Protein AF-A0A7R9Y290-F1 (afdb_monomer_lite)

Radius of gyration: 37.51 Å; chains: 1; bounding box: 100×114×115 Å

Structure (mmCIF, N/CA/C/O backbone):
data_AF-A0A7R9Y290-F1
#
_entry.id   AF-A0A7R9Y290-F1
#
loop_
_atom_site.group_PDB
_atom_site.id
_atom_site.type_symbol
_atom_site.label_atom_id
_atom_site.label_alt_id
_atom_site.label_comp_id
_atom_site.label_asym_id
_atom_site.label_entity_id
_atom_site.label_seq_id
_atom_site.pdbx_PDB_ins_code
_atom_site.Cartn_x
_atom_site.Cartn_y
_atom_site.Cartn_z
_atom_site.occupancy
_atom_site.B_iso_or_equiv
_atom_site.auth_seq_id
_atom_site.auth_comp_id
_atom_site.auth_asym_id
_atom_site.auth_atom_id
_atom_site.pdbx_PDB_model_num
ATOM 1 N N . GLY A 1 1 ? 39.939 27.735 -18.021 1.00 40.44 1 GLY A N 1
ATOM 2 C CA . GLY A 1 1 ? 40.627 28.004 -16.746 1.00 40.44 1 GLY A CA 1
ATOM 3 C C . GLY A 1 1 ? 40.287 26.925 -15.742 1.00 40.44 1 GLY A C 1
ATOM 4 O O . GLY A 1 1 ? 39.151 26.859 -15.302 1.00 40.44 1 GLY A O 1
ATOM 5 N N . ARG A 1 2 ? 41.240 26.043 -15.433 1.00 35.66 2 ARG A N 1
ATOM 6 C CA . ARG A 1 2 ? 41.156 25.035 -14.365 1.00 35.66 2 ARG A CA 1
ATOM 7 C C . ARG A 1 2 ? 42.450 25.129 -13.559 1.00 35.66 2 ARG A C 1
ATOM 9 O O . ARG A 1 2 ? 43.425 24.509 -13.954 1.00 35.66 2 ARG A O 1
ATOM 16 N N . ALA A 1 3 ? 42.460 25.957 -12.513 1.00 33.25 3 ALA A N 1
ATOM 17 C CA . ALA A 1 3 ? 43.458 25.973 -11.434 1.00 33.25 3 ALA A CA 1
ATOM 18 C C . ALA A 1 3 ? 43.165 27.137 -10.465 1.00 33.25 3 ALA A C 1
ATOM 20 O O . ALA A 1 3 ? 43.816 28.168 -10.555 1.00 33.25 3 ALA A O 1
ATOM 21 N N . ALA A 1 4 ? 42.183 27.000 -9.567 1.00 34.00 4 ALA A N 1
ATOM 22 C CA . ALA A 1 4 ? 42.093 27.810 -8.340 1.00 34.00 4 ALA A CA 1
ATOM 23 C C . ALA A 1 4 ? 40.935 27.328 -7.448 1.00 34.00 4 ALA A C 1
ATOM 25 O O . ALA A 1 4 ? 39.835 27.851 -7.545 1.00 34.00 4 ALA A O 1
ATOM 26 N N . SER A 1 5 ? 41.174 26.326 -6.595 1.00 34.66 5 SER A N 1
ATOM 27 C CA . SER A 1 5 ? 40.436 26.147 -5.317 1.00 34.66 5 SER A CA 1
ATOM 28 C C . SER A 1 5 ? 40.965 24.984 -4.459 1.00 34.66 5 SER A C 1
ATOM 30 O O . SER A 1 5 ? 40.245 24.381 -3.669 1.00 34.66 5 SER A O 1
ATOM 32 N N . ARG A 1 6 ? 42.265 24.675 -4.549 1.00 34.53 6 ARG A N 1
ATOM 33 C CA . ARG A 1 6 ? 42.970 23.873 -3.536 1.00 34.53 6 ARG A CA 1
ATOM 34 C C . ARG A 1 6 ? 43.917 24.786 -2.772 1.00 34.53 6 ARG A C 1
ATOM 36 O O . ARG A 1 6 ? 45.089 24.838 -3.118 1.00 34.53 6 ARG A O 1
ATOM 43 N N . ARG A 1 7 ? 43.393 25.539 -1.800 1.00 29.70 7 ARG A N 1
ATOM 44 C CA . ARG A 1 7 ? 44.127 26.173 -0.681 1.00 29.70 7 ARG A CA 1
ATOM 45 C C . ARG A 1 7 ? 43.139 26.992 0.157 1.00 29.70 7 ARG A C 1
ATOM 47 O O . ARG A 1 7 ? 42.847 28.122 -0.195 1.00 29.70 7 ARG A O 1
ATOM 54 N N . CYS A 1 8 ? 42.582 26.361 1.192 1.00 27.48 8 CYS A N 1
ATOM 55 C CA . CYS A 1 8 ? 42.241 26.956 2.500 1.00 27.48 8 CYS A CA 1
ATOM 56 C C . CYS A 1 8 ? 41.502 25.928 3.382 1.00 27.48 8 CYS A C 1
ATOM 58 O O . CYS A 1 8 ? 40.399 26.147 3.867 1.00 27.48 8 CYS A O 1
ATOM 60 N N . ARG A 1 9 ? 42.138 24.770 3.595 1.00 29.41 9 ARG A N 1
ATOM 61 C CA . ARG A 1 9 ? 41.948 23.945 4.798 1.00 29.41 9 ARG A CA 1
ATOM 62 C C . ARG A 1 9 ? 43.277 23.970 5.548 1.00 29.41 9 ARG A C 1
ATOM 64 O O . ARG A 1 9 ? 44.120 23.132 5.260 1.00 29.41 9 ARG A O 1
ATOM 71 N N . ALA A 1 10 ? 43.487 24.972 6.404 1.00 28.80 10 ALA A N 1
ATOM 72 C CA . ALA A 1 10 ? 44.484 24.974 7.488 1.00 28.80 10 ALA A CA 1
ATOM 73 C C . ALA A 1 10 ? 44.459 26.314 8.258 1.00 28.80 10 ALA A C 1
ATOM 75 O O . ALA A 1 10 ? 45.318 27.162 8.052 1.00 28.80 10 ALA A O 1
ATOM 76 N N . ALA A 1 11 ? 43.459 26.488 9.123 1.00 28.25 11 ALA A N 1
ATOM 77 C CA . ALA A 1 11 ? 43.465 27.350 10.318 1.00 28.25 11 ALA A CA 1
ATOM 78 C C . ALA A 1 11 ? 42.169 27.021 11.093 1.00 28.25 11 ALA A C 1
ATOM 80 O O . ALA A 1 11 ? 41.120 27.588 10.820 1.00 28.25 11 ALA A O 1
ATOM 81 N N . ARG A 1 12 ? 42.065 25.869 11.773 1.00 30.69 12 ARG A N 1
ATOM 82 C CA . ARG A 1 12 ? 42.385 25.677 13.206 1.00 30.69 12 ARG A CA 1
ATOM 83 C C . ARG A 1 12 ? 42.006 26.906 14.059 1.00 30.69 12 ARG A C 1
ATOM 85 O O . ARG A 1 12 ? 42.626 27.945 13.919 1.00 30.69 12 ARG A O 1
ATOM 92 N N . GLN A 1 13 ? 40.909 26.865 14.819 1.00 29.44 13 GLN A N 1
ATOM 93 C CA . GLN A 1 13 ? 40.803 26.223 16.145 1.00 29.44 13 GLN A CA 1
ATOM 94 C C . GLN A 1 13 ? 41.406 27.094 17.263 1.00 29.44 13 GLN A C 1
ATOM 96 O O . GLN A 1 13 ? 42.521 26.849 17.696 1.00 29.44 13 GLN A O 1
ATOM 101 N N . MET A 1 14 ? 40.625 28.085 17.707 1.00 28.56 14 MET A N 1
ATOM 102 C CA . MET A 1 14 ? 40.657 28.835 18.982 1.00 28.56 14 MET A CA 1
ATOM 103 C C . MET A 1 14 ? 39.242 29.457 19.083 1.00 28.56 14 MET A C 1
ATOM 105 O O . MET A 1 14 ? 38.800 30.023 18.094 1.00 28.56 14 MET A O 1
ATOM 109 N N . CYS A 1 15 ? 38.388 29.359 20.098 1.00 24.92 15 CYS A N 1
ATOM 110 C CA . CYS A 1 15 ? 38.450 28.923 21.483 1.00 24.92 15 CYS A CA 1
ATOM 111 C C . CYS A 1 15 ? 37.115 28.240 21.838 1.00 24.92 15 CYS A C 1
ATOM 113 O O . CYS A 1 15 ? 36.052 28.651 21.373 1.00 24.92 15 CYS A O 1
ATOM 115 N N . ALA A 1 16 ? 37.180 27.231 22.700 1.00 30.70 16 ALA A N 1
ATOM 116 C CA . ALA A 1 16 ? 36.061 26.831 23.544 1.00 30.70 16 ALA A CA 1
ATOM 117 C C . ALA A 1 16 ? 36.032 27.707 24.820 1.00 30.70 16 ALA A C 1
ATOM 119 O O . ALA A 1 16 ? 37.011 28.390 25.103 1.00 30.70 16 ALA A O 1
ATOM 120 N N . THR A 1 17 ? 34.932 27.585 25.577 1.00 29.41 17 THR A N 1
ATOM 121 C CA . THR A 1 17 ? 34.683 27.974 26.988 1.00 29.41 17 THR A CA 1
ATOM 122 C C . THR A 1 17 ? 34.299 29.425 27.318 1.00 29.41 17 THR A C 1
ATOM 124 O O . THR A 1 17 ? 35.168 30.273 27.468 1.00 29.41 17 THR A O 1
ATOM 127 N N . SER A 1 18 ? 33.003 29.663 27.569 1.00 29.06 18 SER A N 1
ATOM 128 C CA . SER A 1 18 ? 32.423 29.944 28.909 1.00 29.06 18 SER A CA 1
ATOM 129 C C . SER A 1 18 ? 30.885 30.004 28.784 1.00 29.06 18 SER A C 1
ATOM 131 O O . SER A 1 18 ? 30.375 30.714 27.925 1.00 29.06 18 SER A O 1
ATOM 133 N N . ALA A 1 19 ? 30.150 29.076 29.411 1.00 25.77 19 ALA A N 1
ATOM 134 C CA . ALA A 1 19 ? 29.354 29.307 30.635 1.00 25.77 19 ALA A CA 1
ATOM 135 C C . ALA A 1 19 ? 28.272 30.398 30.443 1.00 25.77 19 ALA A C 1
ATOM 137 O O . ALA A 1 19 ? 28.594 31.553 30.207 1.00 25.77 19 ALA A O 1
ATOM 138 N N . ALA A 1 20 ? 26.992 30.035 30.301 1.00 29.55 20 ALA A N 1
ATOM 139 C CA . ALA A 1 20 ? 26.055 29.802 31.411 1.00 29.55 20 ALA A CA 1
ATOM 140 C C . ALA A 1 20 ? 25.921 31.035 32.321 1.00 29.55 20 ALA A C 1
ATOM 142 O O . ALA A 1 20 ? 26.831 31.302 33.093 1.00 29.55 20 ALA A O 1
ATOM 143 N N . ASP A 1 21 ? 24.820 31.784 32.180 1.00 27.70 21 ASP A N 1
ATOM 144 C CA . ASP A 1 21 ? 23.923 32.188 33.277 1.00 27.70 21 ASP A CA 1
ATOM 145 C C . ASP A 1 21 ? 22.896 33.249 32.837 1.00 27.70 21 ASP A C 1
ATOM 147 O O . ASP A 1 21 ? 23.142 34.036 31.926 1.00 27.70 21 ASP A O 1
ATOM 151 N N . ALA A 1 22 ? 21.765 33.247 33.558 1.00 29.03 22 ALA A N 1
ATOM 152 C CA . ALA A 1 22 ? 20.629 34.182 33.550 1.00 29.03 22 ALA A CA 1
ATOM 153 C C . ALA A 1 22 ? 19.592 33.954 32.419 1.00 29.03 22 ALA A C 1
ATOM 155 O O . ALA A 1 22 ? 19.802 34.333 31.273 1.00 29.03 22 ALA A O 1
ATOM 156 N N . ALA A 1 23 ? 18.452 33.267 32.623 1.00 27.28 23 ALA A N 1
ATOM 157 C CA . ALA A 1 23 ? 17.373 33.534 33.598 1.00 27.28 23 ALA A CA 1
ATOM 158 C C . ALA A 1 23 ? 17.025 35.037 33.611 1.00 27.28 23 ALA A C 1
ATOM 160 O O . ALA A 1 23 ? 17.897 35.865 33.798 1.00 27.28 23 ALA A O 1
ATOM 161 N N . SER A 1 24 ? 15.806 35.524 33.434 1.00 26.89 24 SER A N 1
ATOM 162 C CA . SER A 1 24 ? 14.506 35.081 33.910 1.00 26.89 24 SER A CA 1
ATOM 163 C C . SER A 1 24 ? 13.499 36.153 33.456 1.00 26.89 24 SER A C 1
ATOM 165 O O . SER A 1 24 ? 13.894 37.290 33.217 1.00 26.89 24 SER A O 1
ATOM 167 N N . ALA A 1 25 ? 12.216 35.792 33.453 1.00 28.14 25 ALA A N 1
ATOM 168 C CA . ALA A 1 25 ? 11.075 36.669 33.727 1.00 28.14 25 ALA A CA 1
ATOM 169 C C . ALA A 1 25 ? 10.796 37.878 32.811 1.00 28.14 25 ALA A C 1
ATOM 171 O O . ALA A 1 25 ? 11.497 38.882 32.822 1.00 28.14 25 ALA A O 1
ATOM 172 N N . ALA A 1 26 ? 9.643 37.818 32.141 1.00 29.25 26 ALA A N 1
ATOM 173 C CA . ALA A 1 26 ? 8.499 38.725 32.349 1.00 29.25 26 ALA A CA 1
ATOM 174 C C . ALA A 1 26 ? 7.539 38.529 31.162 1.00 29.25 26 ALA A C 1
ATOM 176 O O . ALA A 1 26 ? 7.903 38.759 30.014 1.00 29.25 26 ALA A O 1
ATOM 177 N N . GLN A 1 27 ? 6.418 37.842 31.389 1.00 29.75 27 GLN A N 1
ATOM 178 C CA . GLN A 1 27 ? 5.104 38.463 31.633 1.00 29.75 27 GLN A CA 1
ATOM 179 C C . GLN A 1 27 ? 4.542 39.141 30.378 1.00 29.75 27 GLN A C 1
ATOM 181 O O . GLN A 1 27 ? 5.089 40.098 29.850 1.00 29.75 27 GLN A O 1
ATOM 186 N N . GLU A 1 28 ? 3.523 38.526 29.778 1.00 30.06 28 GLU A N 1
ATOM 187 C CA . GLU A 1 28 ? 2.118 38.867 30.058 1.00 30.06 28 GLU A CA 1
ATOM 188 C C . GLU A 1 28 ? 1.827 40.346 29.781 1.00 30.06 28 GLU A C 1
ATOM 190 O O . GLU A 1 28 ? 2.153 41.210 30.591 1.00 30.06 28 GLU A O 1
ATOM 195 N N . ARG A 1 29 ? 1.089 40.625 28.702 1.00 30.89 29 ARG A N 1
ATOM 196 C CA . ARG A 1 29 ? -0.306 41.078 28.822 1.00 30.89 29 ARG A CA 1
ATOM 197 C C . ARG A 1 29 ? -0.923 41.393 27.466 1.00 30.89 29 ARG A C 1
ATOM 199 O O . ARG A 1 29 ? -0.382 42.134 26.654 1.00 30.89 29 ARG A O 1
ATOM 206 N N . ASP A 1 30 ? -2.089 40.784 27.295 1.00 30.64 30 ASP A N 1
ATOM 207 C CA . ASP A 1 30 ? -3.296 41.332 26.689 1.00 30.64 30 ASP A CA 1
ATOM 208 C C . ASP A 1 30 ? -3.276 42.825 26.338 1.00 30.64 30 ASP A C 1
ATOM 210 O O . ASP A 1 30 ? -3.010 43.668 27.190 1.00 30.64 30 ASP A O 1
ATOM 214 N N . ALA A 1 31 ? -3.782 43.147 25.147 1.00 29.80 31 ALA A N 1
ATOM 215 C CA . ALA A 1 31 ? -5.007 43.943 25.054 1.00 29.80 31 ALA A CA 1
ATOM 216 C C . ALA A 1 31 ? -5.590 43.884 23.637 1.00 29.80 31 ALA A C 1
ATOM 218 O O . ALA A 1 31 ? -4.997 44.321 22.653 1.00 29.80 31 ALA A O 1
ATOM 219 N N . ARG A 1 32 ? -6.806 43.343 23.568 1.00 31.61 32 ARG A N 1
ATOM 220 C CA . ARG A 1 32 ? -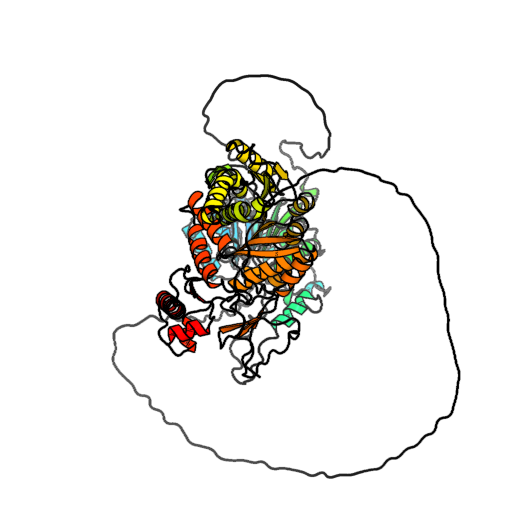7.755 43.480 22.462 1.00 31.61 32 ARG A CA 1
ATOM 221 C C . ARG A 1 32 ? -8.181 44.945 22.320 1.00 31.61 32 ARG A C 1
ATOM 223 O O . ARG A 1 32 ? -8.465 45.564 23.337 1.00 31.61 32 ARG A O 1
ATOM 230 N N . ALA A 1 33 ? -8.384 45.415 21.088 1.00 28.88 33 ALA A N 1
ATOM 231 C CA . ALA A 1 33 ? -9.511 46.287 20.722 1.00 28.88 33 ALA A CA 1
ATOM 232 C C . ALA A 1 33 ? -9.590 46.485 19.193 1.00 28.88 33 ALA A C 1
ATOM 234 O O . ALA A 1 33 ? -8.768 47.168 18.592 1.00 28.88 33 ALA A O 1
ATOM 235 N N . ALA A 1 34 ? -10.614 45.893 18.573 1.00 33.97 34 ALA A N 1
ATOM 236 C CA . ALA A 1 34 ? -11.283 46.433 17.378 1.00 33.97 34 ALA A CA 1
ATOM 237 C C . ALA A 1 34 ? -12.111 47.684 17.809 1.00 33.97 34 ALA A C 1
ATOM 239 O O . ALA A 1 34 ? -12.301 47.802 19.025 1.00 33.97 34 ALA A O 1
ATOM 240 N N . PRO A 1 35 ? -12.665 48.581 16.943 1.00 44.25 35 PRO A N 1
ATOM 241 C CA . PRO A 1 35 ? -13.467 48.221 15.754 1.00 44.25 35 PRO A CA 1
ATOM 242 C C . PRO A 1 35 ? -13.508 49.211 14.546 1.00 44.25 35 PRO A C 1
ATOM 244 O O . PRO A 1 35 ? -13.416 50.417 14.715 1.00 44.25 35 PRO A O 1
ATOM 247 N N . ALA A 1 36 ? -13.829 48.666 13.356 1.00 29.6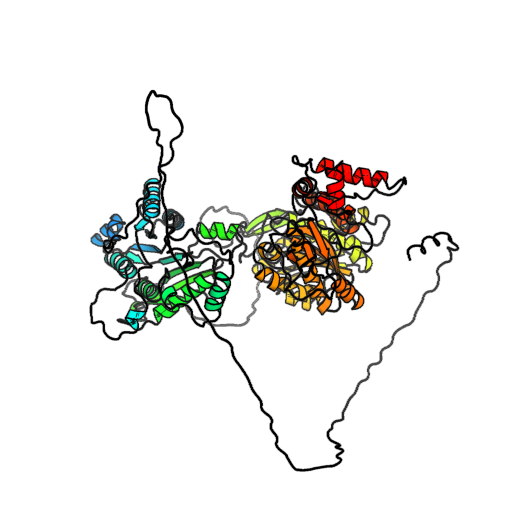2 36 ALA A N 1
ATOM 248 C CA . ALA A 1 36 ? -14.703 49.235 12.296 1.00 29.62 36 ALA A CA 1
ATOM 249 C C . ALA A 1 36 ? -14.366 50.634 11.669 1.00 29.62 36 ALA A C 1
ATOM 251 O O . ALA A 1 36 ? -13.407 51.282 12.058 1.00 29.62 36 ALA A O 1
ATOM 252 N N . PRO A 1 37 ? -15.166 51.175 10.721 1.00 47.16 37 PRO A N 1
ATOM 253 C CA . PRO A 1 37 ? -15.477 50.674 9.370 1.00 47.16 37 PRO A CA 1
ATOM 254 C C . PRO A 1 37 ? -15.356 51.761 8.259 1.00 47.16 37 PRO A C 1
ATOM 256 O O . PRO A 1 37 ? -15.309 52.953 8.534 1.00 47.16 37 PRO A O 1
ATOM 259 N N . GLY A 1 38 ? -15.489 51.352 6.989 1.00 27.17 38 GLY A N 1
ATOM 260 C CA . GLY A 1 38 ? -16.136 52.175 5.949 1.00 27.17 38 GLY A CA 1
ATOM 261 C C . GLY A 1 38 ? -15.238 52.848 4.900 1.00 27.17 38 GLY A C 1
ATOM 262 O O . GLY A 1 38 ? -14.223 53.450 5.221 1.00 27.17 38 GLY A O 1
ATOM 263 N N . GLY A 1 39 ? -15.672 52.789 3.631 1.00 28.42 39 GLY A N 1
ATOM 264 C CA . GLY A 1 39 ? -15.167 53.672 2.569 1.00 28.42 39 GLY A CA 1
ATOM 265 C C . GLY A 1 39 ? -15.139 53.095 1.146 1.00 28.42 39 GLY A C 1
ATOM 266 O O . GLY A 1 39 ? -14.086 52.732 0.644 1.00 28.42 39 GLY A O 1
ATOM 267 N N . ARG A 1 40 ? -16.298 53.055 0.476 1.00 28.08 40 ARG A N 1
ATOM 268 C CA . ARG A 1 40 ? -16.468 53.181 -1.002 1.00 28.08 40 ARG A CA 1
ATOM 269 C C . ARG A 1 40 ? -16.071 54.627 -1.458 1.00 28.08 40 ARG A C 1
ATOM 271 O O . ARG A 1 40 ? -15.934 55.432 -0.538 1.00 28.08 40 ARG A O 1
ATOM 278 N N . PRO A 1 41 ? -16.042 55.084 -2.751 1.00 39.62 41 PRO A N 1
ATOM 279 C CA . PRO A 1 41 ? -16.354 54.485 -4.072 1.00 39.62 41 PRO A CA 1
ATOM 280 C C . PRO A 1 41 ? -15.306 54.888 -5.201 1.00 39.62 41 PRO A C 1
ATOM 282 O O . PRO A 1 41 ? -14.139 54.602 -4.972 1.00 39.62 41 PRO A O 1
ATOM 285 N N . PRO A 1 42 ? -15.612 55.433 -6.421 1.00 43.34 42 PRO A N 1
ATOM 286 C CA . PRO A 1 42 ? -15.317 54.773 -7.711 1.00 43.34 42 PRO A CA 1
ATOM 287 C C . PRO A 1 42 ? -14.603 55.641 -8.805 1.00 43.34 42 PRO A C 1
ATOM 289 O O . PRO A 1 42 ? -14.371 56.827 -8.633 1.00 43.34 42 PRO A O 1
ATOM 292 N N . ALA A 1 43 ? -14.370 55.025 -9.975 1.00 29.34 43 ALA A N 1
ATOM 293 C CA . ALA A 1 43 ? -14.522 55.559 -11.348 1.00 29.34 43 ALA A CA 1
ATOM 294 C C . ALA A 1 43 ? -13.695 56.755 -11.921 1.00 29.34 43 ALA A C 1
ATOM 296 O O . ALA A 1 43 ? -13.712 57.870 -11.419 1.00 29.34 43 ALA A O 1
ATOM 297 N N . LEU A 1 44 ? -13.215 56.494 -13.156 1.00 28.16 44 LEU A N 1
ATOM 298 C CA . LEU A 1 44 ? -13.168 57.340 -14.375 1.00 28.16 44 LEU A CA 1
ATOM 299 C C . LEU A 1 44 ? -11.915 58.163 -14.773 1.00 28.16 44 LEU A C 1
ATOM 301 O O . LEU A 1 44 ? -11.576 59.185 -14.196 1.00 28.16 44 LEU A O 1
ATOM 305 N N . SER A 1 45 ? -11.409 57.765 -15.954 1.00 30.31 45 SER A N 1
ATOM 306 C CA . SER A 1 45 ? -11.052 58.564 -17.147 1.00 30.31 45 SER A CA 1
ATOM 307 C C . SER A 1 45 ? -9.892 59.568 -17.122 1.00 30.31 45 SER A C 1
ATOM 309 O O . SER A 1 45 ? -9.920 60.548 -16.386 1.00 30.31 45 SER A O 1
ATOM 311 N N . ARG A 1 46 ? -9.011 59.450 -18.131 1.00 27.38 46 ARG A N 1
ATOM 312 C CA . ARG A 1 46 ? -8.706 60.550 -19.067 1.00 27.38 46 ARG A CA 1
ATOM 313 C C . ARG A 1 46 ? -8.037 60.050 -20.356 1.00 27.38 46 ARG A C 1
ATOM 315 O O . ARG A 1 46 ? -7.057 59.316 -20.311 1.00 27.38 46 ARG A O 1
ATOM 322 N N . CYS A 1 47 ? -8.621 60.465 -21.480 1.00 25.14 47 CYS A N 1
ATOM 323 C CA . CYS A 1 47 ? -8.047 60.496 -22.826 1.00 25.14 47 CYS A CA 1
ATOM 324 C C . CYS A 1 47 ? -6.929 61.535 -22.925 1.00 25.14 47 CYS A C 1
ATOM 326 O O . CYS A 1 47 ? -7.040 62.558 -22.255 1.00 25.14 47 CYS A O 1
ATOM 328 N N . GLU A 1 48 ? -6.040 61.385 -23.911 1.00 29.17 48 GLU A N 1
ATOM 329 C CA . GLU A 1 48 ? -5.621 62.511 -24.759 1.00 29.17 48 GLU A CA 1
ATOM 330 C C . GLU A 1 48 ? -5.536 62.080 -26.237 1.00 29.17 48 GLU A C 1
ATOM 332 O O . GLU A 1 48 ? -4.994 61.032 -26.583 1.00 29.17 48 GLU A O 1
ATOM 337 N N . HIS A 1 49 ? -6.160 62.898 -27.086 1.00 30.95 49 HIS A N 1
ATOM 338 C CA . HIS A 1 49 ? -6.090 62.922 -28.549 1.00 30.95 49 HIS A CA 1
ATOM 339 C C . HIS A 1 49 ? -4.833 63.672 -29.014 1.00 30.95 49 HIS A C 1
ATOM 341 O O . HIS A 1 49 ? -4.381 64.551 -28.292 1.00 30.95 49 HIS A O 1
ATOM 347 N N . LEU A 1 50 ? -4.398 63.456 -30.268 1.00 29.28 50 LEU A N 1
ATOM 348 C CA . LEU A 1 50 ? -4.095 64.539 -31.225 1.00 29.28 50 LEU A CA 1
ATOM 349 C C . LEU A 1 50 ? -3.931 64.014 -32.676 1.00 29.28 50 LEU A C 1
ATOM 351 O O . LEU A 1 50 ? -3.068 63.194 -32.959 1.00 29.28 50 LEU A O 1
ATOM 355 N N . CYS A 1 51 ? -4.781 64.572 -33.550 1.00 27.56 51 CYS A N 1
ATOM 356 C CA . CYS A 1 51 ? -4.631 64.927 -34.975 1.00 27.56 51 CYS A CA 1
ATOM 357 C C . CYS A 1 51 ? -4.309 63.905 -36.092 1.00 27.56 51 CYS A C 1
ATOM 359 O O . CYS A 1 51 ? -3.208 63.375 -36.171 1.00 27.56 51 CYS A O 1
ATOM 361 N N . GLY A 1 52 ? -5.193 63.889 -37.109 1.00 26.50 52 GLY A N 1
ATOM 362 C CA . GLY A 1 52 ? -4.777 64.115 -38.509 1.00 26.50 52 GLY A CA 1
ATOM 363 C C . GLY A 1 52 ? -5.260 63.120 -39.576 1.00 26.50 52 GLY A C 1
ATOM 364 O O . GLY A 1 52 ? -4.514 62.230 -39.959 1.00 26.50 52 GLY A O 1
ATOM 365 N N . ASP A 1 53 ? -6.472 63.323 -40.093 1.00 30.62 53 ASP A N 1
ATOM 366 C CA . ASP A 1 53 ? -7.057 62.742 -41.328 1.00 30.62 53 ASP A CA 1
ATOM 367 C C . ASP A 1 53 ? -6.546 63.508 -42.594 1.00 30.62 53 ASP A C 1
ATOM 369 O O . ASP A 1 53 ? -5.865 64.521 -42.403 1.00 30.62 53 ASP A O 1
ATOM 373 N N . PRO A 1 54 ? -6.975 63.284 -43.867 1.00 52.44 54 PRO A N 1
ATOM 374 C CA . PRO A 1 54 ? -7.293 62.085 -44.676 1.00 52.44 54 PRO A CA 1
ATOM 375 C C . PRO A 1 54 ? -6.581 62.076 -46.076 1.00 52.44 54 PRO A C 1
ATOM 377 O O . PRO A 1 54 ? -5.941 63.039 -46.491 1.00 52.44 54 PRO A O 1
ATOM 380 N N . ALA A 1 55 ? -6.877 61.038 -46.880 1.00 27.47 55 ALA A N 1
ATOM 381 C CA . ALA A 1 55 ? -7.104 61.077 -48.345 1.00 27.47 55 ALA A CA 1
ATOM 382 C C . ALA A 1 55 ? -6.006 60.671 -49.369 1.00 27.47 55 ALA A C 1
ATOM 384 O O . ALA A 1 55 ? -4.822 60.964 -49.263 1.00 27.47 55 ALA A O 1
ATOM 385 N N . ALA A 1 56 ? -6.544 60.108 -50.467 1.00 29.16 56 ALA A N 1
ATOM 386 C CA . ALA A 1 56 ? -6.026 59.947 -51.834 1.00 29.16 56 ALA A CA 1
ATOM 387 C C . ALA A 1 56 ? -5.155 58.721 -52.179 1.00 29.16 56 ALA A C 1
ATOM 389 O O . ALA A 1 56 ? -4.020 58.556 -51.749 1.00 29.16 56 ALA A O 1
ATOM 390 N N . GLY A 1 57 ? -5.696 57.885 -53.074 1.00 26.33 57 GLY A N 1
ATOM 391 C CA . GLY A 1 57 ? -5.005 56.743 -53.661 1.00 26.33 57 GLY A CA 1
ATOM 392 C C . GLY A 1 57 ? -4.073 57.082 -54.825 1.00 26.33 57 GLY A C 1
ATOM 393 O O . GLY A 1 57 ? -4.012 58.216 -55.295 1.00 26.33 57 GLY A O 1
ATOM 394 N N . ARG A 1 58 ? -3.407 56.049 -55.357 1.00 28.58 58 ARG A N 1
ATOM 395 C CA . ARG A 1 58 ? -3.043 55.942 -56.778 1.00 28.58 58 ARG A CA 1
ATOM 396 C C . ARG A 1 58 ? -2.588 54.525 -57.144 1.00 28.58 58 ARG A C 1
ATOM 398 O O . ARG A 1 58 ? -1.977 53.819 -56.353 1.00 28.58 58 ARG A O 1
ATOM 405 N N . ARG A 1 59 ? -2.951 54.141 -58.370 1.00 27.83 59 ARG A N 1
ATOM 406 C CA . ARG A 1 59 ? -2.579 52.927 -59.114 1.00 27.83 59 ARG A CA 1
ATOM 407 C C . ARG A 1 59 ? -1.110 52.979 -59.561 1.00 27.83 59 ARG A C 1
ATOM 409 O O . ARG A 1 59 ? -0.624 54.070 -59.830 1.00 27.83 59 ARG A O 1
ATOM 416 N N . CYS A 1 60 ? -0.503 51.810 -59.790 1.00 23.22 60 CYS A N 1
ATOM 417 C CA . CYS A 1 60 ? 0.069 51.322 -61.073 1.00 23.22 60 CYS A CA 1
ATOM 418 C C . CYS A 1 60 ? 1.002 50.131 -60.775 1.00 23.22 60 CYS A C 1
ATOM 420 O O . CYS A 1 60 ? 1.812 50.215 -59.866 1.00 23.22 60 CYS A O 1
ATOM 422 N N . LYS A 1 61 ? 0.793 48.926 -61.329 1.00 26.88 61 LYS A N 1
ATOM 423 C CA . LYS A 1 61 ? 0.993 48.445 -62.720 1.00 26.88 61 LYS A CA 1
ATOM 424 C C . LYS A 1 61 ? 2.461 48.383 -63.179 1.00 26.88 61 LYS A C 1
ATOM 426 O O . LYS A 1 61 ? 3.048 49.408 -63.498 1.00 26.88 61 LYS A O 1
ATOM 431 N N . SER A 1 62 ? 2.959 47.155 -63.336 1.00 28.83 62 SER A N 1
ATOM 432 C CA . SER A 1 62 ? 3.680 46.574 -64.500 1.00 28.83 62 SER A CA 1
ATOM 433 C C . SER A 1 62 ? 4.141 45.166 -64.061 1.00 28.83 62 SER A C 1
ATOM 435 O O . SER A 1 62 ? 4.676 45.036 -62.970 1.00 28.83 62 SER A O 1
ATOM 437 N N . ALA A 1 63 ? 3.766 44.022 -64.646 1.00 27.33 63 ALA A N 1
ATOM 438 C CA . ALA A 1 63 ? 3.696 43.549 -66.035 1.00 27.33 63 ALA A CA 1
ATOM 439 C C . ALA A 1 63 ? 5.072 43.424 -66.706 1.00 27.33 63 ALA A C 1
ATOM 441 O O . ALA A 1 63 ? 5.670 44.451 -67.008 1.00 27.33 63 ALA A O 1
ATOM 442 N N . THR A 1 64 ? 5.527 42.182 -66.939 1.00 27.55 64 THR A N 1
ATOM 443 C CA . THR A 1 64 ? 5.999 41.586 -68.224 1.00 27.55 64 THR A CA 1
ATOM 444 C C . THR A 1 64 ? 6.711 40.243 -67.935 1.00 27.55 64 THR A C 1
ATOM 446 O O . THR A 1 64 ? 7.503 40.160 -67.005 1.00 27.55 64 THR A O 1
ATOM 449 N N . GLU A 1 65 ? 6.155 39.116 -68.410 1.00 28.27 65 GLU A N 1
ATOM 450 C CA . GLU A 1 65 ? 6.556 38.334 -69.615 1.00 28.27 65 GLU A CA 1
ATOM 451 C C . GLU A 1 65 ? 7.811 37.471 -69.376 1.00 28.27 65 GLU A C 1
ATOM 453 O O . GLU A 1 65 ? 8.852 37.983 -68.997 1.00 28.27 65 GLU A O 1
ATOM 458 N N . GLY A 1 66 ? 7.737 36.133 -69.416 1.00 26.02 66 GLY A N 1
ATOM 459 C CA . GLY A 1 66 ? 7.708 35.284 -70.629 1.00 26.02 66 GLY A CA 1
ATOM 460 C C . GLY A 1 66 ? 9.071 34.550 -70.710 1.00 26.02 66 GLY A C 1
ATOM 461 O O . GLY A 1 66 ? 10.057 35.094 -70.246 1.00 26.02 66 GLY A O 1
ATOM 462 N N . ALA A 1 67 ? 9.300 33.332 -71.202 1.00 27.83 67 ALA A N 1
ATOM 463 C CA . ALA A 1 67 ? 8.552 32.347 -71.960 1.00 27.83 67 ALA A CA 1
ATOM 464 C C . ALA A 1 67 ? 9.311 30.988 -71.906 1.00 27.83 67 ALA A C 1
ATOM 466 O O . ALA A 1 67 ? 10.508 30.956 -71.651 1.00 27.83 67 ALA A O 1
ATOM 467 N N . HIS A 1 68 ? 8.573 29.903 -72.179 1.00 28.02 68 HIS A N 1
ATOM 468 C CA . HIS A 1 68 ? 8.917 28.642 -72.879 1.00 28.02 68 HIS A CA 1
ATOM 469 C C . HIS A 1 68 ? 10.332 28.011 -72.784 1.00 28.02 68 HIS A C 1
ATOM 471 O O . HIS A 1 68 ? 11.343 28.621 -73.095 1.00 28.02 68 HIS A O 1
ATOM 477 N N . THR A 1 69 ? 10.429 26.700 -72.519 1.00 26.11 69 THR A N 1
ATOM 478 C CA . THR A 1 69 ? 10.419 25.679 -73.596 1.00 26.11 69 THR A CA 1
ATOM 479 C C . THR A 1 69 ? 9.955 24.283 -73.132 1.00 26.11 69 THR A C 1
ATOM 481 O O . THR A 1 69 ? 10.240 23.826 -72.030 1.00 26.11 69 THR A O 1
ATOM 484 N N . ARG A 1 70 ? 9.213 23.609 -74.025 1.00 27.06 70 ARG A N 1
ATOM 485 C CA . ARG A 1 70 ? 8.834 22.181 -74.021 1.00 27.06 70 ARG A CA 1
ATOM 486 C C . ARG A 1 70 ? 9.861 21.370 -74.825 1.00 27.06 70 ARG A C 1
ATOM 488 O O . ARG A 1 70 ? 10.416 21.936 -75.761 1.00 27.06 70 ARG A O 1
ATOM 495 N N . THR A 1 71 ? 9.971 20.057 -74.575 1.00 26.34 71 THR A N 1
ATOM 496 C CA . THR A 1 71 ? 9.803 18.903 -75.522 1.00 26.34 71 THR A CA 1
ATOM 497 C C . THR A 1 71 ? 10.397 17.618 -74.896 1.00 26.34 71 THR A C 1
ATOM 499 O O . THR A 1 71 ? 11.451 17.689 -74.283 1.00 26.34 71 THR A O 1
ATOM 502 N N . CYS A 1 72 ? 9.599 16.547 -74.705 1.00 22.98 72 CYS A N 1
ATOM 503 C CA . CYS A 1 72 ? 9.437 15.323 -75.546 1.00 22.98 72 CYS A CA 1
ATOM 504 C C . CYS A 1 72 ? 10.683 14.407 -75.570 1.00 22.98 72 CYS A C 1
ATOM 506 O O . CYS A 1 72 ? 11.786 14.918 -75.617 1.00 22.98 72 CYS A O 1
ATOM 508 N N . SER A 1 73 ? 10.651 13.070 -75.620 1.00 25.47 73 SER A N 1
ATOM 509 C CA . SER A 1 73 ? 9.638 11.998 -75.565 1.00 25.47 73 SER A CA 1
ATOM 510 C C . SER A 1 73 ? 10.377 10.657 -75.799 1.00 25.47 73 SER A C 1
ATOM 512 O O . SER A 1 73 ? 11.352 10.661 -76.538 1.00 25.47 73 SER A O 1
ATOM 514 N N . ALA A 1 74 ? 9.823 9.543 -75.296 1.00 26.41 74 ALA A N 1
ATOM 515 C CA . ALA A 1 74 ? 9.902 8.167 -75.835 1.00 26.41 74 ALA A CA 1
ATOM 516 C C . ALA A 1 74 ? 11.245 7.384 -75.862 1.00 26.41 74 ALA A C 1
ATOM 518 O O . ALA A 1 74 ? 12.194 7.774 -76.525 1.00 26.41 74 ALA A O 1
ATOM 519 N N . HIS A 1 75 ? 11.265 6.196 -75.229 1.00 26.53 75 HIS A N 1
ATOM 520 C CA . HIS A 1 75 ? 11.329 4.880 -75.908 1.00 26.53 75 HIS A CA 1
ATOM 521 C C . HIS A 1 75 ? 11.461 3.699 -74.909 1.00 26.53 75 HIS A C 1
ATOM 523 O O . HIS A 1 75 ? 12.351 3.668 -74.068 1.00 26.53 75 HIS A O 1
ATOM 529 N N . ALA A 1 76 ? 10.566 2.715 -75.043 1.00 27.55 76 ALA A N 1
ATOM 530 C CA . ALA A 1 76 ? 10.806 1.272 -74.836 1.00 27.55 76 ALA A CA 1
ATOM 531 C C . ALA A 1 76 ? 11.054 0.656 -76.250 1.00 27.55 76 ALA A C 1
ATOM 533 O O . ALA A 1 76 ? 10.722 1.385 -77.198 1.00 27.55 76 ALA A O 1
ATOM 534 N N . PRO A 1 77 ? 11.554 -0.595 -76.481 1.00 42.47 77 PRO A N 1
ATOM 535 C CA . PRO A 1 77 ? 11.210 -1.844 -75.761 1.00 42.47 77 PRO A CA 1
ATOM 536 C C . PRO A 1 77 ? 12.277 -2.997 -75.705 1.00 42.47 77 PRO A C 1
ATOM 538 O O . PRO A 1 77 ? 13.368 -2.886 -76.247 1.00 42.47 77 PRO A O 1
ATOM 541 N N . GLU A 1 78 ? 11.887 -4.100 -75.030 1.00 27.12 78 GLU A N 1
ATOM 542 C CA . GLU A 1 78 ? 12.127 -5.552 -75.299 1.00 27.12 78 GLU A CA 1
ATOM 543 C C . GLU A 1 78 ? 13.537 -6.209 -75.400 1.00 27.12 78 GLU A C 1
ATOM 545 O O . GLU A 1 78 ? 14.337 -5.872 -76.263 1.00 27.12 78 GLU A O 1
ATOM 550 N N . ALA A 1 79 ? 13.756 -7.293 -74.616 1.00 25.27 79 ALA A N 1
ATOM 551 C CA . ALA A 1 79 ? 13.853 -8.712 -75.071 1.00 25.27 79 ALA A CA 1
ATOM 552 C C . ALA A 1 79 ? 14.902 -9.618 -74.351 1.00 25.27 79 ALA A C 1
ATOM 554 O O . ALA A 1 79 ? 16.005 -9.182 -74.041 1.00 25.27 79 ALA A O 1
ATOM 555 N N . LEU A 1 80 ? 14.540 -10.920 -74.245 1.00 25.38 80 LEU A N 1
ATOM 556 C CA . LEU A 1 80 ? 15.321 -12.168 -73.993 1.00 25.38 80 LEU A CA 1
ATOM 557 C C . LEU A 1 80 ? 15.680 -12.518 -72.522 1.00 25.38 80 LEU A C 1
ATOM 559 O O . LEU A 1 80 ? 16.346 -11.737 -71.860 1.00 25.38 80 LEU A O 1
ATOM 563 N N . ALA A 1 81 ? 15.266 -13.612 -71.853 1.00 25.33 81 ALA A N 1
ATOM 564 C CA . ALA A 1 81 ? 14.871 -15.016 -72.129 1.00 25.33 81 ALA A CA 1
ATOM 565 C C . ALA A 1 81 ? 15.958 -16.071 -71.777 1.00 25.33 81 ALA A C 1
ATOM 567 O O . ALA A 1 81 ? 17.073 -16.001 -72.275 1.00 25.33 81 ALA A O 1
ATOM 568 N N . GLU A 1 82 ? 15.529 -17.070 -70.978 1.00 25.88 82 GLU A N 1
ATOM 569 C CA . GLU A 1 82 ? 16.098 -18.420 -70.710 1.00 25.88 82 GLU A CA 1
ATOM 570 C C . GLU A 1 82 ? 17.418 -18.506 -69.896 1.00 25.88 82 GLU A C 1
ATOM 572 O O . GLU A 1 82 ? 18.329 -17.715 -70.069 1.00 25.88 82 GLU A O 1
ATOM 577 N N . ILE A 1 83 ? 17.602 -19.409 -68.914 1.00 26.27 83 ILE A N 1
ATOM 578 C CA . ILE A 1 83 ? 17.748 -20.873 -69.058 1.00 26.27 83 ILE A CA 1
ATOM 579 C C . ILE A 1 83 ? 17.474 -21.621 -67.719 1.00 26.27 83 ILE A C 1
ATOM 581 O O . ILE A 1 83 ? 18.099 -21.378 -66.691 1.00 26.27 83 ILE A O 1
ATOM 585 N N . ARG A 1 84 ? 16.526 -22.567 -67.801 1.00 26.06 84 ARG A N 1
ATOM 586 C CA . ARG A 1 84 ? 16.423 -23.957 -67.275 1.00 26.06 84 ARG A CA 1
ATOM 587 C C . ARG A 1 84 ? 17.201 -24.461 -66.032 1.00 26.06 84 ARG A C 1
ATOM 589 O O . ARG A 1 84 ? 18.411 -24.644 -66.046 1.00 26.06 84 ARG A O 1
ATOM 596 N N . THR A 1 85 ? 16.397 -24.905 -65.053 1.00 29.00 85 THR A N 1
ATOM 597 C CA . THR A 1 85 ? 16.301 -26.251 -64.416 1.00 29.00 85 THR A CA 1
ATOM 598 C C . THR A 1 85 ? 17.511 -27.199 -64.385 1.00 29.00 85 THR A C 1
ATOM 600 O O . THR A 1 85 ? 17.995 -27.609 -65.438 1.00 29.00 85 THR A O 1
ATOM 603 N N . ARG A 1 86 ? 17.775 -27.790 -63.204 1.00 26.27 86 ARG A N 1
ATOM 604 C CA . ARG A 1 86 ? 18.113 -29.223 -63.074 1.00 26.27 86 ARG A CA 1
ATOM 605 C C . ARG A 1 86 ? 17.651 -29.823 -61.739 1.00 26.27 86 ARG A C 1
ATOM 607 O O . ARG A 1 86 ? 17.921 -29.297 -60.666 1.00 26.27 86 ARG A O 1
ATOM 614 N N . SER A 1 87 ? 16.930 -30.929 -61.882 1.00 27.06 87 SER A N 1
ATOM 615 C CA . SER A 1 87 ? 16.463 -31.887 -60.882 1.00 27.06 87 SER A CA 1
ATOM 616 C C . SER A 1 87 ? 17.599 -32.713 -60.280 1.00 27.06 87 SER A C 1
ATOM 618 O O . SER A 1 87 ? 18.571 -32.962 -60.984 1.00 27.06 87 SER A O 1
ATOM 620 N N . TYR A 1 88 ? 17.382 -33.298 -59.099 1.00 25.31 88 TYR A N 1
ATOM 621 C CA . TYR A 1 88 ? 17.660 -34.723 -58.878 1.00 25.31 88 TYR A CA 1
ATOM 622 C C . TYR A 1 88 ? 16.715 -35.287 -57.809 1.00 25.31 88 TYR A C 1
ATOM 624 O O . TYR A 1 88 ? 16.619 -34.765 -56.701 1.00 25.31 88 TYR A O 1
ATOM 632 N N . ALA A 1 89 ? 16.012 -36.352 -58.184 1.00 25.20 89 ALA A N 1
ATOM 633 C CA . ALA A 1 89 ? 15.276 -37.263 -57.323 1.00 25.20 89 ALA A CA 1
ATOM 634 C C . ALA A 1 89 ? 15.791 -38.677 -57.623 1.00 25.20 89 ALA A C 1
ATOM 636 O O . ALA A 1 89 ? 15.938 -38.998 -58.799 1.00 25.20 89 ALA A O 1
ATOM 637 N N . GLN A 1 90 ? 16.063 -39.469 -56.580 1.00 25.97 90 GLN A N 1
ATOM 638 C CA . GLN A 1 90 ? 16.012 -40.946 -56.484 1.00 25.97 90 GLN A CA 1
ATOM 639 C C . GLN A 1 90 ? 16.564 -41.320 -55.088 1.00 25.97 90 GLN A C 1
ATOM 641 O O . GLN A 1 90 ? 17.626 -40.833 -54.715 1.00 25.97 90 GLN A O 1
ATOM 646 N N . ALA A 1 91 ? 15.762 -41.868 -54.164 1.00 25.36 91 ALA A N 1
ATOM 647 C CA . ALA A 1 91 ? 15.200 -43.233 -54.059 1.00 25.36 91 ALA A CA 1
ATOM 648 C C . ALA A 1 91 ? 16.139 -44.159 -53.250 1.00 25.36 91 ALA A C 1
ATOM 650 O O . ALA A 1 91 ? 17.257 -44.407 -53.675 1.00 25.36 91 ALA A O 1
ATOM 651 N N . GLU A 1 92 ? 15.751 -44.475 -52.000 1.00 25.70 92 GLU A N 1
ATOM 652 C CA . GLU A 1 92 ? 15.455 -45.842 -51.477 1.00 25.70 92 GLU A CA 1
ATOM 653 C C . GLU A 1 92 ? 16.704 -46.522 -50.873 1.00 25.70 92 GLU A C 1
ATOM 655 O O . GLU A 1 92 ? 17.794 -46.344 -51.387 1.00 25.70 92 GLU A O 1
ATOM 660 N N . ALA A 1 93 ? 16.726 -47.285 -49.778 1.00 25.66 93 ALA A N 1
ATOM 661 C CA . ALA A 1 93 ? 15.818 -47.780 -48.735 1.00 25.66 93 ALA A CA 1
ATOM 662 C C . ALA A 1 93 ? 16.740 -48.029 -47.495 1.00 25.66 93 ALA A C 1
ATOM 664 O O . ALA A 1 93 ? 17.952 -48.099 -47.659 1.00 25.66 93 ALA A O 1
ATOM 665 N N . THR A 1 94 ? 16.343 -48.031 -46.219 1.00 27.28 94 THR A N 1
ATOM 666 C CA . THR A 1 94 ? 15.571 -49.049 -45.480 1.00 27.28 94 THR A CA 1
ATOM 667 C C . THR A 1 94 ? 15.418 -48.568 -44.020 1.00 27.28 94 THR A C 1
ATOM 669 O O . THR A 1 94 ? 16.379 -48.085 -43.424 1.00 27.28 94 THR A O 1
ATOM 672 N N . ALA A 1 95 ? 14.220 -48.706 -43.445 1.00 25.08 95 ALA A N 1
ATOM 673 C CA . ALA A 1 95 ? 13.887 -48.485 -42.023 1.00 25.08 95 ALA A CA 1
ATOM 674 C C . ALA A 1 95 ? 14.274 -49.726 -41.158 1.00 25.08 95 ALA A C 1
ATOM 676 O O . ALA A 1 95 ? 14.731 -50.696 -41.766 1.00 25.08 95 ALA A O 1
ATOM 677 N N . PRO A 1 96 ? 14.038 -49.811 -39.817 1.00 34.69 96 PRO A N 1
ATOM 678 C CA . PRO A 1 96 ? 13.350 -48.863 -38.915 1.00 34.69 96 PRO A CA 1
ATOM 679 C C . PRO A 1 96 ? 13.955 -48.688 -37.489 1.00 34.69 96 PRO A C 1
ATOM 681 O O . PRO A 1 96 ? 14.595 -49.588 -36.960 1.00 34.69 96 PRO A O 1
ATOM 684 N N . ALA A 1 97 ? 13.666 -47.558 -36.822 1.00 23.73 97 ALA A N 1
ATOM 685 C CA . ALA A 1 97 ? 13.259 -47.463 -35.400 1.00 23.73 97 ALA A CA 1
ATOM 686 C C . ALA A 1 97 ? 13.049 -45.984 -34.987 1.00 23.73 97 ALA A C 1
ATOM 688 O O . ALA A 1 97 ? 13.706 -45.081 -35.494 1.00 23.73 97 ALA A O 1
ATOM 689 N N . GLU A 1 98 ? 12.070 -45.752 -34.115 1.00 31.58 98 GLU A N 1
ATOM 690 C CA . GLU A 1 98 ? 11.260 -44.538 -33.901 1.00 31.58 98 GLU A CA 1
ATOM 691 C C . GLU A 1 98 ? 11.968 -43.202 -33.588 1.00 31.58 98 GLU A C 1
ATOM 693 O O . GLU A 1 98 ? 12.899 -43.139 -32.784 1.00 31.58 98 GLU A O 1
ATOM 698 N N . PRO A 1 99 ? 11.384 -42.077 -34.065 1.00 26.89 99 PRO A N 1
ATOM 699 C CA . PRO A 1 99 ? 11.173 -40.955 -33.147 1.00 26.89 99 PRO A CA 1
ATOM 700 C C . PRO A 1 99 ? 9.864 -40.158 -33.345 1.00 26.89 99 PRO A C 1
ATOM 702 O O . PRO A 1 99 ? 9.482 -39.763 -34.443 1.00 26.89 99 PRO A O 1
ATOM 705 N N . ARG A 1 100 ? 9.279 -39.792 -32.195 1.00 26.00 100 ARG A N 1
ATOM 706 C CA . ARG A 1 100 ? 8.509 -38.562 -31.910 1.00 26.00 100 ARG A CA 1
ATOM 707 C C . ARG A 1 100 ? 7.285 -38.288 -32.797 1.00 26.00 100 ARG A C 1
ATOM 709 O O . ARG A 1 100 ? 7.351 -37.611 -33.823 1.00 26.00 100 ARG A O 1
ATOM 716 N N . ARG A 1 101 ? 6.113 -38.689 -32.286 1.00 26.05 101 ARG A N 1
ATOM 717 C CA . ARG A 1 101 ? 4.797 -38.258 -32.780 1.00 26.05 101 ARG A CA 1
ATOM 718 C C . ARG A 1 101 ? 4.690 -36.729 -32.787 1.00 26.05 101 ARG A C 1
ATOM 720 O O . ARG A 1 101 ? 4.510 -36.084 -31.758 1.00 26.05 101 ARG A O 1
ATOM 727 N N . ARG A 1 102 ? 4.749 -36.161 -33.991 1.00 25.02 102 ARG A N 1
ATOM 728 C CA . ARG A 1 102 ? 4.186 -34.852 -34.321 1.00 25.02 102 ARG A CA 1
ATOM 729 C C . ARG A 1 102 ? 2.672 -34.932 -34.120 1.00 25.02 102 ARG A C 1
ATOM 731 O O . ARG A 1 102 ? 2.010 -35.708 -34.809 1.00 25.02 102 ARG A O 1
ATOM 738 N N . HIS A 1 103 ? 2.107 -34.118 -33.230 1.00 27.47 103 HIS A N 1
ATOM 739 C CA . HIS A 1 103 ? 0.668 -33.866 -33.258 1.00 27.47 103 HIS A CA 1
ATOM 740 C C . HIS A 1 103 ? 0.339 -33.092 -34.537 1.00 27.47 103 HIS A C 1
ATOM 742 O O . HIS A 1 103 ? 0.562 -31.888 -34.657 1.00 27.47 103 HIS A O 1
ATOM 748 N N . ARG A 1 104 ? -0.161 -33.843 -35.516 1.00 24.56 104 ARG A N 1
ATOM 749 C CA . ARG A 1 104 ? -0.865 -33.374 -36.704 1.00 24.56 104 ARG A CA 1
ATOM 750 C C . ARG A 1 104 ? -2.054 -32.539 -36.209 1.00 24.56 104 ARG A C 1
ATOM 752 O O . ARG A 1 104 ? -3.024 -33.101 -35.711 1.00 24.56 104 ARG A O 1
ATOM 759 N N . ARG A 1 105 ? -1.974 -31.206 -36.289 1.00 24.08 105 ARG A N 1
ATOM 760 C CA . ARG A 1 105 ? -3.180 -30.372 -36.220 1.00 24.08 105 ARG A CA 1
ATOM 761 C C . ARG A 1 105 ? -4.002 -30.715 -37.457 1.00 24.08 105 ARG A C 1
ATOM 763 O O . ARG A 1 105 ? -3.610 -30.384 -38.571 1.00 24.08 105 ARG A O 1
ATOM 770 N N . LEU A 1 106 ? -5.092 -31.442 -37.246 1.00 26.84 106 LEU A N 1
ATOM 771 C CA . LEU A 1 106 ? -6.207 -31.480 -38.176 1.00 26.84 106 LEU A CA 1
ATOM 772 C C . LEU A 1 106 ? -6.745 -30.048 -38.248 1.00 26.84 106 LEU A C 1
ATOM 774 O O . LEU A 1 106 ? -7.400 -29.575 -37.326 1.00 26.84 106 LEU A O 1
ATOM 778 N N . GLU A 1 107 ? -6.406 -29.327 -39.313 1.00 28.77 107 GLU A N 1
ATOM 779 C CA . GLU A 1 107 ? -7.174 -28.156 -39.725 1.00 28.77 107 GLU A CA 1
ATOM 780 C C . GLU A 1 107 ? -8.503 -28.663 -40.298 1.00 28.77 107 GLU A C 1
ATOM 782 O O . GLU A 1 107 ? -8.698 -28.735 -41.508 1.00 28.77 107 GLU A O 1
ATOM 787 N N . THR A 1 108 ? -9.434 -29.051 -39.426 1.00 28.14 108 THR A N 1
ATOM 788 C CA . THR A 1 108 ? -10.850 -29.025 -39.781 1.00 28.14 108 THR A CA 1
ATOM 789 C C . THR A 1 108 ? -11.247 -27.561 -39.849 1.00 28.14 108 THR A C 1
ATOM 791 O O . THR A 1 108 ? -11.520 -26.910 -38.841 1.00 28.14 108 THR A O 1
ATOM 794 N N . ALA A 1 109 ? -11.221 -27.018 -41.066 1.00 26.97 109 ALA A N 1
ATOM 795 C CA . ALA A 1 109 ? -11.951 -25.813 -41.398 1.00 26.97 109 ALA A CA 1
ATOM 796 C C . ALA A 1 109 ? -13.410 -26.037 -40.981 1.00 26.97 109 ALA A C 1
ATOM 798 O O . ALA A 1 109 ? -14.144 -26.772 -41.638 1.00 26.97 109 ALA A O 1
ATOM 799 N N . CYS A 1 110 ? -13.817 -25.445 -39.858 1.00 26.78 110 CYS A N 1
ATOM 800 C CA . CYS A 1 110 ? -15.215 -25.396 -39.467 1.00 26.78 110 CYS A CA 1
ATOM 801 C C . CYS A 1 110 ? -15.906 -24.444 -40.451 1.00 26.78 110 CYS A C 1
ATOM 803 O O . CYS A 1 110 ? -15.977 -23.229 -40.244 1.00 26.78 110 CYS A O 1
ATOM 805 N N . ALA A 1 111 ? -16.317 -24.995 -41.594 1.00 26.08 111 ALA A N 1
ATOM 806 C CA . ALA A 1 111 ? -17.334 -24.399 -42.433 1.00 26.08 111 ALA A CA 1
ATOM 807 C C . ALA A 1 111 ? -18.516 -24.088 -41.514 1.00 26.08 111 ALA A C 1
ATOM 809 O O . ALA A 1 111 ? -18.992 -24.974 -40.810 1.00 26.08 111 ALA A O 1
ATOM 810 N N . ARG A 1 112 ? -18.956 -22.826 -41.472 1.00 27.84 112 ARG A N 1
ATOM 811 C CA . ARG A 1 112 ? -20.204 -22.476 -40.791 1.00 27.84 112 ARG A CA 1
ATOM 812 C C . ARG A 1 112 ? -21.308 -23.332 -41.414 1.00 27.84 112 ARG A C 1
ATOM 814 O O . ARG A 1 112 ? -21.571 -23.128 -42.601 1.00 27.84 112 ARG A O 1
ATOM 821 N N . PRO A 1 113 ? -21.933 -24.265 -40.678 1.00 27.91 113 PRO A N 1
ATOM 822 C CA . PRO A 1 113 ? -23.075 -24.969 -41.218 1.00 27.91 113 PRO A CA 1
ATOM 823 C C . PRO A 1 113 ? -24.179 -23.934 -41.436 1.00 27.91 113 PRO A C 1
ATOM 825 O O . PRO A 1 113 ? -24.552 -23.186 -40.536 1.00 27.91 113 PRO A O 1
ATOM 828 N N . SER A 1 114 ? -24.673 -23.866 -42.666 1.00 29.58 114 SER A N 1
ATOM 829 C CA . SER A 1 114 ? -25.798 -23.038 -43.105 1.00 29.58 114 SER A CA 1
ATOM 830 C C . SER A 1 114 ? -27.155 -23.580 -42.633 1.00 29.58 114 SER A C 1
ATOM 832 O O . SER A 1 114 ? -28.176 -23.332 -43.267 1.00 29.58 114 SER A O 1
ATOM 834 N N . HIS A 1 115 ? -27.181 -24.320 -41.527 1.00 31.88 115 HIS A N 1
ATOM 835 C CA . HIS A 1 115 ? -28.396 -24.824 -40.905 1.00 31.88 115 HIS A CA 1
ATOM 836 C C . HIS A 1 115 ? -28.515 -24.189 -39.527 1.00 31.88 115 HIS A C 1
ATOM 838 O O . HIS A 1 115 ? -27.580 -24.258 -38.728 1.00 31.88 115 HIS A O 1
ATOM 844 N N . ALA A 1 116 ? -29.652 -23.537 -39.263 1.00 38.19 116 ALA A N 1
ATOM 845 C CA . ALA A 1 116 ? -30.003 -23.128 -37.912 1.00 38.19 116 ALA A CA 1
ATOM 846 C C . ALA A 1 116 ? -29.853 -24.358 -36.997 1.00 38.19 116 ALA A C 1
ATOM 848 O O . ALA A 1 116 ? -30.369 -25.421 -37.355 1.00 38.19 116 ALA A O 1
ATOM 849 N N . PRO A 1 117 ? -29.107 -24.263 -35.881 1.00 41.84 117 PRO A N 1
ATOM 850 C CA . PRO A 1 117 ? -28.952 -25.396 -34.983 1.00 41.84 117 PRO A CA 1
ATOM 851 C C . PRO A 1 117 ? -30.343 -25.874 -34.537 1.00 41.84 117 PRO A C 1
ATOM 853 O O . PRO A 1 117 ? -31.231 -25.033 -34.347 1.00 41.84 117 PRO A O 1
ATOM 856 N N . PRO A 1 118 ? -30.560 -27.196 -34.408 1.00 46.22 118 PRO A N 1
ATOM 857 C CA . PRO A 1 118 ? -31.834 -27.728 -33.940 1.00 46.22 118 PRO A CA 1
ATOM 858 C C . PRO A 1 118 ? -32.202 -27.078 -32.602 1.00 46.22 118 PRO A C 1
ATOM 860 O O . PRO A 1 118 ? -31.326 -26.785 -31.784 1.00 46.22 118 PRO A O 1
ATOM 863 N N . ALA A 1 119 ? -33.492 -26.805 -32.403 1.00 59.00 119 ALA A N 1
ATOM 864 C CA . ALA A 1 119 ? -33.980 -26.214 -31.165 1.00 59.00 119 ALA A CA 1
ATOM 865 C C . ALA A 1 119 ? -33.551 -27.094 -29.981 1.00 59.00 119 ALA A C 1
ATOM 867 O O . ALA A 1 119 ? -33.849 -28.286 -29.949 1.00 59.00 119 ALA A O 1
ATOM 868 N N . VAL A 1 120 ? -32.811 -26.510 -29.039 1.00 72.44 120 VAL A N 1
ATOM 869 C CA . VAL A 1 120 ? -32.376 -27.203 -27.826 1.00 72.44 120 VAL A CA 1
ATOM 870 C C . VAL A 1 120 ? -33.606 -27.480 -26.969 1.00 72.44 120 VAL A C 1
ATOM 872 O O . VAL A 1 120 ? -34.230 -26.546 -26.464 1.00 72.44 120 VAL A O 1
ATOM 875 N N . ASP A 1 121 ? -33.936 -28.757 -26.797 1.00 81.19 121 ASP A N 1
ATOM 876 C CA . ASP A 1 121 ? -34.986 -29.181 -25.880 1.00 81.19 121 ASP A CA 1
ATOM 877 C C . ASP A 1 121 ? -34.419 -29.348 -24.465 1.00 81.19 121 ASP A C 1
ATOM 879 O O . ASP A 1 121 ? -33.710 -30.306 -24.158 1.00 81.19 121 ASP A O 1
ATOM 883 N N . VAL A 1 122 ? -34.734 -28.391 -23.593 1.00 83.62 122 VAL A N 1
ATOM 884 C CA . VAL A 1 122 ? -34.286 -28.393 -22.195 1.00 83.62 122 VAL A CA 1
ATOM 885 C C . VAL A 1 122 ? -34.897 -29.557 -21.402 1.00 83.62 122 VAL A C 1
ATOM 887 O O . VAL A 1 122 ? -34.255 -30.054 -20.478 1.00 83.62 122 VAL A O 1
ATOM 890 N N . CYS A 1 123 ? -36.080 -30.055 -21.777 1.00 81.81 123 CYS A N 1
ATOM 891 C CA . CYS A 1 123 ? -36.700 -31.212 -21.125 1.00 81.81 123 CYS A CA 1
ATOM 892 C C . CYS A 1 123 ? -35.876 -32.483 -21.319 1.00 81.81 123 CYS A C 1
ATOM 894 O O . CYS A 1 123 ? -35.702 -33.255 -20.377 1.00 81.81 123 CYS A O 1
ATOM 896 N N . ALA A 1 124 ? -35.323 -32.670 -22.519 1.00 85.00 124 ALA A N 1
ATOM 897 C CA . ALA A 1 124 ? -34.475 -33.812 -22.838 1.00 85.00 124 ALA A CA 1
ATOM 898 C C . ALA A 1 124 ? -33.158 -33.817 -22.040 1.00 85.00 124 ALA A C 1
ATOM 900 O O . ALA A 1 124 ? -32.588 -34.880 -21.804 1.00 85.00 124 ALA A O 1
ATOM 901 N N . LEU A 1 125 ? -32.685 -32.647 -21.597 1.00 88.25 125 LEU A N 1
ATOM 902 C CA . LEU A 1 125 ? -31.478 -32.519 -20.770 1.00 88.25 125 LEU A CA 1
ATOM 903 C C . LEU A 1 125 ? -31.730 -32.876 -19.301 1.00 88.25 125 LEU A C 1
ATOM 905 O O . LEU A 1 125 ? -30.811 -33.308 -18.611 1.00 88.25 125 LEU A O 1
ATOM 909 N N . PHE A 1 126 ? -32.968 -32.711 -18.831 1.00 90.50 126 PHE A N 1
ATOM 910 C CA . PHE A 1 126 ? -33.380 -32.997 -17.457 1.00 90.50 126 PHE A CA 1
ATOM 911 C C . PHE A 1 126 ? -34.593 -33.944 -17.439 1.00 90.50 126 PHE A C 1
ATOM 913 O O . PHE A 1 126 ? -35.660 -33.576 -16.936 1.00 90.50 126 PHE A O 1
ATOM 920 N N . PRO A 1 127 ? -34.454 -35.182 -17.956 1.00 85.06 127 PRO A N 1
ATOM 921 C CA . PRO A 1 127 ? -35.586 -36.075 -18.205 1.00 85.06 127 PRO A CA 1
ATOM 922 C C . PRO A 1 127 ? -36.359 -36.419 -16.928 1.00 85.06 127 PRO A C 1
ATOM 924 O O . PRO A 1 127 ? -37.584 -36.450 -16.946 1.00 85.06 127 PRO A O 1
ATOM 927 N N . CYS A 1 128 ? -35.671 -36.584 -15.792 1.00 84.75 128 CYS A N 1
ATOM 928 C CA . CYS A 1 128 ? -36.324 -36.848 -14.507 1.00 84.75 128 CYS A CA 1
ATOM 929 C C . CYS A 1 128 ? -37.199 -35.674 -14.039 1.00 84.75 128 CYS A C 1
ATOM 931 O O . CYS A 1 128 ? -38.241 -35.888 -13.427 1.00 84.75 128 CYS A O 1
ATOM 933 N N . ARG A 1 129 ? -36.792 -34.428 -14.323 1.00 89.19 129 ARG A N 1
ATOM 934 C CA . ARG A 1 129 ? -37.567 -33.229 -13.968 1.00 89.19 129 ARG A CA 1
ATOM 935 C C . ARG A 1 129 ? -38.757 -33.049 -14.901 1.00 89.19 129 ARG A C 1
ATOM 937 O O . ARG A 1 129 ? -39.856 -32.773 -14.435 1.00 89.19 129 ARG A O 1
ATOM 944 N N . ALA A 1 130 ? -38.546 -33.266 -16.197 1.00 82.69 130 ALA A N 1
ATOM 945 C CA . ALA A 1 130 ? -39.609 -33.213 -17.193 1.00 82.69 130 ALA A CA 1
ATOM 946 C C . ALA A 1 130 ? -40.686 -34.286 -16.946 1.00 82.69 130 ALA A C 1
ATOM 948 O O . ALA A 1 130 ? -41.872 -33.973 -17.001 1.00 82.69 130 ALA A O 1
ATOM 949 N N . ALA A 1 131 ? -40.287 -35.519 -16.613 1.00 83.94 131 ALA A N 1
ATOM 950 C CA . ALA A 1 131 ? -41.214 -36.592 -16.250 1.00 83.94 131 ALA A CA 1
ATOM 951 C C . ALA A 1 131 ? -42.007 -36.253 -14.978 1.00 83.94 131 ALA A C 1
ATOM 953 O O . ALA A 1 131 ? -43.232 -36.332 -14.985 1.00 83.94 131 ALA A O 1
ATOM 954 N N . ALA A 1 132 ? -41.333 -35.770 -13.926 1.00 83.50 132 ALA A N 1
ATOM 955 C CA . ALA A 1 132 ? -42.001 -35.346 -12.695 1.00 83.50 132 ALA A CA 1
ATOM 956 C C . ALA A 1 132 ? -43.024 -34.223 -12.942 1.00 83.50 132 ALA A C 1
ATOM 958 O O . ALA A 1 132 ? -44.124 -34.261 -12.390 1.00 83.50 132 ALA A O 1
ATOM 959 N N . PHE A 1 133 ? -42.702 -33.253 -13.803 1.00 87.75 133 PHE A N 1
ATOM 960 C CA . PHE A 1 133 ? -43.645 -32.211 -14.210 1.00 87.75 133 PHE A CA 1
ATOM 961 C C . PHE A 1 133 ? -44.833 -32.778 -15.002 1.00 87.75 133 PHE A C 1
ATOM 963 O O . PHE A 1 133 ? -45.967 -32.385 -14.748 1.00 87.75 133 PHE A O 1
ATOM 970 N N . ALA A 1 134 ? -44.604 -33.720 -15.920 1.00 85.69 134 ALA A N 1
ATOM 971 C CA . ALA A 1 134 ? -45.678 -34.349 -16.689 1.00 85.69 134 ALA A CA 1
ATOM 972 C C . ALA A 1 134 ? -46.634 -35.181 -15.812 1.00 85.69 134 ALA A C 1
ATOM 974 O O . ALA A 1 134 ? -47.834 -35.204 -16.075 1.00 85.69 134 ALA A O 1
ATOM 975 N N . GLU A 1 135 ? -46.119 -35.837 -14.769 1.00 86.50 135 GLU A N 1
ATOM 976 C CA . GLU A 1 135 ? -46.909 -36.671 -13.853 1.00 86.50 135 GLU A CA 1
ATOM 977 C C . GLU A 1 135 ? -47.655 -35.859 -12.786 1.00 86.50 135 GLU A C 1
ATOM 979 O O . GLU A 1 135 ? -48.807 -36.153 -12.475 1.00 86.50 135 GLU A O 1
ATOM 984 N N . THR A 1 136 ? -47.002 -34.848 -12.203 1.00 87.44 136 THR A N 1
ATOM 985 C CA . THR A 1 136 ? -47.503 -34.149 -11.001 1.00 87.44 136 THR A CA 1
ATOM 986 C C . THR A 1 136 ? -47.875 -32.687 -11.239 1.00 87.44 136 THR A C 1
ATOM 988 O O . THR A 1 136 ? -48.467 -32.053 -10.369 1.00 87.44 136 THR A O 1
ATOM 991 N N . GLY A 1 137 ? -47.492 -32.114 -12.382 1.00 84.69 137 GLY A N 1
ATOM 992 C CA . GLY A 1 137 ? -47.569 -30.674 -12.635 1.00 84.69 137 GLY A CA 1
ATOM 993 C C . GLY A 1 137 ? -46.562 -29.840 -11.831 1.00 84.69 137 GLY A C 1
ATOM 994 O O . GLY A 1 137 ? -46.563 -28.613 -11.955 1.00 84.69 137 GLY A O 1
ATOM 995 N N . ALA A 1 138 ? -45.699 -30.464 -11.019 1.00 81.81 138 ALA A N 1
ATOM 996 C CA . ALA A 1 138 ? -44.755 -29.757 -10.161 1.00 81.81 138 ALA A CA 1
ATOM 997 C C . ALA A 1 138 ? -43.664 -29.057 -10.982 1.00 81.81 138 ALA A C 1
ATOM 999 O O . ALA A 1 138 ? -42.894 -29.687 -11.714 1.00 81.81 138 ALA A O 1
ATOM 1000 N N . ARG A 1 139 ? -43.599 -27.732 -10.844 1.00 88.88 139 ARG A N 1
ATOM 1001 C CA . ARG A 1 139 ? -42.561 -26.904 -11.462 1.00 88.88 139 ARG A CA 1
ATOM 1002 C C . ARG A 1 139 ? -41.213 -27.104 -10.771 1.00 88.88 139 ARG A C 1
ATOM 1004 O O . ARG A 1 139 ? -41.149 -27.544 -9.624 1.00 88.88 139 ARG A O 1
ATOM 1011 N N . TRP A 1 140 ? -40.127 -26.796 -11.476 1.00 91.06 140 TRP A N 1
ATOM 1012 C CA . TRP A 1 140 ? -38.768 -27.036 -10.985 1.00 91.06 140 TRP A CA 1
ATOM 1013 C C . TRP A 1 140 ? -37.811 -25.883 -11.320 1.00 91.06 140 TRP A C 1
ATOM 1015 O O . TRP A 1 140 ? -37.853 -25.364 -12.435 1.00 91.06 140 TRP A O 1
ATOM 1025 N N . PRO A 1 141 ? -36.920 -25.480 -10.398 1.00 94.94 141 PRO A N 1
ATOM 1026 C CA . PRO A 1 141 ? -36.072 -24.308 -10.590 1.00 94.94 141 PRO A CA 1
ATOM 1027 C C . PRO A 1 141 ? -34.894 -24.581 -11.537 1.00 94.94 141 PRO A C 1
ATOM 1029 O O . PRO A 1 141 ? -34.188 -25.589 -11.425 1.00 94.94 141 PRO A O 1
ATOM 1032 N N . LEU A 1 142 ? -34.653 -23.635 -12.445 1.00 95.75 142 LEU A N 1
ATOM 1033 C CA . LEU A 1 142 ? -33.579 -23.649 -13.434 1.00 95.75 142 LEU A CA 1
ATOM 1034 C C . LEU A 1 142 ? -32.808 -22.320 -13.430 1.00 95.75 142 LEU A C 1
ATOM 1036 O O . LEU A 1 142 ? -33.389 -21.245 -13.586 1.00 95.75 142 LEU A O 1
ATOM 1040 N N . HIS A 1 143 ? -31.482 -22.402 -13.319 1.00 97.12 143 HIS A N 1
ATOM 1041 C CA . HIS A 1 143 ? -30.562 -21.286 -13.550 1.00 97.12 143 HIS A CA 1
ATOM 1042 C C . HIS A 1 143 ? -29.806 -21.481 -14.869 1.00 97.12 143 HIS A C 1
ATOM 1044 O O . HIS A 1 143 ? -29.258 -22.556 -15.116 1.00 97.12 143 HIS A O 1
ATOM 1050 N N . VAL A 1 144 ? -29.719 -20.438 -15.699 1.00 95.56 144 VAL A N 1
ATOM 1051 C CA . VAL A 1 144 ? -29.041 -20.490 -17.008 1.00 95.56 144 VAL A CA 1
ATOM 1052 C C . VAL A 1 144 ? -27.798 -19.595 -17.030 1.00 95.56 144 VAL A C 1
ATOM 1054 O O . VAL A 1 144 ? -27.897 -18.394 -16.797 1.00 95.56 144 VAL A O 1
ATOM 1057 N N . ASP A 1 145 ? -26.628 -20.150 -17.356 1.00 94.50 145 ASP A N 1
ATOM 1058 C CA . ASP A 1 145 ? -25.369 -19.403 -17.505 1.00 94.50 145 ASP A CA 1
ATOM 1059 C C . ASP A 1 145 ? -24.999 -19.230 -18.986 1.00 94.50 145 ASP A C 1
ATOM 1061 O O . ASP A 1 145 ? -24.677 -20.194 -19.685 1.00 94.50 145 ASP A O 1
ATOM 1065 N N . LEU A 1 146 ? -25.065 -17.991 -19.480 1.00 91.31 146 LEU A N 1
ATOM 1066 C CA . LEU A 1 146 ? -24.835 -17.639 -20.880 1.00 91.31 146 LEU A CA 1
ATOM 1067 C C . LEU A 1 146 ? -23.357 -17.305 -21.108 1.00 91.31 146 LEU A C 1
ATOM 1069 O O . LEU A 1 146 ? -22.831 -16.334 -20.563 1.00 91.31 146 LEU A O 1
ATOM 1073 N N . GLY A 1 147 ? -22.695 -18.079 -21.969 1.00 87.25 147 GLY A N 1
ATOM 1074 C CA . GLY A 1 147 ? -21.254 -17.980 -22.199 1.00 87.25 147 GLY A CA 1
ATOM 1075 C C . GLY A 1 147 ? -20.436 -18.635 -21.084 1.00 87.25 147 GLY A C 1
ATOM 1076 O O . GLY A 1 147 ? -19.438 -18.069 -20.645 1.00 87.25 147 GLY A O 1
ATOM 1077 N N . CYS A 1 148 ? -20.843 -19.826 -20.635 1.00 89.06 148 CYS A N 1
ATOM 1078 C CA . CYS A 1 148 ? -20.310 -20.493 -19.438 1.00 89.06 148 CYS A CA 1
ATOM 1079 C C . CYS A 1 148 ? -18.844 -20.975 -19.539 1.00 89.06 148 CYS A C 1
ATOM 1081 O O . CYS A 1 148 ? -18.305 -21.544 -18.583 1.00 89.06 148 CYS A O 1
ATOM 1083 N N . ALA A 1 149 ? -18.173 -20.779 -20.681 1.00 88.56 149 ALA A N 1
ATOM 1084 C CA . ALA A 1 149 ? -16.793 -21.186 -20.933 1.00 88.56 149 ALA A CA 1
ATOM 1085 C C . ALA A 1 149 ? -16.550 -22.672 -20.618 1.00 88.56 149 ALA A C 1
ATOM 1087 O O . ALA A 1 149 ? -17.165 -23.538 -21.229 1.00 88.56 149 ALA A O 1
ATOM 1088 N N . LYS A 1 150 ? -15.638 -22.986 -19.689 1.00 88.38 150 LYS A N 1
ATOM 1089 C CA . LYS A 1 150 ? -15.331 -24.368 -19.281 1.00 88.38 150 LYS A CA 1
ATOM 1090 C C . LYS A 1 150 ? -16.380 -24.977 -18.339 1.00 88.38 150 LYS A C 1
ATOM 1092 O O . LYS A 1 150 ? -16.214 -26.110 -17.905 1.00 88.38 150 LYS A O 1
ATOM 1097 N N . GLY A 1 151 ? -17.415 -24.223 -17.966 1.00 90.00 151 GLY A N 1
ATOM 1098 C CA . GLY A 1 151 ? -18.498 -24.694 -17.105 1.00 90.00 151 GLY A CA 1
ATOM 1099 C C . GLY A 1 151 ? -18.157 -24.785 -15.617 1.00 90.00 151 GLY A C 1
ATOM 1100 O O . GLY A 1 151 ? -18.981 -25.257 -14.837 1.00 90.00 151 GLY A O 1
ATOM 1101 N N . GLY A 1 152 ? -16.981 -24.314 -15.185 1.00 91.88 152 GLY A N 1
ATOM 1102 C CA . GLY A 1 152 ? -16.523 -24.445 -13.798 1.00 91.88 152 GLY A CA 1
ATOM 1103 C C . GLY A 1 152 ? -17.479 -23.852 -12.755 1.00 91.88 152 GLY A C 1
ATOM 1104 O O . GLY A 1 152 ? -17.642 -24.436 -11.685 1.00 91.88 152 GLY A O 1
ATOM 1105 N N . LEU A 1 153 ? -18.149 -22.733 -13.067 1.00 94.00 153 LEU A N 1
ATOM 1106 C CA . LEU A 1 153 ? -19.164 -22.144 -12.185 1.00 94.00 153 LEU A CA 1
ATOM 1107 C C . LEU A 1 153 ? -20.414 -23.028 -12.093 1.00 94.00 153 LEU A C 1
ATOM 1109 O O . LEU A 1 153 ? -20.842 -23.347 -10.989 1.00 94.00 153 LEU A O 1
ATOM 1113 N N . VAL A 1 154 ? -20.977 -23.428 -13.236 1.00 95.31 154 VAL A N 1
ATOM 1114 C CA . VAL A 1 154 ? -22.178 -24.277 -13.316 1.00 95.31 154 VAL A CA 1
ATOM 1115 C C . VAL A 1 154 ? -21.965 -25.593 -12.568 1.00 95.31 154 VAL A C 1
ATOM 1117 O O . VAL A 1 154 ? -22.793 -25.966 -11.744 1.00 95.31 154 VAL A O 1
ATOM 1120 N N . LEU A 1 155 ? -20.816 -26.247 -12.769 1.00 95.56 155 LEU A N 1
ATOM 1121 C CA . LEU A 1 155 ? -20.456 -27.476 -12.053 1.00 95.56 155 LEU A CA 1
ATOM 1122 C C . LEU A 1 155 ? -20.370 -27.260 -10.536 1.00 95.56 155 LEU A C 1
ATOM 1124 O O . LEU A 1 155 ? -20.802 -28.113 -9.765 1.00 95.56 155 LEU A O 1
ATOM 1128 N N . ALA A 1 156 ? -19.801 -26.134 -10.096 1.00 94.19 156 ALA A N 1
ATOM 1129 C CA . ALA A 1 156 ? -19.680 -25.818 -8.675 1.00 94.19 156 ALA A CA 1
ATOM 1130 C C . ALA A 1 156 ? -21.038 -25.481 -8.036 1.00 94.19 156 ALA A C 1
ATOM 1132 O O . ALA A 1 156 ? -21.297 -25.891 -6.908 1.00 94.19 156 ALA A O 1
ATOM 1133 N N . LEU A 1 157 ? -21.908 -24.768 -8.756 1.00 95.12 157 LEU A N 1
ATOM 1134 C CA . LEU A 1 157 ? -23.260 -24.450 -8.302 1.00 95.12 157 LEU A CA 1
ATOM 1135 C C . LEU A 1 157 ? -24.131 -25.702 -8.211 1.00 95.12 157 LEU A C 1
ATOM 1137 O O . LEU A 1 157 ? -24.771 -25.903 -7.184 1.00 95.12 157 LEU A O 1
ATOM 1141 N N . ALA A 1 158 ? -24.094 -26.568 -9.224 1.00 95.62 158 ALA A N 1
ATOM 1142 C CA . ALA A 1 158 ? -24.844 -27.819 -9.231 1.00 95.62 158 ALA A CA 1
ATOM 1143 C C . ALA A 1 158 ? -24.443 -28.748 -8.078 1.00 95.62 158 ALA A C 1
ATOM 1145 O O . ALA A 1 158 ? -25.311 -29.326 -7.429 1.00 95.62 158 ALA A O 1
ATOM 1146 N N . ALA A 1 159 ? -23.144 -28.824 -7.768 1.00 93.12 159 ALA A N 1
ATOM 1147 C CA . ALA A 1 159 ? -22.646 -29.572 -6.616 1.00 93.12 159 ALA A CA 1
ATOM 1148 C C . ALA A 1 159 ? -23.073 -28.962 -5.266 1.00 93.12 159 ALA A C 1
ATOM 1150 O O . ALA A 1 159 ? -23.221 -29.687 -4.287 1.00 93.12 159 ALA A O 1
ATOM 1151 N N . ALA A 1 160 ? -23.255 -27.640 -5.198 1.00 92.12 160 ALA A N 1
ATOM 1152 C CA . ALA A 1 160 ? -23.629 -26.935 -3.971 1.00 92.12 160 ALA A CA 1
ATOM 1153 C C . ALA A 1 160 ? -25.150 -26.830 -3.750 1.00 92.12 160 ALA A C 1
ATOM 1155 O O . ALA A 1 160 ? -25.578 -26.584 -2.624 1.00 92.12 160 ALA A O 1
ATOM 1156 N N . ARG A 1 161 ? -25.962 -26.961 -4.807 1.00 93.19 161 ARG A N 1
ATOM 1157 C CA . ARG A 1 161 ? -27.414 -26.719 -4.796 1.00 93.19 161 ARG A CA 1
ATOM 1158 C C . ARG A 1 161 ? -28.148 -27.827 -5.547 1.00 93.19 161 ARG A C 1
ATOM 1160 O O . ARG A 1 161 ? -28.423 -27.708 -6.738 1.00 93.19 161 ARG A O 1
ATOM 1167 N N . ALA A 1 162 ? -28.441 -28.921 -4.848 1.00 88.19 162 ALA A N 1
ATOM 1168 C CA . ALA A 1 162 ? -29.088 -30.102 -5.429 1.00 88.19 162 ALA A CA 1
ATOM 1169 C C . ALA A 1 162 ? -30.570 -29.880 -5.807 1.00 88.19 162 ALA A C 1
ATOM 1171 O O . ALA A 1 162 ? -31.137 -30.625 -6.609 1.00 88.19 162 ALA A O 1
ATOM 1172 N N . ASP A 1 163 ? -31.198 -28.859 -5.229 1.00 90.00 163 ASP A N 1
ATOM 1173 C CA . ASP A 1 163 ? -32.582 -28.452 -5.468 1.00 90.00 163 ASP A CA 1
ATOM 1174 C C . ASP A 1 163 ? -32.769 -27.708 -6.799 1.00 90.00 163 ASP A C 1
ATOM 1176 O O . ASP A 1 163 ? -33.856 -27.744 -7.370 1.00 90.00 163 ASP A O 1
ATOM 1180 N N . THR A 1 164 ? -31.705 -27.095 -7.323 1.00 93.69 164 THR A N 1
ATOM 1181 C CA . THR A 1 164 ? -31.722 -26.287 -8.547 1.00 93.69 164 THR A CA 1
ATOM 1182 C C . THR A 1 164 ? -31.039 -27.004 -9.705 1.00 93.69 164 THR A C 1
ATOM 1184 O O . THR A 1 164 ? -29.983 -27.617 -9.539 1.00 93.69 164 THR A O 1
ATOM 1187 N N . CYS A 1 165 ? -31.628 -26.915 -10.899 1.00 96.12 165 CYS A N 1
ATOM 1188 C CA . CYS A 1 165 ? -30.986 -27.361 -12.133 1.00 96.12 165 CYS A CA 1
ATOM 1189 C C . CYS A 1 165 ? -30.181 -26.216 -12.758 1.00 96.12 165 CYS A C 1
ATOM 1191 O O . CYS A 1 165 ? -30.606 -25.062 -12.728 1.00 96.12 165 CYS A O 1
ATOM 1193 N N . PHE A 1 166 ? -29.027 -26.523 -13.347 1.00 97.19 166 PHE A N 1
ATOM 1194 C CA . PHE A 1 166 ? -28.139 -25.534 -13.953 1.00 97.19 166 PHE A CA 1
ATOM 1195 C C . PHE A 1 166 ? -27.843 -25.880 -15.409 1.00 97.19 166 PHE A C 1
ATOM 1197 O O . PHE A 1 166 ? -27.349 -26.966 -15.714 1.00 97.19 166 PHE A O 1
ATOM 1204 N N . LEU A 1 167 ? -28.105 -24.932 -16.306 1.00 96.19 167 LEU A N 1
ATOM 1205 C CA . LEU A 1 167 ? -27.847 -25.068 -17.736 1.00 96.19 167 LEU A CA 1
ATOM 1206 C C . LEU A 1 167 ? -26.760 -24.086 -18.175 1.00 96.19 167 LEU A C 1
ATOM 1208 O O . LEU A 1 167 ? -26.953 -22.873 -18.118 1.00 96.19 167 LEU A O 1
ATOM 1212 N N . GLY A 1 168 ? -25.626 -24.601 -18.645 1.00 95.06 168 GLY A N 1
ATOM 1213 C CA . GLY A 1 168 ? -24.587 -23.798 -19.285 1.00 95.06 168 GLY A CA 1
ATOM 1214 C C . GLY A 1 168 ? -24.775 -23.730 -20.801 1.00 95.06 168 GLY A C 1
ATOM 1215 O O . GLY A 1 168 ? -24.936 -24.759 -21.455 1.00 95.06 168 GLY A O 1
ATOM 1216 N N . VAL A 1 169 ? -24.723 -22.528 -21.375 1.00 91.69 169 VAL A N 1
ATOM 1217 C CA . VAL A 1 169 ? -24.791 -22.308 -22.828 1.00 91.69 169 VAL A CA 1
ATOM 1218 C C . VAL A 1 169 ? -23.460 -21.745 -23.318 1.00 91.69 169 VAL A C 1
ATOM 1220 O O . VAL A 1 169 ? -23.015 -20.696 -22.855 1.00 91.69 169 VAL A O 1
ATOM 1223 N N . GLU A 1 170 ? -22.817 -22.411 -24.273 1.00 88.62 170 GLU A N 1
ATOM 1224 C CA . GLU A 1 170 ? -21.524 -21.994 -24.832 1.00 88.62 170 GLU A CA 1
ATOM 1225 C C . GLU A 1 170 ? -21.476 -22.308 -26.333 1.00 88.62 170 GLU A C 1
ATOM 1227 O O . GLU A 1 170 ? -22.002 -23.316 -26.779 1.00 88.62 170 GLU A O 1
ATOM 1232 N N . PHE A 1 171 ? -20.861 -21.451 -27.149 1.00 82.56 171 PHE A N 1
ATOM 1233 C CA . PHE A 1 171 ? -20.863 -21.637 -28.608 1.00 82.56 171 PHE A CA 1
ATOM 1234 C C . PHE A 1 171 ? -19.777 -22.618 -29.082 1.00 82.56 171 PHE A C 1
ATOM 1236 O O . PHE A 1 171 ? -19.839 -23.129 -30.200 1.00 82.56 171 PHE A O 1
ATOM 1243 N N . ARG A 1 172 ? -18.753 -22.867 -28.255 1.00 82.19 172 ARG A N 1
ATOM 1244 C CA . ARG A 1 172 ? -17.656 -23.802 -28.543 1.00 82.19 172 ARG A CA 1
ATOM 1245 C C . ARG A 1 172 ? -18.035 -25.223 -28.135 1.00 82.19 172 ARG A C 1
ATOM 1247 O O . ARG A 1 172 ? -17.997 -25.551 -26.950 1.00 82.19 172 ARG A O 1
ATOM 1254 N N . SER A 1 173 ? -18.313 -26.072 -29.125 1.00 84.69 173 SER A N 1
ATOM 1255 C CA . SER A 1 173 ? -18.674 -27.484 -28.924 1.00 84.69 173 SER A CA 1
ATOM 1256 C C . SER A 1 173 ? -17.659 -28.257 -28.081 1.00 84.69 173 SER A C 1
ATOM 1258 O O . SER A 1 173 ? -18.056 -28.950 -27.155 1.00 84.69 173 SER A O 1
ATOM 1260 N N . GLU A 1 174 ? -16.360 -28.046 -28.309 1.00 88.50 174 GLU A N 1
ATOM 1261 C CA . GLU A 1 174 ? -15.278 -28.712 -27.564 1.00 88.50 174 GLU A CA 1
ATOM 1262 C C . GLU A 1 174 ? -15.367 -28.485 -26.042 1.00 88.50 174 GLU A C 1
ATOM 1264 O O . GLU A 1 174 ? -15.058 -29.375 -25.253 1.00 88.50 174 GLU A O 1
ATOM 1269 N N . LEU A 1 175 ? -15.792 -27.291 -25.608 1.00 89.50 175 LEU A N 1
ATOM 1270 C CA . LEU A 1 175 ? -15.939 -26.991 -24.182 1.00 89.50 175 LEU A CA 1
ATOM 1271 C C . LEU A 1 175 ? -17.226 -27.564 -23.601 1.00 89.50 175 LEU A C 1
ATOM 1273 O O . LEU A 1 175 ? -17.226 -27.993 -22.452 1.00 89.50 175 LEU A O 1
ATOM 1277 N N . VAL A 1 176 ? -18.300 -27.579 -24.390 1.00 89.75 176 VAL A N 1
ATOM 1278 C CA . VAL A 1 176 ? -19.580 -28.182 -24.002 1.00 89.75 176 VAL A CA 1
ATOM 1279 C C . VAL A 1 176 ? -19.424 -29.690 -23.810 1.00 89.75 176 VAL A C 1
ATOM 1281 O O . VAL A 1 176 ? -19.883 -30.229 -22.806 1.00 89.75 176 VAL A O 1
ATOM 1284 N N . GLU A 1 177 ? -18.732 -30.366 -24.728 1.00 89.75 177 GLU A N 1
ATOM 1285 C CA . GLU A 1 177 ? -18.433 -31.798 -24.636 1.00 89.75 177 GLU A CA 1
ATOM 1286 C C . GLU A 1 177 ? -17.603 -32.117 -23.386 1.00 89.75 177 GLU A C 1
ATOM 1288 O O . GLU A 1 177 ? -18.005 -32.963 -22.586 1.00 89.75 177 GLU A O 1
ATOM 1293 N N . ALA A 1 178 ? -16.511 -31.377 -23.159 1.00 90.06 178 ALA A N 1
ATOM 1294 C CA . ALA A 1 178 ? -15.672 -31.543 -21.972 1.00 90.06 178 ALA A CA 1
ATOM 1295 C C . ALA A 1 178 ? -16.432 -31.257 -20.662 1.00 90.06 178 ALA A C 1
ATOM 1297 O O . ALA A 1 178 ? -16.252 -31.954 -19.664 1.00 90.06 178 ALA A O 1
ATOM 1298 N N . ALA A 1 179 ? -17.308 -30.249 -20.643 1.00 92.06 179 ALA A N 1
ATOM 1299 C CA . ALA A 1 179 ? -18.110 -29.930 -19.466 1.00 92.06 179 ALA A CA 1
ATOM 1300 C C . ALA A 1 179 ? -19.155 -31.021 -19.173 1.00 92.06 179 ALA A C 1
ATOM 1302 O O . ALA A 1 179 ? -19.304 -31.422 -18.020 1.00 92.06 179 ALA A O 1
ATOM 1303 N N . ASN A 1 180 ? -19.826 -31.558 -20.197 1.00 94.50 180 ASN A N 1
ATOM 1304 C CA . ASN A 1 180 ? -20.757 -32.682 -20.042 1.00 94.50 180 ASN A CA 1
ATOM 1305 C C . ASN A 1 180 ? -20.051 -33.990 -19.644 1.00 94.50 180 ASN A C 1
ATOM 1307 O O . ASN A 1 180 ? -20.642 -34.828 -18.965 1.00 94.50 180 ASN A O 1
ATOM 1311 N N . GLU A 1 181 ? -18.789 -34.184 -20.026 1.00 93.19 181 GLU A N 1
ATOM 1312 C CA . GLU A 1 181 ? -17.973 -35.282 -19.504 1.00 93.19 181 GLU A CA 1
ATOM 1313 C C . GLU A 1 181 ? -17.736 -35.146 -17.999 1.00 93.19 181 GLU A C 1
ATOM 1315 O O . GLU A 1 181 ? -18.026 -36.080 -17.254 1.00 93.19 181 GLU A O 1
ATOM 1320 N N . LEU A 1 182 ? -17.364 -33.952 -17.530 1.00 93.25 182 LEU A N 1
ATOM 1321 C CA . LEU A 1 182 ? -17.224 -33.670 -16.098 1.00 93.25 182 LEU A CA 1
ATOM 1322 C C . LEU A 1 182 ? -18.542 -33.828 -15.322 1.00 93.25 182 LEU A C 1
ATOM 1324 O O . LEU A 1 182 ? -18.518 -34.244 -14.164 1.00 93.25 182 LEU A O 1
ATOM 1328 N N . VAL A 1 183 ? -19.692 -33.512 -15.930 1.00 94.56 183 VAL A N 1
ATOM 1329 C CA . VAL A 1 183 ? -21.017 -33.780 -15.337 1.00 94.56 183 VAL A CA 1
ATOM 1330 C C . VAL A 1 183 ? -21.205 -35.276 -15.093 1.00 94.56 183 VAL A C 1
ATOM 1332 O O . VAL A 1 183 ? -21.589 -35.664 -13.988 1.00 94.56 183 VAL A O 1
ATOM 1335 N N . ARG A 1 184 ? -20.898 -36.113 -16.096 1.00 93.38 184 ARG A N 1
ATOM 1336 C CA . ARG A 1 184 ? -20.995 -37.579 -15.995 1.00 93.38 184 ARG A CA 1
ATOM 1337 C C . ARG A 1 184 ? -20.029 -38.135 -14.953 1.00 93.38 184 ARG A C 1
ATOM 1339 O O . ARG A 1 184 ? -20.447 -38.924 -14.114 1.00 93.38 184 ARG A O 1
ATOM 1346 N N . GLU A 1 185 ? -18.773 -37.691 -14.967 1.00 93.12 185 GLU A N 1
ATOM 1347 C CA . GLU A 1 185 ? -17.750 -38.116 -14.001 1.00 93.12 185 GLU A CA 1
ATOM 1348 C C . GLU A 1 185 ? -18.126 -37.780 -12.553 1.00 93.12 185 GLU A C 1
ATOM 1350 O O . GLU A 1 185 ? -17.830 -38.547 -11.640 1.00 93.12 185 GLU A O 1
ATOM 1355 N N . ARG A 1 186 ? -18.788 -36.639 -12.332 1.00 93.19 186 ARG A N 1
ATOM 1356 C CA . ARG A 1 186 ? -19.198 -36.177 -10.997 1.00 93.19 186 ARG A CA 1
ATOM 1357 C C . ARG A 1 186 ? -20.606 -36.615 -10.594 1.00 93.19 186 ARG A C 1
ATOM 1359 O O . ARG A 1 186 ? -21.030 -36.285 -9.491 1.00 93.19 186 ARG A O 1
ATOM 1366 N N . GLY A 1 187 ? -21.336 -37.311 -11.468 1.00 92.56 187 GLY A N 1
ATOM 1367 C CA . GLY A 1 187 ? -22.709 -37.753 -11.207 1.00 92.56 187 GLY A CA 1
ATOM 1368 C C . GLY A 1 187 ? -23.706 -36.609 -10.977 1.00 92.56 187 GLY A C 1
ATOM 1369 O O . GLY A 1 187 ? -24.657 -36.768 -10.216 1.00 92.56 187 GLY A O 1
ATOM 1370 N N . LEU A 1 188 ? -23.495 -35.442 -11.597 1.00 93.81 188 LEU A N 1
ATOM 1371 C CA . LEU A 1 188 ? -24.325 -34.251 -11.375 1.00 93.81 188 LEU A CA 1
ATOM 1372 C C . LEU A 1 188 ? -25.597 -34.285 -12.238 1.00 93.81 188 LEU A C 1
ATOM 1374 O O . LEU A 1 188 ? -25.660 -33.668 -13.296 1.00 93.81 188 LEU A O 1
ATOM 1378 N N . ALA A 1 189 ? -26.640 -34.976 -11.776 1.00 91.25 189 ALA A N 1
ATOM 1379 C CA . ALA A 1 189 ? -27.913 -35.099 -12.505 1.00 91.25 189 ALA A CA 1
ATOM 1380 C C . ALA A 1 189 ? -28.688 -33.770 -12.684 1.00 91.25 189 ALA A C 1
ATOM 1382 O O . ALA A 1 189 ? -29.657 -33.711 -13.438 1.00 91.25 189 ALA A O 1
ATOM 1383 N N . ASN A 1 190 ? -28.279 -32.706 -11.989 1.00 94.88 190 ASN A N 1
ATOM 1384 C CA . ASN A 1 190 ? -28.869 -31.368 -12.034 1.00 94.88 190 ASN A CA 1
ATOM 1385 C C . ASN A 1 190 ? -28.024 -30.353 -12.833 1.00 94.88 190 ASN A C 1
ATOM 1387 O O . ASN A 1 190 ? -28.248 -29.151 -12.702 1.00 94.88 190 ASN A O 1
ATOM 1391 N N . ALA A 1 191 ? -27.069 -30.794 -13.658 1.00 96.56 191 ALA A N 1
ATOM 1392 C CA . ALA A 1 191 ? -26.280 -29.924 -14.533 1.00 96.56 191 ALA A CA 1
ATOM 1393 C C . ALA A 1 191 ? -26.286 -30.414 -15.985 1.00 96.56 191 ALA A C 1
ATOM 1395 O O . ALA A 1 191 ? -26.147 -31.607 -16.235 1.00 96.56 191 ALA A O 1
ATOM 1396 N N . ALA A 1 192 ? -26.376 -29.493 -16.944 1.00 94.75 192 ALA A N 1
ATOM 1397 C CA . ALA A 1 192 ? -26.225 -29.800 -18.366 1.00 94.75 192 ALA A CA 1
ATOM 1398 C C . ALA A 1 192 ? -25.557 -28.644 -19.120 1.00 94.75 192 ALA A C 1
ATOM 1400 O O . ALA A 1 192 ? -25.686 -27.479 -18.736 1.00 94.75 192 ALA A O 1
ATOM 1401 N N . PHE A 1 193 ? -24.867 -28.960 -20.218 1.00 94.75 193 PHE A N 1
ATOM 1402 C CA . PHE A 1 193 ? -24.242 -27.975 -21.101 1.00 94.75 193 PHE A CA 1
ATOM 1403 C C . PHE A 1 193 ? -24.699 -28.159 -22.545 1.00 94.75 193 PHE A C 1
ATOM 1405 O O . PHE A 1 193 ? -24.771 -29.286 -23.038 1.00 94.75 193 PHE A O 1
ATOM 1412 N N . VAL A 1 194 ? -24.964 -27.055 -23.244 1.00 91.94 194 VAL A N 1
ATOM 1413 C CA . VAL A 1 194 ? -25.429 -27.072 -24.639 1.00 91.94 194 VAL A CA 1
ATOM 1414 C C . VAL A 1 194 ? -24.674 -26.099 -25.524 1.00 91.94 194 VAL A C 1
ATOM 1416 O O . VAL A 1 194 ? -24.252 -25.022 -25.094 1.00 91.94 194 VAL A O 1
ATOM 1419 N N . VAL A 1 195 ? -24.549 -26.485 -26.795 1.00 84.25 195 VAL A N 1
ATOM 1420 C CA . VAL A 1 195 ? -23.993 -25.614 -27.826 1.00 84.25 195 VAL A CA 1
ATOM 1421 C C . VAL A 1 195 ? -25.044 -24.591 -28.235 1.00 84.25 195 VAL A C 1
ATOM 1423 O O . VAL A 1 195 ? -26.096 -24.960 -28.753 1.00 84.25 195 VAL A O 1
ATOM 1426 N N . GLY A 1 196 ? -24.764 -23.306 -28.027 1.00 80.19 196 GLY A N 1
ATOM 1427 C CA . GLY A 1 196 ? -25.692 -22.235 -28.385 1.00 80.19 196 GLY A CA 1
ATOM 1428 C C . GLY A 1 196 ? -24.993 -20.927 -28.733 1.00 80.19 196 GLY A C 1
ATOM 1429 O O . GLY A 1 196 ? -24.121 -20.463 -27.999 1.00 80.19 196 GLY A O 1
ATOM 1430 N N . ASP A 1 197 ? -25.400 -20.313 -29.848 1.00 71.69 197 ASP A N 1
ATOM 1431 C CA . ASP A 1 197 ? -25.008 -18.946 -30.198 1.00 71.69 197 ASP A CA 1
ATOM 1432 C C . ASP A 1 197 ? -26.074 -17.963 -29.703 1.00 71.69 197 ASP A C 1
ATOM 1434 O O . ASP A 1 197 ? -27.112 -17.753 -30.331 1.00 71.69 197 ASP A O 1
ATOM 1438 N N . VAL A 1 198 ? -25.809 -17.383 -28.535 1.00 66.69 198 VAL A N 1
ATOM 1439 C CA . VAL A 1 198 ? -26.681 -16.395 -27.884 1.00 66.69 198 VAL A CA 1
ATOM 1440 C C . VAL A 1 198 ? -26.510 -15.000 -28.511 1.00 66.69 198 VAL A C 1
ATOM 1442 O O . VAL A 1 198 ? -27.373 -14.146 -28.349 1.00 66.69 198 VAL A O 1
ATOM 1445 N N . ALA A 1 199 ? -25.421 -14.767 -29.258 1.00 57.50 199 ALA A N 1
ATOM 1446 C CA . ALA A 1 199 ? -25.095 -13.482 -29.882 1.00 57.50 199 ALA A CA 1
ATOM 1447 C C . ALA A 1 199 ? -25.548 -13.381 -31.352 1.00 57.50 199 ALA A C 1
ATOM 1449 O O . ALA A 1 199 ? -25.413 -12.314 -31.956 1.00 57.50 199 ALA A O 1
ATOM 1450 N N . ALA A 1 200 ? -26.075 -14.463 -31.939 1.00 49.56 200 ALA A N 1
ATOM 1451 C CA . ALA A 1 200 ? -26.693 -14.483 -33.264 1.00 49.56 200 ALA A CA 1
ATOM 1452 C C . ALA A 1 200 ? -28.052 -13.761 -33.258 1.00 49.56 200 ALA A C 1
ATOM 1454 O O . ALA A 1 200 ? -29.104 -14.352 -33.497 1.00 49.56 200 ALA A O 1
ATOM 1455 N N . GLU A 1 201 ? -28.027 -12.464 -32.976 1.00 52.09 201 GLU A N 1
ATOM 1456 C CA . GLU A 1 201 ? -29.171 -11.579 -33.117 1.00 52.09 201 GLU A CA 1
ATOM 1457 C C . GLU A 1 201 ? -28.971 -10.672 -34.334 1.00 52.09 201 GLU A C 1
ATOM 1459 O O . GLU A 1 201 ? -27.893 -10.116 -34.566 1.00 52.09 201 GLU A O 1
ATOM 1464 N N . GLY A 1 202 ? -30.013 -10.580 -35.162 1.00 39.62 202 GLY A N 1
ATOM 1465 C CA . GLY A 1 202 ? -30.032 -9.748 -36.359 1.00 39.62 202 GLY A CA 1
ATOM 1466 C C . GLY A 1 202 ? -29.730 -8.286 -36.036 1.00 39.62 202 GLY A C 1
ATOM 1467 O O . GLY A 1 202 ? -30.069 -7.775 -34.972 1.00 39.62 202 GLY A O 1
ATOM 1468 N N . SER A 1 203 ? -29.064 -7.615 -36.970 1.00 35.34 203 SER A N 1
ATOM 1469 C CA . SER A 1 203 ? -28.727 -6.199 -36.890 1.00 35.34 203 SER A CA 1
ATOM 1470 C C . SER A 1 203 ? -29.929 -5.313 -36.544 1.00 35.34 203 SER A C 1
ATOM 1472 O O . SER A 1 203 ? -31.030 -5.568 -37.027 1.00 35.34 203 SER A O 1
ATOM 1474 N N . ASP A 1 204 ? -29.676 -4.216 -35.816 1.00 34.59 204 ASP A N 1
ATOM 1475 C CA . ASP A 1 204 ? -30.611 -3.128 -35.448 1.00 34.59 204 ASP A CA 1
ATOM 1476 C C . ASP A 1 204 ? -31.489 -2.571 -36.609 1.00 34.59 204 ASP A C 1
ATOM 1478 O O . ASP A 1 204 ? -32.377 -1.751 -36.380 1.00 34.59 204 ASP A O 1
ATOM 1482 N N . ASP A 1 205 ? -31.279 -2.996 -37.859 1.00 32.34 205 ASP A N 1
ATOM 1483 C CA . ASP A 1 205 ? -32.027 -2.563 -39.046 1.00 32.34 205 ASP A CA 1
ATOM 1484 C C . ASP A 1 205 ? -33.459 -3.148 -39.143 1.00 32.34 205 ASP A C 1
ATOM 1486 O O . ASP A 1 205 ? -34.289 -2.607 -39.877 1.00 32.34 205 ASP A O 1
ATOM 1490 N N . ALA A 1 206 ? -33.803 -4.186 -38.367 1.00 33.03 206 ALA A N 1
ATOM 1491 C CA . ALA A 1 206 ? -35.158 -4.765 -38.356 1.00 33.03 206 ALA A CA 1
ATOM 1492 C C . ALA A 1 206 ? -36.194 -3.938 -37.563 1.00 33.03 206 ALA A C 1
ATOM 1494 O O . ALA A 1 206 ? -37.391 -4.148 -37.715 1.00 33.03 206 ALA A O 1
ATOM 1495 N N . VAL A 1 207 ? -35.759 -2.979 -36.736 1.00 35.72 207 VAL A N 1
ATOM 1496 C CA . VAL A 1 207 ? -36.664 -2.096 -35.966 1.00 35.72 207 VAL A CA 1
ATOM 1497 C C . VAL A 1 207 ? -36.875 -0.746 -36.672 1.00 35.72 207 VAL A C 1
ATOM 1499 O O . VAL A 1 207 ? -37.815 -0.020 -36.367 1.00 35.72 207 VAL A O 1
ATOM 1502 N N . ALA A 1 208 ? -36.030 -0.410 -37.655 1.00 30.67 208 ALA A N 1
ATOM 1503 C CA . ALA A 1 208 ? -36.102 0.851 -38.399 1.00 30.67 208 ALA A CA 1
ATOM 1504 C C . ALA A 1 208 ? -36.901 0.763 -39.714 1.00 30.67 208 ALA A C 1
ATOM 1506 O O . ALA A 1 208 ? -37.261 1.796 -40.277 1.00 30.67 208 ALA A O 1
ATOM 1507 N N . SER A 1 209 ? -37.187 -0.441 -40.212 1.00 28.45 209 SER A N 1
ATOM 1508 C CA . SER A 1 209 ? -38.025 -0.646 -41.395 1.00 28.45 209 SER A CA 1
ATOM 1509 C C . SER A 1 209 ? -39.409 -1.106 -40.944 1.00 28.45 209 SER A C 1
ATOM 1511 O O . SER A 1 209 ? -39.606 -2.256 -40.577 1.00 28.45 209 SER A O 1
ATOM 1513 N N . GLY A 1 210 ? -40.375 -0.185 -40.929 1.00 30.34 210 GLY A N 1
ATOM 1514 C CA . GLY A 1 210 ? -41.770 -0.425 -40.537 1.00 30.34 210 GLY A CA 1
ATOM 1515 C C . GLY A 1 210 ? -42.562 -1.347 -41.474 1.00 30.34 210 GLY A C 1
ATOM 1516 O O . GLY A 1 210 ? -43.712 -1.054 -41.773 1.00 30.34 210 GLY A O 1
ATOM 1517 N N . PHE A 1 211 ? -41.970 -2.440 -41.953 1.00 29.31 211 PHE A N 1
ATOM 1518 C CA . PHE A 1 211 ? -42.613 -3.459 -42.774 1.00 29.31 211 PHE A CA 1
ATOM 1519 C C . PHE A 1 211 ? -42.053 -4.839 -42.406 1.00 29.31 211 PHE A C 1
ATOM 1521 O O . PHE A 1 211 ? -40.999 -5.253 -42.880 1.00 29.31 211 PHE A O 1
ATOM 1528 N N . GLY A 1 212 ? -42.786 -5.555 -41.557 1.00 25.30 212 GLY A N 1
ATOM 1529 C CA . GLY A 1 212 ? -42.528 -6.946 -41.197 1.00 25.30 212 GLY A CA 1
ATOM 1530 C C . GLY A 1 212 ? -43.738 -7.494 -40.456 1.00 25.30 212 GLY A C 1
ATOM 1531 O O . GLY A 1 212 ? -43.920 -7.224 -39.275 1.00 25.30 212 GLY A O 1
ATOM 1532 N N . ALA A 1 213 ? -44.611 -8.165 -41.197 1.00 24.61 213 ALA A N 1
ATOM 1533 C CA . ALA A 1 213 ? -45.884 -8.687 -40.735 1.00 24.61 213 ALA A CA 1
ATOM 1534 C C . ALA A 1 213 ? -45.744 -9.730 -39.609 1.00 24.61 213 ALA A C 1
ATOM 1536 O O . ALA A 1 213 ? -44.832 -10.551 -39.624 1.00 24.61 213 ALA A O 1
ATOM 1537 N N . LEU A 1 214 ? -46.703 -9.673 -38.679 1.00 31.02 214 LEU A N 1
ATOM 1538 C CA . LEU A 1 214 ? -47.333 -10.775 -37.939 1.00 31.02 214 LEU A CA 1
ATOM 1539 C C . LEU A 1 214 ? -46.757 -12.183 -38.204 1.00 31.02 214 LEU A C 1
ATOM 1541 O O . LEU A 1 214 ? -47.184 -12.856 -39.140 1.00 31.02 214 LEU A O 1
ATOM 1545 N N . THR A 1 215 ? -45.876 -12.658 -37.321 1.00 27.98 215 THR A N 1
ATOM 1546 C CA . THR A 1 215 ? -45.732 -14.092 -37.010 1.00 27.98 215 THR A CA 1
ATOM 1547 C C . THR A 1 215 ? -45.426 -14.247 -35.516 1.00 27.98 215 THR A C 1
ATOM 1549 O O . THR A 1 215 ? -44.423 -13.712 -35.047 1.00 27.98 215 THR A O 1
ATOM 1552 N N . ASP A 1 216 ? -46.272 -14.982 -34.790 1.00 31.14 216 ASP A N 1
ATOM 1553 C CA . ASP A 1 216 ? -46.289 -15.175 -33.323 1.00 31.14 216 ASP A CA 1
ATOM 1554 C C . ASP A 1 216 ? -45.140 -16.034 -32.731 1.00 31.14 216 ASP A C 1
ATOM 1556 O O . ASP A 1 216 ? -45.253 -16.566 -31.630 1.00 31.14 216 ASP A O 1
ATOM 1560 N N . GLU A 1 217 ? -44.001 -16.180 -33.414 1.00 35.75 217 GLU A N 1
ATOM 1561 C CA . GLU A 1 217 ? -42.853 -16.966 -32.924 1.00 35.75 217 GLU A CA 1
ATOM 1562 C C . GLU A 1 217 ? -41.670 -16.039 -32.577 1.00 35.75 217 GLU A C 1
ATOM 1564 O O . GLU A 1 217 ? -41.209 -15.273 -33.432 1.00 35.75 217 GLU A O 1
ATOM 1569 N N . PRO A 1 218 ? -41.140 -16.066 -31.337 1.00 45.19 218 PRO A N 1
ATOM 1570 C CA . PRO A 1 218 ? -40.105 -15.131 -30.921 1.00 45.19 218 PRO A CA 1
ATOM 1571 C C . PRO A 1 218 ? -38.795 -15.344 -31.699 1.00 45.19 218 PRO A C 1
ATOM 1573 O O . PRO A 1 218 ? -38.210 -16.431 -31.747 1.00 45.19 218 PRO A O 1
ATOM 1576 N N . SER A 1 219 ? -38.302 -14.259 -32.296 1.00 56.72 219 SER A N 1
ATOM 1577 C CA . SER A 1 219 ? -37.237 -14.270 -33.305 1.00 56.72 219 SER A CA 1
ATOM 1578 C C . SER A 1 219 ? -35.836 -14.641 -32.787 1.00 56.72 219 SER A C 1
ATOM 1580 O O . SER A 1 219 ? -34.982 -15.000 -33.603 1.00 56.72 219 SER A O 1
ATOM 1582 N N . SER A 1 220 ? -35.573 -14.642 -31.468 1.00 67.06 220 SER A N 1
ATOM 1583 C CA . SER A 1 220 ? -34.228 -14.908 -30.919 1.00 67.06 220 SER A CA 1
ATOM 1584 C C . SER A 1 220 ? -34.016 -16.355 -30.414 1.00 67.06 220 SER A C 1
ATOM 1586 O O . SER A 1 220 ? -34.907 -16.932 -29.781 1.00 67.06 220 SER A O 1
ATOM 1588 N N . PRO A 1 221 ? -32.827 -16.964 -30.638 1.00 72.94 221 PRO A N 1
ATOM 1589 C CA . PRO A 1 221 ? -32.482 -18.293 -30.113 1.00 72.94 221 PRO A CA 1
ATOM 1590 C C . PRO A 1 221 ? -32.593 -18.413 -28.587 1.00 72.94 221 PRO A C 1
ATOM 1592 O O . PRO A 1 221 ? -33.044 -19.441 -28.085 1.00 72.94 221 PRO A O 1
ATOM 1595 N N . LEU A 1 222 ? -32.230 -17.354 -27.851 1.00 80.88 222 LEU A N 1
ATOM 1596 C CA . LEU A 1 222 ? -32.350 -17.303 -26.392 1.00 80.88 222 LEU A CA 1
ATOM 1597 C C . LEU A 1 222 ? -33.812 -17.378 -25.940 1.00 80.88 222 LEU A C 1
ATOM 1599 O O . LEU A 1 222 ? -34.125 -18.102 -25.000 1.00 80.88 222 LEU A O 1
ATOM 1603 N N . CYS A 1 223 ? -34.712 -16.669 -26.627 1.00 79.56 223 CYS A N 1
ATOM 1604 C CA . CYS A 1 223 ? -36.134 -16.710 -26.308 1.00 79.56 223 CYS A CA 1
ATOM 1605 C C . CYS A 1 223 ? -36.709 -18.114 -26.531 1.00 79.56 223 CYS A C 1
ATOM 1607 O O . CYS A 1 223 ? -37.375 -18.643 -25.649 1.00 79.56 223 CYS A O 1
ATOM 1609 N N . ARG A 1 224 ? -36.366 -18.772 -27.648 1.00 79.94 224 ARG A N 1
ATOM 1610 C CA . ARG A 1 224 ? -36.792 -20.160 -27.908 1.00 79.94 224 ARG A CA 1
ATOM 1611 C C . ARG A 1 224 ? -36.279 -21.142 -26.854 1.00 79.94 224 ARG A C 1
ATOM 1613 O O . ARG A 1 224 ? -37.041 -22.004 -26.425 1.00 79.94 224 ARG A O 1
ATOM 1620 N N . LEU A 1 225 ? -35.029 -20.996 -26.408 1.00 85.00 225 LEU A N 1
ATOM 1621 C CA . LEU A 1 225 ? -34.453 -21.825 -25.344 1.00 85.00 225 LEU A CA 1
ATOM 1622 C C . LEU A 1 225 ? -35.233 -21.671 -24.027 1.00 85.00 225 LEU A C 1
ATOM 1624 O O . LEU A 1 225 ? -35.673 -22.664 -23.448 1.00 85.00 225 LEU A O 1
ATOM 1628 N N . LEU A 1 226 ? -35.428 -20.429 -23.571 1.00 86.50 226 LEU A N 1
ATOM 1629 C CA . LEU A 1 226 ? -36.129 -20.142 -22.316 1.00 86.50 226 LEU A CA 1
ATOM 1630 C C . LEU A 1 226 ? -37.617 -20.521 -22.390 1.00 86.50 226 LEU A C 1
ATOM 1632 O O . LEU A 1 226 ? -38.160 -21.069 -21.431 1.00 86.50 226 LEU A O 1
ATOM 1636 N N . ALA A 1 227 ? -38.267 -20.302 -23.536 1.00 83.31 227 ALA A N 1
ATOM 1637 C CA . ALA A 1 227 ? -39.642 -20.727 -23.780 1.00 83.31 227 ALA A CA 1
ATOM 1638 C C . ALA A 1 227 ? -39.774 -22.255 -23.751 1.00 83.31 227 ALA A C 1
ATOM 1640 O O . ALA A 1 227 ? -40.696 -22.782 -23.129 1.00 83.31 227 ALA A O 1
ATOM 1641 N N . SER A 1 228 ? -38.834 -22.983 -24.369 1.00 84.06 228 SER A N 1
ATOM 1642 C CA . SER A 1 228 ? -38.819 -24.448 -24.330 1.00 84.06 228 SER A CA 1
ATOM 1643 C C . SER A 1 228 ? -38.670 -24.973 -22.903 1.00 84.06 228 SER A C 1
ATOM 1645 O O . SER A 1 228 ? -39.409 -25.870 -22.510 1.00 84.06 228 SER A O 1
ATOM 1647 N N . ALA A 1 229 ? -37.787 -24.368 -22.102 1.00 86.50 229 ALA A N 1
ATOM 1648 C CA . ALA A 1 229 ? -37.642 -24.711 -20.690 1.00 86.50 229 ALA A CA 1
ATOM 1649 C C . ALA A 1 229 ? -38.949 -24.502 -19.905 1.00 86.50 229 ALA A C 1
ATOM 1651 O O . ALA A 1 229 ? -39.386 -25.401 -19.187 1.00 86.50 229 ALA A O 1
ATOM 1652 N N . ARG A 1 230 ? -39.620 -23.354 -20.086 1.00 85.56 230 ARG A N 1
ATOM 1653 C CA . ARG A 1 230 ? -40.895 -23.061 -19.405 1.00 85.56 230 ARG A CA 1
ATOM 1654 C C . ARG A 1 230 ? -42.028 -24.000 -19.820 1.00 85.56 230 ARG A C 1
ATOM 1656 O O . ARG A 1 230 ? -42.824 -24.376 -18.961 1.00 85.56 230 ARG A O 1
ATOM 1663 N N . ARG A 1 231 ? -42.097 -24.407 -21.097 1.00 83.88 231 ARG A N 1
ATOM 1664 C CA . ARG A 1 231 ? -43.047 -25.440 -21.566 1.00 83.88 231 ARG A CA 1
ATOM 1665 C C . ARG A 1 231 ? -42.828 -26.776 -20.853 1.00 83.88 231 ARG A C 1
ATOM 1667 O O . ARG A 1 231 ? -43.788 -27.488 -20.592 1.00 83.88 231 ARG A O 1
ATOM 1674 N N . GLY A 1 232 ? -41.583 -27.059 -20.481 1.00 82.44 232 GLY A N 1
ATOM 1675 C CA . GLY A 1 232 ? -41.167 -28.212 -19.689 1.00 82.44 232 GLY A CA 1
ATOM 1676 C C . GLY A 1 232 ? -41.396 -28.143 -18.183 1.00 82.44 232 GLY A C 1
ATOM 1677 O O . GLY A 1 232 ? -40.881 -29.002 -17.465 1.00 82.44 232 GLY A O 1
ATOM 1678 N N . GLY A 1 233 ? -42.073 -27.104 -17.688 1.00 85.88 233 GLY A N 1
ATOM 1679 C CA . GLY A 1 233 ? -42.290 -26.895 -16.257 1.00 85.88 233 GLY A CA 1
ATOM 1680 C C . GLY A 1 233 ? -41.131 -26.230 -15.515 1.00 85.88 233 GLY A C 1
ATOM 1681 O O . GLY A 1 233 ? -41.216 -26.083 -14.297 1.00 85.88 233 GLY A O 1
ATOM 1682 N N . ALA A 1 234 ? -40.072 -25.796 -16.209 1.00 89.88 234 ALA A N 1
ATOM 1683 C CA . ALA A 1 234 ? -38.965 -25.096 -15.566 1.00 89.88 234 ALA A CA 1
ATOM 1684 C C . ALA A 1 234 ? -39.372 -23.678 -15.127 1.00 89.88 234 ALA A C 1
ATOM 1686 O O . ALA A 1 234 ? -39.937 -22.902 -15.903 1.00 89.88 234 ALA A O 1
ATOM 1687 N N . GLU A 1 235 ? -39.017 -23.317 -13.901 1.00 91.88 235 GLU A N 1
ATOM 1688 C CA . GLU A 1 235 ? -39.044 -21.957 -13.373 1.00 91.88 235 GLU A CA 1
ATOM 1689 C C . GLU A 1 235 ? -37.660 -21.343 -13.517 1.00 91.88 235 GLU A C 1
ATOM 1691 O O . GLU A 1 235 ? -36.701 -21.790 -12.887 1.00 91.88 235 GLU A O 1
ATOM 1696 N N . ILE A 1 236 ? -37.533 -20.315 -14.355 1.00 92.88 236 ILE A N 1
ATOM 1697 C CA . ILE A 1 236 ? -36.244 -19.659 -14.563 1.00 92.88 236 ILE A CA 1
ATOM 1698 C C . ILE A 1 236 ? -35.986 -18.736 -13.371 1.00 92.88 236 ILE A C 1
ATOM 1700 O O . ILE A 1 236 ? -36.417 -17.584 -13.349 1.00 92.88 236 ILE A O 1
ATOM 1704 N N . VAL A 1 237 ? -35.304 -19.266 -12.359 1.00 93.50 237 VAL A N 1
ATOM 1705 C CA . VAL A 1 237 ? -34.992 -18.554 -11.110 1.00 93.50 237 VAL A CA 1
ATOM 1706 C C . VAL A 1 237 ? -33.764 -17.657 -11.246 1.00 93.50 237 VAL A C 1
ATOM 1708 O O . VAL A 1 237 ? -33.589 -16.726 -10.463 1.00 93.50 237 VAL A O 1
ATOM 1711 N N . GLY A 1 238 ? -32.929 -17.887 -12.262 1.00 94.69 238 GLY A N 1
ATOM 1712 C CA . GLY A 1 238 ? -31.782 -17.030 -12.517 1.00 94.69 238 GLY A CA 1
ATOM 1713 C C . GLY A 1 238 ? -31.185 -17.158 -13.913 1.00 94.69 238 GLY A C 1
ATOM 1714 O O . GLY A 1 238 ? -31.232 -18.210 -14.551 1.00 94.69 238 GLY A O 1
ATOM 1715 N N . VAL A 1 239 ? -30.599 -16.062 -14.389 1.00 95.38 239 VAL A N 1
ATOM 1716 C CA . VAL A 1 239 ? -29.789 -16.013 -15.611 1.00 95.38 239 VAL A CA 1
ATOM 1717 C C . VAL A 1 239 ? -28.485 -15.286 -15.307 1.00 95.38 239 VAL A C 1
ATOM 1719 O O . VAL A 1 239 ? -28.495 -14.233 -14.673 1.00 95.38 239 VAL A O 1
ATOM 1722 N N . SER A 1 240 ? -27.347 -15.807 -15.760 1.00 95.25 240 SER A N 1
ATOM 1723 C CA . SER A 1 240 ? -26.044 -15.159 -15.594 1.00 95.25 240 SER A CA 1
ATOM 1724 C C . SER A 1 240 ? -25.348 -14.877 -16.924 1.00 95.25 240 SER A C 1
ATOM 1726 O O . SER A 1 240 ? -25.356 -15.689 -17.841 1.00 95.25 240 SER A O 1
ATOM 1728 N N . VAL A 1 241 ? -24.753 -13.685 -17.022 1.00 93.19 241 VAL A N 1
ATOM 1729 C CA . VAL A 1 241 ? -23.917 -13.222 -18.137 1.00 93.19 241 VAL A CA 1
ATOM 1730 C C . VAL A 1 241 ? -22.625 -12.672 -17.539 1.00 93.19 241 VAL A C 1
ATOM 1732 O O . VAL A 1 241 ? -22.540 -11.500 -17.152 1.00 93.19 241 VAL A O 1
ATOM 1735 N N . LEU A 1 242 ? -21.621 -13.538 -17.401 1.00 92.31 242 LEU A N 1
ATOM 1736 C CA . LEU A 1 242 ? -20.403 -13.240 -16.646 1.00 92.31 242 LEU A CA 1
ATOM 1737 C C . LEU A 1 242 ? -19.182 -13.231 -17.568 1.00 92.31 242 LEU A C 1
ATOM 1739 O O . LEU A 1 242 ? -18.913 -14.188 -18.283 1.00 92.31 242 LEU A O 1
ATOM 1743 N N . PHE A 1 243 ? -18.417 -12.142 -17.517 1.00 89.94 243 PHE A N 1
ATOM 1744 C CA . PHE A 1 243 ? -17.169 -11.944 -18.259 1.00 89.94 243 PHE A CA 1
ATOM 1745 C C . PHE A 1 243 ? -17.272 -12.188 -19.778 1.00 89.94 243 PHE A C 1
ATOM 1747 O O . PHE A 1 243 ? -16.420 -12.886 -20.342 1.00 89.94 243 PHE A O 1
ATOM 1754 N N . PRO A 1 244 ? -18.267 -11.606 -20.482 1.00 83.62 244 PRO A N 1
ATOM 1755 C CA . PRO A 1 244 ? -18.334 -11.740 -21.930 1.00 83.62 244 PRO A CA 1
ATOM 1756 C C . PRO A 1 244 ? -17.097 -11.124 -22.590 1.00 83.62 244 PRO A C 1
ATOM 1758 O O . PRO A 1 244 ? -16.576 -10.095 -22.153 1.00 83.62 244 PRO A O 1
ATOM 1761 N N . SER A 1 245 ? -16.630 -11.753 -23.670 1.00 69.50 245 SER A N 1
ATOM 1762 C CA . SER A 1 245 ? -15.426 -11.311 -24.373 1.00 69.50 245 SER A CA 1
ATOM 1763 C C . SER A 1 245 ? -15.560 -9.860 -24.872 1.00 69.50 245 SER A C 1
ATOM 1765 O O . SER A 1 245 ? -16.582 -9.523 -25.481 1.00 69.50 245 SER A O 1
ATOM 1767 N N . PRO A 1 246 ? -14.542 -8.992 -24.686 1.00 55.62 246 PRO A N 1
ATOM 1768 C CA . PRO A 1 246 ? -14.478 -7.716 -25.387 1.00 55.62 246 PRO A CA 1
ATOM 1769 C C . PRO A 1 246 ? -14.411 -7.993 -26.886 1.00 55.62 246 PRO A C 1
ATOM 1771 O O . PRO A 1 246 ? -13.407 -8.503 -27.383 1.00 55.62 246 PRO A O 1
ATOM 1774 N N . LEU A 1 247 ? -15.471 -7.659 -27.616 1.00 51.50 247 LEU A N 1
ATOM 1775 C CA . LEU A 1 247 ? -15.509 -7.774 -29.072 1.00 51.50 247 LEU A CA 1
ATOM 1776 C C . LEU A 1 247 ? -14.367 -6.960 -29.678 1.00 51.50 247 LEU A C 1
ATOM 1778 O O . LEU A 1 247 ? -14.412 -5.731 -29.745 1.00 51.50 247 LEU A O 1
ATOM 1782 N N . ASN A 1 248 ? -13.318 -7.659 -30.095 1.00 36.34 248 ASN A N 1
ATOM 1783 C CA . ASN A 1 248 ? -12.163 -7.073 -30.745 1.00 36.34 248 ASN A CA 1
ATOM 1784 C C . ASN A 1 248 ? -12.358 -7.247 -32.262 1.00 36.34 248 ASN A C 1
ATOM 1786 O O . ASN A 1 248 ? -12.371 -8.389 -32.729 1.00 36.34 248 ASN A O 1
ATOM 1790 N N . PRO A 1 249 ? -12.504 -6.174 -33.063 1.00 33.25 249 PRO A N 1
ATOM 1791 C CA . PRO A 1 249 ? -12.797 -6.292 -34.496 1.00 33.25 249 PRO A CA 1
ATOM 1792 C C . PRO A 1 249 ? -11.678 -6.955 -35.325 1.00 33.25 249 PRO A C 1
ATOM 1794 O O . PRO A 1 249 ? -11.843 -7.160 -36.521 1.00 33.25 249 PRO A O 1
ATOM 1797 N N . ARG A 1 250 ? -10.546 -7.340 -34.719 1.00 30.95 250 ARG A N 1
ATOM 1798 C CA . ARG A 1 250 ? -9.372 -7.883 -35.422 1.00 30.95 250 ARG A CA 1
ATOM 1799 C C . ARG A 1 250 ? -9.389 -9.389 -35.720 1.00 30.95 250 ARG A C 1
ATOM 1801 O O . ARG A 1 250 ? -8.390 -9.908 -36.199 1.00 30.95 250 ARG A O 1
ATOM 1808 N N . ARG A 1 251 ? -10.469 -10.128 -35.441 1.00 29.23 251 ARG A N 1
ATOM 1809 C CA . ARG A 1 251 ? -10.495 -11.601 -35.627 1.00 29.23 251 ARG A CA 1
ATOM 1810 C C . ARG A 1 251 ? -11.266 -12.104 -36.852 1.00 29.23 251 ARG A C 1
ATOM 1812 O O . ARG A 1 251 ? -11.701 -13.251 -36.871 1.00 29.23 251 ARG A O 1
ATOM 1819 N N . ARG A 1 252 ? -11.393 -11.276 -37.893 1.00 26.02 252 ARG A N 1
ATOM 1820 C CA . ARG A 1 252 ? -11.857 -11.686 -39.232 1.00 26.02 252 ARG A CA 1
ATOM 1821 C C . ARG A 1 252 ? -11.062 -11.010 -40.354 1.00 26.02 252 ARG A C 1
ATOM 1823 O O . ARG A 1 252 ? -11.639 -10.447 -41.270 1.00 26.02 252 ARG A O 1
ATOM 1830 N N . GLU A 1 253 ? -9.739 -11.095 -40.302 1.00 27.41 253 GLU A N 1
ATOM 1831 C CA . GLU A 1 253 ? -8.931 -11.037 -41.523 1.00 27.41 253 GLU A CA 1
ATOM 1832 C C . GLU A 1 253 ? -8.212 -12.380 -41.661 1.00 27.41 253 GLU A C 1
ATOM 1834 O O . GLU A 1 253 ? -7.517 -12.837 -40.752 1.00 27.41 253 GLU A O 1
ATOM 1839 N N . ASN A 1 254 ? -8.487 -13.060 -42.772 1.00 24.89 254 ASN A N 1
ATOM 1840 C CA . ASN A 1 254 ? -7.842 -14.304 -43.176 1.00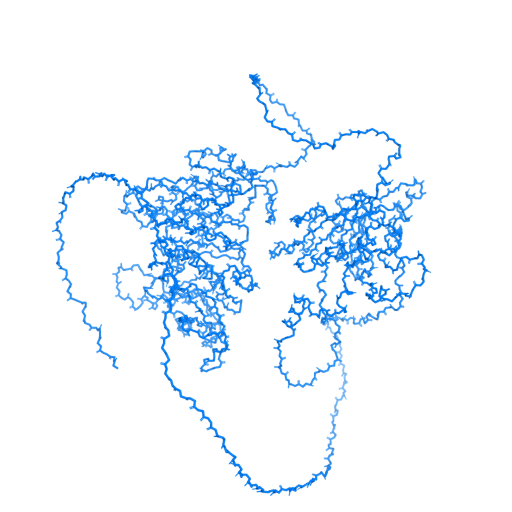 24.89 254 ASN A CA 1
ATOM 1841 C C . ASN A 1 254 ? -6.312 -14.116 -43.179 1.00 24.89 254 ASN A C 1
ATOM 1843 O O . ASN A 1 254 ? -5.834 -13.199 -43.846 1.00 24.89 254 ASN A O 1
ATOM 1847 N N . PRO A 1 255 ? -5.507 -14.992 -42.552 1.00 28.08 255 PRO A N 1
ATOM 1848 C CA . PRO A 1 255 ? -4.053 -14.878 -42.576 1.00 28.08 255 PRO A CA 1
ATOM 1849 C C . PRO A 1 255 ? -3.467 -15.495 -43.856 1.00 28.08 255 PRO A C 1
ATOM 1851 O O . PRO A 1 255 ? -2.565 -16.321 -43.777 1.00 28.08 255 PRO A O 1
ATOM 1854 N N . LYS A 1 256 ? -3.999 -15.153 -45.037 1.00 27.36 256 LYS A N 1
ATOM 1855 C CA . LYS A 1 256 ? -3.434 -15.551 -46.341 1.00 27.36 256 LYS A CA 1
ATOM 1856 C C . LYS A 1 256 ? -3.794 -14.555 -47.446 1.00 27.36 256 LYS A C 1
ATOM 1858 O O . LYS A 1 256 ? -4.478 -14.922 -48.386 1.00 27.36 256 LYS A O 1
ATOM 1863 N N . THR A 1 257 ? -3.302 -13.326 -47.354 1.00 28.52 257 THR A N 1
ATOM 1864 C CA . THR A 1 257 ? -2.890 -12.511 -48.513 1.00 28.52 257 THR A CA 1
ATOM 1865 C C . THR A 1 257 ? -1.999 -11.377 -48.012 1.00 28.52 257 THR A C 1
ATOM 1867 O O . THR A 1 257 ? -2.205 -10.887 -46.911 1.00 28.52 257 THR A O 1
ATOM 1870 N N . SER A 1 258 ? -1.017 -11.000 -48.832 1.00 26.95 258 SER A N 1
ATOM 1871 C CA . SER A 1 258 ? -0.018 -9.936 -48.648 1.00 26.95 258 SER A CA 1
ATOM 1872 C C . SER A 1 258 ? 1.037 -10.151 -47.558 1.00 26.95 258 SER A C 1
ATOM 1874 O O . SER A 1 258 ? 1.058 -9.486 -46.527 1.00 26.95 258 SER A O 1
ATOM 1876 N N . ASN A 1 259 ? 2.004 -11.013 -47.874 1.00 28.89 259 ASN A N 1
ATOM 1877 C CA . ASN A 1 259 ? 3.394 -10.713 -47.559 1.00 28.89 259 ASN A CA 1
ATOM 1878 C C . ASN A 1 259 ? 4.068 -10.318 -48.881 1.00 28.89 259 ASN A C 1
ATOM 1880 O O . ASN A 1 259 ? 4.373 -11.195 -49.688 1.00 28.89 259 ASN A O 1
ATOM 1884 N N . ARG A 1 260 ? 4.165 -9.007 -49.126 1.00 30.14 260 ARG A N 1
ATOM 1885 C CA . ARG A 1 260 ? 5.088 -8.284 -50.025 1.00 30.14 260 ARG A CA 1
ATOM 1886 C C . ARG A 1 260 ? 4.564 -6.855 -50.127 1.00 30.14 260 ARG A C 1
ATOM 1888 O O . ARG A 1 260 ? 3.625 -6.592 -50.863 1.00 30.14 260 ARG A O 1
ATOM 1895 N N . ASP A 1 261 ? 5.032 -6.008 -49.220 1.00 26.89 261 ASP A N 1
ATOM 1896 C CA . ASP A 1 261 ? 5.831 -4.838 -49.582 1.00 26.89 261 ASP A CA 1
ATOM 1897 C C . ASP A 1 261 ? 6.278 -4.124 -48.304 1.00 26.89 261 ASP A C 1
ATOM 1899 O O . ASP A 1 261 ? 5.514 -3.910 -47.360 1.00 26.89 261 ASP A O 1
ATOM 1903 N N . GLY A 1 262 ? 7.580 -3.851 -48.242 1.00 35.00 262 GLY A N 1
ATOM 1904 C CA . GLY A 1 262 ? 8.234 -3.212 -47.113 1.00 35.00 262 GLY A CA 1
ATOM 1905 C C . GLY A 1 262 ? 7.786 -1.763 -46.969 1.00 35.00 262 GLY A C 1
ATOM 1906 O O . GLY A 1 262 ? 8.114 -0.918 -47.792 1.00 35.00 262 GLY A O 1
ATOM 1907 N N . SER A 1 263 ? 7.052 -1.485 -45.897 1.00 26.92 263 SER A N 1
ATOM 1908 C CA . SER A 1 263 ? 6.775 -0.145 -45.381 1.00 26.92 263 SER A CA 1
ATOM 1909 C C . SER A 1 263 ? 6.294 -0.302 -43.937 1.00 26.92 263 SER A C 1
ATOM 1911 O O . SER A 1 263 ? 5.123 -0.558 -43.655 1.00 26.92 263 SER A O 1
ATOM 1913 N N . SER A 1 264 ? 7.232 -0.265 -42.991 1.00 29.39 264 SER A N 1
ATOM 1914 C CA . SER A 1 264 ? 6.951 -0.430 -41.566 1.00 29.39 264 SER A CA 1
ATOM 1915 C C . SER A 1 264 ? 6.422 0.876 -40.976 1.00 29.39 264 SER A C 1
ATOM 1917 O O . SER A 1 264 ? 7.172 1.643 -40.378 1.00 29.39 264 SER A O 1
ATOM 1919 N N . ASN A 1 265 ? 5.120 1.118 -41.131 1.00 28.14 265 ASN A N 1
ATOM 1920 C CA . ASN A 1 265 ? 4.402 2.189 -40.443 1.00 28.14 265 ASN A CA 1
ATOM 1921 C C . ASN A 1 265 ? 3.419 1.567 -39.435 1.00 28.14 265 ASN A C 1
ATOM 1923 O O . ASN A 1 265 ? 2.238 1.357 -39.712 1.00 28.14 265 ASN A O 1
ATOM 1927 N N . GLY A 1 266 ? 3.934 1.185 -38.265 1.00 28.09 266 GLY A N 1
ATOM 1928 C CA . GLY A 1 266 ? 3.165 0.551 -37.197 1.00 28.09 266 GLY A CA 1
ATOM 1929 C C . GLY A 1 266 ? 2.930 1.504 -36.030 1.00 28.09 266 GLY A C 1
ATOM 1930 O O . GLY A 1 266 ? 3.881 1.882 -35.358 1.00 28.09 266 GLY A O 1
ATOM 1931 N N . GLY A 1 267 ? 1.662 1.825 -35.737 1.00 32.50 267 GLY A N 1
ATOM 1932 C CA . GLY A 1 267 ? 1.288 2.285 -34.392 1.00 32.50 267 GLY A CA 1
ATOM 1933 C C . GLY A 1 267 ? 0.348 3.483 -34.255 1.00 32.50 267 GLY A C 1
ATOM 1934 O O . GLY A 1 267 ? 0.559 4.288 -33.362 1.00 32.50 267 GLY A O 1
ATOM 1935 N N . THR A 1 268 ? -0.718 3.628 -35.055 1.00 30.86 268 THR A N 1
ATOM 1936 C CA . THR A 1 268 ? -1.779 4.624 -34.735 1.00 30.86 268 THR A CA 1
ATOM 1937 C C . THR A 1 268 ? -3.223 4.121 -34.888 1.00 30.86 268 THR A C 1
ATOM 1939 O O . THR A 1 268 ? -4.166 4.911 -34.797 1.00 30.86 268 THR A O 1
ATOM 1942 N N . GLY A 1 269 ? -3.431 2.811 -35.067 1.00 29.61 269 GLY A N 1
ATOM 1943 C CA . GLY A 1 269 ? -4.768 2.224 -35.249 1.00 29.61 269 GLY A CA 1
ATOM 1944 C C . GLY A 1 269 ? -5.607 2.140 -33.966 1.00 29.61 269 GLY A C 1
ATOM 1945 O O . GLY A 1 269 ? -6.766 2.555 -33.964 1.00 29.61 269 GLY A O 1
ATOM 1946 N N . ASP A 1 270 ? -5.024 1.675 -32.854 1.00 38.91 270 ASP A N 1
ATOM 1947 C CA . ASP A 1 270 ? -5.787 1.426 -31.614 1.00 38.91 270 ASP A CA 1
ATOM 1948 C C . ASP A 1 270 ? -6.153 2.704 -30.856 1.00 38.91 270 ASP A C 1
ATOM 1950 O O . ASP A 1 270 ? -7.256 2.813 -30.324 1.00 38.91 270 ASP A O 1
ATOM 1954 N N . ALA A 1 271 ? -5.288 3.721 -30.861 1.00 36.28 271 ALA A N 1
ATOM 1955 C CA . ALA A 1 271 ? -5.577 4.994 -30.199 1.00 36.28 271 ALA A CA 1
ATOM 1956 C C . ALA A 1 271 ? -6.705 5.780 -30.899 1.00 36.28 271 ALA A C 1
ATOM 1958 O O . ALA A 1 271 ? -7.531 6.405 -30.232 1.00 36.28 271 ALA A O 1
ATOM 1959 N N . ARG A 1 272 ? -6.791 5.703 -32.238 1.00 33.69 272 ARG A N 1
ATOM 1960 C CA . ARG A 1 272 ? -7.864 6.338 -33.031 1.00 33.69 272 ARG A CA 1
ATOM 1961 C C . ARG A 1 272 ? -9.206 5.612 -32.928 1.00 33.69 272 ARG A C 1
ATOM 1963 O O . ARG A 1 272 ? -10.247 6.239 -33.114 1.00 33.69 272 ARG A O 1
ATOM 1970 N N . TYR A 1 273 ? -9.196 4.308 -32.661 1.00 36.03 273 TYR A N 1
ATOM 1971 C CA . TYR A 1 273 ? -10.411 3.544 -32.381 1.00 36.03 273 TYR A CA 1
ATOM 1972 C C . TYR A 1 273 ? -10.920 3.820 -30.958 1.00 36.03 273 TYR A C 1
ATOM 1974 O O . TYR A 1 273 ? -12.098 4.115 -30.780 1.00 36.03 273 TYR A O 1
ATOM 1982 N N . MET A 1 274 ? -10.021 3.847 -29.968 1.00 40.03 274 MET A N 1
ATOM 1983 C CA . MET A 1 274 ? -10.369 4.139 -28.571 1.00 40.03 274 MET A CA 1
ATOM 1984 C C . MET A 1 274 ? -10.871 5.577 -28.356 1.00 40.03 274 MET A C 1
ATOM 1986 O O . MET A 1 274 ? -11.761 5.769 -27.533 1.00 40.03 274 MET A O 1
ATOM 1990 N N . ARG A 1 275 ? -10.382 6.572 -29.122 1.00 35.91 275 ARG A N 1
ATOM 1991 C CA . ARG A 1 275 ? -10.988 7.924 -29.156 1.00 35.91 275 ARG A CA 1
ATOM 1992 C C . ARG A 1 275 ? -12.420 7.898 -29.707 1.00 35.91 275 ARG A C 1
ATOM 1994 O O . ARG A 1 275 ? -13.328 8.388 -29.056 1.00 35.91 275 ARG A O 1
ATOM 2001 N N . ARG A 1 276 ? -12.670 7.209 -30.828 1.00 32.41 276 ARG A N 1
ATOM 2002 C CA . ARG A 1 276 ? -14.019 7.119 -31.431 1.00 32.41 276 ARG A CA 1
ATOM 2003 C C . ARG A 1 276 ? -15.068 6.405 -30.572 1.00 32.41 276 ARG A C 1
ATOM 2005 O O . ARG A 1 276 ? -16.255 6.669 -30.733 1.00 32.41 276 ARG A O 1
ATOM 2012 N N . VAL A 1 277 ? -14.657 5.505 -29.676 1.00 39.81 277 VAL A N 1
ATOM 2013 C CA . VAL A 1 277 ? -15.569 4.848 -28.718 1.00 39.81 277 VAL A CA 1
ATOM 2014 C C . VAL A 1 277 ? -15.850 5.737 -27.496 1.00 39.81 277 VAL A C 1
ATOM 2016 O O . VAL A 1 277 ? -16.955 5.682 -26.962 1.00 39.81 277 VAL A O 1
ATOM 2019 N N . ALA A 1 278 ? -14.890 6.570 -27.080 1.00 37.12 278 ALA A N 1
ATOM 2020 C CA . ALA A 1 278 ? -15.038 7.491 -25.951 1.00 37.12 278 ALA A CA 1
ATOM 2021 C C . ALA A 1 278 ? -15.788 8.788 -26.316 1.00 37.12 278 ALA A C 1
ATOM 2023 O O . ALA A 1 278 ? -16.524 9.314 -25.488 1.00 37.12 278 ALA A O 1
ATOM 2024 N N . ASP A 1 279 ? -15.661 9.262 -27.558 1.00 32.75 279 ASP A N 1
ATOM 2025 C CA . ASP A 1 279 ? -16.136 10.590 -27.972 1.00 32.75 279 ASP A CA 1
ATOM 2026 C C . ASP A 1 279 ? -17.587 10.601 -28.500 1.00 32.75 279 ASP A C 1
ATOM 2028 O O . ASP A 1 279 ? -18.041 11.609 -29.040 1.00 32.75 279 ASP A O 1
ATOM 2032 N N . GLY A 1 280 ? -18.321 9.481 -28.422 1.00 34.62 280 GLY A N 1
ATOM 2033 C CA . GLY A 1 280 ? -19.728 9.371 -28.859 1.00 34.62 280 GLY A CA 1
ATOM 2034 C C . GLY A 1 280 ? -19.994 9.638 -30.354 1.00 34.62 280 GLY A C 1
ATOM 2035 O O . GLY A 1 280 ? -21.105 9.420 -30.836 1.00 34.62 280 GLY A O 1
ATOM 2036 N N . SER A 1 281 ? -18.980 10.054 -31.112 1.00 37.06 281 SER A N 1
ATOM 2037 C CA . SER A 1 281 ? -19.047 10.443 -32.515 1.00 37.06 281 SER A CA 1
ATOM 2038 C C . SER A 1 281 ? -18.432 9.344 -33.385 1.00 37.06 281 SER A C 1
ATOM 2040 O O . SER A 1 281 ? -17.220 9.192 -33.525 1.00 37.06 281 SER A O 1
ATOM 2042 N N . GLY A 1 282 ? -19.306 8.526 -33.977 1.00 36.94 282 GLY A N 1
ATOM 2043 C CA . GLY A 1 282 ? -18.919 7.564 -35.012 1.00 36.94 282 GLY A CA 1
ATOM 2044 C C . GLY A 1 282 ? -18.522 6.170 -34.519 1.00 36.94 282 GLY A C 1
ATOM 2045 O O . GLY A 1 282 ? -17.689 5.516 -35.152 1.00 36.94 282 GLY A O 1
ATOM 2046 N N . ALA A 1 283 ? -19.130 5.668 -33.438 1.00 34.03 283 ALA A N 1
ATOM 2047 C CA . ALA A 1 283 ? -19.116 4.233 -33.166 1.00 34.03 283 ALA A CA 1
ATOM 2048 C C . ALA A 1 283 ? -19.820 3.508 -34.325 1.00 34.03 283 ALA A C 1
ATOM 2050 O O . ALA A 1 283 ? -21.029 3.641 -34.517 1.00 34.03 283 ALA A O 1
ATOM 2051 N N . ASN A 1 284 ? -19.030 2.781 -35.117 1.00 35.59 284 ASN A N 1
ATOM 2052 C CA . ASN A 1 284 ? -19.470 1.960 -36.240 1.00 35.59 284 ASN A CA 1
ATOM 2053 C C . ASN A 1 284 ? -20.767 1.218 -35.867 1.00 35.59 284 ASN A C 1
ATOM 2055 O O . ASN A 1 284 ? -20.754 0.385 -34.958 1.00 35.59 284 ASN A O 1
ATOM 2059 N N . ARG A 1 285 ? -21.876 1.504 -36.568 1.00 34.88 285 ARG A N 1
ATOM 2060 C CA . ARG A 1 285 ? -23.203 0.875 -36.368 1.00 34.88 285 ARG A CA 1
ATOM 2061 C C . ARG A 1 285 ? -23.105 -0.663 -36.280 1.00 34.88 285 ARG A C 1
ATOM 2063 O O . ARG A 1 285 ? -23.850 -1.289 -35.543 1.00 34.88 285 ARG A O 1
ATOM 2070 N N . ARG A 1 286 ? -22.094 -1.244 -36.945 1.00 33.53 286 ARG A N 1
ATOM 2071 C CA . ARG A 1 286 ? -21.754 -2.680 -36.996 1.00 33.53 286 ARG A CA 1
ATOM 2072 C C . ARG A 1 286 ? -21.206 -3.316 -35.704 1.00 33.53 286 ARG A C 1
ATOM 2074 O O . ARG A 1 286 ? -21.141 -4.535 -35.644 1.00 33.53 286 ARG A O 1
ATOM 2081 N N . LEU A 1 287 ? -20.772 -2.547 -34.699 1.00 39.72 287 LEU A N 1
ATOM 2082 C CA . LEU A 1 287 ? -20.223 -3.092 -33.436 1.00 39.72 287 LEU A CA 1
ATOM 2083 C C . LEU A 1 287 ? -21.260 -3.182 -32.306 1.00 39.72 287 LEU A C 1
ATOM 2085 O O . LEU A 1 287 ? -21.012 -3.832 -31.291 1.00 39.72 287 LEU A O 1
ATOM 2089 N N . LYS A 1 288 ? -22.424 -2.537 -32.465 1.00 38.16 288 LYS A N 1
ATOM 2090 C CA . LYS A 1 288 ? -23.541 -2.651 -31.514 1.00 38.16 288 LYS A CA 1
ATOM 2091 C C . LYS A 1 288 ? -24.207 -4.031 -31.568 1.00 38.16 288 LYS A C 1
ATOM 2093 O O . LYS A 1 288 ? -24.689 -4.504 -30.547 1.00 38.16 288 LYS A O 1
ATOM 2098 N N . THR A 1 289 ? -24.124 -4.702 -32.714 1.00 37.38 289 THR A N 1
ATOM 2099 C CA . THR A 1 289 ? -24.858 -5.927 -33.060 1.00 37.38 289 THR A CA 1
ATOM 2100 C C . THR A 1 289 ? -24.137 -7.236 -32.712 1.00 37.38 289 THR A C 1
ATOM 2102 O O . THR A 1 289 ? -24.530 -8.283 -33.202 1.00 37.38 289 THR A O 1
ATOM 2105 N N . GLN A 1 290 ? -23.062 -7.216 -31.912 1.00 49.56 290 GLN A N 1
ATOM 2106 C CA . GLN A 1 290 ? -22.314 -8.440 -31.551 1.00 49.56 290 GLN A CA 1
ATOM 2107 C C . GLN A 1 290 ? -22.196 -8.678 -30.035 1.00 49.56 290 GLN A C 1
ATOM 2109 O O . GLN A 1 290 ? -21.330 -9.423 -29.588 1.00 49.56 290 GLN A O 1
ATOM 2114 N N . ARG A 1 291 ? -23.025 -8.030 -29.210 1.00 62.06 291 ARG A N 1
ATOM 2115 C CA . ARG A 1 291 ? -22.989 -8.181 -27.743 1.00 62.06 291 ARG A CA 1
ATOM 2116 C C . ARG A 1 291 ? -23.637 -9.504 -27.318 1.00 62.06 291 ARG A C 1
ATOM 2118 O O . ARG A 1 291 ? -24.680 -9.850 -27.850 1.00 62.06 291 ARG A O 1
ATOM 2125 N N . LEU A 1 292 ? -23.058 -10.191 -26.322 1.00 68.56 292 LEU A N 1
ATOM 2126 C CA . LEU A 1 292 ? -23.622 -11.436 -25.765 1.00 68.56 292 LEU A CA 1
ATOM 2127 C C . LEU A 1 292 ? -25.011 -11.222 -25.131 1.00 68.56 292 LEU A C 1
ATOM 2129 O O . LEU A 1 292 ? -25.841 -12.118 -25.169 1.00 68.56 292 LEU A O 1
ATOM 2133 N N . LEU A 1 293 ? -25.259 -10.031 -24.572 1.00 80.75 293 LEU A N 1
ATOM 2134 C CA . LEU A 1 293 ? -26.577 -9.594 -24.114 1.00 80.75 293 LEU A CA 1
ATOM 2135 C C . LEU A 1 293 ? -26.938 -8.275 -24.806 1.00 80.75 293 LEU A C 1
ATOM 2137 O O . LEU A 1 293 ? -26.319 -7.233 -24.562 1.00 80.75 293 LEU A O 1
ATOM 2141 N N . THR A 1 294 ? -27.927 -8.335 -25.687 1.00 81.56 294 THR A N 1
ATOM 2142 C CA . THR A 1 294 ? -28.527 -7.189 -26.381 1.00 81.56 294 THR A CA 1
ATOM 2143 C C . THR A 1 294 ? -29.774 -6.702 -25.622 1.00 81.56 294 THR A C 1
ATOM 2145 O O . THR A 1 294 ? -30.242 -7.379 -24.703 1.00 81.56 294 THR A O 1
ATOM 2148 N N . PRO A 1 295 ? -30.367 -5.554 -25.997 1.00 81.62 295 PRO A N 1
ATOM 2149 C CA . PRO A 1 295 ? -31.672 -5.151 -25.474 1.00 81.62 295 PRO A CA 1
ATOM 2150 C C . PRO A 1 295 ? -32.791 -6.180 -25.725 1.00 81.62 295 PRO A C 1
ATOM 2152 O O . PRO A 1 295 ? -33.629 -6.395 -24.851 1.00 81.62 295 PRO A O 1
ATOM 2155 N N . VAL A 1 296 ? -32.793 -6.852 -26.884 1.00 77.12 296 VAL A N 1
ATOM 2156 C CA . VAL A 1 296 ? -33.785 -7.891 -27.220 1.00 77.12 296 VAL A CA 1
ATOM 2157 C C . VAL A 1 296 ? -33.575 -9.136 -26.356 1.00 77.12 296 VAL A C 1
ATOM 2159 O O . VAL A 1 296 ? -34.530 -9.627 -25.756 1.00 77.12 296 VAL A O 1
ATOM 2162 N N . GLY A 1 297 ? -32.330 -9.594 -26.207 1.00 80.12 297 GLY A N 1
ATOM 2163 C CA . GLY A 1 297 ? -31.974 -10.694 -25.315 1.00 80.12 297 GLY A CA 1
ATOM 2164 C C . GLY A 1 297 ? -32.305 -10.394 -23.851 1.00 80.12 297 GLY A C 1
ATOM 2165 O O . GLY A 1 297 ? -32.866 -11.241 -23.161 1.00 80.12 297 GLY A O 1
ATOM 2166 N N . ALA A 1 298 ? -32.058 -9.166 -23.381 1.00 84.75 298 ALA A N 1
ATOM 2167 C CA . ALA A 1 298 ? -32.435 -8.749 -22.030 1.00 84.75 298 ALA A CA 1
ATOM 2168 C C . ALA A 1 298 ? -33.956 -8.756 -21.814 1.00 84.75 298 ALA A C 1
ATOM 2170 O O . ALA A 1 298 ? -34.417 -9.166 -20.750 1.00 84.75 298 ALA A O 1
ATOM 2171 N N . ARG A 1 299 ? -34.744 -8.369 -22.826 1.00 82.19 299 ARG A N 1
ATOM 2172 C CA . ARG A 1 299 ? -36.207 -8.482 -22.769 1.00 82.19 299 ARG A CA 1
ATOM 2173 C C . ARG A 1 299 ? -36.672 -9.938 -22.778 1.00 82.19 299 ARG A C 1
ATOM 2175 O O . ARG A 1 299 ? -37.578 -10.272 -22.026 1.00 82.19 299 ARG A O 1
ATOM 2182 N N . ALA A 1 300 ? -36.039 -10.810 -23.565 1.00 81.81 300 ALA A N 1
ATOM 2183 C CA . ALA A 1 300 ? -36.342 -12.242 -23.554 1.00 81.81 300 ALA A CA 1
ATOM 2184 C C . ALA A 1 300 ? -36.090 -12.862 -22.169 1.00 81.81 300 ALA A C 1
ATOM 2186 O O . ALA A 1 300 ? -36.935 -13.602 -21.672 1.00 81.81 300 ALA A O 1
ATOM 2187 N N . VAL A 1 301 ? -34.976 -12.499 -21.522 1.00 87.38 301 VAL A N 1
ATOM 2188 C CA . VAL A 1 301 ? -34.680 -12.880 -20.132 1.00 87.38 301 VAL A CA 1
ATOM 2189 C C . VAL A 1 301 ? -35.748 -12.340 -19.179 1.00 87.38 301 VAL A C 1
ATOM 2191 O O . VAL A 1 301 ? -36.322 -13.111 -18.417 1.00 87.38 301 VAL A O 1
ATOM 2194 N N . SER A 1 302 ? -36.067 -11.045 -19.265 1.00 85.88 302 SER A N 1
ATOM 2195 C CA . SER A 1 302 ? -37.094 -10.394 -18.437 1.00 85.88 302 SER A CA 1
ATOM 2196 C C . SER A 1 302 ? -38.470 -11.062 -18.563 1.00 85.88 302 SER A C 1
ATOM 2198 O O . SER A 1 302 ? -39.162 -11.206 -17.563 1.00 85.88 302 SER A O 1
ATOM 2200 N N . ALA A 1 303 ? -38.844 -11.528 -19.759 1.00 82.56 303 ALA A N 1
ATOM 2201 C CA . ALA A 1 303 ? -40.131 -12.175 -20.023 1.00 82.56 303 ALA A CA 1
ATOM 2202 C C . ALA A 1 303 ? -40.234 -13.617 -19.505 1.00 82.56 303 ALA A C 1
ATOM 2204 O O . ALA A 1 303 ? -41.340 -14.120 -19.323 1.00 82.56 303 ALA A O 1
ATOM 2205 N N . HIS A 1 304 ? -39.101 -14.294 -19.300 1.00 87.19 304 HIS A N 1
ATOM 2206 C CA . HIS A 1 304 ? -39.075 -15.710 -18.925 1.00 87.19 304 HIS A CA 1
ATOM 2207 C C . HIS A 1 304 ? -38.585 -15.962 -17.501 1.00 87.19 304 HIS A C 1
ATOM 2209 O O . HIS A 1 304 ? -38.845 -17.051 -16.986 1.00 87.19 304 HIS A O 1
ATOM 2215 N N . LEU A 1 305 ? -37.921 -14.994 -16.862 1.00 87.81 305 LEU A N 1
ATOM 2216 C CA . LEU A 1 305 ? -37.606 -15.053 -15.436 1.00 87.81 305 LEU A CA 1
ATOM 2217 C C . LEU A 1 305 ? -38.891 -15.143 -14.605 1.00 87.81 305 LEU A C 1
ATOM 2219 O O . LEU A 1 305 ? -39.868 -14.447 -14.871 1.00 87.81 305 LEU A O 1
ATOM 2223 N N . THR A 1 306 ? -38.889 -16.004 -13.592 1.00 87.94 306 THR A N 1
ATOM 2224 C CA . THR A 1 306 ? -39.949 -16.035 -12.576 1.00 87.94 306 THR A CA 1
ATOM 2225 C C . THR A 1 306 ? -39.881 -14.754 -11.736 1.00 87.94 306 THR A C 1
ATOM 2227 O O . THR A 1 306 ? -38.795 -14.202 -11.550 1.00 87.94 306 THR A O 1
ATOM 2230 N N . CYS A 1 307 ? -41.007 -14.259 -11.209 1.00 82.94 307 CYS A N 1
ATOM 2231 C CA . CYS A 1 307 ? -40.992 -13.130 -10.274 1.00 82.94 307 CYS A CA 1
ATOM 2232 C C . CYS A 1 307 ? -40.087 -13.447 -9.066 1.00 82.94 307 CYS A C 1
ATOM 2234 O O . CYS A 1 307 ? -40.149 -14.535 -8.501 1.00 82.94 307 CYS A O 1
ATOM 2236 N N . GLY A 1 308 ? -39.210 -12.511 -8.699 1.00 82.12 308 GLY A N 1
ATOM 2237 C CA . GLY A 1 308 ? -38.135 -12.716 -7.721 1.00 82.12 308 GLY A CA 1
ATOM 2238 C C . GLY A 1 308 ? -36.855 -13.331 -8.301 1.00 82.12 308 GLY A C 1
ATOM 2239 O O . GLY A 1 308 ? -35.813 -13.271 -7.654 1.00 82.12 308 GLY A O 1
ATOM 2240 N N . GLY A 1 309 ? -36.899 -13.859 -9.526 1.00 88.06 309 GLY A N 1
ATOM 2241 C CA . GLY A 1 309 ? -35.744 -14.405 -10.231 1.00 88.06 309 GLY A CA 1
ATOM 2242 C C . GLY A 1 309 ? -34.716 -13.337 -10.604 1.00 88.06 309 GLY A C 1
ATOM 2243 O O . GLY A 1 309 ? -35.030 -12.152 -10.745 1.00 88.06 309 GLY A O 1
ATOM 2244 N N . GLU A 1 310 ? -33.463 -13.755 -10.763 1.00 94.12 310 GLU A N 1
ATOM 2245 C CA . GLU A 1 310 ? -32.321 -12.839 -10.778 1.00 94.12 310 GLU A CA 1
ATOM 2246 C C . GLU A 1 310 ? -31.539 -12.861 -12.105 1.00 94.12 310 GLU A C 1
ATOM 2248 O O . GLU A 1 310 ? -31.153 -13.915 -12.604 1.00 94.12 310 GLU A O 1
ATOM 2253 N N . LEU A 1 311 ? -31.230 -11.690 -12.674 1.00 94.50 311 LEU A N 1
ATOM 2254 C CA . LEU A 1 311 ? -30.265 -11.546 -13.770 1.00 94.50 311 LEU A CA 1
ATOM 2255 C C . LEU A 1 311 ? -28.932 -11.015 -13.234 1.00 94.50 311 LEU A C 1
ATOM 2257 O O . LEU A 1 311 ? -28.825 -9.864 -12.804 1.00 94.50 311 LEU A O 1
ATOM 2261 N N . HIS A 1 312 ? -27.898 -11.845 -13.323 1.00 95.62 312 HIS A N 1
ATOM 2262 C CA . HIS A 1 312 ? -26.544 -11.566 -12.863 1.00 95.62 312 HIS A CA 1
ATOM 2263 C C . HIS A 1 312 ? -25.656 -11.130 -14.023 1.00 95.62 312 HIS A C 1
ATOM 2265 O O . HIS A 1 312 ? -25.493 -11.848 -15.006 1.00 95.62 312 HIS A O 1
ATOM 2271 N N . VAL A 1 313 ? -25.019 -9.973 -13.883 1.00 93.62 313 VAL A N 1
ATOM 2272 C CA . VAL A 1 313 ? -24.107 -9.419 -14.885 1.00 93.62 313 VAL A CA 1
ATOM 2273 C C . VAL A 1 313 ? -22.759 -9.152 -14.236 1.00 93.62 313 VAL A C 1
ATOM 2275 O O . VAL A 1 313 ? -22.699 -8.506 -13.190 1.00 93.62 313 VAL A O 1
ATOM 2278 N N . ALA A 1 314 ? -21.671 -9.607 -14.857 1.00 92.88 314 ALA A N 1
ATOM 2279 C CA . ALA A 1 314 ? -20.318 -9.309 -14.392 1.00 92.88 314 ALA A CA 1
ATOM 2280 C C . ALA A 1 314 ? -19.343 -9.089 -15.549 1.00 92.88 314 ALA A C 1
ATOM 2282 O O . ALA A 1 314 ? -19.449 -9.726 -16.593 1.00 92.88 314 ALA A O 1
ATOM 2283 N N . SER A 1 315 ? -18.360 -8.214 -15.356 1.00 90.81 315 SER A N 1
ATOM 2284 C CA . SER A 1 315 ? -17.228 -8.056 -16.272 1.00 90.81 315 SER A CA 1
ATOM 2285 C C . SER A 1 315 ? -16.024 -7.476 -15.535 1.00 90.81 315 SER A C 1
ATOM 2287 O O . SER A 1 315 ? -16.176 -6.687 -14.608 1.00 90.81 315 SER A O 1
ATOM 2289 N N . ASP A 1 316 ? -14.822 -7.832 -15.977 1.00 87.81 316 ASP A N 1
ATOM 2290 C CA . ASP A 1 316 ? -13.528 -7.270 -15.568 1.00 87.81 316 ASP A CA 1
ATOM 2291 C C . ASP A 1 316 ? -13.096 -6.075 -16.445 1.00 87.81 316 ASP A C 1
ATOM 2293 O O . ASP A 1 316 ? -11.932 -5.659 -16.442 1.00 87.81 316 ASP A O 1
ATOM 2297 N N . TYR A 1 317 ? -14.052 -5.523 -17.200 1.00 83.88 317 TYR A N 1
ATOM 2298 C CA . TYR A 1 317 ? -13.964 -4.281 -17.965 1.00 83.88 317 TYR A CA 1
ATOM 2299 C C . TYR A 1 317 ? -15.221 -3.426 -17.754 1.00 83.88 317 TYR A C 1
ATOM 2301 O O . TYR A 1 317 ? -16.325 -3.839 -18.126 1.00 83.88 317 TYR A O 1
ATOM 2309 N N . GLU A 1 318 ? -15.039 -2.204 -17.249 1.00 82.56 318 GLU A N 1
ATOM 2310 C CA . GLU A 1 318 ? -16.118 -1.251 -16.950 1.00 82.56 318 GLU A CA 1
ATOM 2311 C C . GLU A 1 318 ? -16.995 -0.945 -18.164 1.00 82.56 318 GLU A C 1
ATOM 2313 O O . GLU A 1 318 ? -18.218 -1.001 -18.083 1.00 82.56 318 GLU A O 1
ATOM 2318 N N . GLY A 1 319 ? -16.383 -0.673 -19.322 1.00 77.19 319 GLY A N 1
ATOM 2319 C CA . GLY A 1 319 ? -17.121 -0.334 -20.541 1.00 77.19 319 GLY A CA 1
ATOM 2320 C C . GLY A 1 319 ? -18.071 -1.446 -20.994 1.00 77.19 319 GLY A C 1
ATOM 2321 O O . GLY A 1 319 ? -19.161 -1.160 -21.485 1.00 77.19 319 GLY A O 1
ATOM 2322 N N . ILE A 1 320 ? -17.695 -2.711 -20.773 1.00 80.88 320 ILE A N 1
ATOM 2323 C CA . ILE A 1 320 ? -18.546 -3.870 -21.065 1.00 80.88 320 ILE A CA 1
ATOM 2324 C C . ILE A 1 320 ? -19.644 -3.995 -20.006 1.00 80.88 320 ILE A C 1
ATOM 2326 O O . ILE A 1 320 ? -20.806 -4.140 -20.372 1.00 80.88 320 ILE A O 1
ATOM 2330 N N . ALA A 1 321 ? -19.310 -3.880 -18.716 1.00 84.38 321 ALA A N 1
ATOM 2331 C CA . ALA A 1 321 ? -20.288 -3.953 -17.626 1.00 84.38 321 ALA A CA 1
ATOM 2332 C C . ALA A 1 321 ? -21.380 -2.883 -17.770 1.00 84.38 321 ALA A C 1
ATOM 2334 O O . ALA A 1 321 ? -22.572 -3.186 -17.758 1.00 84.38 321 ALA A O 1
ATOM 2335 N N . THR A 1 322 ? -20.976 -1.634 -18.000 1.00 83.88 322 THR A N 1
ATOM 2336 C CA . THR A 1 322 ? -21.880 -0.502 -18.242 1.00 83.88 322 THR A CA 1
ATOM 2337 C C . THR A 1 322 ? -22.726 -0.723 -19.493 1.00 83.88 322 THR A C 1
ATOM 2339 O O . THR A 1 322 ? -23.921 -0.433 -19.496 1.00 83.88 322 THR A O 1
ATOM 2342 N N . SER A 1 323 ? -22.133 -1.294 -20.543 1.00 81.88 323 SER A N 1
ATOM 2343 C CA . SER A 1 323 ? -22.829 -1.682 -21.770 1.00 81.88 323 SER A CA 1
ATOM 2344 C C . SER A 1 323 ? -23.912 -2.743 -21.531 1.00 81.88 323 SER A C 1
ATOM 2346 O O . SER A 1 323 ? -25.005 -2.613 -22.080 1.00 81.88 323 SER A O 1
ATOM 2348 N N . LEU A 1 324 ? -23.636 -3.765 -20.715 1.00 86.31 324 LEU A N 1
ATOM 2349 C CA . LEU A 1 324 ? -24.606 -4.805 -20.350 1.00 86.31 324 LEU A CA 1
ATOM 2350 C C . LEU A 1 324 ? -25.748 -4.212 -19.515 1.00 86.31 324 LEU A C 1
ATOM 2352 O O . LEU A 1 324 ? -26.913 -4.427 -19.834 1.00 86.31 324 LEU A O 1
ATOM 2356 N N . CYS A 1 325 ? -25.438 -3.375 -18.520 1.00 88.69 325 CYS A N 1
ATOM 2357 C CA . CYS A 1 325 ? -26.455 -2.659 -17.742 1.00 88.69 325 CYS A CA 1
ATOM 2358 C C . CYS A 1 325 ? -27.326 -1.747 -18.623 1.00 88.69 325 CYS A C 1
ATOM 2360 O O . CYS A 1 325 ? -28.530 -1.636 -18.404 1.00 88.69 325 CYS A O 1
ATOM 2362 N N . ALA A 1 326 ? -26.742 -1.097 -19.635 1.00 84.81 326 ALA A N 1
ATOM 2363 C CA . ALA A 1 326 ? -27.496 -0.300 -20.597 1.00 84.81 326 ALA A CA 1
ATOM 2364 C C . ALA A 1 326 ? -28.419 -1.162 -21.472 1.00 84.81 326 ALA A C 1
ATOM 2366 O O . ALA A 1 326 ? -29.549 -0.749 -21.722 1.00 84.81 326 ALA A O 1
ATOM 2367 N N . ALA A 1 327 ? -27.975 -2.352 -21.894 1.00 84.31 327 ALA A N 1
ATOM 2368 C CA . ALA A 1 327 ? -28.813 -3.295 -22.633 1.00 84.31 327 ALA A CA 1
ATOM 2369 C C . ALA A 1 327 ? -30.026 -3.747 -21.805 1.00 84.31 327 ALA A C 1
ATOM 2371 O O . ALA A 1 327 ? -31.138 -3.720 -22.321 1.00 84.31 327 ALA A O 1
ATOM 2372 N N . VAL A 1 328 ? -29.840 -4.044 -20.511 1.00 87.44 328 VAL A N 1
ATOM 2373 C CA . VAL A 1 328 ? -30.950 -4.387 -19.601 1.00 87.44 328 VAL A CA 1
ATOM 2374 C C . VAL A 1 328 ? -31.962 -3.243 -19.497 1.00 87.44 328 VAL A C 1
ATOM 2376 O O . VAL A 1 328 ? -33.138 -3.431 -19.795 1.00 87.44 328 VAL A O 1
ATOM 2379 N N . ARG A 1 329 ? -31.496 -2.019 -19.205 1.00 86.00 329 ARG A N 1
ATOM 2380 C CA . ARG A 1 329 ? -32.363 -0.827 -19.104 1.00 86.00 329 ARG A CA 1
ATOM 2381 C C . ARG A 1 329 ? -33.103 -0.490 -20.401 1.00 86.00 329 ARG A C 1
ATOM 2383 O O . ARG A 1 329 ? -34.167 0.122 -20.355 1.00 86.00 329 ARG A O 1
ATOM 2390 N N . GLN A 1 330 ? -32.514 -0.802 -21.555 1.00 79.31 330 GLN A N 1
ATOM 2391 C CA . GLN A 1 330 ? -33.149 -0.609 -22.860 1.00 79.31 330 GLN A CA 1
ATOM 2392 C C . GLN A 1 330 ? -34.151 -1.720 -23.177 1.00 79.31 330 GLN A C 1
ATOM 2394 O O . GLN A 1 330 ? -35.194 -1.419 -23.747 1.00 79.31 330 GLN A O 1
ATOM 2399 N N . GLY A 1 331 ? -33.869 -2.966 -22.784 1.00 75.19 331 GLY A N 1
ATOM 2400 C CA . GLY A 1 331 ? -34.763 -4.107 -22.981 1.00 75.19 331 GLY A CA 1
ATOM 2401 C C . GLY A 1 331 ? -36.142 -3.892 -22.357 1.00 75.19 331 GLY A C 1
ATOM 2402 O O . GLY A 1 331 ? -37.146 -4.103 -23.032 1.00 75.19 331 GLY A O 1
ATOM 2403 N N . ASP A 1 332 ? -36.200 -3.340 -21.140 1.00 69.62 332 ASP A N 1
ATOM 2404 C CA . ASP A 1 332 ? -37.467 -2.988 -20.471 1.00 69.62 332 ASP A CA 1
ATOM 2405 C C . ASP A 1 332 ? -38.275 -1.895 -21.205 1.00 69.62 332 ASP A C 1
ATOM 2407 O O . ASP A 1 332 ? -39.460 -1.707 -20.933 1.00 69.62 332 ASP A O 1
ATOM 2411 N N . ARG A 1 333 ? -37.643 -1.148 -22.124 1.00 62.25 333 ARG A N 1
ATOM 2412 C CA . ARG A 1 333 ? -38.244 -0.028 -22.874 1.00 62.25 333 ARG A CA 1
ATOM 2413 C C . ARG A 1 333 ? -38.634 -0.390 -24.309 1.00 62.25 333 ARG A C 1
ATOM 2415 O O . ARG A 1 333 ? -39.218 0.448 -24.994 1.00 62.25 333 ARG A O 1
ATOM 2422 N N . LEU A 1 334 ? -38.302 -1.590 -24.789 1.00 59.88 334 LEU A N 1
ATOM 2423 C CA . LEU A 1 334 ? -38.662 -2.033 -26.137 1.00 59.88 334 LEU A CA 1
ATOM 2424 C C . LEU A 1 334 ? -40.170 -2.337 -26.200 1.00 59.88 334 LEU A C 1
ATOM 2426 O O . LEU A 1 334 ? -40.602 -3.444 -25.892 1.00 59.88 334 LEU A O 1
ATOM 2430 N N . GLY A 1 335 ? -40.972 -1.346 -26.600 1.00 49.53 335 GLY A N 1
ATOM 2431 C CA . GLY A 1 335 ? -42.437 -1.419 -26.715 1.00 49.53 335 GLY A CA 1
ATOM 2432 C C . GLY A 1 335 ? -42.961 -2.191 -27.933 1.00 49.53 335 GLY A C 1
ATOM 2433 O O . GLY A 1 335 ? -43.849 -1.701 -28.620 1.00 49.53 335 GLY A O 1
ATOM 2434 N N . VAL A 1 336 ? -42.399 -3.363 -28.240 1.00 44.41 336 VAL A N 1
ATOM 2435 C CA . VAL A 1 336 ? -42.783 -4.160 -29.422 1.00 44.41 336 VAL A CA 1
ATOM 2436 C C . VAL A 1 336 ? -43.500 -5.442 -28.977 1.00 44.41 336 VAL A C 1
ATOM 2438 O O . VAL A 1 336 ? -42.846 -6.377 -28.533 1.00 44.41 336 VAL A O 1
ATOM 2441 N N . GLY A 1 337 ? -44.828 -5.509 -29.057 1.00 52.62 337 GLY A N 1
ATOM 2442 C CA . GLY A 1 337 ? -45.622 -6.683 -28.639 1.00 52.62 337 GLY A CA 1
ATOM 2443 C C . GLY A 1 337 ? -46.095 -6.651 -27.178 1.00 52.62 337 GLY A C 1
ATOM 2444 O O . GLY A 1 337 ? -45.867 -5.659 -26.485 1.00 52.62 337 GLY A O 1
ATOM 2445 N N . GLU A 1 338 ? -46.772 -7.724 -26.742 1.00 47.81 338 GLU A N 1
ATOM 2446 C CA . GLU A 1 338 ? -47.463 -7.831 -25.443 1.00 47.81 338 GLU A CA 1
ATOM 2447 C C . GLU A 1 338 ? -46.621 -7.341 -24.242 1.00 47.81 338 GLU A C 1
ATOM 2449 O O . GLU A 1 338 ? -45.385 -7.478 -24.233 1.00 47.81 338 GLU A O 1
ATOM 2454 N N . PRO A 1 339 ? -47.266 -6.733 -23.224 1.00 56.31 339 PRO A N 1
ATOM 2455 C CA . PRO A 1 339 ? -46.580 -6.269 -22.027 1.00 56.31 339 PRO A CA 1
ATOM 2456 C C . PRO A 1 339 ? -45.846 -7.432 -21.351 1.00 56.31 339 PRO A C 1
ATOM 2458 O O . PRO A 1 339 ? -46.420 -8.479 -21.076 1.00 56.31 339 PRO A O 1
ATOM 2461 N N . CYS A 1 340 ? -44.553 -7.230 -21.091 1.00 59.56 340 CYS A N 1
ATOM 2462 C CA . CYS A 1 340 ? -43.711 -8.211 -20.414 1.00 59.56 340 CYS A CA 1
ATOM 2463 C C . CYS A 1 340 ? -44.300 -8.521 -19.020 1.00 59.56 340 CYS A C 1
ATOM 2465 O O . CYS A 1 340 ? -44.553 -7.564 -18.279 1.00 59.56 340 CYS A O 1
ATOM 2467 N N . PRO A 1 341 ? -44.509 -9.802 -18.651 1.00 62.44 341 PRO A N 1
ATOM 2468 C CA . PRO A 1 341 ? -45.150 -10.182 -17.384 1.00 62.44 341 PRO A CA 1
ATOM 2469 C C . PRO A 1 341 ? -44.355 -9.717 -16.156 1.00 62.44 341 PRO A C 1
ATOM 2471 O O . PRO A 1 341 ? -44.938 -9.383 -15.123 1.00 62.44 341 PRO A O 1
ATOM 2474 N N . SER A 1 342 ? -43.036 -9.595 -16.307 1.00 68.25 342 SER A N 1
ATOM 2475 C CA . SER A 1 342 ? -42.120 -9.022 -15.326 1.00 68.25 342 SER A CA 1
ATOM 2476 C C . SER A 1 342 ? -41.251 -7.915 -15.919 1.00 68.25 342 SER A C 1
ATOM 2478 O O . SER A 1 342 ? -41.007 -7.857 -17.123 1.00 68.25 342 SER A O 1
ATOM 2480 N N . ARG A 1 343 ? -40.766 -7.016 -15.060 1.00 80.94 343 ARG A N 1
ATOM 2481 C CA . ARG A 1 343 ? -39.728 -6.030 -15.391 1.00 80.94 343 ARG A CA 1
ATOM 2482 C C . ARG A 1 343 ? -38.492 -6.268 -14.547 1.00 80.94 343 ARG A C 1
ATOM 2484 O O . ARG A 1 343 ? -38.606 -6.621 -13.375 1.00 80.94 343 ARG A O 1
ATOM 2491 N N . LEU A 1 344 ? -37.318 -6.020 -15.115 1.00 84.38 344 LEU A N 1
ATOM 2492 C CA . LEU A 1 344 ? -36.072 -6.125 -14.371 1.00 84.38 344 LEU A CA 1
ATOM 2493 C C . LEU A 1 344 ? -35.826 -4.841 -13.581 1.00 84.38 344 LEU A C 1
ATOM 2495 O O . LEU A 1 344 ? -35.675 -3.753 -14.130 1.00 84.38 344 LEU A O 1
ATOM 2499 N N . ARG A 1 345 ? -35.733 -4.961 -12.258 1.00 86.06 345 ARG A N 1
ATOM 2500 C CA . ARG A 1 345 ? -35.330 -3.858 -11.386 1.00 86.06 345 ARG A CA 1
ATOM 2501 C C . ARG A 1 345 ? -33.928 -4.087 -10.867 1.00 86.06 345 ARG A C 1
ATOM 2503 O O . ARG A 1 345 ? -33.581 -5.167 -10.403 1.00 86.06 345 ARG A O 1
ATOM 2510 N N . GLU A 1 346 ? -33.125 -3.040 -10.926 1.00 87.75 346 GLU A N 1
ATOM 2511 C CA . GLU A 1 346 ? -31.790 -3.033 -10.349 1.00 87.75 346 GLU A CA 1
ATOM 2512 C C . GLU A 1 346 ? -31.890 -3.287 -8.838 1.00 87.75 346 GLU A C 1
ATOM 2514 O O . GLU A 1 346 ? -32.603 -2.561 -8.144 1.00 87.75 346 GLU A O 1
ATOM 2519 N N . ARG A 1 347 ? -31.202 -4.322 -8.334 1.00 84.31 347 ARG A N 1
ATOM 2520 C CA . ARG A 1 347 ? -31.246 -4.687 -6.908 1.00 84.31 347 ARG A CA 1
ATOM 2521 C C . ARG A 1 347 ? -30.609 -3.618 -6.035 1.00 84.31 347 ARG A C 1
ATOM 2523 O O . ARG A 1 347 ? -31.175 -3.226 -5.026 1.00 84.31 347 ARG A O 1
ATOM 2530 N N . ASN A 1 348 ? -29.437 -3.155 -6.459 1.00 76.06 348 ASN A N 1
ATOM 2531 C CA . ASN A 1 348 ? -28.588 -2.242 -5.710 1.00 76.06 348 ASN A CA 1
ATOM 2532 C C . ASN A 1 348 ? -28.039 -1.155 -6.631 1.00 76.06 348 ASN A C 1
ATOM 2534 O O . ASN A 1 348 ? -27.581 -1.452 -7.734 1.00 76.06 348 ASN A O 1
ATOM 2538 N N . ALA A 1 349 ? -28.018 0.094 -6.158 1.00 67.44 349 ALA A N 1
ATOM 2539 C CA . ALA A 1 349 ? -27.497 1.236 -6.916 1.00 67.44 349 ALA A CA 1
ATOM 2540 C C . ALA A 1 349 ? -25.971 1.165 -7.136 1.00 67.44 349 ALA A C 1
ATOM 2542 O O . ALA A 1 349 ? -25.455 1.648 -8.144 1.00 67.44 349 ALA A O 1
ATOM 2543 N N . VAL A 1 350 ? -25.245 0.493 -6.239 1.00 80.31 350 VAL A N 1
ATOM 2544 C CA . VAL A 1 350 ? -23.783 0.308 -6.294 1.00 80.31 350 VAL A CA 1
ATOM 2545 C C . VAL A 1 350 ? -23.434 -1.036 -6.957 1.00 80.31 350 VAL A C 1
ATOM 2547 O O . VAL A 1 350 ? -24.303 -1.888 -7.140 1.00 80.31 350 VAL A O 1
ATOM 2550 N N . TRP A 1 351 ? -22.194 -1.207 -7.422 1.00 87.56 351 TRP A N 1
ATOM 2551 C CA . TRP A 1 351 ? -21.694 -2.493 -7.924 1.00 87.56 351 TRP A CA 1
ATOM 2552 C C . TRP A 1 351 ? -21.457 -3.481 -6.773 1.00 87.56 351 TRP A C 1
ATOM 2554 O O . TRP A 1 351 ? -20.988 -3.093 -5.706 1.00 87.56 351 TRP A O 1
ATOM 2564 N N . GLU A 1 352 ? -21.726 -4.762 -7.010 1.00 84.75 352 GLU A N 1
ATOM 2565 C CA . GLU A 1 352 ? -21.549 -5.825 -6.022 1.00 84.75 352 GLU A CA 1
ATOM 2566 C C . GLU A 1 352 ? -20.070 -6.166 -5.812 1.00 84.75 352 GLU A C 1
ATOM 2568 O O . GLU A 1 352 ? -19.335 -6.495 -6.753 1.00 84.75 352 GLU A O 1
ATOM 2573 N N . ALA A 1 353 ? -19.643 -6.141 -4.549 1.00 78.56 353 ALA A N 1
ATOM 2574 C CA . ALA A 1 353 ? -18.269 -6.457 -4.167 1.00 78.56 353 ALA A CA 1
ATOM 2575 C C . ALA A 1 353 ? -17.970 -7.966 -4.241 1.00 78.56 353 ALA A C 1
ATOM 2577 O O . ALA A 1 353 ? -16.866 -8.367 -4.614 1.00 78.56 353 ALA A O 1
ATOM 2578 N N . SER A 1 354 ? -18.958 -8.806 -3.917 1.00 85.38 354 SER A N 1
ATOM 2579 C CA . SER A 1 354 ? -18.829 -10.270 -3.893 1.00 85.38 354 SER A CA 1
ATOM 2580 C C . SER A 1 354 ? -19.387 -10.925 -5.165 1.00 85.38 354 SER A C 1
ATOM 2582 O O . SER A 1 354 ? -20.223 -10.326 -5.846 1.00 85.38 354 SER A O 1
ATOM 2584 N N . PRO A 1 355 ? -18.963 -12.161 -5.503 1.00 87.25 355 PRO A N 1
ATOM 2585 C CA . PRO A 1 355 ? -19.601 -12.944 -6.557 1.00 87.25 355 PRO A CA 1
ATOM 2586 C C . PRO A 1 355 ? -21.105 -13.066 -6.304 1.00 87.25 355 PRO A C 1
ATOM 2588 O O . PRO A 1 355 ? -21.533 -13.507 -5.239 1.00 87.25 355 PRO A O 1
ATOM 2591 N N . THR A 1 356 ? -21.906 -12.679 -7.290 1.00 85.62 356 THR A N 1
ATOM 2592 C CA . THR A 1 356 ? -23.354 -12.475 -7.122 1.00 85.62 356 THR A CA 1
ATOM 2593 C C . THR A 1 356 ? -24.134 -13.774 -6.941 1.00 85.62 356 THR A C 1
ATOM 2595 O O . THR A 1 356 ? -25.251 -13.749 -6.447 1.00 85.62 356 THR A O 1
ATOM 2598 N N . LEU A 1 357 ? -23.531 -14.910 -7.296 1.00 88.88 357 LEU A N 1
ATOM 2599 C CA . LEU A 1 357 ? -24.079 -16.251 -7.088 1.00 88.88 357 LEU A CA 1
ATOM 2600 C C . LEU A 1 357 ? -23.476 -16.957 -5.863 1.00 88.88 357 LEU A C 1
ATOM 2602 O O . LEU A 1 357 ? -23.700 -18.149 -5.678 1.00 88.88 357 LEU A O 1
ATOM 2606 N N . GLY A 1 358 ? -22.696 -16.259 -5.031 1.00 85.69 358 GLY A N 1
ATOM 2607 C CA . GLY A 1 358 ? -22.075 -16.810 -3.819 1.00 85.69 358 GLY A CA 1
ATOM 2608 C C . GLY A 1 358 ? -20.835 -17.683 -4.058 1.00 85.69 358 GLY A C 1
ATOM 2609 O O . GLY A 1 358 ? -20.140 -18.014 -3.103 1.00 85.69 358 GLY A O 1
ATOM 2610 N N . LEU A 1 359 ? -20.513 -18.010 -5.315 1.00 88.44 359 LEU A N 1
ATOM 2611 C CA . LEU A 1 359 ? -19.305 -18.738 -5.711 1.00 88.44 359 LEU A CA 1
ATOM 2612 C C . LEU A 1 359 ? -18.500 -17.928 -6.741 1.00 88.44 359 LEU A C 1
ATOM 2614 O O . LEU A 1 359 ? -19.092 -17.383 -7.675 1.00 88.44 359 LEU A O 1
ATOM 2618 N N . PRO A 1 360 ? -17.162 -17.836 -6.610 1.00 88.19 360 PRO A N 1
ATOM 2619 C CA . PRO A 1 360 ? -16.331 -17.133 -7.580 1.00 88.19 360 PRO A CA 1
ATOM 2620 C C . PRO A 1 360 ? -16.144 -17.965 -8.854 1.00 88.19 360 PRO A C 1
ATOM 2622 O O . PRO A 1 360 ? -15.813 -19.153 -8.785 1.00 88.19 360 PRO A O 1
ATOM 2625 N N . THR A 1 361 ? -16.264 -17.322 -10.016 1.00 88.19 361 THR A N 1
ATOM 2626 C CA . THR A 1 361 ? -15.868 -17.922 -11.297 1.00 88.19 361 THR A CA 1
ATOM 2627 C C . THR A 1 361 ? -14.348 -18.101 -11.392 1.00 88.19 361 THR A C 1
ATOM 2629 O O . THR A 1 361 ? -13.569 -17.518 -10.635 1.00 88.19 361 THR A O 1
ATOM 2632 N N . GLU A 1 362 ? -13.891 -18.870 -12.380 1.00 85.69 362 GLU A N 1
ATOM 2633 C CA . GLU A 1 362 ? -12.468 -18.952 -12.739 1.00 85.69 362 GLU A CA 1
ATOM 2634 C C . GLU A 1 362 ? -11.884 -17.562 -13.028 1.00 85.69 362 GLU A C 1
ATOM 2636 O O . GLU A 1 362 ? -10.778 -17.240 -12.591 1.00 85.69 362 GLU A O 1
ATOM 2641 N N . ARG A 1 363 ? -12.653 -16.707 -13.717 1.00 85.94 363 ARG A N 1
ATOM 2642 C CA . ARG A 1 363 ? -12.235 -15.343 -14.042 1.00 85.94 363 ARG A CA 1
ATOM 2643 C C . ARG A 1 363 ? -12.241 -14.433 -12.821 1.00 85.94 363 ARG A C 1
ATOM 2645 O O . ARG A 1 363 ? -11.332 -13.618 -12.719 1.00 85.94 363 ARG A O 1
ATOM 2652 N N . ASP A 1 364 ? -13.173 -14.604 -11.882 1.00 85.44 364 ASP A N 1
ATOM 2653 C CA . ASP A 1 364 ? -13.140 -13.909 -10.588 1.00 85.44 364 ASP A CA 1
ATOM 2654 C C . ASP A 1 364 ? -11.841 -14.217 -9.847 1.00 85.44 364 ASP A C 1
ATOM 2656 O O . ASP A 1 364 ? -11.177 -13.292 -9.395 1.00 85.44 364 ASP A O 1
ATOM 2660 N N . ARG A 1 365 ? -11.434 -15.493 -9.786 1.00 86.88 365 ARG A N 1
ATOM 2661 C CA . ARG A 1 365 ? -10.177 -15.900 -9.135 1.00 86.88 365 ARG A CA 1
ATOM 2662 C C . ARG A 1 365 ? -8.963 -15.281 -9.821 1.00 86.88 365 ARG A C 1
ATOM 2664 O O . ARG A 1 365 ? -8.069 -14.786 -9.146 1.00 86.88 365 ARG A O 1
ATOM 2671 N N . VAL A 1 366 ? -8.941 -15.267 -11.156 1.00 81.38 366 VAL A N 1
ATOM 2672 C CA . VAL A 1 366 ? -7.873 -14.602 -11.919 1.00 81.38 366 VAL A CA 1
ATOM 2673 C C . VAL A 1 366 ? -7.857 -13.102 -11.634 1.00 81.38 366 VAL A C 1
ATOM 2675 O O . VAL A 1 366 ? -6.806 -12.565 -11.315 1.00 81.38 366 VAL A O 1
ATOM 2678 N N . CYS A 1 367 ? -9.004 -12.424 -11.682 1.00 82.31 367 CYS A N 1
ATOM 2679 C CA . CYS A 1 367 ? -9.080 -10.987 -11.416 1.00 82.31 367 CYS A CA 1
ATOM 2680 C C . CYS A 1 367 ? -8.697 -10.654 -9.971 1.00 82.31 367 CYS A C 1
ATOM 2682 O O . CYS A 1 367 ? -8.050 -9.643 -9.734 1.00 82.31 367 CYS A O 1
ATOM 2684 N N . GLN A 1 368 ? -9.034 -11.522 -9.022 1.00 78.00 368 GLN A N 1
ATOM 2685 C CA . GLN A 1 368 ? -8.637 -11.416 -7.623 1.00 78.00 368 GLN A CA 1
ATOM 2686 C C . GLN A 1 368 ? -7.118 -11.557 -7.451 1.00 78.00 368 GLN A C 1
ATOM 2688 O O . GLN A 1 368 ? -6.514 -10.762 -6.739 1.00 78.00 368 GLN A O 1
ATOM 2693 N N . VAL A 1 369 ? -6.484 -12.518 -8.135 1.00 74.81 369 VAL A N 1
ATOM 2694 C CA . VAL A 1 369 ? -5.017 -12.682 -8.147 1.00 74.81 369 VAL A CA 1
ATOM 2695 C C . VAL A 1 369 ? -4.325 -11.504 -8.842 1.00 74.81 369 VAL A C 1
ATOM 2697 O O . VAL A 1 369 ? -3.286 -11.036 -8.384 1.00 74.81 369 VAL A O 1
ATOM 2700 N N . GLU A 1 370 ? -4.903 -11.005 -9.934 1.00 72.50 370 GLU A N 1
ATOM 2701 C CA . GLU A 1 370 ? -4.367 -9.903 -10.743 1.00 72.50 370 GLU A CA 1
ATOM 2702 C C . GLU A 1 370 ? -4.743 -8.508 -10.217 1.00 72.50 370 GLU A C 1
ATOM 2704 O O . GLU A 1 370 ? -4.374 -7.508 -10.836 1.00 72.50 370 GLU A O 1
ATOM 2709 N N . TRP A 1 371 ? -5.482 -8.420 -9.106 1.00 67.69 371 TRP A N 1
ATOM 2710 C CA . TRP A 1 371 ? -5.983 -7.162 -8.536 1.00 67.69 371 TRP A CA 1
ATOM 2711 C C . TRP A 1 371 ? -6.770 -6.306 -9.536 1.00 67.69 371 TRP A C 1
ATOM 2713 O O . TRP A 1 371 ? -6.702 -5.075 -9.544 1.00 67.69 371 TRP A O 1
ATOM 2723 N N . ARG A 1 372 ? -7.523 -6.964 -10.417 1.00 74.38 372 ARG A N 1
ATOM 2724 C CA . ARG A 1 372 ? -8.366 -6.306 -11.411 1.00 74.38 372 ARG A CA 1
ATOM 2725 C C . ARG A 1 372 ? -9.773 -6.117 -10.847 1.00 74.38 372 ARG A C 1
ATOM 2727 O O . ARG A 1 372 ? -10.357 -7.082 -10.348 1.00 74.38 372 ARG A O 1
ATOM 2734 N N . PRO A 1 373 ? -10.338 -4.900 -10.931 1.00 83.44 373 PRO A N 1
ATOM 2735 C CA . PRO A 1 373 ? -11.716 -4.671 -10.529 1.00 83.44 373 PRO A CA 1
ATOM 2736 C C . PRO A 1 373 ? -12.662 -5.515 -11.383 1.00 83.44 373 PRO A C 1
ATOM 2738 O O . PRO A 1 373 ? -12.448 -5.711 -12.582 1.00 83.44 373 PRO A O 1
ATOM 2741 N N . VAL A 1 374 ? -13.728 -5.992 -10.750 1.00 90.06 374 VAL A N 1
ATOM 2742 C CA . VAL A 1 374 ? -14.827 -6.681 -11.418 1.00 90.06 374 VAL A CA 1
ATOM 2743 C C . VAL A 1 374 ? -16.103 -5.929 -11.085 1.00 90.06 374 VAL A C 1
ATOM 2745 O O . VAL A 1 374 ? -16.474 -5.789 -9.922 1.00 90.06 374 VAL A O 1
ATOM 2748 N N . TRP A 1 375 ? -16.773 -5.446 -12.120 1.00 92.94 375 TRP A N 1
ATOM 2749 C CA . TRP A 1 375 ? -18.037 -4.738 -12.016 1.00 92.94 375 TRP A CA 1
ATOM 2750 C C . TRP A 1 375 ? -19.162 -5.754 -12.098 1.00 92.94 375 TRP A C 1
ATOM 2752 O O . TRP A 1 375 ? -19.313 -6.430 -13.117 1.00 92.94 375 TRP A O 1
ATOM 2762 N N . ARG A 1 376 ? -19.927 -5.879 -11.014 1.00 93.75 376 ARG A N 1
ATOM 2763 C CA . ARG A 1 376 ? -20.991 -6.874 -10.875 1.00 93.75 376 ARG A CA 1
ATOM 2764 C C . ARG A 1 376 ? -22.308 -6.208 -10.530 1.00 93.75 376 ARG A C 1
ATOM 2766 O O . ARG A 1 376 ? -22.355 -5.334 -9.669 1.00 93.75 376 ARG A O 1
ATOM 2773 N N . LYS A 1 377 ? -23.377 -6.610 -11.197 1.00 93.88 377 LYS A N 1
ATOM 2774 C CA . LYS A 1 377 ? -24.713 -6.067 -10.979 1.00 93.88 377 LYS A CA 1
ATOM 2775 C C . LYS A 1 377 ? -25.716 -7.192 -10.969 1.00 93.88 377 LYS A C 1
ATOM 2777 O O . LYS A 1 377 ? -25.557 -8.158 -11.717 1.00 93.88 377 LYS A O 1
ATOM 2782 N N . VAL A 1 378 ? -26.756 -7.035 -10.164 1.00 94.25 378 VAL A N 1
ATOM 2783 C CA . VAL A 1 378 ? -27.884 -7.952 -10.192 1.00 94.25 378 VAL A CA 1
ATOM 2784 C C . VAL A 1 378 ? -29.180 -7.194 -10.383 1.00 94.25 378 VAL A C 1
ATOM 2786 O O . VAL A 1 378 ? -29.392 -6.117 -9.818 1.00 94.25 378 VAL A O 1
ATOM 2789 N N . TRP A 1 379 ? -30.026 -7.773 -11.215 1.00 92.69 379 TRP A N 1
ATOM 2790 C CA . TRP A 1 379 ? -31.375 -7.319 -11.487 1.00 92.69 379 TRP A CA 1
ATOM 2791 C C . TRP A 1 379 ? -32.343 -8.383 -10.994 1.00 92.69 379 TRP A C 1
ATOM 2793 O O . TRP A 1 379 ? -32.020 -9.566 -11.023 1.00 92.69 379 TRP A O 1
ATOM 2803 N N . VAL A 1 380 ? -33.505 -7.968 -10.516 1.00 91.06 380 VAL A N 1
ATOM 2804 C CA . VAL A 1 380 ? -34.552 -8.855 -10.008 1.00 91.06 380 VAL A CA 1
ATOM 2805 C C . VAL A 1 380 ? -35.795 -8.646 -10.857 1.00 91.06 380 VAL A C 1
ATOM 2807 O O . VAL A 1 380 ? -36.183 -7.503 -11.104 1.00 91.06 380 VAL A O 1
ATOM 2810 N N . ALA A 1 381 ? -36.400 -9.732 -11.323 1.00 87.75 381 ALA A N 1
ATOM 2811 C CA . ALA A 1 381 ? -37.668 -9.695 -12.031 1.00 87.75 381 ALA A CA 1
ATOM 2812 C C . ALA A 1 381 ? -38.800 -9.375 -11.046 1.00 87.75 381 ALA A C 1
ATOM 2814 O O . ALA A 1 381 ? -38.966 -10.052 -10.034 1.00 87.75 381 ALA A O 1
ATOM 2815 N N . ILE A 1 382 ? -39.577 -8.335 -11.333 1.00 82.31 382 ILE A N 1
ATOM 2816 C CA . ILE A 1 382 ? -40.743 -7.925 -10.545 1.00 82.31 382 ILE A CA 1
ATOM 2817 C C . ILE A 1 382 ? -41.977 -8.093 -11.425 1.00 82.31 382 ILE A C 1
ATOM 2819 O O . ILE A 1 382 ? -42.019 -7.518 -12.514 1.00 82.31 382 ILE A O 1
ATOM 2823 N N . GLY A 1 383 ? -42.950 -8.882 -10.967 1.00 72.69 383 GLY A N 1
ATOM 2824 C CA . GLY A 1 383 ? -44.205 -9.126 -11.677 1.00 72.69 383 GLY A CA 1
ATOM 2825 C C . GLY A 1 383 ? -45.085 -7.878 -11.795 1.00 72.69 383 GLY A C 1
ATOM 2826 O O . GLY A 1 383 ? -44.919 -6.890 -11.070 1.00 72.69 383 GLY A O 1
ATOM 2827 N N . THR A 1 384 ? -46.039 -7.912 -12.723 1.00 56.53 384 THR A N 1
ATOM 2828 C CA . THR A 1 384 ? -47.127 -6.923 -12.759 1.00 56.53 384 THR A CA 1
ATOM 2829 C C . THR A 1 384 ? -48.070 -7.112 -11.558 1.00 56.53 384 THR A C 1
ATOM 2831 O O . THR A 1 384 ? -48.177 -8.220 -11.032 1.00 56.53 384 THR A O 1
ATOM 2834 N N . PRO A 1 385 ? -48.792 -6.064 -11.108 1.00 43.50 385 PRO A N 1
ATOM 2835 C CA . PRO A 1 385 ? -49.673 -6.138 -9.933 1.00 43.50 385 PRO A CA 1
ATOM 2836 C C . PRO A 1 385 ? -50.752 -7.239 -9.975 1.00 43.50 385 PRO A C 1
ATOM 2838 O O . PRO A 1 385 ? -51.354 -7.524 -8.947 1.00 43.50 385 PRO A O 1
ATOM 2841 N N . GLN A 1 386 ? -50.997 -7.859 -11.134 1.00 42.09 386 GLN A N 1
ATOM 2842 C CA . GLN A 1 386 ? -51.953 -8.955 -11.316 1.00 42.09 386 GLN A CA 1
ATOM 2843 C C . GLN A 1 386 ? -51.425 -10.340 -10.899 1.00 42.09 386 GLN A C 1
ATOM 2845 O O . GLN A 1 386 ? -52.239 -11.197 -10.579 1.00 42.09 386 GLN A O 1
ATOM 2850 N N . GLU A 1 387 ? -50.107 -10.568 -10.828 1.00 40.38 387 GLU A N 1
ATOM 2851 C CA . GLU A 1 387 ? -49.535 -11.826 -10.295 1.00 40.38 387 GLU A CA 1
ATOM 2852 C C . GLU A 1 387 ? -49.404 -11.824 -8.759 1.00 40.38 387 GLU A C 1
ATOM 2854 O O . GLU A 1 387 ? -49.111 -12.851 -8.156 1.00 40.38 387 GLU A O 1
ATOM 2859 N N . LEU A 1 388 ? -49.656 -10.681 -8.109 1.00 38.25 388 LEU A N 1
ATOM 2860 C CA . LEU A 1 388 ? -49.633 -10.539 -6.647 1.00 38.25 388 LEU A CA 1
ATOM 2861 C C . LEU A 1 388 ? -50.986 -10.857 -5.982 1.00 38.25 388 LEU A C 1
ATOM 2863 O O . LEU A 1 388 ? -51.141 -10.641 -4.780 1.00 38.25 388 LEU A O 1
ATOM 2867 N N . SER A 1 389 ? -51.972 -11.378 -6.723 1.00 28.94 389 SER A N 1
ATOM 2868 C CA . SER A 1 389 ? -53.206 -11.894 -6.122 1.00 28.94 389 SER A CA 1
ATOM 2869 C C . SER A 1 389 ? -52.975 -13.295 -5.537 1.00 28.94 389 SER A C 1
ATOM 2871 O O . SER A 1 389 ? -52.541 -14.184 -6.275 1.00 28.94 389 SER A O 1
ATOM 2873 N N . PRO A 1 390 ? -53.300 -13.543 -4.256 1.00 31.86 390 PRO A N 1
ATOM 2874 C CA . PRO A 1 390 ? -53.149 -14.858 -3.660 1.00 31.86 390 PRO A CA 1
ATOM 2875 C C . PRO A 1 390 ? -54.242 -15.776 -4.211 1.00 31.86 390 PRO A C 1
ATOM 2877 O O . PRO A 1 390 ? -55.419 -15.628 -3.878 1.00 31.86 390 PRO A O 1
ATOM 2880 N N . THR A 1 391 ? -53.874 -16.755 -5.032 1.00 30.56 391 THR A N 1
ATOM 2881 C CA . THR A 1 391 ? -54.728 -17.933 -5.211 1.00 30.56 391 THR A CA 1
ATOM 2882 C C . THR A 1 391 ? -54.516 -18.845 -4.004 1.00 30.56 391 THR A C 1
ATOM 2884 O O . THR A 1 391 ? -53.637 -19.692 -3.976 1.00 30.56 391 THR A O 1
ATOM 2887 N N . SER A 1 392 ? -55.307 -18.551 -2.967 1.00 30.33 392 SER A N 1
ATOM 2888 C CA . SER A 1 392 ? -55.810 -19.449 -1.916 1.00 30.33 392 SER A CA 1
ATOM 2889 C C . SER A 1 392 ? -54.863 -20.517 -1.344 1.00 30.33 392 SER A C 1
ATOM 2891 O O . SER A 1 392 ? -54.705 -21.584 -1.936 1.00 30.33 392 SER A O 1
ATOM 2893 N N . GLY A 1 393 ? -54.390 -20.291 -0.110 1.00 27.09 393 GLY A N 1
ATOM 2894 C CA . GLY A 1 393 ? -53.966 -21.366 0.795 1.00 27.09 393 GLY A CA 1
ATOM 2895 C C . GLY A 1 393 ? -52.919 -20.972 1.840 1.00 27.09 393 GLY A C 1
ATOM 2896 O O . GLY A 1 393 ? -51.753 -21.288 1.667 1.00 27.09 393 GLY A O 1
ATOM 2897 N N . ASP A 1 394 ? -53.377 -20.343 2.926 1.00 29.12 394 ASP A N 1
ATOM 2898 C CA . ASP A 1 394 ? -52.787 -20.322 4.280 1.00 29.12 394 ASP A CA 1
ATOM 2899 C C . ASP A 1 394 ? -51.583 -19.411 4.640 1.00 29.12 394 ASP A C 1
ATOM 2901 O O . ASP A 1 394 ? -50.410 -19.735 4.501 1.00 29.12 394 ASP A O 1
ATOM 2905 N N . ASN A 1 395 ? -51.962 -18.276 5.251 1.00 31.66 395 ASN A N 1
ATOM 2906 C CA . ASN A 1 395 ? -51.438 -17.638 6.472 1.00 31.66 395 ASN A CA 1
ATOM 2907 C C . ASN A 1 395 ? -49.918 -17.499 6.706 1.00 31.66 395 ASN A C 1
ATOM 2909 O O . ASN A 1 395 ? -49.300 -18.334 7.359 1.00 31.66 395 ASN A O 1
ATOM 2913 N N . ALA A 1 396 ? -49.402 -16.297 6.423 1.00 28.73 396 ALA A N 1
ATOM 2914 C CA . ALA A 1 396 ? -48.612 -15.508 7.381 1.00 28.73 396 ALA A CA 1
ATOM 2915 C C . ALA A 1 396 ? -48.563 -14.039 6.920 1.00 28.73 396 ALA A C 1
ATOM 2917 O O . ALA A 1 396 ? -47.764 -13.660 6.065 1.00 28.73 396 ALA A O 1
ATOM 2918 N N . GLY A 1 397 ? -49.475 -13.228 7.457 1.00 24.59 397 GLY A N 1
ATOM 2919 C CA . GLY A 1 397 ? -49.527 -11.789 7.226 1.00 24.59 397 GLY A CA 1
ATOM 2920 C C . GLY A 1 397 ? -48.449 -11.012 7.988 1.00 24.59 397 GLY A C 1
ATOM 2921 O O . GLY A 1 397 ? -47.989 -11.423 9.050 1.00 24.59 397 GLY A O 1
ATOM 2922 N N . ASP A 1 398 ? -48.140 -9.852 7.414 1.00 27.12 398 ASP A N 1
ATOM 2923 C CA . ASP A 1 398 ? -47.532 -8.660 8.003 1.00 27.12 398 ASP A CA 1
ATOM 2924 C C . ASP A 1 398 ? -46.073 -8.697 8.474 1.00 27.12 398 ASP A C 1
ATOM 2926 O O . ASP A 1 398 ? -45.743 -9.117 9.582 1.00 27.12 398 ASP A O 1
ATOM 2930 N N . ARG A 1 399 ? -45.216 -8.034 7.678 1.00 26.31 399 ARG A N 1
ATOM 2931 C CA . ARG A 1 399 ? -44.429 -6.869 8.139 1.00 26.31 399 ARG A CA 1
ATOM 2932 C C . ARG A 1 399 ? -43.773 -6.127 6.968 1.00 26.31 399 ARG A C 1
ATOM 2934 O O . ARG A 1 399 ? -42.618 -6.347 6.624 1.00 26.31 399 ARG A O 1
ATOM 2941 N N . LEU A 1 400 ? -44.513 -5.174 6.408 1.00 26.30 400 LEU A N 1
ATOM 2942 C CA . LEU A 1 400 ? -43.960 -3.997 5.738 1.00 26.30 400 LEU A CA 1
ATOM 2943 C C . LEU A 1 400 ? -44.752 -2.780 6.222 1.00 26.30 400 LEU A C 1
ATOM 2945 O O . LEU A 1 400 ? -45.770 -2.422 5.642 1.00 26.30 400 LEU A O 1
ATOM 2949 N N . VAL A 1 401 ? -44.276 -2.145 7.293 1.00 25.22 401 VAL A N 1
ATOM 2950 C CA . VAL A 1 401 ? -44.619 -0.757 7.618 1.00 25.22 401 VAL A CA 1
ATOM 2951 C C . VAL A 1 401 ? -43.337 -0.058 8.048 1.00 25.22 401 VAL A C 1
ATOM 2953 O O . VAL A 1 401 ? -42.655 -0.477 8.980 1.00 25.22 401 VAL A O 1
ATOM 2956 N N . ALA A 1 402 ? -43.007 0.999 7.315 1.00 28.73 402 ALA A N 1
ATOM 2957 C CA . ALA A 1 402 ? -42.052 2.006 7.725 1.00 28.73 402 ALA A CA 1
ATOM 2958 C C . ALA A 1 402 ? -42.709 2.920 8.762 1.00 28.73 402 ALA A C 1
ATOM 2960 O O . ALA A 1 402 ? -43.772 3.448 8.466 1.00 28.73 402 ALA A O 1
ATOM 2961 N N . THR A 1 403 ? -42.052 3.180 9.892 1.00 22.12 403 THR A N 1
ATOM 2962 C CA . THR A 1 403 ? -42.187 4.442 10.639 1.00 22.12 403 THR A CA 1
ATOM 2963 C C . THR A 1 403 ? -40.990 4.635 11.570 1.00 22.12 403 THR A C 1
ATOM 2965 O O . THR A 1 403 ? -40.597 3.734 12.305 1.00 22.12 403 THR A O 1
ATOM 2968 N N . SER A 1 404 ? -40.441 5.845 11.508 1.00 28.20 404 SER A N 1
ATOM 2969 C CA . SER A 1 404 ? -39.686 6.557 12.545 1.00 28.20 404 SER A CA 1
ATOM 2970 C C . SER A 1 404 ? -40.196 6.325 13.971 1.00 28.20 404 SER A C 1
ATOM 2972 O O . SER A 1 404 ? -41.405 6.226 14.132 1.00 28.20 404 SER A O 1
ATOM 2974 N N . HIS A 1 405 ? -39.324 6.393 14.986 1.00 24.88 405 HIS A N 1
ATOM 2975 C CA . HIS A 1 405 ? -39.589 7.168 16.210 1.00 24.88 405 HIS A CA 1
ATOM 2976 C C . HIS A 1 405 ? -38.340 7.366 17.084 1.00 24.88 405 HIS A C 1
ATOM 2978 O O . HIS A 1 405 ? -37.449 6.522 17.154 1.00 24.88 405 HIS A O 1
ATOM 2984 N N . GLU A 1 406 ? -38.331 8.542 17.706 1.00 24.41 406 GLU A N 1
ATOM 2985 C CA . GLU A 1 406 ? -37.451 9.064 18.746 1.00 24.41 406 GLU A CA 1
ATOM 2986 C C . GLU A 1 406 ? -37.508 8.290 20.079 1.00 24.41 406 GLU A C 1
ATOM 2988 O O . GLU A 1 406 ? -38.440 7.541 20.359 1.00 24.41 406 GLU A O 1
ATOM 2993 N N . SER A 1 407 ? -36.481 8.562 20.888 1.00 28.08 407 SER A N 1
ATOM 2994 C CA . SER A 1 407 ? -36.339 8.534 22.351 1.00 28.08 407 SER A CA 1
ATOM 2995 C C . SER A 1 407 ? -37.537 8.150 23.236 1.00 28.08 407 SER A C 1
ATOM 2997 O O . SER A 1 407 ? -38.560 8.827 23.227 1.00 28.08 407 SER A O 1
ATOM 2999 N N . ALA A 1 408 ? -37.300 7.217 24.168 1.00 23.39 408 ALA A N 1
ATOM 3000 C CA . ALA A 1 408 ? -37.759 7.313 25.560 1.00 23.39 408 ALA A CA 1
ATOM 3001 C C . ALA A 1 408 ? -36.949 6.368 26.471 1.00 23.39 408 ALA A C 1
ATOM 3003 O O . ALA A 1 408 ? -36.779 5.186 26.178 1.00 23.39 408 ALA A O 1
ATOM 3004 N N . GLU A 1 409 ? -36.447 6.925 27.572 1.00 24.73 409 GLU A N 1
ATOM 3005 C CA . GLU A 1 409 ? -35.899 6.232 28.741 1.00 24.73 409 GLU A CA 1
ATOM 3006 C C . GLU A 1 409 ? -36.952 5.319 29.396 1.00 24.73 409 GLU A C 1
ATOM 3008 O O . GLU A 1 409 ? -38.139 5.612 29.307 1.00 24.73 409 GLU A O 1
ATOM 3013 N N . ILE A 1 410 ? -36.517 4.273 30.113 1.00 23.66 410 ILE A N 1
ATOM 3014 C CA . ILE A 1 410 ? -37.018 3.879 31.448 1.00 23.66 410 ILE A CA 1
ATOM 3015 C C . ILE A 1 410 ? -36.046 2.853 32.068 1.00 23.66 410 ILE A C 1
ATOM 3017 O O . ILE A 1 410 ? -35.505 1.971 31.406 1.00 23.66 410 ILE A O 1
ATOM 3021 N N . GLN A 1 411 ? -35.813 3.053 33.362 1.00 21.56 411 GLN A N 1
ATOM 3022 C CA . GLN A 1 411 ? -34.897 2.390 34.290 1.00 21.56 411 GLN A CA 1
ATOM 3023 C C . GLN A 1 411 ? -35.321 0.965 34.718 1.00 21.56 411 GLN A C 1
ATOM 3025 O O . GLN A 1 411 ? -36.493 0.612 34.636 1.00 21.56 411 GLN A O 1
ATOM 3030 N N . GLY A 1 412 ? -34.379 0.230 35.336 1.00 23.98 412 GLY A N 1
ATOM 3031 C CA . GLY A 1 412 ? -34.631 -0.874 36.290 1.00 23.98 412 GLY A CA 1
ATOM 3032 C C . GLY A 1 412 ? -33.955 -2.197 35.891 1.00 23.98 412 GLY A C 1
ATOM 3033 O O . GLY A 1 412 ? -34.434 -2.870 34.995 1.00 23.98 412 GLY A O 1
ATOM 3034 N N . SER A 1 413 ? -32.742 -2.539 36.342 1.00 22.28 413 SER A N 1
ATOM 3035 C CA . SER A 1 413 ? -32.305 -3.005 37.679 1.00 22.28 413 SER A CA 1
ATOM 3036 C C . SER A 1 413 ? -32.240 -4.541 37.824 1.00 22.28 413 SER A C 1
ATOM 3038 O O . SER A 1 413 ? -33.267 -5.206 37.784 1.00 22.28 413 SER A O 1
ATOM 3040 N N . LEU A 1 414 ? -31.028 -5.010 38.159 1.00 24.44 414 LEU A N 1
ATOM 3041 C CA . LEU A 1 414 ? -30.675 -6.135 39.049 1.00 24.44 414 LEU A CA 1
ATOM 3042 C C . LEU A 1 414 ? -30.790 -7.597 38.554 1.00 24.44 414 LEU A C 1
ATOM 3044 O O . LEU A 1 414 ? -31.863 -8.181 38.542 1.00 24.44 414 LEU A O 1
ATOM 3048 N N . GLY A 1 415 ? -29.611 -8.214 38.374 1.00 22.20 415 GLY A N 1
ATOM 3049 C CA . GLY A 1 415 ? -29.137 -9.309 39.242 1.00 22.20 415 GLY A CA 1
ATOM 3050 C C . GLY A 1 415 ? -29.389 -10.761 38.806 1.00 22.20 415 GLY A C 1
ATOM 3051 O O . GLY A 1 415 ? -30.527 -11.156 38.590 1.00 22.20 415 GLY A O 1
ATOM 3052 N N . GLY A 1 416 ? -28.326 -11.582 38.815 1.00 24.27 416 GLY A N 1
ATOM 3053 C CA . GLY A 1 416 ? -28.439 -13.041 38.961 1.00 24.27 416 GLY A CA 1
ATOM 3054 C C . GLY A 1 416 ? -27.356 -13.873 38.265 1.00 24.27 416 GLY A C 1
ATOM 3055 O O . GLY A 1 416 ? -27.483 -14.174 37.084 1.00 24.27 416 GLY A O 1
ATOM 3056 N N . ASP A 1 417 ? -26.336 -14.279 39.025 1.00 24.88 417 ASP A N 1
ATOM 3057 C CA . ASP A 1 417 ? -25.366 -15.341 38.709 1.00 24.88 417 ASP A CA 1
ATOM 3058 C C . ASP A 1 417 ? -26.019 -16.735 38.564 1.00 24.88 417 ASP A C 1
ATOM 3060 O O . ASP A 1 417 ? -26.956 -17.060 39.294 1.00 24.88 417 ASP A O 1
ATOM 3064 N N . GLY A 1 418 ? -25.445 -17.613 37.726 1.00 21.97 418 GLY A N 1
ATOM 3065 C CA . GLY A 1 418 ? -25.629 -19.076 37.816 1.00 21.97 418 GLY A CA 1
ATOM 3066 C C . GLY A 1 418 ? -25.505 -19.847 36.486 1.00 21.97 418 GLY A C 1
ATOM 3067 O O . GLY A 1 418 ? -25.830 -19.286 35.450 1.00 21.97 418 GLY A O 1
ATOM 3068 N N . PRO A 1 419 ? -25.004 -21.102 36.465 1.00 27.38 419 PRO A N 1
ATOM 3069 C CA . PRO A 1 419 ? -23.926 -21.500 35.551 1.00 27.38 419 PRO A CA 1
ATOM 3070 C C . PRO A 1 419 ? -24.301 -22.405 34.356 1.00 27.38 419 PRO A C 1
ATOM 3072 O O . PRO A 1 419 ? -25.309 -23.100 34.354 1.00 27.38 419 PRO A O 1
ATOM 3075 N N . VAL A 1 420 ? -23.384 -22.386 33.377 1.00 32.34 420 VAL A N 1
ATOM 3076 C CA . VAL A 1 420 ? -22.967 -23.398 32.377 1.00 32.34 420 VAL A CA 1
ATOM 3077 C C . VAL A 1 420 ? -23.898 -24.599 32.135 1.00 32.34 420 VAL A C 1
ATOM 3079 O O . VAL A 1 420 ? -24.006 -25.498 32.965 1.00 32.34 420 VAL A O 1
ATOM 3082 N N . GLY A 1 421 ? -24.416 -24.684 30.907 1.00 23.70 421 GLY A N 1
ATOM 3083 C CA . GLY A 1 421 ? -24.968 -25.902 30.314 1.00 23.70 421 GLY A CA 1
ATOM 3084 C C . GLY A 1 421 ? -24.591 -25.998 28.834 1.00 23.70 421 GLY A C 1
ATOM 3085 O O . GLY A 1 421 ? -24.952 -25.127 28.044 1.00 23.70 421 GLY A O 1
ATOM 3086 N N . ASP A 1 422 ? -23.842 -27.044 28.489 1.00 27.05 422 ASP A N 1
ATOM 3087 C CA . ASP A 1 422 ? -23.535 -27.464 27.120 1.00 27.05 422 ASP A CA 1
ATOM 3088 C C . ASP A 1 422 ? -24.823 -27.761 26.337 1.00 27.05 422 ASP A C 1
ATOM 3090 O O . ASP A 1 422 ? -25.664 -28.544 26.782 1.00 27.05 422 ASP A O 1
ATOM 3094 N N . ALA A 1 423 ? -24.946 -27.199 25.134 1.00 25.77 423 ALA A N 1
ATOM 3095 C CA . ALA A 1 423 ? -25.908 -27.650 24.136 1.00 25.77 423 ALA A CA 1
ATOM 3096 C C . ALA A 1 423 ? -25.329 -27.459 22.729 1.00 25.77 423 ALA A C 1
ATOM 3098 O O . ALA A 1 423 ? -25.314 -26.375 22.148 1.00 25.77 423 ALA A O 1
ATOM 3099 N N . THR A 1 424 ? -24.840 -28.564 22.181 1.00 29.31 424 THR A N 1
ATOM 3100 C CA . THR A 1 424 ? -24.578 -28.763 20.759 1.00 29.31 424 THR A CA 1
ATOM 3101 C C . THR A 1 424 ? -25.887 -28.697 19.965 1.00 29.31 424 THR A C 1
ATOM 3103 O O . THR A 1 424 ? -26.783 -29.500 20.218 1.00 29.31 424 THR A O 1
ATOM 3106 N N . GLY A 1 425 ? -25.977 -27.825 18.955 1.00 24.52 425 GLY A N 1
ATOM 3107 C CA . GLY A 1 425 ? -26.988 -27.951 17.897 1.00 24.52 425 GLY A CA 1
ATOM 3108 C C . GLY A 1 425 ? -27.490 -26.642 17.286 1.00 24.52 425 GLY A C 1
ATOM 3109 O O . GLY A 1 425 ? -28.170 -25.865 17.938 1.00 24.52 425 GLY A O 1
ATOM 3110 N N . SER A 1 426 ? -27.229 -26.489 15.982 1.00 28.03 426 SER A N 1
ATOM 3111 C CA . SER A 1 426 ? -27.953 -25.659 14.998 1.00 28.03 426 SER A CA 1
ATOM 3112 C C . SER A 1 426 ? -28.009 -24.135 15.194 1.00 28.03 426 SER A C 1
ATOM 3114 O O . SER A 1 426 ? -28.766 -23.614 16.003 1.00 28.03 426 SER A O 1
ATOM 3116 N N . GLY A 1 427 ? -27.294 -23.417 14.318 1.00 24.00 427 GLY A N 1
ATOM 3117 C CA . GLY A 1 427 ? -27.481 -21.980 14.098 1.00 24.00 427 GLY A CA 1
ATOM 3118 C C . GLY A 1 427 ? -26.219 -21.274 13.607 1.00 24.00 427 GLY A C 1
ATOM 3119 O O . GLY A 1 427 ? -25.673 -20.438 14.319 1.00 24.00 427 GLY A O 1
ATOM 3120 N N . VAL A 1 428 ? -25.714 -21.587 12.407 1.00 25.34 428 VAL A N 1
ATOM 3121 C CA . VAL A 1 428 ? -24.612 -20.794 11.825 1.00 25.34 428 VAL A CA 1
ATOM 3122 C C . VAL A 1 428 ? -25.198 -19.505 11.245 1.00 25.34 428 VAL A C 1
ATOM 3124 O O . VAL A 1 428 ? -25.516 -19.414 10.062 1.00 25.34 428 VAL A O 1
ATOM 3127 N N . GLY A 1 429 ? -25.393 -18.523 12.124 1.00 24.52 429 GLY A N 1
ATOM 3128 C CA . GLY A 1 429 ? -25.749 -17.154 11.775 1.00 24.52 429 GLY A CA 1
ATOM 3129 C C . GLY A 1 429 ? -24.578 -16.398 11.141 1.00 24.52 429 GLY A C 1
ATOM 3130 O O . GLY A 1 429 ? -23.402 -16.695 11.365 1.00 24.52 429 GLY A O 1
ATOM 3131 N N . ALA A 1 430 ? -24.906 -15.388 10.340 1.00 32.41 430 ALA A N 1
ATOM 3132 C CA . ALA A 1 430 ? -23.955 -14.403 9.849 1.00 32.41 430 ALA A CA 1
ATOM 3133 C C . ALA A 1 430 ? -23.210 -13.740 11.030 1.00 32.41 430 ALA A C 1
ATOM 3135 O O . ALA A 1 430 ? -23.852 -13.160 11.898 1.00 32.41 430 ALA A O 1
ATOM 3136 N N . GLY A 1 431 ? -21.869 -13.810 11.061 1.00 42.41 431 GLY A N 1
ATOM 3137 C CA . GLY A 1 431 ? -21.054 -13.054 12.031 1.00 42.41 431 GLY A CA 1
ATOM 3138 C C . GLY A 1 431 ? -20.018 -13.822 12.861 1.00 42.41 431 GLY A C 1
ATOM 3139 O O . GLY A 1 431 ? -19.595 -13.310 13.892 1.00 42.41 431 GLY A O 1
ATOM 3140 N N . ALA A 1 432 ? -19.570 -15.017 12.459 1.00 54.91 432 ALA A N 1
ATOM 3141 C CA . ALA A 1 432 ? -18.483 -15.686 13.181 1.00 54.91 432 ALA A CA 1
ATOM 3142 C C . ALA A 1 432 ? -17.207 -14.813 13.187 1.00 54.91 432 ALA A C 1
ATOM 3144 O O . ALA A 1 432 ? -16.773 -14.329 12.137 1.00 54.91 432 ALA A O 1
ATOM 3145 N N . THR A 1 433 ? -16.606 -14.612 14.362 1.00 66.69 433 THR A N 1
ATOM 3146 C CA . THR A 1 433 ? -15.269 -14.023 14.528 1.00 66.69 433 THR A CA 1
ATOM 3147 C C . THR A 1 433 ? -14.278 -15.127 14.893 1.00 66.69 433 THR A C 1
ATOM 3149 O O . THR A 1 433 ? -14.635 -16.093 15.562 1.00 66.69 433 THR A O 1
ATOM 3152 N N . VAL A 1 434 ? -13.045 -15.022 14.405 1.00 81.88 434 VAL A N 1
ATOM 3153 C CA . VAL A 1 434 ? -11.936 -15.936 14.704 1.00 81.88 434 VAL A CA 1
ATOM 3154 C C . VAL A 1 434 ? -10.884 -15.172 15.490 1.00 81.88 434 VAL A C 1
ATOM 3156 O O . VAL A 1 434 ? -10.693 -13.971 15.305 1.00 81.88 434 VAL A O 1
ATOM 3159 N N . LEU A 1 435 ? -10.205 -15.884 16.378 1.00 87.00 435 LEU A N 1
ATOM 3160 C CA . LEU A 1 435 ? -9.115 -15.362 17.179 1.00 87.00 435 LEU A CA 1
ATOM 3161 C C . LEU A 1 435 ? -7.787 -15.574 16.446 1.00 87.00 435 LEU A C 1
ATOM 3163 O O . LEU A 1 435 ? -7.464 -16.693 16.049 1.00 87.00 435 LEU A O 1
ATOM 3167 N N . VAL A 1 436 ? -7.011 -14.511 16.270 1.00 89.38 436 VAL A N 1
ATOM 3168 C CA . VAL A 1 436 ? -5.682 -14.547 15.652 1.00 89.38 436 VAL A CA 1
ATOM 3169 C C . VAL A 1 436 ? -4.683 -13.896 16.595 1.00 89.38 436 VAL A C 1
ATOM 3171 O O . VAL A 1 436 ? -4.974 -12.869 17.196 1.00 89.38 436 VAL A O 1
ATOM 3174 N N . ARG A 1 437 ? -3.483 -14.468 16.715 1.00 89.62 437 ARG A N 1
ATOM 3175 C CA . ARG A 1 437 ? -2.396 -13.870 17.496 1.00 89.62 437 ARG A CA 1
ATOM 3176 C C . ARG A 1 437 ? -1.362 -13.235 16.580 1.00 89.62 437 ARG A C 1
ATOM 3178 O O . ARG A 1 437 ? -0.799 -13.910 15.721 1.00 89.62 437 ARG A O 1
ATOM 3185 N N . GLU A 1 438 ? -1.088 -11.951 16.783 1.00 87.75 438 GLU A N 1
ATOM 3186 C CA . GLU A 1 438 ? -0.017 -11.238 16.087 1.00 87.75 438 GLU A CA 1
ATOM 3187 C C . GLU A 1 438 ? 0.553 -10.114 16.959 1.00 87.75 438 GLU A C 1
ATOM 3189 O O . GLU A 1 438 ? -0.192 -9.380 17.598 1.00 87.75 438 GLU A O 1
ATOM 3194 N N . GLY A 1 439 ? 1.883 -9.958 16.975 1.00 83.06 439 GLY A N 1
ATOM 3195 C CA . GLY A 1 439 ? 2.532 -8.810 17.624 1.00 83.06 439 GLY A CA 1
ATOM 3196 C C . GLY A 1 439 ? 2.330 -8.740 19.141 1.00 83.06 439 GLY A C 1
ATOM 3197 O O . GLY A 1 439 ? 2.347 -7.650 19.703 1.00 83.06 439 GLY A O 1
ATOM 3198 N N . GLY A 1 440 ? 2.104 -9.887 19.789 1.00 85.06 440 GLY A N 1
ATOM 3199 C CA . GLY A 1 440 ? 1.783 -9.963 21.217 1.00 85.06 440 GLY A CA 1
ATOM 3200 C C . GLY A 1 440 ? 0.320 -9.662 21.553 1.00 85.06 440 GLY A C 1
ATOM 3201 O O . GLY A 1 440 ? -0.035 -9.711 22.723 1.00 85.06 440 GLY A O 1
ATOM 3202 N N . CYS A 1 441 ? -0.524 -9.396 20.553 1.00 89.62 441 CYS 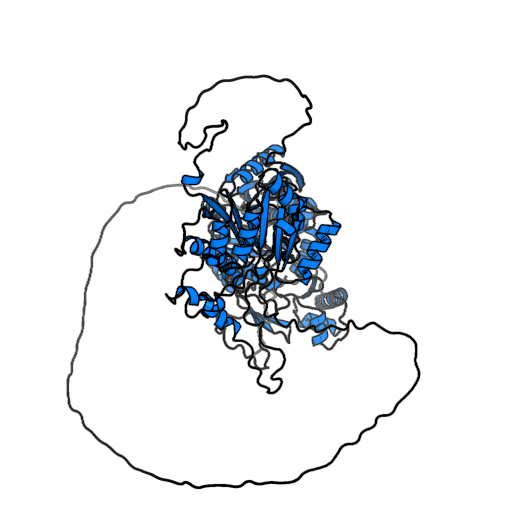A N 1
ATOM 3203 C CA . CYS A 1 441 ? -1.950 -9.156 20.736 1.00 89.62 441 CYS A CA 1
ATOM 3204 C C . CYS A 1 441 ? -2.774 -10.374 20.320 1.00 89.62 441 CYS A C 1
ATOM 3206 O O . CYS A 1 441 ? -2.444 -11.081 19.361 1.00 89.62 441 CYS A O 1
ATOM 3208 N N . GLU A 1 442 ? -3.889 -10.571 21.010 1.00 91.56 442 GLU A N 1
ATOM 3209 C CA . GLU A 1 442 ? -4.940 -11.495 20.620 1.00 91.56 442 GLU A CA 1
ATOM 3210 C C . GLU A 1 442 ? -6.082 -10.709 19.964 1.00 91.56 442 GLU A C 1
ATOM 3212 O O . GLU A 1 442 ? -6.736 -9.877 20.588 1.00 91.56 442 GLU A O 1
ATOM 3217 N N . LEU A 1 443 ? -6.280 -10.925 18.668 1.00 90.25 443 LEU A N 1
ATOM 3218 C CA . LEU A 1 443 ? -7.174 -10.148 17.823 1.00 90.25 443 LEU A CA 1
ATOM 3219 C C . LEU A 1 443 ? -8.392 -10.985 17.459 1.00 90.25 443 LEU A C 1
ATOM 3221 O O . LEU A 1 443 ? -8.266 -12.038 16.832 1.00 90.25 443 LEU A O 1
ATOM 3225 N N . ARG A 1 444 ? -9.584 -10.485 17.778 1.00 88.06 444 ARG A N 1
ATOM 3226 C CA . ARG A 1 444 ? -10.811 -10.950 17.137 1.00 88.06 444 ARG A CA 1
ATOM 3227 C C . ARG A 1 444 ? -10.877 -10.325 15.750 1.00 88.06 444 ARG A C 1
ATOM 3229 O O . ARG A 1 444 ? -10.759 -9.109 15.596 1.00 88.06 444 ARG A O 1
ATOM 3236 N N . VAL A 1 445 ? -11.041 -11.164 14.739 1.00 83.88 445 VAL A N 1
ATOM 3237 C CA . VAL A 1 445 ? -11.172 -10.777 13.328 1.00 83.88 445 VAL A CA 1
ATOM 3238 C C . VAL A 1 445 ? -12.370 -11.503 12.732 1.00 83.88 445 VAL A C 1
ATOM 3240 O O . VAL A 1 445 ? -12.818 -12.503 13.290 1.00 83.88 445 VAL A O 1
ATOM 3243 N N . SER A 1 446 ? -12.935 -11.040 11.620 1.00 71.25 446 SER A N 1
ATOM 3244 C CA . SER A 1 446 ? -14.050 -11.780 11.018 1.00 71.25 446 SER A CA 1
ATOM 3245 C C . SER A 1 446 ? -13.586 -13.138 10.466 1.00 71.25 446 SER A C 1
ATOM 3247 O O . SER A 1 446 ? -12.499 -13.270 9.906 1.00 71.25 446 SER A O 1
ATOM 3249 N N . ALA A 1 447 ? -14.413 -14.179 10.623 1.00 52.25 447 ALA A N 1
ATOM 3250 C CA . ALA A 1 447 ? -14.091 -15.558 10.232 1.00 52.25 447 ALA A CA 1
ATOM 3251 C C . ALA A 1 447 ? -13.904 -15.750 8.721 1.00 52.25 447 ALA A C 1
ATOM 3253 O O . ALA A 1 447 ? -13.369 -16.772 8.287 1.00 52.25 447 ALA A O 1
ATOM 3254 N N . ARG A 1 448 ? -14.299 -14.766 7.900 1.00 49.88 448 ARG A N 1
ATOM 3255 C CA . ARG A 1 448 ? -13.887 -14.686 6.496 1.00 49.88 448 ARG A CA 1
ATOM 3256 C C . ARG A 1 448 ? -12.415 -14.275 6.446 1.00 49.88 448 ARG A C 1
ATOM 3258 O O . ARG A 1 448 ? -12.086 -13.145 6.099 1.00 49.88 448 ARG A O 1
ATOM 3265 N N . LEU A 1 449 ? -11.536 -15.215 6.794 1.00 43.62 449 LEU A N 1
ATOM 3266 C CA . LEU A 1 449 ? -10.097 -15.083 6.607 1.00 43.62 449 LEU A CA 1
ATOM 3267 C C . LEU A 1 449 ? -9.827 -14.624 5.170 1.00 43.62 449 LEU A C 1
ATOM 3269 O O . LEU A 1 449 ? -10.251 -15.246 4.193 1.00 43.62 449 LEU A O 1
ATOM 3273 N N . ALA A 1 450 ? -9.175 -13.466 5.093 1.00 41.25 450 ALA A N 1
ATOM 3274 C CA . ALA A 1 450 ? -8.973 -12.652 3.914 1.00 41.25 450 ALA A CA 1
ATOM 3275 C C . ALA A 1 450 ? -8.573 -13.452 2.670 1.00 41.25 450 ALA A C 1
ATOM 3277 O O . ALA A 1 450 ? -7.450 -13.940 2.548 1.00 41.25 450 ALA A O 1
ATOM 3278 N N . SER A 1 451 ? -9.472 -13.492 1.690 1.00 31.88 451 SER A N 1
ATOM 3279 C CA . SER A 1 451 ? -9.083 -13.731 0.299 1.00 31.88 451 SER A CA 1
ATOM 3280 C C . SER A 1 451 ? -9.426 -12.554 -0.615 1.00 31.88 451 SER A C 1
ATOM 3282 O O . SER A 1 451 ? -8.728 -12.374 -1.609 1.00 31.88 451 SER A O 1
ATOM 3284 N N . SER A 1 452 ? -10.384 -11.685 -0.273 1.00 32.38 452 SER A N 1
ATOM 3285 C CA . SER A 1 452 ? -10.780 -10.550 -1.123 1.00 32.38 452 SER A CA 1
ATOM 3286 C C . SER A 1 452 ? -10.690 -9.208 -0.383 1.00 32.38 452 SER A C 1
ATOM 3288 O O . SER A 1 452 ? -11.260 -9.090 0.701 1.00 32.38 452 SER A O 1
ATOM 3290 N N . PRO A 1 453 ? -10.027 -8.183 -0.948 1.00 34.25 453 PRO A N 1
ATOM 3291 C CA . PRO A 1 453 ? -10.112 -6.810 -0.465 1.00 34.25 453 PRO A CA 1
ATOM 3292 C C . PRO A 1 453 ? -11.440 -6.229 -0.953 1.00 34.25 453 PRO A C 1
ATOM 3294 O O . PRO A 1 453 ? -11.621 -5.984 -2.144 1.00 34.25 453 PRO A O 1
ATOM 3297 N N . GLY A 1 454 ? -12.399 -6.081 -0.045 1.00 34.34 454 GLY A N 1
ATOM 3298 C CA . GLY A 1 454 ? -13.705 -5.522 -0.375 1.00 34.34 454 GLY A CA 1
ATOM 3299 C C . GLY A 1 454 ? -14.746 -5.793 0.702 1.00 34.34 454 GLY A C 1
ATOM 3300 O O . GLY A 1 454 ? -15.422 -6.815 0.659 1.00 34.34 454 GLY A O 1
ATOM 3301 N N . GLY A 1 455 ? -14.884 -4.854 1.640 1.00 35.12 455 GLY A N 1
ATOM 3302 C CA . GLY A 1 455 ? -16.133 -4.629 2.375 1.00 35.12 455 GLY A CA 1
ATOM 3303 C C . GLY A 1 455 ? -16.585 -5.709 3.358 1.00 35.12 455 GLY A C 1
ATOM 3304 O O . GLY A 1 455 ? -17.785 -5.899 3.519 1.00 35.12 455 GLY A O 1
ATOM 3305 N N . THR A 1 456 ? -15.674 -6.424 4.018 1.00 39.59 456 THR A N 1
ATOM 3306 C CA . THR A 1 456 ? -16.049 -7.233 5.187 1.00 39.59 456 THR A CA 1
ATOM 3307 C C . THR A 1 456 ? -15.625 -6.521 6.460 1.00 39.59 456 THR A C 1
ATOM 3309 O O . THR A 1 456 ? -14.434 -6.256 6.629 1.00 39.59 456 THR A O 1
ATOM 3312 N N . ALA A 1 457 ? -16.580 -6.290 7.360 1.00 41.84 457 ALA A N 1
ATOM 3313 C CA . ALA A 1 457 ? -16.337 -5.911 8.746 1.00 41.84 457 ALA A CA 1
ATOM 3314 C C . ALA A 1 457 ? -15.139 -6.667 9.334 1.00 41.84 457 ALA A C 1
ATOM 3316 O O . ALA A 1 457 ? -15.049 -7.896 9.210 1.00 41.84 457 ALA A O 1
ATOM 3317 N N . GLY A 1 458 ? -14.210 -5.948 9.961 1.00 52.44 458 GLY A N 1
ATOM 3318 C CA . GLY A 1 458 ? -13.059 -6.559 10.622 1.00 52.44 458 GLY A CA 1
ATOM 3319 C C . GLY A 1 458 ? -12.063 -7.231 9.683 1.00 52.44 458 GLY A C 1
ATOM 3320 O O . GLY A 1 458 ? -11.546 -8.302 10.011 1.00 52.44 458 GLY A O 1
ATOM 3321 N N . PHE A 1 459 ? -11.819 -6.630 8.514 1.00 70.44 459 PHE A N 1
ATOM 3322 C CA . PHE A 1 459 ? -10.815 -7.102 7.566 1.00 70.44 459 PHE A CA 1
ATOM 3323 C C . PHE A 1 459 ? -9.445 -7.252 8.239 1.00 70.44 459 PHE A C 1
ATOM 3325 O O . PHE A 1 459 ? -8.893 -6.306 8.797 1.00 70.44 459 PHE A O 1
ATOM 3332 N N . PHE A 1 460 ? -8.870 -8.446 8.129 1.00 82.62 460 PHE A N 1
ATOM 3333 C CA . PHE A 1 460 ? -7.518 -8.741 8.578 1.00 82.62 460 PHE A CA 1
ATOM 3334 C C . PHE A 1 460 ? -6.815 -9.612 7.543 1.00 82.62 460 PHE A C 1
ATOM 3336 O O . PHE A 1 460 ? -7.224 -10.743 7.279 1.00 82.62 460 PHE A O 1
ATOM 3343 N N . ASN A 1 461 ? -5.729 -9.096 6.968 1.00 83.62 461 ASN A N 1
ATOM 3344 C CA . ASN A 1 461 ? -4.894 -9.854 6.046 1.00 83.62 461 ASN A CA 1
ATOM 3345 C C . ASN A 1 461 ? -3.600 -10.318 6.744 1.00 83.62 461 ASN A C 1
ATOM 3347 O O . ASN A 1 461 ? -2.738 -9.476 7.036 1.00 83.62 461 ASN A O 1
ATOM 3351 N N . PRO A 1 462 ? -3.402 -11.633 6.970 1.00 84.94 462 PRO A N 1
ATOM 3352 C CA . PRO A 1 462 ? -2.171 -12.148 7.571 1.00 84.94 462 PRO A CA 1
ATOM 3353 C C . PRO A 1 462 ? -0.940 -11.916 6.679 1.00 84.94 462 PRO A C 1
ATOM 3355 O O . PRO A 1 462 ? 0.169 -11.773 7.188 1.00 84.94 462 PRO A O 1
ATOM 3358 N N . ARG A 1 463 ? -1.111 -11.784 5.353 1.00 84.62 463 ARG A N 1
ATOM 3359 C CA . ARG A 1 463 ? -0.001 -11.482 4.427 1.00 84.62 463 ARG A CA 1
ATOM 3360 C C . ARG A 1 463 ? 0.570 -10.072 4.608 1.00 84.62 463 ARG A C 1
ATOM 3362 O O . ARG A 1 463 ? 1.699 -9.825 4.201 1.00 84.62 463 ARG A O 1
ATOM 3369 N N . MET A 1 464 ? -0.166 -9.167 5.259 1.00 88.00 464 MET A N 1
ATOM 3370 C CA . MET A 1 464 ? 0.281 -7.795 5.545 1.00 88.00 464 MET A CA 1
ATOM 3371 C C . MET A 1 464 ? 1.137 -7.688 6.819 1.00 88.00 464 MET A C 1
ATOM 3373 O O . MET A 1 464 ? 1.462 -6.581 7.242 1.00 88.00 464 MET A O 1
ATOM 3377 N N . ARG A 1 465 ? 1.559 -8.813 7.419 1.00 91.94 465 ARG A N 1
ATOM 3378 C CA . ARG A 1 465 ? 2.432 -8.821 8.606 1.00 91.94 465 ARG A CA 1
ATOM 3379 C C . ARG A 1 465 ? 3.712 -8.003 8.403 1.00 91.94 465 ARG A C 1
ATOM 3381 O O . ARG A 1 465 ? 4.051 -7.197 9.261 1.00 91.94 465 ARG A O 1
ATOM 3388 N N . ALA A 1 466 ? 4.391 -8.165 7.262 1.00 93.12 466 ALA A N 1
ATOM 3389 C CA . ALA A 1 466 ? 5.596 -7.390 6.952 1.00 93.12 466 ALA A CA 1
ATOM 3390 C C . ALA A 1 466 ? 5.302 -5.882 6.862 1.00 93.12 466 ALA A C 1
ATOM 3392 O O . ALA A 1 466 ? 6.092 -5.073 7.337 1.00 93.12 466 ALA A O 1
ATOM 3393 N N . ASN A 1 467 ? 4.144 -5.500 6.309 1.00 93.94 467 ASN A N 1
ATOM 3394 C CA . ASN A 1 467 ? 3.730 -4.100 6.250 1.00 93.94 467 ASN A CA 1
ATOM 3395 C C . ASN A 1 467 ? 3.527 -3.504 7.649 1.00 93.94 467 ASN A C 1
ATOM 3397 O O . ASN A 1 467 ? 4.063 -2.442 7.962 1.00 93.94 467 ASN A O 1
ATOM 3401 N N . ARG A 1 468 ? 2.823 -4.235 8.522 1.00 95.31 468 ARG A N 1
ATOM 3402 C CA . ARG A 1 468 ? 2.609 -3.822 9.915 1.00 95.31 468 ARG A CA 1
ATOM 3403 C C . ARG A 1 468 ? 3.919 -3.714 10.698 1.00 95.31 468 ARG A C 1
ATOM 3405 O O . ARG A 1 468 ? 4.064 -2.819 11.525 1.00 95.31 468 ARG A O 1
ATOM 3412 N N . GLU A 1 469 ? 4.889 -4.581 10.408 1.00 96.44 469 GLU A N 1
ATOM 3413 C CA . GLU A 1 469 ? 6.248 -4.487 10.955 1.00 96.44 469 GLU A CA 1
ATOM 3414 C C . GLU A 1 469 ? 6.977 -3.225 10.476 1.00 96.44 469 GLU A C 1
ATOM 3416 O O . GLU A 1 469 ? 7.506 -2.495 11.311 1.00 96.44 469 GLU A O 1
ATOM 3421 N N . PHE A 1 470 ? 6.952 -2.898 9.177 1.00 97.50 470 PHE A N 1
ATOM 3422 C CA . PHE A 1 470 ? 7.532 -1.639 8.683 1.00 97.50 470 PHE A CA 1
ATOM 3423 C C . PHE A 1 470 ? 6.884 -0.408 9.326 1.00 97.50 470 PHE A C 1
ATOM 3425 O O . PHE A 1 470 ? 7.579 0.546 9.667 1.00 97.50 470 PHE A O 1
ATOM 3432 N N . ALA A 1 471 ? 5.565 -0.421 9.515 1.00 97.75 471 ALA A N 1
ATOM 3433 C CA . ALA A 1 471 ? 4.844 0.680 10.140 1.00 97.75 471 ALA A CA 1
ATOM 3434 C C . ALA A 1 471 ? 5.187 0.840 11.635 1.00 97.75 471 ALA A C 1
ATOM 3436 O O . ALA A 1 471 ? 5.396 1.964 12.088 1.00 97.75 471 ALA A O 1
ATOM 3437 N N . LEU A 1 472 ? 5.308 -0.262 12.391 1.00 98.25 472 LEU A N 1
ATOM 3438 C CA . LEU A 1 472 ? 5.814 -0.248 13.774 1.00 98.25 472 LEU A CA 1
ATOM 3439 C C . LEU A 1 472 ? 7.249 0.290 13.846 1.00 98.25 472 LEU A C 1
ATOM 3441 O O . LEU A 1 472 ? 7.544 1.132 14.692 1.00 98.25 472 LEU A O 1
ATOM 3445 N N . ALA A 1 473 ? 8.128 -0.175 12.956 1.00 98.31 473 ALA A N 1
ATOM 3446 C CA . ALA A 1 473 ? 9.515 0.271 12.907 1.00 98.31 473 ALA A CA 1
ATOM 3447 C C . ALA A 1 473 ? 9.603 1.779 12.623 1.00 98.31 473 ALA A C 1
ATOM 3449 O O . ALA A 1 473 ? 10.328 2.495 13.312 1.00 98.31 473 ALA A O 1
ATOM 3450 N N . ALA A 1 474 ? 8.805 2.271 11.670 1.00 98.56 474 ALA A N 1
ATOM 3451 C CA . ALA A 1 474 ? 8.734 3.688 11.334 1.00 98.56 474 ALA A CA 1
ATOM 3452 C C . ALA A 1 474 ? 8.233 4.542 12.510 1.00 98.56 474 ALA A C 1
ATOM 3454 O O . ALA A 1 474 ? 8.777 5.619 12.740 1.00 98.56 474 ALA A O 1
ATOM 3455 N N . LEU A 1 475 ? 7.238 4.071 13.273 1.00 98.75 475 LEU A N 1
ATOM 3456 C CA . LEU A 1 475 ? 6.784 4.751 14.492 1.00 98.75 475 LEU A CA 1
ATOM 3457 C C . LEU A 1 475 ? 7.898 4.799 15.545 1.00 98.75 475 LEU A C 1
ATOM 3459 O O . LEU A 1 475 ? 8.174 5.857 16.101 1.00 98.75 475 LEU A O 1
ATOM 3463 N N . ALA A 1 476 ? 8.579 3.678 15.786 1.00 98.44 476 ALA A N 1
ATOM 3464 C CA . ALA A 1 476 ? 9.684 3.613 16.739 1.00 98.44 476 ALA A CA 1
ATOM 3465 C C . ALA A 1 476 ? 10.836 4.565 16.366 1.00 98.44 476 ALA A C 1
ATOM 3467 O O . ALA A 1 476 ? 11.333 5.302 17.221 1.00 98.44 476 ALA A O 1
ATOM 3468 N N . ALA A 1 477 ? 11.220 4.599 15.086 1.00 98.31 477 ALA A N 1
ATOM 3469 C CA . ALA A 1 477 ? 12.228 5.519 14.568 1.00 98.31 477 ALA A CA 1
ATOM 3470 C C . ALA A 1 477 ? 11.768 6.985 14.649 1.00 98.31 477 ALA A C 1
ATOM 3472 O O . ALA A 1 477 ? 12.552 7.840 15.063 1.00 98.31 477 ALA A O 1
ATOM 3473 N N . ALA A 1 478 ? 10.495 7.281 14.346 1.00 98.19 478 ALA A N 1
ATOM 3474 C CA . ALA A 1 478 ? 9.917 8.619 14.493 1.00 98.19 478 ALA A CA 1
ATOM 3475 C C . ALA A 1 478 ? 10.046 9.117 15.934 1.00 98.19 478 ALA A C 1
ATOM 3477 O O . ALA A 1 478 ? 10.570 10.209 16.168 1.00 98.19 478 ALA A O 1
ATOM 3478 N N . THR A 1 479 ? 9.623 8.291 16.892 1.00 98.00 479 THR A N 1
ATOM 3479 C CA . THR A 1 479 ? 9.677 8.586 18.326 1.00 98.00 479 THR A CA 1
ATOM 3480 C C . THR A 1 479 ? 11.110 8.845 18.787 1.00 98.00 479 THR A C 1
ATOM 3482 O O . THR A 1 479 ? 11.365 9.845 19.456 1.00 98.00 479 THR A O 1
ATOM 3485 N N . ALA A 1 480 ? 12.056 7.992 18.385 1.00 96.44 480 ALA A N 1
ATOM 3486 C CA . ALA A 1 480 ? 13.455 8.084 18.795 1.00 96.44 480 ALA A CA 1
ATOM 3487 C C . ALA A 1 480 ? 14.204 9.289 18.199 1.00 96.44 480 ALA A C 1
ATOM 3489 O O . ALA A 1 480 ? 14.991 9.931 18.899 1.00 96.44 480 ALA A O 1
ATOM 3490 N N . LEU A 1 481 ? 13.985 9.580 16.913 1.00 94.81 481 LEU A N 1
ATOM 3491 C CA . LEU A 1 481 ? 14.816 10.514 16.149 1.00 94.81 481 LEU A CA 1
ATOM 3492 C C . LEU A 1 481 ? 14.204 11.899 15.966 1.00 94.81 481 LEU A C 1
ATOM 3494 O O . LEU A 1 481 ? 14.955 12.857 15.836 1.00 94.81 481 LEU A O 1
ATOM 3498 N N . ARG A 1 482 ? 12.874 12.014 15.917 1.00 93.88 482 ARG A N 1
ATOM 3499 C CA . ARG A 1 482 ? 12.196 13.271 15.567 1.00 93.88 482 ARG A CA 1
ATOM 3500 C C . ARG A 1 482 ? 11.258 13.759 16.653 1.00 93.88 482 ARG A C 1
ATOM 3502 O O . ARG A 1 482 ? 11.388 14.888 17.108 1.00 93.88 482 ARG A O 1
ATOM 3509 N N . LEU A 1 483 ? 10.333 12.919 17.110 1.00 92.25 483 LEU A N 1
ATOM 3510 C CA . LEU A 1 483 ? 9.310 13.358 18.065 1.00 92.25 483 LEU A CA 1
ATOM 3511 C C . LEU A 1 483 ? 9.923 13.681 19.429 1.00 92.25 483 LEU A C 1
ATOM 3513 O O . LEU A 1 483 ? 9.515 14.650 20.063 1.00 92.25 483 LEU A O 1
ATOM 3517 N N . ARG A 1 484 ? 10.984 12.969 19.828 1.00 90.88 484 ARG A N 1
ATOM 3518 C CA . ARG A 1 484 ? 11.792 13.323 21.003 1.00 90.88 484 ARG A CA 1
ATOM 3519 C C . ARG A 1 484 ? 12.396 14.730 20.927 1.00 90.88 484 ARG A C 1
ATOM 3521 O O . ARG A 1 484 ? 12.561 15.372 21.960 1.00 90.88 484 ARG A O 1
ATOM 3528 N N . GLU A 1 485 ? 12.714 15.237 19.735 1.00 89.44 485 GLU A N 1
ATOM 3529 C CA . GLU A 1 485 ? 13.296 16.579 19.585 1.00 89.44 485 GLU A CA 1
ATOM 3530 C C . GLU A 1 485 ? 12.307 17.693 19.933 1.00 89.44 485 GLU A C 1
ATOM 3532 O O . GLU A 1 485 ? 12.734 18.776 20.325 1.00 89.44 485 GLU A O 1
ATOM 3537 N N . SER A 1 486 ? 11.001 17.420 19.846 1.00 87.62 486 SER A N 1
ATOM 3538 C CA . SER A 1 486 ? 9.957 18.383 20.209 1.00 87.62 486 SER A CA 1
ATOM 3539 C C . SER A 1 486 ? 9.907 18.693 21.710 1.00 87.62 486 SER A C 1
ATOM 3541 O O . SER A 1 486 ? 9.338 19.712 22.102 1.00 87.62 486 SER A O 1
ATOM 3543 N N . GLY A 1 487 ? 10.462 17.810 22.551 1.00 87.94 487 GLY A N 1
ATOM 3544 C CA . GLY A 1 487 ? 10.374 17.899 24.009 1.00 87.94 487 GLY A CA 1
ATOM 3545 C C . GLY A 1 487 ? 8.965 17.691 24.577 1.00 87.94 487 GLY A C 1
ATOM 3546 O O . GLY A 1 487 ? 8.781 17.847 25.782 1.00 87.94 487 GLY A O 1
ATOM 3547 N N . GLN A 1 488 ? 7.975 17.350 23.745 1.00 91.44 488 GLN A N 1
ATOM 3548 C CA . GLN A 1 488 ? 6.628 17.042 24.215 1.00 91.44 488 GLN A CA 1
ATOM 3549 C C . GLN A 1 488 ? 6.633 15.730 25.014 1.00 91.44 488 GLN A C 1
ATOM 3551 O O . GLN A 1 488 ? 7.354 14.799 24.652 1.00 91.44 488 GLN A O 1
ATOM 3556 N N . PRO A 1 489 ? 5.841 15.627 26.097 1.00 94.88 489 PRO A N 1
ATOM 3557 C CA . PRO A 1 489 ? 5.792 14.420 26.921 1.00 94.88 489 PRO A CA 1
ATOM 3558 C C . PRO A 1 489 ? 5.034 13.272 26.246 1.00 94.88 489 PRO A C 1
ATOM 3560 O O . PRO A 1 489 ? 5.209 12.115 26.620 1.00 94.88 489 PRO A O 1
ATOM 3563 N N . THR A 1 490 ? 4.190 13.579 25.264 1.00 96.75 490 THR A N 1
ATOM 3564 C CA . THR A 1 490 ? 3.328 12.629 24.562 1.00 96.75 490 THR A CA 1
ATOM 3565 C C . THR A 1 490 ? 3.458 12.814 23.055 1.00 96.75 490 THR A C 1
ATOM 3567 O O . THR A 1 490 ? 3.769 13.902 22.572 1.00 96.75 490 THR A O 1
ATOM 3570 N N . ALA A 1 491 ? 3.243 11.729 22.317 1.00 97.50 491 ALA A N 1
ATOM 3571 C CA . ALA A 1 491 ? 3.217 11.706 20.863 1.00 97.50 491 ALA A CA 1
ATOM 3572 C C . ALA A 1 491 ? 1.953 10.985 20.389 1.00 97.50 491 ALA A C 1
ATOM 3574 O O . ALA A 1 491 ? 1.735 9.819 20.727 1.00 97.50 491 ALA A O 1
ATOM 3575 N N . HIS A 1 492 ? 1.132 11.660 19.589 1.00 98.19 492 HIS A N 1
ATOM 3576 C CA . HIS A 1 492 ? -0.118 11.114 19.069 1.00 98.19 492 HIS A CA 1
ATOM 3577 C C . HIS A 1 492 ? 0.111 10.410 17.727 1.00 98.19 492 HIS A C 1
ATOM 3579 O O . HIS A 1 492 ? 0.447 11.046 16.724 1.00 98.19 492 HIS A O 1
ATOM 3585 N N . ALA A 1 493 ? -0.107 9.094 17.701 1.00 98.56 493 ALA A N 1
ATOM 3586 C CA . ALA A 1 493 ? 0.061 8.245 16.524 1.00 98.56 493 ALA A CA 1
ATOM 3587 C C . ALA A 1 493 ? -1.294 7.756 15.997 1.00 98.56 493 ALA A C 1
ATOM 3589 O O . ALA A 1 493 ? -2.037 7.107 16.727 1.00 98.56 493 ALA A O 1
ATOM 3590 N N . LEU A 1 494 ? -1.608 8.039 14.732 1.00 98.69 494 LEU A N 1
ATOM 3591 C CA . LEU A 1 494 ? -2.854 7.643 14.077 1.00 98.69 494 LEU A CA 1
ATOM 3592 C C . LEU A 1 494 ? -2.652 6.446 13.143 1.00 98.69 494 LEU A C 1
ATOM 3594 O O . LEU A 1 494 ? -1.896 6.524 12.172 1.00 98.69 494 LEU A O 1
ATOM 3598 N N . ASP A 1 495 ? -3.403 5.379 13.398 1.00 98.38 495 ASP A N 1
ATOM 3599 C CA . ASP A 1 495 ? -3.713 4.325 12.434 1.00 98.38 495 ASP A CA 1
ATOM 3600 C C . ASP A 1 495 ? -4.987 4.737 11.679 1.00 98.38 495 ASP A C 1
ATOM 3602 O O . ASP A 1 495 ? -6.099 4.632 12.202 1.00 98.38 495 ASP A O 1
ATOM 3606 N N . ALA A 1 496 ? -4.821 5.319 10.486 1.00 97.12 496 ALA A N 1
ATOM 3607 C CA . ALA A 1 496 ? -5.902 6.035 9.804 1.00 97.12 496 ALA A CA 1
ATOM 3608 C C . ALA A 1 496 ? -6.953 5.113 9.160 1.00 97.12 496 ALA A C 1
ATOM 3610 O O . ALA A 1 496 ? -8.052 5.575 8.834 1.00 97.12 496 ALA A O 1
ATOM 3611 N N . CYS A 1 497 ? -6.600 3.844 8.934 1.00 94.25 497 CYS A N 1
ATOM 3612 C CA . CYS A 1 497 ? -7.429 2.815 8.302 1.00 94.25 497 CYS A CA 1
ATOM 3613 C C . CYS A 1 497 ? -7.293 1.506 9.096 1.00 94.25 497 CYS A C 1
ATOM 3615 O O . CYS A 1 497 ? -6.748 0.517 8.608 1.00 94.25 497 CYS A O 1
ATOM 3617 N N . ALA A 1 498 ? -7.738 1.537 10.351 1.00 94.38 498 ALA A N 1
ATOM 3618 C CA . ALA A 1 498 ? -7.406 0.538 11.357 1.00 94.38 498 ALA A CA 1
ATOM 3619 C C . ALA A 1 498 ? -8.011 -0.849 11.082 1.00 94.38 498 ALA A C 1
ATOM 3621 O O . ALA A 1 498 ? -7.431 -1.856 11.496 1.00 94.38 498 ALA A O 1
ATOM 3622 N N . ALA A 1 499 ? -9.157 -0.935 10.398 1.00 92.50 499 ALA A N 1
ATOM 3623 C CA . ALA A 1 499 ? -9.912 -2.164 10.171 1.00 92.50 499 ALA A CA 1
ATOM 3624 C C . ALA A 1 499 ? -10.135 -2.966 11.469 1.00 92.50 499 ALA A C 1
ATOM 3626 O O . ALA A 1 499 ? -10.976 -2.613 12.290 1.00 92.50 499 ALA A O 1
ATOM 3627 N N . SER A 1 500 ? -9.387 -4.052 11.692 1.00 91.88 500 SER A N 1
ATOM 3628 C CA . SER A 1 500 ? -9.459 -4.834 12.937 1.00 91.88 500 SER A CA 1
ATOM 3629 C C . SER A 1 500 ? -8.656 -4.244 14.112 1.00 91.88 500 SER A C 1
ATOM 3631 O O . SER A 1 500 ? -8.649 -4.824 15.199 1.00 91.88 500 SER A O 1
ATOM 3633 N N . GLY A 1 501 ? -7.908 -3.164 13.884 1.00 94.31 501 GLY A N 1
ATOM 3634 C CA . GLY A 1 501 ? -7.003 -2.522 14.840 1.00 94.31 501 GLY A CA 1
ATOM 3635 C C . GLY A 1 501 ? -5.634 -3.196 14.964 1.00 94.31 501 GLY A C 1
ATOM 3636 O O . GLY A 1 501 ? -4.845 -2.825 15.828 1.00 94.31 501 GLY A O 1
ATOM 3637 N N . ALA A 1 502 ? -5.322 -4.190 14.124 1.00 94.81 502 ALA A N 1
ATOM 3638 C CA . ALA A 1 502 ? -4.131 -5.032 14.283 1.00 94.81 502 ALA A CA 1
ATOM 3639 C C . ALA A 1 502 ? -2.812 -4.241 14.345 1.00 94.81 502 ALA A C 1
ATOM 3641 O O . ALA A 1 502 ? -1.901 -4.610 15.085 1.00 94.81 502 ALA A O 1
ATOM 3642 N N . LEU A 1 503 ? -2.700 -3.166 13.560 1.00 96.12 503 LEU A N 1
ATOM 3643 C CA . LEU A 1 503 ? -1.514 -2.321 13.535 1.00 96.12 503 LEU A CA 1
ATOM 3644 C C . LEU A 1 503 ? -1.440 -1.422 14.773 1.00 96.12 503 LEU A C 1
ATOM 3646 O O . LEU A 1 503 ? -0.460 -1.497 15.516 1.00 96.12 503 LEU A O 1
ATOM 3650 N N . GLY A 1 504 ? -2.465 -0.609 15.032 1.00 97.25 504 GLY A N 1
ATOM 3651 C CA . GLY A 1 504 ? -2.436 0.289 16.183 1.00 97.25 504 GLY A CA 1
ATOM 3652 C C . GLY A 1 504 ? -2.390 -0.430 17.542 1.00 97.25 504 GLY A C 1
ATOM 3653 O O . GLY A 1 504 ? -1.693 0.033 18.444 1.00 97.25 504 GLY A O 1
ATOM 3654 N N . LEU A 1 505 ? -3.004 -1.611 17.701 1.00 96.88 505 LEU A N 1
ATOM 3655 C CA . LEU A 1 505 ? -2.838 -2.415 18.926 1.00 96.88 505 LEU A CA 1
ATOM 3656 C C . LEU A 1 505 ? -1.396 -2.899 19.105 1.00 96.88 505 LEU A C 1
ATOM 3658 O O . LEU A 1 505 ? -0.870 -2.917 20.222 1.00 96.88 505 LEU A O 1
ATOM 3662 N N . ARG A 1 506 ? -0.725 -3.244 18.004 1.00 96.19 506 ARG A N 1
ATOM 3663 C CA . ARG A 1 506 ? 0.691 -3.604 18.030 1.00 96.19 506 ARG A CA 1
ATOM 3664 C C . ARG A 1 506 ? 1.562 -2.413 18.420 1.00 96.19 506 ARG A C 1
ATOM 3666 O O . ARG A 1 506 ? 2.502 -2.586 19.191 1.00 96.19 506 ARG A O 1
ATOM 3673 N N . TRP A 1 507 ? 1.242 -1.205 17.956 1.00 97.88 507 TRP A N 1
ATOM 3674 C CA . TRP A 1 507 ? 1.908 0.016 18.422 1.00 97.88 507 TRP A CA 1
ATOM 3675 C C . TRP A 1 507 ? 1.693 0.257 19.912 1.00 97.88 507 TRP A C 1
ATOM 3677 O O . TRP A 1 507 ? 2.658 0.511 20.627 1.00 97.88 507 TRP A O 1
ATOM 3687 N N . ALA A 1 508 ? 0.458 0.117 20.396 1.00 97.38 508 ALA A N 1
ATOM 3688 C CA . ALA A 1 508 ? 0.154 0.260 21.813 1.00 97.38 508 ALA A CA 1
ATOM 3689 C C . ALA A 1 508 ? 0.922 -0.774 22.653 1.00 97.38 508 ALA A C 1
ATOM 3691 O O . ALA A 1 508 ? 1.408 -0.453 23.732 1.00 97.38 508 ALA A O 1
ATOM 3692 N N . THR A 1 509 ? 1.110 -1.991 22.145 1.00 96.88 509 THR A N 1
ATOM 3693 C CA . THR A 1 509 ? 1.796 -3.069 22.872 1.00 96.88 509 THR A CA 1
ATOM 3694 C C . THR A 1 509 ? 3.321 -2.930 22.836 1.00 96.88 509 THR A C 1
ATOM 3696 O O . THR A 1 509 ? 3.973 -2.967 23.879 1.00 96.88 509 THR A O 1
ATOM 3699 N N . GLN A 1 510 ? 3.899 -2.728 21.649 1.00 97.00 510 GLN A N 1
ATOM 3700 C CA . GLN A 1 510 ? 5.343 -2.852 21.394 1.00 97.00 510 GLN A CA 1
ATOM 3701 C C . GLN A 1 510 ? 6.041 -1.518 21.076 1.00 97.00 510 GLN A C 1
ATOM 3703 O O . GLN A 1 510 ? 7.267 -1.446 21.087 1.00 97.00 510 GLN A O 1
ATOM 3708 N N . GLY A 1 511 ? 5.295 -0.450 20.776 1.00 97.19 511 GLY A N 1
ATOM 3709 C CA . GLY A 1 511 ? 5.849 0.802 20.247 1.00 97.19 511 GLY A CA 1
ATOM 3710 C C . GLY A 1 511 ? 6.853 1.476 21.181 1.00 97.19 511 GLY A C 1
ATOM 3711 O O . GLY A 1 511 ? 7.908 1.913 20.727 1.00 97.19 511 GLY A O 1
ATOM 3712 N N . GLN A 1 512 ? 6.569 1.513 22.488 1.00 97.19 512 GLN A N 1
ATOM 3713 C CA . GLN A 1 512 ? 7.444 2.181 23.458 1.00 97.19 512 GLN A CA 1
ATOM 3714 C C . GLN A 1 512 ? 8.789 1.457 23.631 1.00 97.19 512 GLN A C 1
ATOM 3716 O O . GLN A 1 512 ? 9.837 2.104 23.650 1.00 97.19 512 GLN A O 1
ATOM 3721 N N . SER A 1 513 ? 8.785 0.121 23.740 1.00 97.62 513 SER A N 1
ATOM 3722 C CA . SER A 1 513 ? 10.021 -0.666 23.872 1.00 97.62 513 SER A CA 1
ATOM 3723 C C . SER A 1 513 ? 10.840 -0.638 22.582 1.00 97.62 513 SER A C 1
ATOM 3725 O O . SER A 1 513 ? 12.053 -0.431 22.636 1.00 97.62 513 SER A O 1
ATOM 3727 N N . ALA A 1 514 ? 10.177 -0.734 21.426 1.00 98.06 514 ALA A N 1
ATOM 3728 C CA . ALA A 1 514 ? 10.808 -0.604 20.118 1.00 98.06 514 ALA A CA 1
ATOM 3729 C C . ALA A 1 514 ? 11.461 0.780 19.926 1.00 98.06 514 ALA A C 1
ATOM 3731 O O . ALA A 1 514 ? 12.601 0.865 19.468 1.00 98.06 514 ALA A O 1
ATOM 3732 N N . ALA A 1 515 ? 10.791 1.866 20.334 1.00 98.25 515 ALA A N 1
ATOM 3733 C CA . ALA A 1 515 ? 11.353 3.219 20.304 1.00 98.25 515 ALA A CA 1
ATOM 3734 C C . ALA A 1 515 ? 12.572 3.363 21.230 1.00 98.25 515 ALA A C 1
ATOM 3736 O O . ALA A 1 515 ? 13.557 4.008 20.869 1.00 98.25 515 ALA A O 1
ATOM 3737 N N . ALA A 1 516 ? 12.545 2.727 22.405 1.00 97.94 516 ALA A N 1
ATOM 3738 C CA . ALA A 1 516 ? 13.688 2.703 23.313 1.00 97.94 516 ALA A CA 1
ATOM 3739 C C . ALA A 1 516 ? 14.887 1.948 22.714 1.00 97.94 516 ALA A C 1
ATOM 3741 O O . ALA A 1 516 ? 16.017 2.424 22.819 1.00 97.94 516 ALA A O 1
ATOM 3742 N N . ALA A 1 517 ? 14.657 0.810 22.052 1.00 98.06 517 ALA A N 1
ATOM 3743 C CA . ALA A 1 517 ? 15.701 0.071 21.340 1.00 98.06 517 ALA A CA 1
ATOM 3744 C C . ALA A 1 517 ? 16.300 0.894 20.190 1.00 98.06 517 ALA A C 1
ATOM 3746 O O . ALA A 1 517 ? 17.522 1.028 20.102 1.00 98.06 517 ALA A O 1
ATOM 3747 N N . ALA A 1 518 ? 15.444 1.524 19.380 1.00 97.94 518 ALA A N 1
ATOM 3748 C CA . ALA A 1 518 ? 15.850 2.451 18.330 1.00 97.94 518 ALA A CA 1
ATOM 3749 C C . ALA A 1 518 ? 16.740 3.576 18.881 1.00 97.94 518 ALA A C 1
ATOM 3751 O O . ALA A 1 518 ? 17.856 3.763 18.398 1.00 97.94 518 ALA A O 1
ATOM 3752 N N . ALA A 1 519 ? 16.298 4.273 19.934 1.00 97.31 519 ALA A N 1
ATOM 3753 C CA . ALA A 1 519 ? 17.045 5.369 20.551 1.00 97.31 519 ALA A CA 1
ATOM 3754 C C . ALA A 1 519 ? 18.416 4.922 21.083 1.00 97.31 519 ALA A C 1
ATOM 3756 O O . ALA A 1 519 ? 19.414 5.593 20.818 1.00 97.31 519 ALA A O 1
ATOM 3757 N N . ARG A 1 520 ? 18.493 3.767 21.763 1.00 96.50 520 ARG A N 1
ATOM 3758 C CA . ARG A 1 520 ? 19.767 3.194 22.237 1.00 96.50 520 ARG A CA 1
ATOM 3759 C C . ARG A 1 520 ? 20.728 2.883 21.089 1.00 96.50 520 ARG A C 1
ATOM 3761 O O . ARG A 1 520 ? 21.928 3.083 21.239 1.00 96.50 520 ARG A O 1
ATOM 3768 N N . ALA A 1 521 ? 20.220 2.408 19.954 1.00 95.88 521 ALA A N 1
ATOM 3769 C CA . ALA A 1 521 ? 21.054 2.014 18.823 1.00 95.88 521 ALA A CA 1
ATOM 3770 C C . ALA A 1 521 ? 21.663 3.205 18.064 1.00 95.88 521 ALA A C 1
ATOM 3772 O O . ALA A 1 521 ? 22.796 3.113 17.587 1.00 95.88 521 ALA A O 1
ATOM 3773 N N . VAL A 1 522 ? 20.927 4.316 17.931 1.00 94.62 522 VAL A N 1
ATOM 3774 C CA . VAL A 1 522 ? 21.343 5.453 17.080 1.00 94.62 522 VAL A CA 1
ATOM 3775 C C . VAL A 1 522 ? 21.757 6.701 17.857 1.00 94.62 522 VAL A C 1
ATOM 3777 O O . VAL A 1 522 ? 22.624 7.445 17.406 1.00 94.62 522 VAL A O 1
ATOM 3780 N N . ARG A 1 523 ? 21.190 6.928 19.045 1.00 92.88 523 ARG A N 1
ATOM 3781 C CA . ARG A 1 523 ? 21.444 8.102 19.895 1.00 92.88 523 ARG A CA 1
ATOM 3782 C C . ARG A 1 523 ? 21.661 7.684 21.368 1.00 92.88 523 ARG A C 1
ATOM 3784 O O . ARG A 1 523 ? 20.962 8.201 22.240 1.00 92.88 523 ARG A O 1
ATOM 3791 N N . PRO A 1 524 ? 22.629 6.793 21.682 1.00 92.75 524 PRO A N 1
ATOM 3792 C CA . PRO A 1 524 ? 22.829 6.256 23.038 1.00 92.75 524 PRO A CA 1
ATOM 3793 C C . PRO A 1 524 ? 23.196 7.310 24.091 1.00 92.75 524 PRO A C 1
ATOM 3795 O O . PRO A 1 524 ? 22.959 7.097 25.274 1.00 92.75 524 PRO A O 1
ATOM 3798 N N . LEU A 1 525 ? 23.785 8.434 23.669 1.00 93.50 525 LEU A N 1
ATOM 3799 C CA . LEU A 1 525 ? 24.196 9.527 24.558 1.00 93.50 525 LEU A CA 1
ATOM 3800 C C . LEU A 1 525 ? 23.083 10.551 24.820 1.00 93.50 525 LEU A C 1
ATOM 3802 O O . LEU A 1 525 ? 23.246 11.430 25.660 1.00 93.50 525 LEU A O 1
ATOM 3806 N N . ASP A 1 526 ? 21.972 10.478 24.088 1.00 91.19 526 ASP A N 1
ATOM 3807 C CA . ASP A 1 526 ? 20.861 11.410 24.249 1.00 91.19 526 ASP A CA 1
ATOM 3808 C C . ASP A 1 526 ? 19.912 10.892 25.332 1.00 91.19 526 ASP A C 1
ATOM 3810 O O . ASP A 1 526 ? 19.140 9.955 25.109 1.00 91.19 526 ASP A O 1
ATOM 3814 N N . THR A 1 527 ? 20.003 11.512 26.507 1.00 89.50 527 THR A N 1
ATOM 3815 C CA . THR A 1 527 ? 19.290 11.142 27.735 1.00 89.50 527 THR A CA 1
ATOM 3816 C C . THR A 1 527 ? 17.893 11.747 27.843 1.00 89.50 527 THR A C 1
ATOM 3818 O O . THR A 1 527 ? 17.204 11.501 28.834 1.00 89.50 527 THR A O 1
ATOM 3821 N N . ARG A 1 528 ? 17.447 12.530 26.848 1.00 91.94 528 ARG A N 1
ATOM 3822 C CA . ARG A 1 528 ? 16.084 13.075 26.841 1.00 91.94 528 ARG A CA 1
ATOM 3823 C C . ARG A 1 528 ? 15.066 11.928 26.881 1.00 91.94 528 ARG A C 1
ATOM 3825 O O . ARG A 1 528 ? 15.240 10.946 26.146 1.00 91.94 528 ARG A O 1
ATOM 3832 N N . PRO A 1 529 ? 14.006 12.037 27.702 1.00 93.81 529 PRO A N 1
ATOM 3833 C CA . PRO A 1 529 ? 12.975 11.012 27.759 1.00 93.81 529 PRO A CA 1
ATOM 3834 C C . PRO A 1 529 ? 12.286 10.880 26.399 1.00 93.81 529 PRO A C 1
ATOM 3836 O O . PRO A 1 529 ? 12.115 11.860 25.672 1.00 93.81 529 PRO A O 1
ATOM 3839 N N . LEU A 1 530 ? 11.901 9.654 26.047 1.00 96.75 530 LEU A N 1
ATOM 3840 C CA . LEU A 1 530 ? 11.042 9.429 24.889 1.00 96.75 530 LEU A CA 1
ATOM 3841 C C . LEU A 1 530 ? 9.614 9.856 25.240 1.00 96.75 530 LEU A C 1
ATOM 3843 O O . LEU A 1 530 ? 9.168 9.530 26.344 1.00 96.75 530 LEU A O 1
ATOM 3847 N N . PRO A 1 531 ? 8.892 10.524 24.324 1.00 97.00 531 PRO A N 1
ATOM 3848 C CA . PRO A 1 531 ? 7.483 10.803 24.541 1.00 97.00 531 PRO A CA 1
ATOM 3849 C C . PRO A 1 531 ? 6.705 9.495 24.688 1.00 97.00 531 PRO A C 1
ATOM 3851 O O . PRO A 1 531 ? 7.032 8.480 24.061 1.00 97.00 531 PRO A O 1
ATOM 3854 N N . GLU A 1 532 ? 5.665 9.525 25.511 1.00 97.50 532 GLU A N 1
ATOM 3855 C CA . GLU A 1 532 ? 4.707 8.434 25.606 1.00 97.50 532 GLU A CA 1
ATOM 3856 C C . GLU A 1 532 ? 3.863 8.374 24.328 1.00 97.50 532 GLU A C 1
ATOM 3858 O O . GLU A 1 532 ? 3.242 9.360 23.923 1.00 97.50 532 GLU A O 1
ATOM 3863 N N . ILE A 1 533 ? 3.826 7.205 23.691 1.00 98.44 533 ILE A N 1
ATOM 3864 C CA . ILE A 1 533 ? 3.048 6.990 22.468 1.00 98.44 533 ILE A CA 1
ATOM 3865 C C . ILE A 1 533 ? 1.567 6.797 22.821 1.00 98.44 533 ILE A C 1
ATOM 3867 O O . ILE A 1 533 ? 1.191 5.802 23.442 1.00 98.44 533 ILE A O 1
ATOM 3871 N N . ARG A 1 534 ? 0.721 7.721 22.356 1.00 98.38 534 ARG A N 1
ATOM 3872 C CA . ARG A 1 534 ? -0.744 7.680 22.462 1.00 98.38 534 ARG A CA 1
ATOM 3873 C C . ARG A 1 534 ? -1.343 7.282 21.118 1.00 98.38 534 ARG A C 1
ATOM 3875 O O . ARG A 1 534 ? -1.208 8.007 20.132 1.00 98.38 534 ARG A O 1
ATOM 3882 N N . VAL A 1 535 ? -1.978 6.113 21.062 1.00 98.75 535 VAL A N 1
ATOM 3883 C CA . VAL A 1 535 ? -2.480 5.537 19.806 1.00 98.75 535 VAL A CA 1
ATOM 3884 C C . VAL A 1 535 ? -3.916 5.970 19.539 1.00 98.75 535 VAL A C 1
ATOM 3886 O O . VAL A 1 535 ? -4.776 5.880 20.408 1.00 98.75 535 VAL A O 1
ATOM 3889 N N . HIS A 1 536 ? -4.187 6.372 18.305 1.00 98.69 536 HIS A N 1
ATOM 3890 C CA . HIS A 1 536 ? -5.519 6.599 17.774 1.00 98.69 536 HIS A CA 1
ATOM 3891 C C . HIS A 1 536 ? -5.806 5.589 16.673 1.00 98.69 536 HIS A C 1
ATOM 3893 O O . HIS A 1 536 ? -4.992 5.403 15.770 1.00 98.69 536 HIS A O 1
ATOM 3899 N N . LEU A 1 537 ? -6.976 4.967 16.737 1.00 98.56 537 LEU A N 1
ATOM 3900 C CA . LEU A 1 537 ? -7.481 4.075 15.700 1.00 98.56 537 LEU A CA 1
ATOM 3901 C C . LEU A 1 537 ? -8.594 4.800 14.954 1.00 98.56 537 LEU A C 1
ATOM 3903 O O . LEU A 1 537 ? -9.404 5.470 15.589 1.00 98.56 537 LEU A O 1
ATOM 3907 N N . ASN A 1 538 ? -8.659 4.680 13.635 1.00 97.69 538 ASN A N 1
ATOM 3908 C CA . ASN A 1 538 ? -9.758 5.233 12.853 1.00 97.69 538 ASN A CA 1
ATOM 3909 C C . ASN A 1 538 ? -10.221 4.249 11.788 1.00 97.69 538 ASN A C 1
ATOM 3911 O O . ASN A 1 538 ? -9.399 3.689 11.067 1.00 97.69 538 ASN A O 1
ATOM 3915 N N . ASP A 1 539 ? -11.531 4.120 11.630 1.00 94.94 539 ASP A N 1
ATOM 3916 C CA . ASP A 1 539 ? -12.116 3.491 10.454 1.00 94.94 539 ASP A CA 1
ATOM 3917 C C . ASP A 1 539 ? -13.408 4.208 10.046 1.00 94.94 539 ASP A C 1
ATOM 3919 O O . ASP A 1 539 ? -14.058 4.862 10.862 1.00 94.94 539 ASP A O 1
ATOM 3923 N N . LEU A 1 540 ? -13.769 4.104 8.767 1.00 90.31 540 LEU A N 1
ATOM 3924 C CA . LEU A 1 540 ? -15.042 4.623 8.272 1.00 90.31 540 LEU A CA 1
ATOM 3925 C C . LEU A 1 540 ? -16.188 3.655 8.601 1.00 90.31 540 LEU A C 1
ATOM 3927 O O . LEU A 1 540 ? -17.319 4.093 8.797 1.00 90.31 540 LEU A O 1
ATOM 3931 N N . ASP A 1 541 ? -15.905 2.350 8.648 1.00 86.25 541 ASP A N 1
ATOM 3932 C CA . ASP A 1 541 ? -16.888 1.322 8.973 1.00 86.25 541 ASP A CA 1
ATOM 3933 C C . ASP A 1 541 ? -17.060 1.201 10.495 1.00 86.25 541 ASP A C 1
ATOM 3935 O O . ASP A 1 541 ? -16.163 0.768 11.221 1.00 86.25 541 ASP A O 1
ATOM 3939 N N . GLU A 1 542 ? -18.252 1.527 10.993 1.00 88.38 542 GLU A N 1
ATOM 3940 C CA . GLU A 1 542 ? -18.580 1.408 12.415 1.00 88.38 542 GLU A CA 1
ATOM 3941 C C . GLU A 1 542 ? -18.441 -0.025 12.958 1.00 88.38 542 GLU A C 1
ATOM 3943 O O . GLU A 1 542 ? -18.226 -0.219 14.156 1.00 88.38 542 GLU A O 1
ATOM 3948 N N . GLN A 1 543 ? -18.555 -1.055 12.111 1.00 85.88 543 GLN A N 1
ATOM 3949 C CA . GLN A 1 543 ? -18.317 -2.439 12.525 1.00 85.88 543 GLN A CA 1
ATOM 3950 C C . GLN A 1 543 ? -16.833 -2.677 12.836 1.00 85.88 543 GLN A C 1
ATOM 3952 O O . GLN A 1 543 ? -16.513 -3.368 13.805 1.00 85.88 543 GLN A O 1
ATOM 3957 N N . CYS A 1 544 ? -15.930 -2.079 12.054 1.00 89.19 544 CYS A N 1
ATOM 3958 C CA . CYS A 1 544 ? -14.490 -2.079 12.317 1.00 89.19 544 CYS A CA 1
ATOM 3959 C C . CYS A 1 544 ? -14.157 -1.300 13.595 1.00 89.19 544 CYS A C 1
ATOM 3961 O O . CYS A 1 544 ? -13.364 -1.773 14.406 1.00 89.19 544 CYS A O 1
ATOM 3963 N N . VAL A 1 545 ? -14.819 -0.163 13.825 1.00 91.38 545 VAL A N 1
ATOM 3964 C CA . VAL A 1 545 ? -14.673 0.638 15.054 1.00 91.38 545 VAL A CA 1
ATOM 3965 C C . VAL A 1 545 ? -15.044 -0.179 16.290 1.00 91.38 545 VAL A C 1
ATOM 3967 O O . VAL A 1 545 ? -14.216 -0.337 17.185 1.00 91.38 545 VAL A O 1
ATOM 3970 N N . ARG A 1 546 ? -16.232 -0.800 16.303 1.00 90.06 546 ARG A N 1
ATOM 3971 C CA . ARG A 1 546 ? -16.654 -1.674 17.413 1.00 90.06 546 ARG A CA 1
ATOM 3972 C C . ARG A 1 546 ? -15.692 -2.840 17.625 1.00 90.06 546 ARG A C 1
ATOM 3974 O O . ARG A 1 546 ? -15.398 -3.214 18.758 1.00 90.06 546 ARG A O 1
ATOM 3981 N N . LEU A 1 547 ? -15.175 -3.424 16.543 1.00 90.56 547 LEU A N 1
ATOM 3982 C CA . LEU A 1 547 ? -14.194 -4.501 16.643 1.00 90.56 547 LEU A CA 1
ATOM 3983 C C . LEU A 1 547 ? -12.865 -4.019 17.239 1.00 90.56 547 LEU A C 1
ATOM 3985 O O . LEU A 1 547 ? -12.282 -4.722 18.065 1.00 90.56 547 LEU A O 1
ATOM 3989 N N . CYS A 1 548 ? -12.401 -2.830 16.852 1.00 94.50 548 CYS A N 1
ATOM 3990 C CA . CYS A 1 548 ? -11.231 -2.196 17.447 1.00 94.50 548 CYS A CA 1
ATOM 3991 C C . CYS A 1 548 ? -11.432 -2.014 18.953 1.00 94.50 548 CYS A C 1
ATOM 3993 O O . CYS A 1 548 ? -10.582 -2.454 19.717 1.00 94.50 548 CYS A O 1
ATOM 3995 N N . GLU A 1 549 ? -12.562 -1.457 19.393 1.00 95.44 549 GLU A N 1
ATOM 3996 C CA . GLU A 1 549 ? -12.875 -1.270 20.819 1.00 95.44 549 GLU A CA 1
ATOM 3997 C C . GLU A 1 549 ? -12.854 -2.593 21.598 1.00 95.44 549 GLU A C 1
ATOM 3999 O O . GLU A 1 549 ? -12.220 -2.693 22.652 1.00 95.44 549 GLU A O 1
ATOM 4004 N N . VAL A 1 550 ? -13.476 -3.644 21.049 1.00 93.94 550 VAL A N 1
ATOM 4005 C CA . VAL A 1 550 ? -13.452 -4.990 21.643 1.00 93.94 550 VAL A CA 1
ATOM 4006 C C . VAL A 1 550 ? -12.022 -5.517 21.755 1.00 93.94 550 VAL A C 1
ATOM 4008 O O . VAL A 1 550 ? -11.648 -6.053 22.799 1.00 93.94 550 VAL A O 1
ATOM 4011 N N . ASN A 1 551 ? -11.212 -5.369 20.705 1.00 95.38 551 ASN A N 1
ATOM 4012 C CA . ASN A 1 551 ? -9.823 -5.820 20.709 1.00 95.38 551 ASN A CA 1
ATOM 4013 C C . ASN A 1 551 ? -8.965 -5.010 21.692 1.00 95.38 551 ASN A C 1
ATOM 4015 O O . ASN A 1 551 ? -8.134 -5.595 22.386 1.00 95.38 551 ASN A O 1
ATOM 4019 N N . VAL A 1 552 ? -9.169 -3.694 21.800 1.00 97.06 552 VAL A N 1
ATOM 4020 C CA . VAL A 1 552 ? -8.455 -2.832 22.757 1.00 97.06 552 VAL A CA 1
ATOM 4021 C C . VAL A 1 552 ? -8.717 -3.294 24.185 1.00 97.06 552 VAL A C 1
ATOM 4023 O O . VAL A 1 552 ? -7.768 -3.550 24.929 1.00 97.06 552 VAL A O 1
ATOM 4026 N N . THR A 1 553 ? -9.990 -3.461 24.550 1.00 96.50 553 THR A N 1
ATOM 4027 C CA . THR A 1 553 ? -10.384 -3.902 25.893 1.00 96.50 553 THR A CA 1
ATOM 4028 C C . THR A 1 553 ? -9.890 -5.317 26.184 1.00 96.50 553 THR A C 1
ATOM 4030 O O . THR A 1 553 ? -9.326 -5.561 27.247 1.00 96.50 553 THR A O 1
ATOM 4033 N N . ALA A 1 554 ? -10.021 -6.243 25.228 1.00 94.25 554 ALA A N 1
ATOM 4034 C CA . ALA A 1 554 ? -9.584 -7.629 25.397 1.00 94.25 554 ALA A CA 1
ATOM 4035 C C . ALA A 1 554 ? -8.070 -7.773 25.632 1.00 94.25 554 ALA A C 1
ATOM 4037 O O . ALA A 1 554 ? -7.647 -8.731 26.271 1.00 94.25 554 ALA A O 1
ATOM 4038 N N . ASN A 1 555 ? -7.265 -6.824 25.146 1.00 96.25 555 ASN A N 1
ATOM 4039 C CA . ASN A 1 555 ? -5.816 -6.803 25.354 1.00 96.25 555 ASN A CA 1
ATOM 4040 C C . ASN A 1 555 ? -5.384 -5.870 26.505 1.00 96.25 555 ASN A C 1
ATOM 4042 O O . ASN A 1 555 ? -4.188 -5.693 26.720 1.00 96.25 555 ASN A O 1
ATOM 4046 N N . GLY A 1 556 ? -6.323 -5.251 27.235 1.00 96.12 556 GLY A N 1
ATOM 4047 C CA . GLY A 1 556 ? -6.012 -4.330 28.336 1.00 96.12 556 GLY A CA 1
ATOM 4048 C C . GLY A 1 556 ? -5.289 -3.051 27.893 1.00 96.12 556 GLY A C 1
ATOM 4049 O O . GLY A 1 556 ? -4.515 -2.480 28.658 1.00 96.12 556 GLY A O 1
ATOM 4050 N N . LEU A 1 557 ? -5.508 -2.602 26.651 1.00 96.25 557 LEU A N 1
ATOM 4051 C CA . LEU A 1 557 ? -4.764 -1.495 26.032 1.00 96.25 557 LEU A CA 1
ATOM 4052 C C . LEU A 1 557 ? -5.462 -0.131 26.153 1.00 96.25 557 LEU A C 1
ATOM 4054 O O . LEU A 1 557 ? -4.994 0.849 25.572 1.00 96.25 557 LEU A O 1
ATOM 4058 N N . SER A 1 558 ? -6.548 -0.036 26.924 1.00 93.69 558 SER A N 1
ATOM 4059 C CA . SER A 1 558 ? -7.368 1.178 27.067 1.00 93.69 558 SER A CA 1
ATOM 4060 C C . SER A 1 558 ? -6.615 2.386 27.637 1.00 93.69 558 SER A C 1
ATOM 4062 O O . SER A 1 558 ? -7.049 3.513 27.455 1.00 93.69 558 SER A O 1
ATOM 4064 N N . THR A 1 559 ? -5.481 2.181 28.316 1.00 93.94 559 THR A N 1
ATOM 4065 C CA . THR A 1 559 ? -4.638 3.279 28.823 1.00 93.94 559 THR A CA 1
ATOM 4066 C C . THR A 1 559 ? -3.644 3.809 27.793 1.00 93.94 559 THR A C 1
ATOM 4068 O O . THR A 1 559 ? -3.082 4.879 28.009 1.00 93.94 559 THR A O 1
ATOM 4071 N N . ARG A 1 560 ? -3.406 3.078 26.694 1.00 95.31 560 ARG A N 1
ATOM 4072 C CA . ARG A 1 560 ? -2.468 3.447 25.616 1.00 95.31 560 ARG A CA 1
ATOM 4073 C C . ARG A 1 560 ? -3.173 3.856 24.326 1.00 95.31 560 ARG A C 1
ATOM 4075 O O . ARG A 1 560 ? -2.626 4.644 23.554 1.00 95.31 560 ARG A O 1
ATOM 4082 N N . VAL A 1 561 ? -4.368 3.319 24.087 1.00 97.81 561 VAL A N 1
ATOM 4083 C CA . VAL A 1 561 ? -5.247 3.757 23.001 1.00 97.81 561 VAL A CA 1
ATOM 4084 C C . VAL A 1 561 ? -6.096 4.914 23.506 1.00 97.81 561 VAL A C 1
ATOM 4086 O O . VAL A 1 561 ? -6.959 4.739 24.355 1.00 97.81 561 VAL A O 1
ATOM 4089 N N . GLU A 1 562 ? -5.825 6.096 22.969 1.00 97.69 562 GLU A N 1
ATOM 4090 C CA . GLU A 1 562 ? -6.450 7.356 23.359 1.00 97.69 562 GLU A CA 1
ATOM 4091 C C . GLU A 1 562 ? -7.884 7.469 22.829 1.00 97.69 562 GLU A C 1
ATOM 4093 O O . GLU A 1 562 ? -8.766 7.970 23.518 1.00 97.69 562 GLU A O 1
ATOM 4098 N N . ALA A 1 563 ? -8.127 7.025 21.590 1.00 96.94 563 ALA A N 1
ATOM 4099 C CA . ALA A 1 563 ? -9.465 7.015 21.001 1.00 96.94 563 ALA A CA 1
ATOM 4100 C C . ALA A 1 563 ? -9.575 6.051 19.812 1.00 96.94 563 ALA A C 1
ATOM 4102 O O . ALA A 1 563 ? -8.604 5.838 19.078 1.00 96.94 563 ALA A O 1
ATOM 4103 N N . VAL A 1 564 ? -10.792 5.548 19.591 1.00 97.81 564 VAL A N 1
ATOM 4104 C CA . VAL A 1 564 ? -11.210 4.858 18.366 1.00 97.81 564 VAL A CA 1
ATOM 4105 C C . VAL A 1 564 ? -12.242 5.740 17.663 1.00 97.81 564 VAL A C 1
ATOM 4107 O O . VAL A 1 564 ? -13.265 6.093 18.241 1.00 97.81 564 VAL A O 1
ATOM 4110 N N . HIS A 1 565 ? -11.950 6.148 16.434 1.00 97.62 565 HIS A N 1
ATOM 4111 C CA . HIS A 1 565 ? -12.737 7.113 15.672 1.00 97.62 565 HIS A CA 1
ATOM 4112 C C . HIS A 1 565 ? -13.541 6.419 14.573 1.00 97.62 565 HIS A C 1
ATOM 4114 O O . HIS A 1 565 ? -13.013 5.575 13.852 1.00 97.62 565 HIS A O 1
ATOM 4120 N N . ALA A 1 566 ? -14.799 6.835 14.416 1.00 95.75 566 ALA A N 1
ATOM 4121 C CA . ALA A 1 566 ? -15.668 6.469 13.299 1.00 95.75 566 ALA A CA 1
ATOM 4122 C C . ALA A 1 566 ? -15.752 7.639 12.306 1.00 95.75 566 ALA A C 1
ATOM 4124 O O . ALA A 1 566 ? -16.704 8.428 12.343 1.00 95.75 566 ALA A O 1
ATOM 4125 N N . ARG A 1 567 ? -14.704 7.848 11.501 1.00 95.62 567 ARG A N 1
ATOM 4126 C CA . ARG A 1 567 ? -14.587 9.008 10.600 1.00 95.62 567 ARG A CA 1
ATOM 4127 C C . ARG A 1 567 ? -13.961 8.634 9.260 1.00 95.62 567 ARG A C 1
ATOM 4129 O O . ARG A 1 567 ? -13.119 7.742 9.155 1.00 95.62 567 ARG A O 1
ATOM 4136 N N . ASP A 1 568 ? -14.308 9.404 8.225 1.00 94.56 568 ASP A N 1
ATOM 4137 C CA . ASP A 1 568 ? -13.479 9.454 7.018 1.00 94.56 568 ASP A CA 1
ATOM 4138 C C . ASP A 1 568 ? -12.089 9.963 7.417 1.00 94.56 568 ASP A C 1
ATOM 4140 O O . ASP A 1 568 ? -11.957 11.027 8.026 1.00 94.56 568 ASP A O 1
ATOM 4144 N N . CYS A 1 569 ? -11.050 9.200 7.073 1.00 94.31 569 CYS A N 1
ATOM 4145 C CA . CYS A 1 569 ? -9.679 9.518 7.464 1.00 94.31 569 CYS A CA 1
ATOM 4146 C C . CYS A 1 569 ? -9.245 10.935 7.049 1.00 94.31 569 CYS A C 1
ATOM 4148 O O . CYS A 1 569 ? -8.511 11.587 7.785 1.00 94.31 569 CYS A O 1
ATOM 4150 N N . ARG A 1 570 ? -9.724 11.449 5.908 1.00 95.31 570 ARG A N 1
ATOM 4151 C CA . ARG A 1 570 ? -9.381 12.790 5.418 1.00 95.31 570 ARG A CA 1
ATOM 4152 C C . ARG A 1 570 ? -10.018 13.863 6.287 1.00 95.31 570 ARG A C 1
ATOM 4154 O O . ARG A 1 570 ? -9.360 14.850 6.588 1.00 95.31 570 ARG A O 1
ATOM 4161 N N . ALA A 1 571 ? -11.265 13.652 6.711 1.00 96.12 571 ALA A N 1
ATOM 4162 C CA . ALA A 1 571 ? -11.947 14.559 7.628 1.00 96.12 571 ALA A CA 1
ATOM 4163 C C . ALA A 1 571 ? -11.224 14.597 8.981 1.00 96.12 571 ALA A C 1
ATOM 4165 O O . ALA A 1 571 ? -10.849 15.673 9.441 1.00 96.12 571 ALA A O 1
ATOM 4166 N N . LEU A 1 572 ? -10.902 13.428 9.549 1.00 97.38 572 LEU A N 1
ATOM 4167 C CA . LEU A 1 572 ? -10.182 13.342 10.823 1.00 97.38 572 LEU A CA 1
ATOM 4168 C C . LEU A 1 572 ? -8.814 14.045 10.776 1.00 97.38 572 LEU A C 1
ATOM 4170 O O . LEU A 1 572 ? -8.447 14.744 11.717 1.00 97.38 572 LEU A O 1
ATOM 4174 N N . LEU A 1 573 ? -8.073 13.895 9.674 1.00 96.94 573 LEU A N 1
ATOM 4175 C CA . LEU A 1 573 ? -6.778 14.559 9.463 1.00 96.94 573 LEU A CA 1
ATOM 4176 C C . LEU A 1 573 ? -6.890 16.088 9.315 1.00 96.94 573 LEU A C 1
ATOM 4178 O O . LEU A 1 573 ? -5.919 16.804 9.560 1.00 96.94 573 LEU A O 1
ATOM 4182 N N . CYS A 1 574 ? -8.059 16.604 8.929 1.00 94.94 574 CYS A N 1
ATOM 4183 C CA . CYS A 1 574 ? -8.342 18.039 8.936 1.00 94.94 574 CYS A CA 1
ATOM 4184 C C . CYS A 1 574 ? -8.795 18.540 10.316 1.00 94.94 574 CYS A C 1
ATOM 4186 O O . CYS A 1 574 ? -8.476 19.668 10.682 1.00 94.94 574 CYS A O 1
ATOM 4188 N N . GLU A 1 575 ? -9.521 17.716 11.072 1.00 94.25 575 GLU A N 1
ATOM 4189 C CA . GLU A 1 575 ? -10.069 18.048 12.393 1.00 94.25 575 GLU A CA 1
ATOM 4190 C C . GLU A 1 575 ? -9.016 17.998 13.508 1.00 94.25 575 GLU A C 1
ATOM 4192 O O . GLU A 1 575 ? -9.086 18.771 14.465 1.00 94.25 575 GLU A O 1
ATOM 4197 N N . ARG A 1 576 ? -8.037 17.091 13.401 1.00 95.31 576 ARG A N 1
ATOM 4198 C CA . ARG A 1 576 ? -7.041 16.837 14.445 1.00 95.31 576 ARG A CA 1
ATOM 4199 C C . ARG A 1 576 ? -5.630 16.709 13.881 1.00 95.31 576 ARG A C 1
ATOM 4201 O O . ARG A 1 576 ? -5.400 16.174 12.801 1.00 95.31 576 ARG A O 1
ATOM 4208 N N . VAL A 1 577 ? -4.670 17.184 14.669 1.00 95.69 577 VAL A N 1
ATOM 4209 C CA . VAL A 1 577 ? -3.236 17.087 14.388 1.00 95.69 577 VAL A CA 1
ATOM 4210 C C . VAL A 1 577 ? -2.666 15.828 15.045 1.00 95.69 577 VAL A C 1
ATOM 4212 O O . VAL A 1 577 ? -2.993 15.527 16.193 1.00 95.69 577 VAL A O 1
ATOM 4215 N N . PHE A 1 578 ? -1.798 15.119 14.324 1.00 97.88 578 PHE A N 1
ATOM 4216 C CA . PHE A 1 578 ? -1.090 13.931 14.802 1.00 97.88 578 PHE A CA 1
ATOM 4217 C C . PHE A 1 578 ? 0.408 14.054 14.506 1.00 97.88 578 PHE A C 1
ATOM 4219 O O . PHE A 1 578 ? 0.803 14.618 13.482 1.00 97.88 578 PHE A O 1
ATOM 4226 N N . ASP A 1 579 ? 1.237 13.510 15.392 1.00 98.06 579 ASP A N 1
ATOM 4227 C CA . ASP A 1 579 ? 2.700 13.525 15.280 1.00 98.06 579 ASP A CA 1
ATOM 4228 C C . ASP A 1 579 ? 3.213 12.416 14.353 1.00 98.06 579 ASP A C 1
ATOM 4230 O O . ASP A 1 579 ? 4.236 12.556 13.677 1.00 98.06 579 ASP A O 1
ATOM 4234 N N . PHE A 1 580 ? 2.466 11.315 14.294 1.00 98.69 580 PHE A N 1
ATOM 4235 C CA . PHE A 1 580 ? 2.697 10.206 13.385 1.00 98.69 580 PHE A CA 1
ATOM 4236 C C . PHE A 1 580 ? 1.374 9.772 12.755 1.00 98.69 580 PHE A C 1
ATOM 4238 O O . PHE A 1 580 ? 0.397 9.537 13.461 1.00 98.69 580 PHE A O 1
ATOM 4245 N N . VAL A 1 581 ? 1.336 9.632 11.432 1.00 98.69 581 VAL A N 1
ATOM 4246 C CA . VAL A 1 581 ? 0.160 9.137 10.699 1.00 98.69 581 VAL A CA 1
ATOM 4247 C C . VAL A 1 581 ? 0.583 7.954 9.846 1.00 98.69 581 VAL A C 1
ATOM 4249 O O . VAL A 1 581 ? 1.540 8.082 9.085 1.00 98.69 581 VAL A O 1
ATOM 4252 N N . HIS A 1 582 ? -0.132 6.830 9.924 1.00 98.50 582 HIS A N 1
ATOM 4253 C CA . HIS A 1 582 ? -0.007 5.747 8.950 1.00 98.50 582 HIS A CA 1
ATOM 4254 C C . HIS A 1 582 ? -1.234 5.663 8.041 1.00 98.50 582 HIS A C 1
ATOM 4256 O O . HIS A 1 582 ? -2.362 5.562 8.522 1.00 98.50 582 HIS A O 1
ATOM 4262 N N . LEU A 1 583 ? -1.002 5.679 6.729 1.00 97.56 583 LEU A N 1
ATOM 4263 C CA . LEU A 1 583 ? -2.022 5.500 5.698 1.00 97.56 583 LEU A CA 1
ATOM 4264 C C . LEU A 1 583 ? -1.884 4.108 5.063 1.00 97.56 583 LEU A C 1
ATOM 4266 O O . LEU A 1 583 ? -0.936 3.873 4.316 1.00 97.56 583 LEU A O 1
ATOM 4270 N N . ASP A 1 584 ? -2.843 3.213 5.306 1.00 94.12 584 ASP A N 1
ATOM 4271 C CA . ASP A 1 584 ? -2.931 1.889 4.657 1.00 94.12 584 ASP A CA 1
ATOM 4272 C C . ASP A 1 584 ? -4.337 1.649 4.068 1.00 94.12 584 ASP A C 1
ATOM 4274 O O . ASP A 1 584 ? -5.091 0.802 4.550 1.00 94.12 584 ASP A O 1
ATOM 4278 N N . PRO A 1 585 ? -4.764 2.443 3.067 1.00 89.25 585 PRO A N 1
ATOM 4279 C CA . PRO A 1 585 ? -6.051 2.245 2.422 1.00 89.25 585 PRO A CA 1
ATOM 4280 C C . PRO A 1 585 ? -6.008 1.066 1.443 1.00 89.25 585 PRO A C 1
ATOM 4282 O O . PRO A 1 585 ? -4.969 0.698 0.891 1.00 89.25 585 PRO A O 1
ATOM 4285 N N . PHE A 1 586 ? -7.184 0.537 1.109 1.00 79.50 586 PHE A N 1
ATOM 4286 C CA . PHE A 1 586 ? -7.304 -0.385 -0.016 1.00 79.50 586 PHE A CA 1
ATOM 4287 C C . PHE A 1 586 ? -6.978 0.312 -1.342 1.00 79.50 586 PHE A C 1
ATOM 4289 O O . PHE A 1 586 ? -7.662 1.247 -1.760 1.00 79.50 586 PHE A O 1
ATOM 4296 N N . GLY A 1 587 ? -5.960 -0.189 -2.042 1.00 81.12 587 GLY A N 1
ATOM 4297 C CA . GLY A 1 587 ? -5.504 0.364 -3.312 1.00 81.12 587 GLY A CA 1
ATOM 4298 C C . GLY A 1 587 ? -4.562 1.552 -3.123 1.00 81.12 587 GLY A C 1
ATOM 4299 O O . GLY A 1 587 ? -3.417 1.377 -2.707 1.00 81.12 587 GLY A O 1
ATOM 4300 N N . SER A 1 588 ? -5.026 2.745 -3.506 1.00 89.56 588 SER A N 1
ATOM 4301 C CA . SER A 1 588 ? -4.182 3.938 -3.620 1.00 89.56 588 SER A CA 1
ATOM 4302 C C . SER A 1 588 ? -4.260 4.843 -2.396 1.00 89.56 588 SER A C 1
ATOM 4304 O O . SER A 1 588 ? -5.347 5.152 -1.913 1.00 89.56 588 SER A O 1
ATOM 4306 N N . VAL A 1 589 ? -3.097 5.346 -1.979 1.00 94.69 589 VAL A N 1
ATOM 4307 C CA . VAL A 1 589 ? -2.933 6.386 -0.944 1.00 94.69 589 VAL A CA 1
ATOM 4308 C C . VAL A 1 589 ? -3.127 7.810 -1.463 1.00 94.69 589 VAL A C 1
ATOM 4310 O O . VAL A 1 589 ? -3.191 8.747 -0.670 1.00 94.69 589 VAL A O 1
ATOM 4313 N N . ALA A 1 590 ? -3.174 8.001 -2.787 1.00 93.88 590 ALA A N 1
ATOM 4314 C CA . ALA A 1 590 ? -3.208 9.331 -3.391 1.00 93.88 590 ALA A CA 1
ATOM 4315 C C . ALA A 1 590 ? -4.372 10.216 -2.889 1.00 93.88 590 ALA A C 1
ATOM 4317 O O . ALA A 1 590 ? -4.116 11.380 -2.578 1.00 93.88 590 ALA A O 1
ATOM 4318 N N . PRO A 1 591 ? -5.618 9.710 -2.735 1.00 93.44 591 PRO A N 1
ATOM 4319 C CA . PRO A 1 591 ? -6.741 10.524 -2.256 1.00 93.44 591 PRO A CA 1
ATOM 4320 C C . PRO A 1 591 ? -6.585 11.101 -0.841 1.00 93.44 591 PRO A C 1
ATOM 4322 O O . PRO A 1 591 ? -7.309 12.030 -0.486 1.00 93.44 591 PRO A O 1
ATOM 4325 N N . GLN A 1 592 ? -5.695 10.540 -0.021 1.00 95.00 592 GLN A N 1
ATOM 4326 C CA . GLN A 1 592 ? -5.503 10.914 1.380 1.00 95.00 592 GLN A CA 1
ATOM 4327 C C . GLN A 1 592 ? -4.318 11.868 1.591 1.00 95.00 592 GLN A C 1
ATOM 4329 O O . GLN A 1 592 ? -4.217 12.470 2.659 1.00 95.00 592 GLN A O 1
ATOM 4334 N N . LEU A 1 593 ? -3.429 12.028 0.599 1.00 96.94 593 LEU A N 1
ATOM 4335 C CA . LEU A 1 593 ? -2.162 12.750 0.778 1.00 96.94 593 LEU A CA 1
ATOM 4336 C C . LEU A 1 593 ? -2.363 14.220 1.162 1.00 96.94 593 LEU A C 1
ATOM 4338 O O . LEU A 1 593 ? -1.720 14.689 2.097 1.00 96.94 593 LEU A O 1
ATOM 4342 N N . ASP A 1 594 ? -3.263 14.943 0.490 1.00 95.81 594 ASP A N 1
ATOM 4343 C CA . ASP A 1 594 ? -3.509 16.362 0.794 1.00 95.81 594 ASP A CA 1
ATOM 4344 C C . ASP A 1 594 ? -3.963 16.567 2.244 1.00 95.81 594 ASP A C 1
ATOM 4346 O O . ASP A 1 594 ? -3.421 17.413 2.952 1.00 95.81 594 ASP A O 1
ATOM 4350 N N . ALA A 1 595 ? -4.887 15.734 2.729 1.00 96.56 595 ALA A N 1
ATOM 4351 C CA . ALA A 1 595 ? -5.336 15.793 4.118 1.00 96.56 595 ALA A CA 1
ATOM 4352 C C . ALA A 1 595 ? -4.201 15.446 5.097 1.00 96.56 595 ALA A C 1
ATOM 4354 O O . ALA A 1 595 ? -4.008 16.143 6.092 1.00 96.56 595 ALA A O 1
ATOM 4355 N N . ALA A 1 596 ? -3.402 14.419 4.786 1.00 97.12 596 ALA A N 1
ATOM 4356 C CA . ALA A 1 596 ? -2.301 13.981 5.638 1.00 97.12 596 ALA A CA 1
ATOM 4357 C C . ALA A 1 596 ? -1.212 15.046 5.809 1.00 97.12 596 ALA A C 1
ATOM 4359 O O . ALA A 1 596 ? -0.694 15.211 6.911 1.00 97.12 596 ALA A O 1
ATOM 4360 N N . PHE A 1 597 ? -0.879 15.801 4.757 1.00 97.75 597 PHE A N 1
ATOM 4361 C CA . PHE A 1 597 ? 0.113 16.877 4.857 1.00 97.75 597 PHE A CA 1
ATOM 4362 C C . PHE A 1 597 ? -0.487 18.237 5.237 1.00 97.75 597 PHE A C 1
ATOM 4364 O O . PHE A 1 597 ? 0.240 19.086 5.756 1.00 97.75 597 PHE A O 1
ATOM 4371 N N . GLY A 1 598 ? -1.787 18.457 5.031 1.00 93.69 598 GLY A N 1
ATOM 4372 C CA . GLY A 1 598 ? -2.457 19.743 5.247 1.00 93.69 598 GLY A CA 1
ATOM 4373 C C . GLY A 1 598 ? -2.312 20.303 6.661 1.00 93.69 598 GLY A C 1
ATOM 4374 O O . GLY A 1 598 ? -2.042 21.499 6.825 1.00 93.69 598 GLY A O 1
ATOM 4375 N N . SER A 1 599 ? -2.383 19.434 7.671 1.00 89.12 599 SER A N 1
ATOM 4376 C CA . SER A 1 599 ? -2.263 19.794 9.093 1.00 89.12 599 SER A CA 1
ATOM 4377 C C . SER A 1 599 ? -1.031 19.198 9.784 1.00 89.12 599 SER A C 1
ATOM 4379 O O . SER A 1 599 ? -0.808 19.474 10.959 1.00 89.12 599 SER A O 1
ATOM 4381 N N . ALA A 1 600 ? -0.173 18.466 9.062 1.00 95.19 600 ALA A N 1
ATOM 4382 C CA . ALA A 1 600 ? 1.009 17.817 9.631 1.00 95.19 600 ALA A CA 1
ATOM 4383 C C . ALA A 1 600 ? 1.933 18.824 10.353 1.00 95.19 600 ALA A C 1
ATOM 4385 O O . ALA A 1 600 ? 2.329 19.835 9.746 1.00 95.19 600 ALA A O 1
ATOM 4386 N N . PRO A 1 601 ? 2.288 18.599 11.631 1.00 94.50 601 PRO A N 1
ATOM 4387 C CA . PRO A 1 601 ? 3.143 19.515 12.369 1.00 94.50 601 PRO A CA 1
ATOM 4388 C C . PRO A 1 601 ? 4.607 19.375 11.933 1.00 94.50 601 PRO A C 1
ATOM 4390 O O . PRO A 1 601 ? 5.008 18.417 11.267 1.00 94.50 601 PRO A O 1
ATOM 4393 N N . HIS A 1 602 ? 5.433 20.359 12.285 1.00 94.69 602 HIS A N 1
ATOM 4394 C CA . HIS A 1 602 ? 6.872 20.269 12.042 1.00 94.69 602 HIS A CA 1
ATOM 4395 C C . HIS A 1 602 ? 7.458 19.067 12.797 1.00 94.69 602 HIS A C 1
ATOM 4397 O O . HIS A 1 602 ? 7.130 18.863 13.959 1.00 94.69 602 HIS A O 1
ATOM 4403 N N . GLY A 1 603 ? 8.328 18.289 12.150 1.00 94.31 603 GLY A N 1
ATOM 4404 C CA . GLY A 1 603 ? 8.962 17.126 12.775 1.00 94.31 603 GLY A CA 1
ATOM 4405 C C . GLY A 1 603 ? 8.120 15.849 12.718 1.00 94.31 603 GLY A C 1
ATOM 4406 O O . GLY A 1 603 ? 8.684 14.771 12.893 1.00 94.31 603 GLY A O 1
ATOM 4407 N N . SER A 1 604 ? 6.830 15.941 12.374 1.00 97.44 604 SER A N 1
ATOM 4408 C CA . SER A 1 604 ? 5.967 14.769 12.194 1.00 97.44 604 SER A CA 1
ATOM 4409 C C . SER A 1 604 ? 6.420 13.851 11.064 1.00 97.44 604 SER A C 1
ATOM 4411 O O . SER A 1 604 ? 7.241 14.214 10.205 1.00 97.44 604 SER A O 1
ATOM 4413 N N . VAL A 1 605 ? 5.863 12.643 11.073 1.00 98.56 605 VAL A N 1
ATOM 4414 C CA . VAL A 1 605 ? 6.120 11.614 10.070 1.00 98.56 605 VAL A CA 1
ATOM 4415 C C . VAL A 1 605 ? 4.801 11.102 9.505 1.00 98.56 605 VAL A C 1
ATOM 4417 O O . VAL A 1 605 ? 3.901 10.707 10.243 1.00 98.56 605 VAL A O 1
ATOM 4420 N N . VAL A 1 606 ? 4.717 11.072 8.176 1.00 98.56 606 VAL A N 1
ATOM 4421 C CA . VAL A 1 606 ? 3.650 10.387 7.447 1.00 98.56 606 VAL A CA 1
ATOM 4422 C C . VAL A 1 606 ? 4.235 9.089 6.902 1.00 98.56 606 VAL A C 1
ATOM 4424 O O . VAL A 1 606 ? 5.119 9.083 6.046 1.00 98.56 606 VAL A O 1
ATOM 4427 N N . SER A 1 607 ? 3.769 7.976 7.446 1.00 98.19 607 SER A N 1
ATOM 4428 C CA . SER A 1 607 ? 4.037 6.629 6.967 1.00 98.19 607 SER A CA 1
ATOM 4429 C C . SER A 1 607 ? 2.883 6.191 6.067 1.00 98.19 607 SER A C 1
ATOM 4431 O O . SER A 1 607 ? 1.727 6.498 6.339 1.00 98.19 607 SER A O 1
ATOM 4433 N N . LEU A 1 608 ? 3.158 5.496 4.971 1.00 97.31 608 LEU A N 1
ATOM 4434 C CA . LEU A 1 608 ? 2.124 5.093 4.022 1.00 97.31 608 LEU A CA 1
ATOM 4435 C C . LEU A 1 608 ? 2.432 3.757 3.358 1.00 97.31 608 LEU A C 1
ATOM 4437 O O . LEU A 1 608 ? 3.594 3.362 3.234 1.00 97.31 608 LEU A O 1
ATOM 4441 N N . THR A 1 609 ? 1.371 3.099 2.906 1.00 95.94 609 THR A N 1
ATOM 4442 C CA . THR A 1 609 ? 1.404 1.826 2.194 1.00 95.94 609 THR A CA 1
ATOM 4443 C C . THR A 1 609 ? 0.540 1.930 0.952 1.00 95.94 609 THR A C 1
ATOM 4445 O O . THR A 1 609 ? -0.673 2.079 1.039 1.00 95.94 609 THR A O 1
ATOM 4448 N N . ALA A 1 610 ? 1.158 1.832 -0.220 1.00 93.81 610 ALA A N 1
ATOM 4449 C CA . ALA A 1 610 ? 0.435 1.799 -1.480 1.00 93.81 610 ALA A CA 1
ATOM 4450 C C . ALA A 1 610 ? 0.391 0.369 -2.032 1.00 93.81 610 ALA A C 1
ATOM 4452 O O . ALA A 1 610 ? 1.437 -0.250 -2.256 1.00 93.81 610 ALA A O 1
ATOM 4453 N N . THR A 1 611 ? -0.819 -0.154 -2.241 1.00 89.69 611 THR A N 1
ATOM 4454 C CA . THR A 1 611 ? -1.065 -1.533 -2.709 1.00 89.69 611 THR A CA 1
ATOM 4455 C C . THR A 1 611 ? -1.468 -1.588 -4.186 1.00 89.69 611 THR A C 1
ATOM 4457 O O . THR A 1 611 ? -1.460 -2.651 -4.803 1.00 89.69 611 THR A O 1
ATOM 4460 N N . ASP A 1 612 ? -1.728 -0.440 -4.814 1.00 89.88 612 ASP A N 1
ATOM 4461 C CA . ASP A 1 612 ? -1.987 -0.275 -6.246 1.00 89.88 612 ASP A CA 1
ATOM 4462 C C . ASP A 1 612 ? -0.696 -0.298 -7.088 1.00 89.88 612 ASP A C 1
ATOM 4464 O O . ASP A 1 612 ? -0.458 0.544 -7.962 1.00 89.88 612 ASP A O 1
ATOM 4468 N N . THR A 1 613 ? 0.139 -1.320 -6.878 1.00 89.44 613 THR A N 1
ATOM 4469 C CA . THR A 1 613 ? 1.435 -1.486 -7.559 1.00 89.44 613 THR A CA 1
ATOM 4470 C C . THR A 1 613 ? 1.313 -1.467 -9.082 1.00 89.44 613 THR A C 1
ATOM 4472 O O . THR A 1 613 ? 2.216 -0.997 -9.767 1.00 89.44 613 THR A O 1
ATOM 4475 N N . ALA A 1 614 ? 0.175 -1.882 -9.645 1.00 87.75 614 ALA A N 1
ATOM 4476 C CA . ALA A 1 614 ? -0.077 -1.787 -11.079 1.00 87.75 614 ALA A CA 1
ATOM 4477 C C . ALA A 1 614 ? -0.096 -0.338 -11.608 1.00 87.75 614 ALA A C 1
ATOM 4479 O O . ALA A 1 614 ? 0.359 -0.078 -12.727 1.00 87.75 614 ALA A O 1
ATOM 4480 N N . ALA A 1 615 ? -0.587 0.617 -10.817 1.00 89.31 615 ALA A N 1
ATOM 4481 C CA . ALA A 1 615 ? -0.531 2.034 -11.155 1.00 89.31 615 ALA A CA 1
ATOM 4482 C C . ALA A 1 615 ? 0.888 2.586 -10.954 1.00 89.31 615 ALA A C 1
ATOM 4484 O O . ALA A 1 615 ? 1.453 3.165 -11.884 1.00 89.31 615 ALA A O 1
ATOM 4485 N N . ILE A 1 616 ? 1.479 2.336 -9.781 1.00 90.19 616 ILE A N 1
ATOM 4486 C CA . ILE A 1 616 ? 2.801 2.847 -9.380 1.00 90.19 616 ILE A CA 1
ATOM 4487 C C . ILE A 1 616 ? 3.916 2.363 -10.316 1.00 90.19 616 ILE A C 1
ATOM 4489 O O . ILE A 1 616 ? 4.789 3.132 -10.708 1.00 90.19 616 ILE A O 1
ATOM 4493 N N . TYR A 1 617 ? 3.877 1.096 -10.721 1.00 91.19 617 TYR A N 1
ATOM 4494 C CA . TYR A 1 617 ? 4.899 0.464 -11.559 1.00 91.19 617 TYR A CA 1
ATOM 4495 C C . TYR A 1 617 ? 4.650 0.610 -13.063 1.00 91.19 617 TYR A C 1
ATOM 4497 O O . TYR A 1 617 ? 5.319 -0.043 -13.863 1.00 91.19 617 TYR A O 1
ATOM 4505 N N . GLY A 1 618 ? 3.685 1.436 -13.474 1.00 86.31 618 GLY A N 1
ATOM 4506 C CA . GLY A 1 618 ? 3.444 1.716 -14.888 1.00 86.31 618 GLY A CA 1
ATOM 4507 C C . GLY A 1 618 ? 2.836 0.552 -15.682 1.00 86.31 618 GLY A C 1
ATOM 4508 O O . GLY A 1 618 ? 2.979 0.524 -16.903 1.00 86.31 618 GLY A O 1
ATOM 4509 N N . ILE A 1 619 ? 2.149 -0.409 -15.037 1.00 87.88 619 ILE A N 1
ATOM 4510 C CA . ILE A 1 619 ? 1.287 -1.387 -15.750 1.00 87.88 619 ILE A CA 1
ATOM 4511 C C . ILE A 1 619 ? 0.104 -0.656 -16.378 1.00 87.88 619 ILE A C 1
ATOM 4513 O O . ILE A 1 619 ? -0.250 -0.903 -17.530 1.00 87.88 619 ILE A O 1
ATOM 4517 N N . TYR A 1 620 ? -0.466 0.289 -15.628 1.00 87.56 620 TYR A N 1
ATOM 4518 C CA . TYR A 1 620 ? -1.537 1.168 -16.081 1.00 87.56 620 TYR A CA 1
ATOM 4519 C C . TYR A 1 620 ? -1.070 2.634 -16.052 1.00 87.56 620 TYR A C 1
ATOM 4521 O O . TYR A 1 620 ? -1.451 3.382 -15.148 1.00 87.56 620 TYR A O 1
ATOM 4529 N N . PRO A 1 621 ? -0.278 3.096 -17.045 1.00 81.69 621 PRO A N 1
ATOM 4530 C CA . PRO A 1 621 ? 0.375 4.409 -17.008 1.00 81.69 621 PRO A CA 1
ATOM 4531 C C . PRO A 1 621 ? -0.583 5.591 -16.839 1.00 81.69 621 PRO A C 1
ATOM 4533 O O . PRO A 1 621 ? -0.259 6.560 -16.166 1.00 81.69 621 PRO A O 1
ATOM 4536 N N . ARG A 1 622 ? -1.794 5.515 -17.412 1.00 86.19 622 ARG A N 1
ATOM 4537 C CA . ARG A 1 622 ? -2.821 6.562 -17.249 1.00 86.19 622 ARG A CA 1
ATOM 4538 C C . ARG A 1 622 ? -3.392 6.626 -15.832 1.00 86.19 622 ARG A C 1
ATOM 4540 O O . ARG A 1 622 ? -3.827 7.689 -15.407 1.00 86.19 622 ARG A O 1
ATOM 4547 N N . VAL A 1 623 ? -3.423 5.497 -15.124 1.00 88.12 623 VAL A N 1
ATOM 4548 C CA . VAL A 1 623 ? -3.855 5.445 -13.721 1.00 88.12 623 VAL A CA 1
ATOM 4549 C C . VAL A 1 623 ? -2.754 6.025 -12.838 1.00 88.12 623 VAL A C 1
ATOM 4551 O O . VAL A 1 623 ? -3.043 6.920 -12.054 1.00 88.12 623 VAL A O 1
ATOM 4554 N N . GLY A 1 624 ? -1.499 5.610 -13.050 1.00 88.12 624 GLY A N 1
ATOM 4555 C CA . GLY A 1 624 ? -0.338 6.190 -12.366 1.00 88.12 624 GLY A CA 1
ATOM 4556 C C . GLY A 1 624 ? -0.230 7.705 -12.570 1.00 88.12 624 GLY A C 1
ATOM 4557 O O . GLY A 1 624 ? -0.079 8.440 -11.601 1.00 88.12 624 GLY A O 1
ATOM 4558 N N . LEU A 1 625 ? -0.438 8.189 -13.799 1.00 89.75 625 LEU A N 1
ATOM 4559 C CA . LEU A 1 625 ? -0.451 9.623 -14.099 1.00 89.75 625 LEU A CA 1
ATOM 4560 C C . LEU A 1 625 ? -1.567 10.370 -13.356 1.00 89.75 625 LEU A C 1
ATOM 4562 O O . LEU A 1 625 ? -1.335 11.461 -12.853 1.00 89.75 625 LEU A O 1
ATOM 4566 N N . ARG A 1 626 ? -2.775 9.798 -13.277 1.00 91.44 626 ARG A N 1
ATOM 4567 C CA . ARG A 1 626 ? -3.909 10.434 -12.591 1.00 91.44 626 ARG A CA 1
ATOM 4568 C C . ARG A 1 626 ? -3.728 10.479 -11.073 1.00 91.44 626 ARG A C 1
ATOM 4570 O O . ARG A 1 626 ? -4.137 11.455 -10.461 1.00 91.44 626 ARG A O 1
ATOM 4577 N N . LEU A 1 627 ? -3.174 9.422 -10.479 1.00 90.94 627 LEU A N 1
ATOM 4578 C CA . LEU A 1 627 ? -3.046 9.297 -9.024 1.00 90.94 627 LEU A CA 1
ATOM 4579 C C . LEU A 1 627 ? -1.772 9.960 -8.490 1.00 90.94 627 LEU A C 1
ATOM 4581 O O . LEU A 1 627 ? -1.815 10.613 -7.456 1.00 90.94 627 LEU A O 1
ATOM 4585 N N . TYR A 1 628 ? -0.652 9.830 -9.202 1.00 94.88 628 TYR A N 1
ATOM 4586 C CA . TYR A 1 628 ? 0.668 10.262 -8.728 1.00 94.88 628 TYR A CA 1
ATOM 4587 C C . TYR A 1 628 ? 1.281 11.393 -9.553 1.00 94.88 628 TYR A C 1
ATOM 4589 O O . TYR A 1 628 ? 2.389 11.829 -9.260 1.00 94.88 628 TYR A O 1
ATOM 4597 N N . GLY A 1 629 ? 0.602 11.860 -10.605 1.00 90.31 629 GLY A N 1
ATOM 4598 C CA . GLY A 1 629 ? 1.106 12.940 -11.457 1.00 90.31 629 GLY A CA 1
ATOM 4599 C C . GLY A 1 629 ? 2.341 12.567 -12.280 1.00 90.31 629 GLY A C 1
ATOM 4600 O O . GLY A 1 629 ? 2.953 13.449 -12.872 1.00 90.31 629 GLY A O 1
ATOM 4601 N N . ALA A 1 630 ? 2.709 11.282 -12.342 1.00 91.12 630 ALA A N 1
ATOM 4602 C CA . ALA A 1 630 ? 3.966 10.821 -12.921 1.00 91.12 630 ALA A CA 1
ATOM 4603 C C . ALA A 1 630 ? 3.763 9.734 -13.982 1.00 91.12 630 ALA A C 1
ATOM 4605 O O . ALA A 1 630 ? 2.891 8.866 -13.866 1.00 91.12 630 ALA A O 1
ATOM 4606 N N . ARG A 1 631 ? 4.615 9.745 -15.012 1.00 88.75 631 ARG A N 1
ATOM 4607 C CA . ARG A 1 631 ? 4.720 8.653 -15.985 1.00 88.75 631 ARG A CA 1
ATOM 4608 C C . ARG A 1 631 ? 5.860 7.714 -15.605 1.00 88.75 631 ARG A C 1
ATOM 4610 O O . ARG A 1 631 ? 7.015 8.122 -15.531 1.00 88.75 631 ARG A O 1
ATOM 4617 N N . VAL A 1 632 ? 5.527 6.442 -15.420 1.00 90.50 632 VAL A N 1
ATOM 4618 C CA . VAL A 1 632 ? 6.486 5.352 -15.206 1.00 90.50 632 VAL A CA 1
ATOM 4619 C C . VAL A 1 632 ? 6.323 4.343 -16.339 1.00 90.50 632 VAL A C 1
ATOM 4621 O O . VAL A 1 632 ? 5.199 4.034 -16.739 1.00 90.50 632 VAL A O 1
ATOM 4624 N N . SER A 1 633 ? 7.440 3.842 -16.868 1.00 87.06 633 SER A N 1
ATOM 4625 C CA . SER A 1 633 ? 7.476 2.883 -17.976 1.00 87.06 633 SER A CA 1
ATOM 4626 C C . SER A 1 633 ? 8.040 1.548 -17.500 1.00 87.06 633 SER A C 1
ATOM 4628 O O . SER A 1 633 ? 9.135 1.489 -16.947 1.00 87.06 633 SER A O 1
ATOM 4630 N N . ARG A 1 634 ? 7.320 0.450 -17.765 1.00 88.25 634 ARG A N 1
ATOM 4631 C CA . ARG A 1 634 ? 7.782 -0.922 -17.471 1.00 88.25 634 ARG A CA 1
ATOM 4632 C C . ARG A 1 634 ? 8.949 -1.393 -18.333 1.00 88.25 634 ARG A C 1
ATOM 4634 O O . ARG A 1 634 ? 9.484 -2.468 -18.088 1.00 88.25 634 ARG A O 1
ATOM 4641 N N . ARG A 1 635 ? 9.296 -0.633 -19.372 1.00 85.12 635 ARG A N 1
ATOM 4642 C CA . ARG A 1 635 ? 10.435 -0.930 -20.248 1.00 85.12 635 ARG A CA 1
ATOM 4643 C C . ARG A 1 635 ? 11.767 -0.599 -19.583 1.00 85.12 635 ARG A C 1
ATOM 4645 O O . ARG A 1 635 ? 12.797 -1.113 -20.000 1.00 85.12 635 ARG A O 1
ATOM 4652 N N . VAL A 1 636 ? 11.734 0.242 -18.554 1.00 88.50 636 VAL A N 1
ATOM 4653 C CA . VAL A 1 636 ? 12.914 0.664 -17.809 1.00 88.50 636 VAL A CA 1
ATOM 4654 C C . VAL A 1 636 ? 13.239 -0.376 -16.732 1.00 88.50 636 VAL A C 1
ATOM 4656 O O . VAL A 1 636 ? 12.337 -0.746 -15.977 1.00 88.50 636 VAL A O 1
ATOM 4659 N N . PRO A 1 637 ? 14.497 -0.843 -16.607 1.00 90.00 637 PRO A N 1
ATOM 4660 C CA . PRO A 1 637 ? 14.866 -1.852 -15.615 1.00 90.00 637 PRO A CA 1
ATOM 4661 C C . PRO A 1 637 ? 14.515 -1.447 -14.181 1.00 90.00 637 PRO A C 1
ATOM 4663 O O . PRO A 1 637 ? 13.981 -2.263 -13.438 1.00 90.00 637 PRO A O 1
ATOM 4666 N N . ALA A 1 638 ? 14.733 -0.180 -13.813 1.00 91.38 638 ALA A N 1
ATOM 4667 C CA . ALA A 1 638 ? 14.470 0.315 -12.465 1.00 91.38 638 ALA A CA 1
ATOM 4668 C C . ALA A 1 638 ? 13.015 0.759 -12.212 1.00 91.38 638 ALA A C 1
ATOM 4670 O O . ALA A 1 638 ? 12.758 1.544 -11.299 1.00 91.38 638 ALA A O 1
ATOM 4671 N N . PHE A 1 639 ? 12.033 0.263 -12.979 1.00 92.38 639 PHE A N 1
ATOM 4672 C CA . PHE A 1 639 ? 10.639 0.733 -12.915 1.00 92.38 639 PHE A CA 1
ATOM 4673 C C . PHE A 1 639 ? 10.017 0.688 -11.506 1.00 92.38 639 PHE A C 1
ATOM 4675 O O . PHE A 1 639 ? 9.182 1.534 -11.185 1.00 92.38 639 PHE A O 1
ATOM 4682 N N . ARG A 1 640 ? 10.417 -0.268 -10.648 1.00 93.94 640 ARG A N 1
ATOM 4683 C CA . ARG A 1 640 ? 9.928 -0.348 -9.256 1.00 93.94 640 ARG A CA 1
ATOM 4684 C C . ARG A 1 640 ? 10.402 0.832 -8.411 1.00 93.94 640 ARG A C 1
ATOM 4686 O O . ARG A 1 640 ? 9.622 1.396 -7.647 1.00 93.94 640 ARG A O 1
ATOM 4693 N N . GLU A 1 641 ? 11.660 1.225 -8.585 1.00 94.38 641 GLU A N 1
ATOM 4694 C CA . GLU A 1 641 ? 12.222 2.401 -7.924 1.00 94.38 641 GLU A CA 1
ATOM 4695 C C . GLU A 1 641 ? 11.664 3.688 -8.533 1.00 94.38 641 GLU A C 1
ATOM 4697 O O . GLU A 1 641 ? 11.291 4.590 -7.788 1.00 94.38 641 GLU A O 1
ATOM 4702 N N . CYS A 1 642 ? 11.506 3.761 -9.862 1.00 94.56 642 CYS A N 1
ATOM 4703 C CA . CYS A 1 642 ? 10.814 4.881 -10.506 1.00 94.56 642 CYS A CA 1
ATOM 4704 C C . CYS A 1 642 ? 9.400 5.059 -9.936 1.00 94.56 642 CYS A C 1
ATOM 4706 O O . CYS A 1 642 ? 9.003 6.176 -9.625 1.00 94.56 642 CYS A O 1
ATOM 4708 N N . GLY A 1 643 ? 8.661 3.967 -9.730 1.00 95.06 643 GLY A N 1
ATOM 4709 C CA . GLY A 1 643 ? 7.354 3.998 -9.082 1.00 95.06 643 GLY A CA 1
ATOM 4710 C C . GLY A 1 643 ? 7.402 4.535 -7.650 1.00 95.06 643 GLY A C 1
ATOM 4711 O O . GLY A 1 643 ? 6.629 5.421 -7.293 1.00 95.06 643 GLY A O 1
ATOM 4712 N N . ALA A 1 644 ? 8.347 4.070 -6.831 1.00 96.12 644 ALA A N 1
ATOM 4713 C CA . ALA A 1 644 ? 8.512 4.600 -5.478 1.00 96.12 644 ALA A CA 1
ATOM 4714 C C . ALA A 1 644 ? 8.892 6.093 -5.469 1.00 96.12 644 ALA A C 1
ATOM 4716 O O . ALA A 1 644 ? 8.376 6.859 -4.658 1.00 96.12 644 ALA A O 1
ATOM 4717 N N . ARG A 1 645 ? 9.738 6.538 -6.404 1.00 96.56 645 ARG A N 1
ATOM 4718 C CA . ARG A 1 645 ? 10.101 7.955 -6.569 1.00 96.56 645 ARG A CA 1
ATOM 4719 C C . ARG A 1 645 ? 8.939 8.805 -7.091 1.00 96.56 645 ARG A C 1
ATOM 4721 O O . ARG A 1 645 ? 8.850 9.975 -6.731 1.00 96.56 645 ARG A O 1
ATOM 4728 N N . ALA A 1 646 ? 8.040 8.240 -7.897 1.00 96.31 646 ALA A N 1
ATOM 4729 C CA . ALA A 1 646 ? 6.790 8.885 -8.300 1.00 96.31 646 ALA A CA 1
ATOM 4730 C C . ALA A 1 646 ? 5.843 9.077 -7.104 1.00 96.31 646 ALA A C 1
ATOM 4732 O O . ALA A 1 646 ? 5.282 10.154 -6.925 1.00 96.31 646 ALA A O 1
ATOM 4733 N N . LEU A 1 647 ? 5.717 8.062 -6.243 1.00 97.31 647 LEU A N 1
ATOM 4734 C CA . LEU A 1 647 ? 4.953 8.167 -5.000 1.00 97.31 647 LEU A CA 1
ATOM 4735 C C . LEU A 1 647 ? 5.540 9.238 -4.063 1.00 97.31 647 LEU A C 1
ATOM 4737 O O . LEU A 1 647 ? 4.797 10.044 -3.512 1.00 97.31 647 LEU A O 1
ATOM 4741 N N . ALA A 1 648 ? 6.869 9.310 -3.947 1.00 97.81 648 ALA A N 1
ATOM 4742 C CA . ALA A 1 648 ? 7.538 10.356 -3.175 1.00 97.81 648 ALA A CA 1
ATOM 4743 C C . ALA A 1 648 ? 7.280 11.758 -3.757 1.00 97.81 648 ALA A C 1
ATOM 4745 O O . ALA A 1 648 ? 6.981 12.684 -3.006 1.00 97.81 648 ALA A O 1
ATOM 4746 N N . ALA A 1 649 ? 7.324 11.913 -5.086 1.00 97.06 649 ALA A N 1
ATOM 4747 C CA . ALA A 1 649 ? 6.976 13.171 -5.749 1.00 97.06 649 ALA A CA 1
ATOM 4748 C C . ALA A 1 649 ? 5.518 13.583 -5.477 1.00 97.06 649 ALA A C 1
ATOM 4750 O O . ALA A 1 649 ? 5.253 14.754 -5.213 1.00 97.06 649 ALA A O 1
ATOM 4751 N N . ALA A 1 650 ? 4.579 12.632 -5.459 1.00 97.69 650 ALA A N 1
ATOM 4752 C CA . ALA A 1 650 ? 3.191 12.905 -5.091 1.00 97.69 650 ALA A CA 1
ATOM 4753 C C . ALA A 1 650 ? 3.062 13.425 -3.646 1.00 97.69 650 ALA A C 1
ATOM 4755 O O . ALA A 1 650 ? 2.321 14.381 -3.408 1.00 97.69 650 ALA A O 1
ATOM 4756 N N . CYS A 1 651 ? 3.828 12.870 -2.698 1.00 98.31 651 CYS A N 1
ATOM 4757 C CA . CYS A 1 651 ? 3.907 13.394 -1.329 1.00 98.31 651 CYS A CA 1
ATOM 4758 C C . CYS A 1 651 ? 4.466 14.821 -1.286 1.00 98.31 651 CYS A C 1
ATOM 4760 O O . CYS A 1 651 ? 3.925 15.664 -0.573 1.00 98.31 651 CYS A O 1
ATOM 4762 N N . VAL A 1 652 ? 5.518 15.111 -2.063 1.00 98.00 652 VAL A N 1
ATOM 4763 C CA . VAL A 1 652 ? 6.085 16.465 -2.161 1.00 98.00 652 VAL A CA 1
ATOM 4764 C C . VAL A 1 652 ? 5.043 17.449 -2.683 1.00 98.00 652 VAL A C 1
ATOM 4766 O O . VAL A 1 652 ? 4.844 18.491 -2.066 1.00 98.00 652 VAL A O 1
ATOM 4769 N N . TYR A 1 653 ? 4.333 17.121 -3.768 1.00 97.31 653 TYR A N 1
ATOM 4770 C CA . TYR A 1 653 ? 3.296 18.001 -4.310 1.00 97.31 653 TYR A CA 1
ATOM 4771 C C . TYR A 1 653 ? 2.159 18.252 -3.315 1.00 97.31 653 TYR A C 1
ATOM 4773 O O . TYR A 1 653 ? 1.717 19.393 -3.186 1.00 97.31 653 TYR A O 1
ATOM 4781 N N . ALA A 1 654 ? 1.704 17.219 -2.602 1.00 97.75 654 ALA A N 1
ATOM 4782 C CA . ALA A 1 654 ? 0.678 17.364 -1.572 1.00 97.75 654 ALA A CA 1
ATOM 4783 C C . ALA A 1 654 ? 1.151 18.256 -0.413 1.00 97.75 654 ALA A C 1
ATOM 4785 O O . ALA A 1 654 ? 0.456 19.189 -0.023 1.00 97.75 654 ALA A O 1
ATOM 4786 N N . ALA A 1 655 ? 2.366 18.048 0.095 1.00 98.06 655 ALA A N 1
ATOM 4787 C CA . ALA A 1 655 ? 2.914 18.861 1.177 1.00 98.06 655 ALA A CA 1
ATOM 4788 C C . ALA A 1 655 ? 3.188 20.317 0.768 1.00 98.06 655 ALA A C 1
ATOM 4790 O O . ALA A 1 655 ? 2.877 21.246 1.524 1.00 98.06 655 ALA A O 1
ATOM 4791 N N . ALA A 1 656 ? 3.724 20.531 -0.435 1.00 97.25 656 ALA A N 1
ATOM 4792 C CA . ALA A 1 656 ? 4.109 21.851 -0.917 1.00 97.25 656 ALA A CA 1
ATOM 4793 C C . ALA A 1 656 ? 2.903 22.787 -1.081 1.00 97.25 656 ALA A C 1
ATOM 4795 O O . ALA A 1 656 ? 3.000 23.961 -0.723 1.00 97.25 656 ALA A O 1
ATOM 4796 N N . ARG A 1 657 ? 1.735 22.261 -1.495 1.00 95.56 657 ARG A N 1
ATOM 4797 C CA . ARG A 1 657 ? 0.460 23.010 -1.530 1.00 95.56 657 ARG A CA 1
ATOM 4798 C C . ARG A 1 657 ? 0.095 23.644 -0.187 1.00 95.56 657 ARG A C 1
ATOM 4800 O O . ARG A 1 657 ? -0.616 24.644 -0.151 1.00 95.56 657 ARG A O 1
ATOM 4807 N N . HIS A 1 658 ? 0.604 23.087 0.908 1.00 96.19 658 HIS A N 1
ATOM 4808 C CA . HIS A 1 658 ? 0.364 23.561 2.264 1.00 96.19 658 HIS A CA 1
ATOM 4809 C C . HIS A 1 658 ? 1.612 24.172 2.921 1.00 96.19 658 HIS A C 1
ATOM 4811 O O . HIS A 1 658 ? 1.693 24.226 4.151 1.00 96.19 658 HIS A O 1
ATOM 4817 N N . GLY A 1 659 ? 2.599 24.614 2.132 1.00 95.50 659 GLY A N 1
ATOM 4818 C CA . GLY A 1 659 ? 3.802 25.288 2.630 1.00 95.50 659 GLY A CA 1
ATOM 4819 C C . GLY A 1 659 ? 4.706 24.396 3.484 1.00 95.50 659 GLY A C 1
ATOM 4820 O O . GLY A 1 659 ? 5.281 24.852 4.482 1.00 95.50 659 GLY A O 1
ATOM 4821 N N . ARG A 1 660 ? 4.791 23.107 3.137 1.00 97.88 660 ARG A N 1
ATOM 4822 C CA . ARG A 1 660 ? 5.603 22.106 3.838 1.00 97.88 660 ARG A CA 1
ATOM 4823 C C . ARG A 1 660 ? 6.552 21.398 2.883 1.00 97.88 660 ARG A C 1
ATOM 4825 O O . ARG A 1 660 ? 6.185 21.052 1.767 1.00 97.88 660 ARG A O 1
ATOM 4832 N N . GLY A 1 661 ? 7.762 21.155 3.369 1.00 97.12 661 GLY A N 1
ATOM 4833 C CA . GLY A 1 661 ? 8.740 20.287 2.732 1.00 97.12 661 GLY A CA 1
ATOM 4834 C C . GLY A 1 661 ? 8.674 18.858 3.251 1.00 97.12 661 GLY A C 1
ATOM 4835 O O . GLY A 1 661 ? 8.178 18.600 4.354 1.00 97.12 661 GLY A O 1
ATOM 4836 N N . VAL A 1 662 ? 9.231 17.946 2.461 1.00 96.44 662 VAL A N 1
ATOM 4837 C CA . VAL A 1 662 ? 9.251 16.510 2.728 1.00 96.44 662 VAL A CA 1
ATOM 4838 C C . VAL A 1 662 ? 10.669 15.969 2.578 1.00 96.44 662 VAL A C 1
ATOM 4840 O O . VAL A 1 662 ? 11.382 16.287 1.631 1.00 96.44 662 VAL A O 1
ATOM 4843 N N . SER A 1 663 ? 11.067 15.105 3.507 1.00 94.75 663 SER A N 1
ATOM 4844 C CA . SER A 1 663 ? 12.264 14.269 3.397 1.00 94.75 663 SER A CA 1
ATOM 4845 C C . SER A 1 663 ? 11.852 12.801 3.369 1.00 94.75 663 SER A C 1
ATOM 4847 O O . SER A 1 663 ? 11.195 12.345 4.305 1.00 94.75 663 SER A O 1
ATOM 4849 N N . VAL A 1 664 ? 12.233 12.051 2.335 1.00 96.50 664 VAL A N 1
ATOM 4850 C CA . VAL A 1 664 ? 11.996 10.600 2.289 1.00 96.50 664 VAL A CA 1
ATOM 4851 C C . VAL A 1 664 ? 12.972 9.912 3.244 1.00 96.50 664 VAL A C 1
ATOM 4853 O O . VAL A 1 664 ? 14.178 10.084 3.114 1.00 96.50 664 VAL A O 1
ATOM 4856 N N . LEU A 1 665 ? 12.444 9.170 4.219 1.00 96.81 665 LEU A N 1
ATOM 4857 C CA . LEU A 1 665 ? 13.226 8.541 5.291 1.00 96.81 665 LEU A CA 1
ATOM 4858 C C . LEU A 1 665 ? 13.511 7.070 4.982 1.00 96.81 665 LEU A C 1
ATOM 4860 O O . LEU A 1 665 ? 14.615 6.576 5.187 1.00 96.81 665 LEU A O 1
ATOM 4864 N N . ARG A 1 666 ? 12.512 6.365 4.447 1.00 95.94 666 ARG A N 1
ATOM 4865 C CA . ARG A 1 666 ? 12.639 4.971 4.018 1.00 95.94 666 ARG A CA 1
ATOM 4866 C C . ARG A 1 666 ? 11.644 4.679 2.906 1.00 95.94 666 ARG A C 1
ATOM 4868 O O . ARG A 1 666 ? 10.462 5.003 3.023 1.00 95.94 666 ARG A O 1
ATOM 4875 N N . VAL A 1 667 ? 12.105 3.960 1.889 1.00 96.81 667 VAL A N 1
ATOM 4876 C CA . VAL A 1 667 ? 11.275 3.195 0.954 1.00 96.81 667 VAL A CA 1
ATOM 4877 C C . VAL A 1 667 ? 11.522 1.703 1.174 1.00 96.81 667 VAL A C 1
ATOM 4879 O O . VAL A 1 667 ? 12.652 1.270 1.347 1.00 96.81 667 VAL A O 1
ATOM 4882 N N . ALA A 1 668 ? 10.461 0.906 1.199 1.00 94.56 668 ALA A N 1
ATOM 4883 C CA . ALA A 1 668 ? 10.540 -0.548 1.206 1.00 94.56 668 ALA A CA 1
ATOM 4884 C C . ALA A 1 668 ? 9.493 -1.064 0.225 1.00 94.56 668 ALA A C 1
ATOM 4886 O O . ALA A 1 668 ? 8.289 -0.986 0.479 1.00 94.56 668 ALA A O 1
ATOM 4887 N N . ALA A 1 669 ? 9.955 -1.534 -0.927 1.00 89.44 669 ALA A N 1
ATOM 4888 C CA . ALA A 1 669 ? 9.103 -2.060 -1.976 1.00 89.44 669 ALA A CA 1
ATOM 4889 C C . ALA A 1 669 ? 9.156 -3.588 -2.001 1.00 89.44 669 ALA A C 1
ATOM 4891 O O . ALA A 1 669 ? 10.224 -4.197 -1.947 1.00 89.44 669 ALA A O 1
ATOM 4892 N N . THR A 1 670 ? 7.987 -4.200 -2.131 1.00 80.62 670 THR A N 1
ATOM 4893 C CA . THR A 1 670 ? 7.821 -5.624 -2.425 1.00 80.62 670 THR A CA 1
ATOM 4894 C C . THR A 1 670 ? 7.071 -5.772 -3.748 1.00 80.62 670 THR A C 1
ATOM 4896 O O . THR A 1 670 ? 6.701 -4.787 -4.382 1.00 80.62 670 THR A O 1
ATOM 4899 N N . GLU A 1 671 ? 6.817 -6.999 -4.195 1.00 72.44 671 GLU A N 1
ATOM 4900 C CA . GLU A 1 671 ? 5.949 -7.216 -5.360 1.00 72.44 671 GLU A CA 1
ATOM 4901 C C . GLU A 1 671 ? 4.480 -6.813 -5.113 1.00 72.44 671 GLU A C 1
ATOM 4903 O O . GLU A 1 671 ? 3.752 -6.544 -6.069 1.00 72.44 671 GLU A O 1
ATOM 4908 N N . HIS A 1 672 ? 4.051 -6.738 -3.847 1.00 76.75 672 HIS A N 1
ATOM 4909 C CA . HIS A 1 672 ? 2.650 -6.536 -3.465 1.00 76.75 672 HIS A CA 1
ATOM 4910 C C . HIS A 1 672 ? 2.327 -5.121 -2.985 1.00 76.75 672 HIS A C 1
ATOM 4912 O O . HIS A 1 672 ? 1.184 -4.692 -3.107 1.00 76.75 672 HIS A O 1
ATOM 4918 N N . PHE A 1 673 ? 3.300 -4.397 -2.434 1.00 90.56 673 PHE A N 1
ATOM 4919 C CA . PHE A 1 673 ? 3.086 -3.045 -1.925 1.00 90.56 673 PHE A CA 1
ATOM 4920 C C . PHE A 1 673 ? 4.381 -2.232 -1.895 1.00 90.56 673 PHE A C 1
ATOM 4922 O O . PHE A 1 673 ? 5.486 -2.782 -1.842 1.00 90.56 673 PHE A O 1
ATOM 4929 N N . VAL A 1 674 ? 4.229 -0.910 -1.863 1.00 94.75 674 VAL A N 1
ATOM 4930 C CA . VAL A 1 674 ? 5.297 0.040 -1.543 1.00 94.75 674 VAL A CA 1
ATOM 4931 C C . VAL A 1 674 ? 4.981 0.678 -0.199 1.00 94.75 674 VAL A C 1
ATOM 4933 O O . VAL A 1 674 ? 3.996 1.399 -0.075 1.00 94.75 674 VAL A O 1
ATOM 4936 N N . SER A 1 675 ? 5.825 0.429 0.800 1.00 96.44 675 SER A N 1
ATOM 4937 C CA . SER A 1 675 ? 5.787 1.145 2.072 1.00 96.44 675 SER A CA 1
ATOM 4938 C C . SER A 1 675 ? 6.765 2.313 2.021 1.00 96.44 675 SER A C 1
ATOM 4940 O O . SER A 1 675 ? 7.900 2.155 1.559 1.00 96.44 675 SER A O 1
ATOM 4942 N N . MET A 1 676 ? 6.384 3.473 2.545 1.00 98.00 676 MET A N 1
ATOM 4943 C CA . MET A 1 676 ? 7.238 4.661 2.598 1.00 98.00 676 MET A CA 1
ATOM 4944 C C . MET A 1 676 ? 7.036 5.421 3.907 1.00 98.00 676 MET A C 1
ATOM 4946 O O . MET A 1 676 ? 5.910 5.555 4.368 1.00 98.00 676 MET A O 1
ATOM 4950 N N . ALA A 1 677 ? 8.119 5.922 4.495 1.00 98.38 677 ALA A N 1
ATOM 4951 C CA . ALA A 1 677 ? 8.074 6.860 5.610 1.00 98.38 677 ALA A CA 1
ATOM 4952 C C . ALA A 1 677 ? 8.656 8.194 5.149 1.00 98.38 677 ALA A C 1
ATOM 4954 O O . ALA A 1 677 ? 9.759 8.236 4.593 1.00 98.38 677 ALA A O 1
ATOM 4955 N N . VAL A 1 678 ? 7.917 9.277 5.373 1.00 98.25 678 VAL A N 1
ATOM 4956 C CA . VAL A 1 678 ? 8.350 10.623 5.013 1.00 98.25 678 VAL A CA 1
ATOM 4957 C C . VAL A 1 678 ? 8.255 11.573 6.198 1.00 98.25 678 VAL A C 1
ATOM 4959 O O . VAL A 1 678 ? 7.273 11.597 6.935 1.00 98.25 678 VAL A O 1
ATOM 4962 N N . GLY A 1 679 ? 9.302 12.364 6.387 1.00 97.88 679 GLY A N 1
ATOM 4963 C CA . GLY A 1 679 ? 9.388 13.368 7.433 1.00 97.88 679 GLY A CA 1
ATOM 4964 C C . GLY A 1 679 ? 8.926 14.731 6.936 1.00 97.88 679 GLY A C 1
ATOM 4965 O O . GLY A 1 679 ? 9.327 15.163 5.857 1.00 97.88 679 GLY A O 1
ATOM 4966 N N . VAL A 1 680 ? 8.142 15.439 7.745 1.00 97.88 680 VAL A N 1
ATOM 4967 C CA . VAL A 1 680 ? 7.572 16.744 7.391 1.00 97.88 680 VAL A CA 1
ATOM 4968 C C . VAL A 1 680 ? 8.388 17.879 8.004 1.00 97.88 680 VAL A C 1
ATOM 4970 O O . VAL A 1 680 ? 8.786 17.827 9.172 1.00 97.88 680 VAL A O 1
ATOM 4973 N N . ARG A 1 681 ? 8.634 18.936 7.221 1.00 95.44 681 ARG A N 1
ATOM 4974 C CA . ARG A 1 681 ? 9.228 20.195 7.694 1.00 95.44 681 ARG A CA 1
ATOM 4975 C C . ARG A 1 681 ? 8.341 21.366 7.299 1.00 95.44 681 ARG A C 1
ATOM 4977 O O . ARG A 1 681 ? 8.105 21.610 6.121 1.00 95.44 681 ARG A O 1
ATOM 4984 N N . ARG A 1 682 ? 7.867 22.127 8.284 1.00 93.50 682 ARG A N 1
ATOM 4985 C CA . ARG A 1 682 ? 7.059 23.331 8.040 1.00 93.50 682 ARG A CA 1
ATOM 4986 C C . ARG A 1 682 ? 7.909 24.490 7.507 1.00 93.50 682 ARG A C 1
ATOM 4988 O O . ARG A 1 682 ? 8.971 24.754 8.066 1.00 93.50 682 ARG A O 1
ATOM 4995 N N . GLY A 1 683 ? 7.404 25.210 6.503 1.00 94.25 683 GLY A N 1
ATOM 4996 C CA . GLY A 1 683 ? 7.970 26.462 5.991 1.00 94.25 683 GLY A CA 1
ATOM 4997 C C . GLY A 1 683 ? 8.180 26.454 4.474 1.00 94.25 683 GLY A C 1
ATOM 4998 O O . GLY A 1 683 ? 8.613 25.447 3.920 1.00 94.25 683 GLY A O 1
ATOM 4999 N N . MET A 1 684 ? 7.944 27.600 3.821 1.00 95.31 684 MET A N 1
ATOM 5000 C CA . MET A 1 684 ? 8.016 27.741 2.354 1.00 95.31 684 MET A CA 1
ATOM 5001 C C . MET A 1 684 ? 9.381 27.342 1.789 1.00 95.31 684 MET A C 1
ATOM 5003 O O . MET A 1 684 ? 9.442 26.512 0.897 1.00 95.31 684 MET A O 1
ATOM 5007 N N . ARG A 1 685 ? 10.484 27.772 2.423 1.00 96.38 685 ARG A N 1
ATOM 5008 C CA . ARG A 1 685 ? 11.843 27.367 2.012 1.00 96.38 685 ARG A CA 1
ATOM 5009 C C . ARG A 1 685 ? 12.043 25.850 1.963 1.00 96.38 685 ARG A C 1
ATOM 5011 O O . ARG A 1 685 ? 12.816 25.357 1.155 1.00 96.38 685 ARG A O 1
ATOM 5018 N N . HIS A 1 686 ? 11.392 25.106 2.858 1.00 96.31 686 HIS A N 1
ATOM 5019 C CA . HIS A 1 686 ? 11.467 23.647 2.848 1.00 96.31 686 HIS A CA 1
ATOM 5020 C C . HIS A 1 686 ? 10.570 23.036 1.767 1.00 96.31 686 HIS A C 1
ATOM 5022 O O . HIS A 1 686 ? 10.938 22.001 1.213 1.00 96.31 686 HIS A O 1
ATOM 5028 N N . ALA A 1 687 ? 9.421 23.653 1.473 1.00 96.12 687 ALA A N 1
ATOM 5029 C CA . ALA A 1 687 ? 8.559 23.258 0.364 1.00 96.12 687 ALA A CA 1
ATOM 5030 C C . ALA A 1 687 ? 9.287 23.423 -0.977 1.00 96.12 687 ALA A C 1
ATOM 5032 O O . ALA A 1 687 ? 9.401 22.448 -1.716 1.00 96.12 687 ALA A O 1
ATOM 5033 N N . ASP A 1 688 ? 9.872 24.599 -1.216 1.00 95.25 688 ASP A N 1
ATOM 5034 C CA . ASP A 1 688 ? 10.625 24.919 -2.435 1.00 95.25 688 ASP A CA 1
ATOM 5035 C C . ASP A 1 688 ? 11.805 23.953 -2.611 1.00 95.25 688 ASP A C 1
ATOM 5037 O O . ASP A 1 688 ? 11.877 23.237 -3.603 1.00 95.25 688 ASP A O 1
ATOM 5041 N N . ALA A 1 689 ? 12.628 23.771 -1.570 1.00 94.19 689 ALA A N 1
ATOM 5042 C CA . ALA A 1 689 ? 13.746 22.823 -1.609 1.00 94.19 689 ALA A CA 1
ATOM 5043 C C . ALA A 1 689 ? 13.322 21.359 -1.862 1.00 94.19 689 ALA A C 1
ATOM 5045 O O . ALA A 1 689 ? 14.123 20.547 -2.330 1.00 94.19 689 ALA A O 1
ATOM 5046 N N . SER A 1 690 ? 12.081 20.990 -1.523 1.00 95.06 690 SER A N 1
ATOM 5047 C CA . SER A 1 690 ? 11.539 19.664 -1.842 1.00 95.06 690 SER A CA 1
ATOM 5048 C C . SER A 1 690 ? 11.078 19.591 -3.299 1.00 95.06 690 SER A C 1
ATOM 5050 O O . SER A 1 690 ? 11.325 18.584 -3.961 1.00 95.06 690 SER A O 1
ATOM 5052 N N . LEU A 1 691 ? 10.436 20.647 -3.808 1.00 94.25 691 LEU A N 1
ATOM 5053 C CA . LEU A 1 691 ? 10.020 20.761 -5.208 1.00 94.25 691 LEU A CA 1
ATOM 5054 C C . LEU A 1 691 ? 11.219 20.768 -6.163 1.00 94.25 691 LEU A C 1
ATOM 5056 O O . LEU A 1 691 ? 11.160 20.087 -7.182 1.00 94.25 691 LEU A O 1
ATOM 5060 N N . ASP A 1 692 ? 12.332 21.401 -5.785 1.00 91.94 692 ASP A N 1
ATOM 5061 C CA . ASP A 1 692 ? 13.587 21.417 -6.557 1.00 91.94 692 ASP A CA 1
ATOM 5062 C C . ASP A 1 692 ? 14.151 20.010 -6.828 1.00 91.94 692 ASP A C 1
ATOM 5064 O O . ASP A 1 692 ? 14.969 19.805 -7.734 1.00 91.94 692 ASP A O 1
ATOM 5068 N N . ARG A 1 693 ? 13.733 19.020 -6.028 1.00 92.06 693 ARG A N 1
ATOM 5069 C CA . ARG A 1 693 ? 14.095 17.600 -6.149 1.00 92.06 693 ARG A CA 1
ATOM 5070 C C . ARG A 1 693 ? 13.036 16.763 -6.861 1.00 92.06 693 ARG A C 1
ATOM 5072 O O . ARG A 1 693 ? 13.175 15.545 -6.940 1.00 92.06 693 ARG A O 1
ATOM 5079 N N . VAL A 1 694 ? 11.978 17.370 -7.385 1.00 93.50 694 VAL A N 1
ATOM 5080 C CA . VAL A 1 694 ? 10.976 16.694 -8.209 1.00 93.50 694 VAL A CA 1
ATOM 5081 C C . VAL A 1 694 ? 11.260 17.007 -9.673 1.00 93.50 694 VAL A C 1
ATOM 5083 O O . VAL A 1 694 ? 10.949 18.081 -10.176 1.00 93.50 694 VAL A O 1
ATOM 5086 N N . ARG A 1 695 ? 11.878 16.052 -10.371 1.00 91.19 695 ARG A N 1
ATOM 5087 C CA . ARG A 1 695 ? 12.456 16.254 -11.707 1.00 91.19 695 ARG A CA 1
ATOM 5088 C C . ARG A 1 695 ? 12.016 15.174 -12.678 1.00 91.19 695 ARG A C 1
ATOM 5090 O O . ARG A 1 695 ? 11.715 14.045 -12.291 1.00 91.19 695 ARG A O 1
ATOM 5097 N N . ARG A 1 696 ? 12.002 15.488 -13.972 1.00 90.50 696 ARG A N 1
ATOM 5098 C CA . ARG A 1 696 ? 11.902 14.444 -15.002 1.00 90.50 696 ARG A CA 1
ATOM 5099 C C . ARG A 1 696 ? 13.224 13.688 -15.086 1.00 90.50 696 ARG A C 1
ATOM 5101 O O . ARG A 1 696 ? 14.287 14.247 -14.828 1.00 90.50 696 ARG A O 1
ATOM 5108 N N . CYS A 1 697 ? 13.144 12.421 -15.459 1.00 89.56 697 CYS A N 1
ATOM 5109 C CA . CYS A 1 697 ? 14.306 11.563 -15.634 1.00 89.56 697 CYS A CA 1
ATOM 5110 C C . CYS A 1 697 ? 14.256 10.935 -17.023 1.00 89.56 697 CYS A C 1
ATOM 5112 O O . CYS A 1 697 ? 13.215 10.426 -17.432 1.00 89.56 697 CYS A O 1
ATOM 5114 N N . ARG A 1 698 ? 15.370 10.956 -17.750 1.00 88.62 698 ARG A N 1
ATOM 5115 C CA . ARG A 1 698 ? 15.511 10.239 -19.017 1.00 88.62 698 ARG A CA 1
ATOM 5116 C C . ARG A 1 698 ? 16.334 8.979 -18.792 1.00 88.62 698 ARG A C 1
ATOM 5118 O O . ARG A 1 698 ? 17.463 9.060 -18.320 1.00 88.62 698 ARG A O 1
ATOM 5125 N N . TYR A 1 699 ? 15.790 7.832 -19.178 1.00 89.31 699 TYR A N 1
ATOM 5126 C CA . TYR A 1 699 ? 16.521 6.570 -19.206 1.00 89.31 699 TYR A CA 1
ATOM 5127 C C . TYR A 1 699 ? 17.120 6.324 -20.594 1.00 89.31 699 TYR A C 1
ATOM 5129 O O . TYR A 1 699 ? 16.388 6.318 -21.586 1.00 89.31 699 TYR A O 1
ATOM 5137 N N . ALA A 1 700 ? 18.431 6.093 -20.664 1.00 87.88 700 ALA A N 1
ATOM 5138 C CA . ALA A 1 700 ? 19.144 5.738 -21.890 1.00 87.88 700 ALA A CA 1
ATOM 5139 C C . ALA A 1 700 ? 19.469 4.228 -21.903 1.00 87.88 700 ALA A C 1
ATOM 5141 O O . ALA A 1 700 ? 20.353 3.795 -21.160 1.00 87.88 700 ALA A O 1
ATOM 5142 N N . PRO A 1 701 ? 18.793 3.401 -22.728 1.00 83.88 701 PRO A N 1
ATOM 5143 C CA . PRO A 1 701 ? 18.957 1.946 -22.695 1.00 83.88 701 PRO A CA 1
ATOM 5144 C C . PRO A 1 701 ? 20.357 1.450 -23.075 1.00 83.88 701 PRO A C 1
ATOM 5146 O O . PRO A 1 701 ? 20.815 0.447 -22.524 1.00 83.88 701 PRO A O 1
ATOM 5149 N N . ARG A 1 702 ? 21.058 2.123 -24.003 1.00 82.81 702 ARG A N 1
ATOM 5150 C CA . ARG A 1 702 ? 22.394 1.676 -24.445 1.00 82.81 702 ARG A CA 1
ATOM 5151 C C . ARG A 1 702 ? 23.450 1.801 -23.357 1.00 82.81 702 ARG A C 1
ATOM 5153 O O . ARG A 1 702 ? 24.307 0.930 -23.247 1.00 82.81 702 ARG A O 1
ATOM 5160 N N . THR A 1 703 ? 23.399 2.877 -22.580 1.00 81.62 703 THR A N 1
ATOM 5161 C CA . THR A 1 703 ? 24.353 3.165 -21.500 1.00 81.62 703 THR A CA 1
ATOM 5162 C C . THR A 1 703 ? 23.831 2.758 -20.128 1.00 81.62 703 THR A C 1
ATOM 5164 O O . THR A 1 703 ? 24.605 2.733 -19.177 1.00 81.62 703 THR A O 1
ATOM 5167 N N . ASP A 1 704 ? 22.540 2.422 -20.025 1.00 85.31 704 ASP A N 1
ATOM 5168 C CA . ASP A 1 704 ? 21.839 2.123 -18.775 1.00 85.31 704 ASP A CA 1
ATOM 5169 C C . ASP A 1 704 ? 21.999 3.247 -17.745 1.00 85.31 704 ASP A C 1
ATOM 5171 O O . ASP A 1 704 ? 22.239 3.009 -16.563 1.00 85.31 704 ASP A O 1
ATOM 5175 N N . THR A 1 705 ? 21.909 4.489 -18.224 1.00 85.31 705 THR A N 1
ATOM 5176 C CA . THR A 1 705 ? 22.035 5.703 -17.413 1.00 85.31 705 THR A CA 1
ATOM 5177 C C . THR A 1 705 ? 20.685 6.379 -17.224 1.00 85.31 705 THR A C 1
ATOM 5179 O O . THR A 1 705 ? 19.804 6.307 -18.083 1.00 85.31 705 THR A O 1
ATOM 5182 N N . TYR A 1 706 ? 20.544 7.037 -16.077 1.00 87.38 706 TYR A N 1
ATOM 5183 C CA . TYR A 1 706 ? 19.365 7.793 -15.679 1.00 87.38 706 TYR A CA 1
ATOM 5184 C C . TYR A 1 706 ? 19.785 9.250 -15.522 1.00 87.38 706 TYR A C 1
ATOM 5186 O O . TYR A 1 706 ? 20.511 9.587 -14.589 1.00 87.38 706 TYR A O 1
ATOM 5194 N N . ASP A 1 707 ? 19.351 10.096 -16.449 1.00 86.69 707 ASP A N 1
ATOM 5195 C CA . ASP A 1 707 ? 19.725 11.505 -16.481 1.00 86.69 707 ASP A CA 1
ATOM 5196 C C . ASP A 1 707 ? 18.589 12.344 -15.888 1.00 86.69 707 ASP A C 1
ATOM 5198 O O . ASP A 1 707 ? 17.472 12.353 -16.417 1.00 86.69 707 ASP A O 1
ATOM 5202 N N . TRP A 1 708 ? 18.860 13.058 -14.797 1.00 87.94 708 TRP A N 1
ATOM 5203 C CA . TRP A 1 708 ? 17.925 14.024 -14.223 1.00 87.94 708 TRP A CA 1
ATOM 5204 C C . TRP A 1 708 ? 17.906 15.299 -15.061 1.00 87.94 708 TRP A C 1
ATOM 5206 O O . TRP A 1 708 ? 18.949 15.872 -15.369 1.00 87.94 708 TRP A O 1
ATOM 5216 N N . LEU A 1 709 ? 16.712 15.729 -15.458 1.00 84.31 709 LEU A N 1
ATOM 5217 C CA . LEU A 1 709 ? 16.532 16.901 -16.307 1.00 84.31 709 LEU A CA 1
ATOM 5218 C C . LEU A 1 709 ? 16.197 18.129 -15.452 1.00 84.31 709 LEU A C 1
ATOM 5220 O O . LEU A 1 709 ? 15.437 18.021 -14.488 1.00 84.31 709 LEU A O 1
ATOM 5224 N N . GLY A 1 710 ? 16.761 19.285 -15.816 1.00 71.69 710 GLY A N 1
ATOM 5225 C CA . GLY A 1 710 ? 16.455 20.574 -15.187 1.00 71.69 710 GLY A CA 1
ATOM 5226 C C . GLY A 1 710 ? 15.072 21.119 -15.566 1.00 71.69 710 GLY A C 1
ATOM 5227 O O . GLY A 1 710 ? 14.366 20.536 -16.390 1.00 71.69 710 GLY A O 1
ATOM 5228 N N . GLU A 1 711 ? 14.694 22.257 -14.978 1.00 60.75 711 GLU A N 1
ATOM 5229 C CA . GLU A 1 711 ? 13.374 22.887 -15.163 1.00 60.75 711 GLU A CA 1
ATOM 5230 C C . GLU A 1 711 ? 13.067 23.273 -16.622 1.00 60.75 711 GLU A C 1
ATOM 5232 O O . GLU A 1 711 ? 11.918 23.205 -17.049 1.00 60.75 711 GLU A O 1
ATOM 5237 N N . GLU A 1 712 ? 14.094 23.588 -17.417 1.00 55.88 712 GLU A N 1
ATOM 5238 C CA . GLU A 1 712 ? 13.983 23.988 -18.831 1.00 55.88 712 GLU A CA 1
ATOM 5239 C C . GLU A 1 712 ? 13.852 22.803 -19.815 1.00 55.88 712 GLU A C 1
ATOM 5241 O O . GLU A 1 712 ? 13.991 22.964 -21.029 1.00 55.88 712 GLU A O 1
ATOM 5246 N N . ALA A 1 713 ? 13.615 21.582 -19.322 1.00 54.75 713 ALA A N 1
ATOM 5247 C CA . ALA A 1 713 ? 13.549 20.395 -20.169 1.00 54.75 713 ALA A CA 1
ATOM 5248 C C . ALA A 1 713 ? 12.400 20.479 -21.200 1.00 54.75 713 ALA A C 1
ATOM 5250 O O . ALA A 1 713 ? 11.249 20.713 -20.816 1.00 54.75 713 ALA A O 1
ATOM 5251 N N . PRO A 1 714 ? 12.666 20.228 -22.499 1.00 50.97 714 PRO A N 1
ATOM 5252 C CA . PRO A 1 714 ? 11.688 20.452 -23.558 1.00 50.97 714 PRO A CA 1
ATOM 5253 C C . PRO A 1 714 ? 10.406 19.621 -23.376 1.00 50.97 714 PRO A C 1
ATOM 5255 O O . PRO A 1 714 ? 10.412 18.489 -22.877 1.00 50.97 714 PRO A O 1
ATOM 5258 N N . SER A 1 715 ? 9.277 20.202 -23.789 1.00 47.75 715 SER A N 1
ATOM 5259 C CA . SER A 1 715 ? 7.962 19.561 -23.797 1.00 47.75 715 SER A CA 1
ATOM 5260 C C . SER A 1 715 ? 7.902 18.428 -24.827 1.00 47.75 715 SER A C 1
ATOM 5262 O O . SER A 1 715 ? 7.918 18.675 -26.024 1.00 47.75 715 SER A O 1
ATOM 5264 N N . GLU A 1 716 ? 7.823 17.198 -24.317 1.00 52.41 716 GLU A N 1
ATOM 5265 C CA . GLU A 1 716 ? 7.349 15.933 -24.912 1.00 52.41 716 GLU A CA 1
ATOM 5266 C C . GLU A 1 716 ? 7.837 15.440 -26.291 1.00 52.41 716 GLU A C 1
ATOM 5268 O O . GLU A 1 716 ? 7.702 14.237 -26.499 1.00 52.41 716 GLU A O 1
ATOM 5273 N N . GLU A 1 717 ? 8.420 16.229 -27.201 1.00 45.22 717 GLU A N 1
ATOM 5274 C CA . GLU A 1 717 ? 8.454 15.779 -28.607 1.00 45.22 717 GLU A CA 1
ATOM 5275 C C . GLU A 1 717 ? 9.801 15.337 -29.199 1.00 45.22 717 GLU A C 1
ATOM 5277 O O . GLU A 1 717 ? 9.785 14.409 -29.997 1.00 45.22 717 GLU A O 1
ATOM 5282 N N . TYR A 1 718 ? 10.971 15.844 -28.801 1.00 43.84 718 TYR A N 1
ATOM 5283 C CA . TYR A 1 718 ? 12.239 15.340 -29.367 1.00 43.84 718 TYR A CA 1
ATOM 5284 C C . TYR A 1 718 ? 13.394 15.437 -28.370 1.00 43.84 718 TYR A C 1
ATOM 5286 O O . TYR A 1 718 ? 13.958 16.504 -28.147 1.00 43.84 718 TYR A O 1
ATOM 5294 N N . ALA A 1 719 ? 13.790 14.301 -27.795 1.00 41.62 719 ALA A N 1
ATOM 5295 C CA . ALA A 1 719 ? 15.113 14.140 -27.198 1.00 41.62 719 ALA A CA 1
ATOM 5296 C C . ALA A 1 719 ? 15.999 13.348 -28.169 1.00 41.62 719 ALA A C 1
ATOM 5298 O O . ALA A 1 719 ? 16.444 12.244 -27.861 1.00 41.62 719 ALA A O 1
ATOM 5299 N N . GLU A 1 720 ? 16.242 13.904 -29.358 1.00 38.75 720 GLU A N 1
ATOM 5300 C CA . GLU A 1 720 ? 17.363 13.462 -30.185 1.00 38.75 720 GLU A CA 1
ATOM 5301 C C . GLU A 1 720 ? 18.657 13.876 -29.477 1.00 38.75 720 GLU A C 1
ATOM 5303 O O . GLU A 1 720 ? 19.098 15.021 -29.546 1.00 38.75 720 GLU A O 1
ATOM 5308 N N . VAL A 1 721 ? 19.269 12.946 -28.743 1.00 40.97 721 VAL A N 1
ATOM 5309 C CA . VAL A 1 721 ? 20.675 13.093 -28.365 1.00 40.97 721 VAL A CA 1
ATOM 5310 C C . VAL A 1 721 ? 21.508 12.648 -29.559 1.00 40.97 721 VAL A C 1
ATOM 5312 O O . VAL A 1 721 ? 21.266 11.581 -30.132 1.00 40.97 721 VAL A O 1
ATOM 5315 N N . ALA A 1 722 ? 22.495 13.469 -29.918 1.00 37.25 722 ALA A N 1
ATOM 5316 C CA . ALA A 1 722 ? 23.553 13.149 -30.868 1.00 37.25 722 ALA A CA 1
ATOM 5317 C C . ALA A 1 722 ? 24.071 11.713 -30.631 1.00 37.25 722 ALA A C 1
ATOM 5319 O O . ALA A 1 722 ? 24.763 11.452 -29.649 1.00 37.25 722 ALA A O 1
ATOM 5320 N N . GLY A 1 723 ? 23.671 10.767 -31.491 1.00 44.94 723 GLY A N 1
ATOM 5321 C CA . GLY A 1 723 ? 23.987 9.336 -31.345 1.00 44.94 723 GLY A CA 1
ATOM 5322 C C . GLY A 1 723 ? 22.827 8.351 -31.569 1.00 44.94 723 GLY A C 1
ATOM 5323 O O . GLY A 1 723 ? 23.063 7.140 -31.610 1.00 44.94 723 GLY A O 1
ATOM 5324 N N . GLY A 1 724 ? 21.589 8.826 -31.751 1.00 45.12 724 GLY A N 1
ATOM 5325 C CA . GLY A 1 724 ? 20.476 7.999 -32.243 1.00 45.12 724 GLY A CA 1
ATOM 5326 C C . GLY A 1 724 ? 19.929 6.962 -31.251 1.00 45.12 724 GLY A C 1
ATOM 5327 O O . GLY A 1 724 ? 19.463 5.907 -31.683 1.00 45.12 724 GLY A O 1
ATOM 5328 N N . ASP A 1 725 ? 20.007 7.222 -29.942 1.00 54.28 725 ASP A N 1
ATOM 5329 C CA . ASP A 1 725 ? 19.338 6.408 -28.915 1.00 54.28 725 ASP A CA 1
ATOM 5330 C C . ASP A 1 725 ? 18.070 7.130 -28.431 1.00 54.28 725 ASP A C 1
ATOM 5332 O O . ASP A 1 725 ? 18.142 8.189 -27.808 1.00 54.28 725 ASP A O 1
ATOM 5336 N N . GLN A 1 726 ? 16.899 6.585 -28.768 1.00 62.41 726 GLN A N 1
ATOM 5337 C CA . GLN A 1 726 ? 15.591 7.115 -28.368 1.00 62.41 726 GLN A CA 1
ATOM 5338 C C . GLN A 1 726 ? 15.351 6.751 -26.888 1.00 62.41 726 GLN A C 1
ATOM 5340 O O . GLN A 1 726 ? 14.844 5.672 -26.585 1.00 62.41 726 GLN A O 1
ATOM 5345 N N . GLY A 1 727 ? 15.796 7.601 -25.956 1.00 74.12 727 GLY A N 1
ATOM 5346 C CA . GLY A 1 727 ? 15.645 7.375 -24.511 1.00 74.12 727 GLY A CA 1
ATOM 5347 C C . GLY A 1 727 ? 14.188 7.437 -24.025 1.00 74.12 727 GLY A C 1
ATOM 5348 O O . GLY A 1 727 ? 13.358 8.142 -24.596 1.00 74.12 727 GLY A O 1
ATOM 5349 N N . GLU A 1 728 ? 13.867 6.729 -22.939 1.00 84.75 728 GLU A N 1
ATOM 5350 C CA . GLU A 1 728 ? 12.526 6.731 -22.330 1.00 84.75 728 GLU A CA 1
ATOM 5351 C C . GLU A 1 728 ? 12.402 7.887 -21.320 1.00 84.75 728 GLU A C 1
ATOM 5353 O O . GLU A 1 728 ? 13.200 8.000 -20.386 1.00 84.75 728 GLU A O 1
ATOM 5358 N N . MET A 1 729 ? 11.394 8.748 -21.491 1.00 87.81 729 MET A N 1
ATOM 5359 C CA . MET A 1 729 ? 11.113 9.864 -20.580 1.00 87.81 729 MET A CA 1
ATOM 5360 C C . MET A 1 729 ? 10.226 9.416 -19.413 1.00 87.81 729 MET A C 1
ATOM 5362 O O . MET A 1 729 ? 9.143 8.863 -19.616 1.00 87.81 729 MET A O 1
ATOM 5366 N N . LEU A 1 730 ? 10.659 9.705 -18.189 1.00 90.62 730 LEU A N 1
ATOM 5367 C CA . LEU A 1 730 ? 10.004 9.328 -16.942 1.00 90.62 730 LEU A CA 1
ATOM 5368 C C . LEU A 1 730 ? 9.690 10.557 -16.087 1.00 90.62 730 LEU A C 1
ATOM 5370 O O . LEU A 1 730 ? 10.384 11.576 -16.124 1.00 90.62 730 LEU A O 1
ATOM 5374 N N . GLY A 1 731 ? 8.679 10.411 -15.237 1.00 88.75 731 GLY A N 1
ATOM 5375 C CA . GLY A 1 731 ? 8.392 11.340 -14.158 1.00 88.75 731 GLY A CA 1
ATOM 5376 C C . GLY A 1 731 ? 7.259 12.331 -14.413 1.00 88.75 731 GLY A C 1
ATOM 5377 O O . GLY A 1 731 ? 6.394 12.067 -15.257 1.00 88.75 731 GLY A O 1
ATOM 5378 N N . PRO A 1 732 ? 7.229 13.440 -13.650 1.00 92.44 732 PRO A N 1
ATOM 5379 C CA . PRO A 1 732 ? 8.226 13.832 -12.640 1.00 92.44 732 PRO A CA 1
ATOM 5380 C C . PRO A 1 732 ? 8.424 12.786 -11.524 1.00 92.44 732 PRO A C 1
ATOM 5382 O O . PRO A 1 732 ? 7.480 12.110 -11.127 1.00 92.44 732 PRO A O 1
ATOM 5385 N N . LEU A 1 733 ? 9.664 12.616 -11.064 1.00 94.69 733 LEU A N 1
ATOM 5386 C CA . LEU A 1 733 ? 10.085 11.684 -10.015 1.00 94.69 733 LEU A CA 1
ATOM 5387 C C . LEU A 1 733 ? 10.893 12.435 -8.949 1.00 94.69 733 LEU A C 1
ATOM 5389 O O . LEU A 1 733 ? 11.531 13.444 -9.236 1.00 94.69 733 LEU A O 1
ATOM 5393 N N . TRP A 1 734 ? 10.927 11.902 -7.732 1.00 95.31 734 TRP A N 1
ATOM 5394 C CA . TRP A 1 734 ? 11.848 12.352 -6.690 1.00 95.31 734 TRP A CA 1
ATOM 5395 C C . TRP A 1 734 ? 13.303 11.975 -7.020 1.00 95.31 734 TRP A C 1
ATOM 5397 O O . TRP A 1 734 ? 13.623 10.785 -7.114 1.00 95.31 734 TRP A O 1
ATOM 5407 N N . SER A 1 735 ? 14.181 12.970 -7.165 1.00 92.81 735 SER A N 1
ATOM 5408 C CA . SER A 1 735 ? 15.615 12.801 -7.443 1.00 92.81 735 SER A CA 1
ATOM 5409 C C . SER A 1 735 ? 16.479 12.690 -6.188 1.00 92.81 735 SER A C 1
ATOM 5411 O O . SER A 1 735 ? 17.603 12.202 -6.255 1.00 92.81 735 SER A O 1
ATOM 5413 N N . GLY A 1 736 ? 15.949 13.078 -5.025 1.00 91.06 736 GLY A N 1
ATOM 5414 C CA . GLY A 1 736 ? 16.672 12.991 -3.760 1.00 91.06 736 GLY A CA 1
ATOM 5415 C C . GLY A 1 736 ? 16.858 11.558 -3.230 1.00 91.06 736 GLY A C 1
ATOM 5416 O O . GLY A 1 736 ? 16.380 10.587 -3.833 1.00 91.06 736 GLY A O 1
ATOM 5417 N N . PRO A 1 737 ? 17.506 11.422 -2.058 1.00 91.12 737 PRO A N 1
ATOM 5418 C CA . PRO A 1 737 ? 17.655 10.147 -1.359 1.00 91.12 737 PRO A CA 1
ATOM 5419 C C . PRO A 1 737 ? 16.302 9.515 -1.035 1.00 91.12 737 PRO A C 1
ATOM 5421 O O . PRO A 1 737 ? 15.339 10.220 -0.729 1.00 91.12 737 PRO A O 1
ATOM 5424 N N . ILE A 1 738 ? 16.231 8.186 -1.101 1.00 93.12 738 ILE A N 1
ATOM 5425 C CA . ILE A 1 738 ? 15.039 7.400 -0.728 1.00 93.12 738 ILE A CA 1
ATOM 5426 C C . ILE A 1 738 ? 15.236 6.604 0.572 1.00 93.12 738 ILE A C 1
ATOM 5428 O O . ILE A 1 738 ? 14.311 5.926 1.027 1.00 93.12 738 ILE A O 1
ATOM 5432 N N . PHE A 1 739 ? 16.423 6.713 1.171 1.00 92.81 739 PHE A N 1
ATOM 5433 C CA . PHE A 1 739 ? 16.785 6.109 2.446 1.00 92.81 739 PHE A CA 1
ATOM 5434 C C . PHE A 1 739 ? 17.585 7.110 3.278 1.00 92.81 739 PHE A C 1
ATOM 5436 O O . PHE A 1 739 ? 18.490 7.764 2.764 1.00 92.81 739 PHE A O 1
ATOM 5443 N N . ASP A 1 740 ? 17.280 7.175 4.566 1.00 93.19 740 ASP A N 1
ATOM 5444 C CA . ASP A 1 740 ? 18.105 7.802 5.586 1.00 93.19 740 ASP A CA 1
ATOM 5445 C C . ASP A 1 740 ? 18.757 6.686 6.415 1.00 93.19 740 ASP A C 1
ATOM 5447 O O . ASP A 1 740 ? 18.086 5.837 7.003 1.00 93.19 740 ASP A O 1
ATOM 5451 N N . ALA A 1 741 ? 20.086 6.627 6.415 1.00 91.44 741 ALA A N 1
ATOM 5452 C CA . ALA A 1 741 ? 20.814 5.516 7.019 1.00 91.44 741 ALA A CA 1
ATOM 5453 C C . ALA A 1 741 ? 20.743 5.500 8.555 1.00 91.44 741 ALA A C 1
ATOM 5455 O O . ALA A 1 741 ? 20.887 4.440 9.170 1.00 91.44 741 ALA A O 1
ATOM 5456 N N . GLU A 1 742 ? 20.546 6.650 9.204 1.00 93.31 742 GLU A N 1
ATOM 5457 C CA . GLU A 1 742 ? 20.305 6.703 10.647 1.00 93.31 742 GLU A CA 1
ATOM 5458 C C . GLU A 1 742 ? 18.892 6.200 10.967 1.00 93.31 742 GLU A C 1
ATOM 5460 O O . GLU A 1 742 ? 18.728 5.358 11.852 1.00 93.31 742 GLU A O 1
ATOM 5465 N N . TRP A 1 743 ? 17.899 6.618 10.181 1.00 96.44 743 TRP A N 1
ATOM 5466 C CA . TRP A 1 743 ? 16.518 6.151 10.263 1.00 96.44 743 TRP A CA 1
ATOM 5467 C C . TRP A 1 743 ? 16.397 4.638 10.087 1.00 96.44 743 TRP A C 1
ATOM 5469 O O . TRP A 1 743 ? 15.833 3.955 10.939 1.00 96.44 743 TRP A O 1
ATOM 5479 N N . VAL A 1 744 ? 16.970 4.082 9.018 1.00 96.56 744 VAL A N 1
ATOM 5480 C CA . VAL A 1 744 ? 16.864 2.645 8.725 1.00 96.56 744 VAL A CA 1
ATOM 5481 C C . VAL A 1 744 ? 17.568 1.805 9.797 1.00 96.56 744 VAL A C 1
ATOM 5483 O O . VAL A 1 744 ? 17.097 0.721 10.146 1.00 96.56 744 VAL A O 1
ATOM 5486 N N . ARG A 1 745 ? 18.670 2.300 10.382 1.00 95.94 745 ARG A N 1
ATOM 5487 C CA . ARG A 1 745 ? 19.312 1.649 11.538 1.00 95.94 745 ARG A CA 1
ATOM 5488 C C . ARG A 1 745 ? 18.412 1.654 12.772 1.00 95.94 745 ARG A C 1
ATOM 5490 O O . ARG A 1 745 ? 18.339 0.635 13.456 1.00 95.94 745 ARG A O 1
ATOM 5497 N N . ALA A 1 746 ? 17.720 2.762 13.035 1.00 97.81 746 ALA A N 1
ATOM 5498 C CA . ALA A 1 746 ? 16.735 2.844 14.109 1.00 97.81 746 ALA A CA 1
ATOM 5499 C C . ALA A 1 746 ? 15.584 1.842 13.892 1.00 97.81 746 ALA A C 1
ATOM 5501 O O . ALA A 1 746 ? 15.212 1.130 14.823 1.00 97.81 746 ALA A O 1
ATOM 5502 N N . GLU A 1 747 ? 15.076 1.721 12.661 1.00 98.12 747 GLU A N 1
ATOM 5503 C CA . GLU A 1 747 ? 14.041 0.742 12.298 1.00 98.12 747 GLU A CA 1
ATOM 5504 C C . GLU A 1 747 ? 14.517 -0.714 12.461 1.00 98.12 747 GLU A C 1
ATOM 5506 O O . GLU A 1 747 ? 13.763 -1.553 12.955 1.00 98.12 747 GLU A O 1
ATOM 5511 N N . CYS A 1 748 ? 15.767 -1.027 12.093 1.00 97.69 748 CYS A N 1
ATOM 5512 C CA . CYS A 1 748 ? 16.342 -2.359 12.308 1.00 97.69 748 CYS A CA 1
ATOM 5513 C C . CYS A 1 748 ? 16.381 -2.715 13.799 1.00 97.69 748 CYS A C 1
ATOM 5515 O O . CYS A 1 748 ? 15.881 -3.770 14.177 1.00 97.69 748 CYS A O 1
ATOM 5517 N N . ALA A 1 749 ? 16.907 -1.822 14.643 1.00 98.00 749 ALA A N 1
ATOM 5518 C CA . ALA A 1 749 ? 16.986 -2.044 16.087 1.00 98.00 749 ALA A CA 1
ATOM 5519 C C . ALA A 1 749 ? 15.597 -2.184 16.735 1.00 98.00 749 ALA A C 1
ATOM 5521 O O . ALA A 1 749 ? 15.398 -3.018 17.616 1.00 98.00 749 ALA A O 1
ATOM 5522 N N . ALA A 1 750 ? 14.617 -1.403 16.269 1.00 97.94 750 ALA A N 1
ATOM 5523 C CA . ALA A 1 750 ? 13.230 -1.518 16.705 1.00 97.94 750 ALA A CA 1
ATOM 5524 C C . ALA A 1 750 ? 12.633 -2.903 16.402 1.00 97.94 750 ALA A C 1
ATOM 5526 O O . ALA A 1 750 ? 11.950 -3.478 17.251 1.00 97.94 750 ALA A O 1
ATOM 5527 N N . LEU A 1 751 ? 12.883 -3.451 15.206 1.00 97.12 751 LEU A N 1
ATOM 5528 C CA . LEU A 1 751 ? 12.391 -4.781 14.843 1.00 97.12 751 LEU A CA 1
ATOM 5529 C C . LEU A 1 751 ? 13.185 -5.918 15.481 1.00 97.12 751 LEU A C 1
ATOM 5531 O O . LEU A 1 751 ? 12.588 -6.945 15.773 1.00 97.12 751 LEU A O 1
ATOM 5535 N N . GLU A 1 752 ? 14.479 -5.758 15.738 1.00 96.31 752 GLU A N 1
ATOM 5536 C CA . GLU A 1 752 ? 15.253 -6.757 16.489 1.00 96.31 752 GLU A CA 1
ATOM 5537 C C . GLU A 1 752 ? 14.709 -6.944 17.911 1.00 96.31 752 GLU A C 1
ATOM 5539 O O . GLU A 1 752 ? 14.674 -8.066 18.406 1.00 96.31 752 GLU A O 1
ATOM 5544 N N . GLU A 1 753 ? 14.201 -5.873 18.526 1.00 95.81 753 GLU A N 1
ATOM 5545 C CA . GLU A 1 753 ? 13.500 -5.929 19.812 1.00 95.81 753 GLU A CA 1
ATOM 5546 C C . GLU A 1 753 ? 12.084 -6.518 19.678 1.00 95.81 753 GLU A C 1
ATOM 5548 O O . GLU A 1 753 ? 11.700 -7.426 20.411 1.00 95.81 753 GLU A O 1
ATOM 5553 N N . ALA A 1 754 ? 11.271 -5.993 18.756 1.00 94.69 754 ALA A N 1
ATOM 5554 C CA . ALA A 1 754 ? 9.835 -6.284 18.734 1.00 94.69 754 ALA A CA 1
ATOM 5555 C C . ALA A 1 754 ? 9.440 -7.526 17.913 1.00 94.69 754 ALA A C 1
ATOM 5557 O O . ALA A 1 754 ? 8.352 -8.079 18.110 1.00 94.69 754 ALA A O 1
ATOM 5558 N N . ALA A 1 755 ? 10.261 -7.914 16.934 1.00 92.50 755 ALA A N 1
ATOM 5559 C CA . ALA A 1 755 ? 9.996 -8.988 15.976 1.00 92.50 755 ALA A CA 1
ATOM 5560 C C . ALA A 1 755 ? 11.287 -9.500 15.289 1.00 92.50 755 ALA A C 1
ATOM 5562 O O . ALA A 1 755 ? 11.404 -9.388 14.062 1.00 92.50 755 ALA A O 1
ATOM 5563 N N . PRO A 1 756 ? 12.240 -10.090 16.037 1.00 90.00 756 PRO A N 1
ATOM 5564 C CA . PRO A 1 756 ? 13.534 -10.525 15.494 1.00 90.00 756 PRO A CA 1
ATOM 5565 C C . PRO A 1 756 ? 13.410 -11.569 14.374 1.00 90.00 756 PRO A C 1
ATOM 5567 O O . PRO A 1 756 ? 14.216 -11.571 13.447 1.00 90.00 756 PRO A O 1
ATOM 5570 N N . ASP A 1 757 ? 12.360 -12.395 14.417 1.00 89.31 757 ASP A N 1
ATOM 5571 C CA . ASP A 1 757 ? 12.046 -13.416 13.405 1.00 89.31 757 ASP A CA 1
ATOM 5572 C C . ASP A 1 757 ? 10.944 -12.964 12.423 1.00 89.31 757 ASP A C 1
ATOM 5574 O O . ASP A 1 757 ? 10.294 -13.772 11.754 1.00 89.31 757 ASP A O 1
ATOM 5578 N N . GLY A 1 758 ? 10.657 -11.659 12.375 1.00 89.69 758 GLY A N 1
ATOM 5579 C CA . GLY A 1 758 ? 9.644 -11.079 11.497 1.00 89.69 758 GLY A CA 1
ATOM 5580 C C . GLY A 1 758 ? 10.075 -11.042 10.024 1.00 89.69 758 GLY A C 1
ATOM 5581 O O . GLY A 1 758 ? 11.257 -10.878 9.726 1.00 89.69 758 GLY A O 1
ATOM 5582 N N . PRO A 1 759 ? 9.150 -11.153 9.053 1.00 91.62 759 PRO A N 1
ATOM 5583 C CA . PRO A 1 759 ? 9.485 -11.059 7.630 1.00 91.62 759 PRO A CA 1
ATOM 5584 C C . PRO A 1 759 ? 10.108 -9.714 7.209 1.00 91.62 759 PRO A C 1
ATOM 5586 O O . PRO A 1 759 ? 10.830 -9.672 6.210 1.00 91.62 759 PRO A O 1
ATOM 5589 N N . ALA A 1 760 ? 9.857 -8.613 7.928 1.00 93.88 760 ALA A N 1
ATOM 5590 C CA . ALA A 1 760 ? 10.363 -7.296 7.535 1.00 93.88 760 ALA A CA 1
ATOM 5591 C C . ALA A 1 760 ? 11.855 -7.079 7.847 1.00 93.88 760 ALA A C 1
ATOM 5593 O O . ALA A 1 760 ? 12.521 -6.354 7.102 1.00 93.88 760 ALA A O 1
ATOM 5594 N N . ILE A 1 761 ? 12.419 -7.723 8.882 1.00 93.56 761 ILE A N 1
ATOM 5595 C CA . ILE A 1 761 ? 13.810 -7.469 9.311 1.00 93.56 761 ILE A CA 1
ATOM 5596 C C . ILE A 1 761 ? 14.824 -7.807 8.212 1.00 93.56 761 ILE A C 1
ATOM 5598 O O . ILE A 1 761 ? 15.779 -7.066 7.983 1.00 93.56 761 ILE A O 1
ATOM 5602 N N . GLY A 1 762 ? 14.593 -8.893 7.468 1.00 91.88 762 GLY A N 1
ATOM 5603 C CA . GLY A 1 762 ? 15.466 -9.301 6.369 1.00 91.88 762 GLY A CA 1
ATOM 5604 C C . GLY A 1 762 ? 15.472 -8.296 5.215 1.00 91.88 762 GLY A C 1
ATOM 5605 O O . GLY A 1 762 ? 16.498 -8.114 4.559 1.00 91.88 762 GLY A O 1
ATOM 5606 N N . ILE A 1 763 ? 14.345 -7.618 4.981 1.00 93.62 763 ILE A N 1
ATOM 5607 C CA . ILE A 1 763 ? 14.237 -6.553 3.980 1.00 93.62 763 ILE A CA 1
ATOM 5608 C C . ILE A 1 763 ? 14.918 -5.287 4.503 1.00 93.62 763 ILE A C 1
ATOM 5610 O O . ILE A 1 763 ? 15.743 -4.727 3.788 1.00 93.62 763 ILE A O 1
ATOM 5614 N N . LEU A 1 764 ? 14.655 -4.878 5.750 1.00 94.12 764 LEU A N 1
ATOM 5615 C CA . LEU A 1 764 ? 15.298 -3.700 6.343 1.00 94.12 764 LEU A CA 1
ATOM 5616 C C . LEU A 1 764 ? 16.820 -3.820 6.387 1.00 94.12 764 LEU A C 1
ATOM 5618 O O . LEU A 1 764 ? 17.500 -2.852 6.079 1.00 94.12 764 LEU A O 1
ATOM 5622 N N . ARG A 1 765 ? 17.372 -5.004 6.672 1.00 91.94 765 ARG A N 1
ATOM 5623 C CA . ARG A 1 765 ? 18.826 -5.227 6.612 1.00 91.94 765 ARG A CA 1
ATOM 5624 C C . ARG A 1 765 ? 19.392 -4.981 5.212 1.00 91.94 765 ARG A C 1
ATOM 5626 O O . ARG A 1 765 ? 20.461 -4.396 5.090 1.00 91.94 765 ARG A O 1
ATOM 5633 N N . LYS A 1 766 ? 18.675 -5.366 4.148 1.00 91.31 766 LYS A N 1
ATOM 5634 C CA . LYS A 1 766 ? 19.075 -5.039 2.765 1.00 91.31 766 LYS A CA 1
ATOM 5635 C C . LYS A 1 766 ? 18.969 -3.539 2.495 1.00 91.31 766 LYS A C 1
ATOM 5637 O O . LYS A 1 766 ? 19.903 -2.966 1.948 1.00 91.31 766 LYS A O 1
ATOM 5642 N N . VAL A 1 767 ? 17.879 -2.908 2.936 1.00 93.25 767 VAL A N 1
ATOM 5643 C CA . VAL A 1 767 ? 17.690 -1.454 2.820 1.00 93.25 767 VAL A CA 1
ATOM 5644 C C . VAL A 1 767 ? 18.788 -0.695 3.572 1.00 93.25 767 VAL A C 1
ATOM 5646 O O . VAL A 1 767 ? 19.291 0.293 3.058 1.00 93.25 767 VAL A O 1
ATOM 5649 N N . ALA A 1 768 ? 19.229 -1.175 4.738 1.00 91.50 768 ALA A N 1
ATOM 5650 C CA . ALA A 1 768 ? 20.324 -0.580 5.503 1.00 91.50 768 ALA A CA 1
ATOM 5651 C C . ALA A 1 768 ? 21.642 -0.618 4.718 1.00 91.50 768 ALA A C 1
ATOM 5653 O O . ALA A 1 768 ? 22.353 0.381 4.661 1.00 91.50 768 ALA A O 1
ATOM 5654 N N . MET A 1 769 ? 21.933 -1.747 4.060 1.00 87.50 769 MET A N 1
ATOM 5655 C CA . MET A 1 769 ? 23.104 -1.871 3.188 1.00 87.50 769 MET A CA 1
ATOM 5656 C C . MET A 1 769 ? 23.024 -0.925 1.984 1.00 87.50 769 MET A C 1
ATOM 5658 O O . MET A 1 769 ? 24.032 -0.328 1.623 1.00 87.50 769 MET A O 1
ATOM 5662 N N . GLU A 1 770 ? 21.845 -0.768 1.374 1.00 89.06 770 GLU A N 1
ATOM 5663 C CA . GLU A 1 770 ? 21.633 0.205 0.294 1.00 89.06 770 GLU A CA 1
ATOM 5664 C C . GLU A 1 770 ? 21.779 1.650 0.762 1.00 89.06 770 GLU A C 1
ATOM 5666 O O . GLU A 1 770 ? 22.404 2.446 0.064 1.00 89.06 770 GLU A O 1
ATOM 5671 N N . ALA A 1 771 ? 21.229 1.983 1.932 1.00 87.56 771 ALA A N 1
ATOM 5672 C CA . ALA A 1 771 ? 21.299 3.319 2.510 1.00 87.56 771 ALA A CA 1
ATOM 5673 C C . ALA A 1 771 ? 22.755 3.743 2.727 1.00 87.56 771 ALA A C 1
ATOM 5675 O O . ALA A 1 771 ? 23.122 4.856 2.373 1.00 87.56 771 ALA A O 1
ATOM 5676 N N . SER A 1 772 ? 23.612 2.829 3.198 1.00 79.81 772 SER A N 1
ATOM 5677 C CA . SER A 1 772 ? 25.053 3.076 3.332 1.00 79.81 772 SER A CA 1
ATOM 5678 C C . SER A 1 772 ? 25.781 3.316 2.002 1.00 79.81 772 SER A C 1
ATOM 5680 O O . SER A 1 772 ? 26.893 3.830 2.024 1.00 79.81 772 SER A O 1
ATOM 5682 N N . CYS A 1 773 ? 25.200 2.947 0.854 1.00 73.38 773 CYS A N 1
ATOM 5683 C CA . CYS A 1 773 ? 25.766 3.241 -0.469 1.00 73.38 773 CYS A CA 1
ATOM 5684 C C . CYS A 1 773 ? 25.336 4.592 -1.039 1.00 73.38 773 CYS A C 1
ATOM 5686 O O . CYS A 1 773 ? 26.018 5.106 -1.921 1.00 73.38 773 CYS A O 1
ATOM 5688 N N . ASP A 1 774 ? 24.208 5.133 -0.578 1.00 68.69 774 ASP A N 1
ATOM 5689 C CA . ASP A 1 774 ? 23.679 6.441 -0.991 1.00 68.69 774 ASP A CA 1
ATOM 5690 C C . ASP A 1 774 ? 24.189 7.582 -0.082 1.00 68.69 774 ASP A C 1
ATOM 5692 O O . ASP A 1 774 ? 23.839 8.742 -0.290 1.00 68.69 774 ASP A O 1
ATOM 5696 N N . GLU A 1 775 ? 25.026 7.281 0.923 1.00 56.75 775 GLU A N 1
ATOM 5697 C CA . GLU A 1 775 ? 25.687 8.275 1.780 1.00 56.75 775 GLU A CA 1
ATOM 5698 C C . GLU A 1 775 ? 26.786 9.027 0.998 1.00 56.75 775 GLU A C 1
ATOM 5700 O O . GLU A 1 775 ? 27.973 8.700 1.053 1.00 56.75 775 GLU A O 1
ATOM 5705 N N . GLY A 1 776 ? 26.379 10.050 0.245 1.00 51.25 776 GLY A N 1
ATOM 5706 C CA . GLY A 1 776 ? 27.256 11.009 -0.423 1.00 51.25 776 GLY A CA 1
ATOM 5707 C C . GLY A 1 776 ? 26.557 12.360 -0.570 1.00 51.25 776 GLY A C 1
ATOM 5708 O O . GLY A 1 776 ? 25.533 12.458 -1.240 1.00 51.25 776 GLY A O 1
ATOM 5709 N N . ASP A 1 777 ? 27.097 13.386 0.092 1.00 42.12 777 ASP A N 1
ATOM 5710 C CA . ASP A 1 777 ? 26.517 14.730 0.179 1.00 42.12 777 ASP A CA 1
ATOM 5711 C C . ASP A 1 777 ? 26.241 15.365 -1.203 1.00 42.12 777 ASP A C 1
ATOM 5713 O O . ASP A 1 777 ? 27.074 15.333 -2.109 1.00 42.12 777 ASP A O 1
ATOM 5717 N N . GLU A 1 778 ? 25.058 15.980 -1.309 1.00 46.75 778 GLU A N 1
ATOM 5718 C CA . GLU A 1 778 ? 24.590 16.915 -2.353 1.00 46.75 778 GLU A CA 1
ATOM 5719 C C . GLU A 1 778 ? 24.247 16.371 -3.761 1.00 46.75 778 GLU A C 1
ATOM 5721 O O . GLU A 1 778 ? 23.733 17.132 -4.583 1.00 46.75 778 GLU A O 1
ATOM 5726 N N . GLY A 1 779 ? 24.436 15.077 -4.048 1.00 54.84 779 GLY A N 1
ATOM 5727 C CA . GLY A 1 779 ? 24.119 14.476 -5.358 1.00 54.84 779 GLY A CA 1
ATOM 5728 C C . GLY A 1 779 ? 22.678 13.963 -5.533 1.00 54.84 779 GLY A C 1
ATOM 5729 O O . GLY A 1 779 ? 21.983 13.663 -4.563 1.00 54.84 779 GLY A O 1
ATOM 5730 N N . ASP A 1 780 ? 22.229 13.820 -6.788 1.00 60.12 780 ASP A N 1
ATOM 5731 C CA . ASP A 1 780 ? 21.007 13.066 -7.102 1.00 60.12 780 ASP A CA 1
ATOM 5732 C C . ASP A 1 780 ? 21.207 11.571 -6.779 1.00 60.12 780 ASP A C 1
ATOM 5734 O O . ASP A 1 780 ? 22.259 10.994 -7.069 1.00 60.12 780 ASP A O 1
ATOM 5738 N N . ALA A 1 781 ? 20.190 10.927 -6.206 1.00 65.25 781 ALA A N 1
ATOM 5739 C CA . ALA A 1 781 ? 20.293 9.539 -5.767 1.00 65.25 781 ALA A CA 1
ATOM 5740 C C . ALA A 1 781 ? 20.383 8.565 -6.952 1.00 65.25 781 ALA A C 1
ATOM 5742 O O . ALA A 1 781 ? 19.699 8.717 -7.972 1.00 65.25 781 ALA A O 1
ATOM 5743 N N . CYS A 1 782 ? 21.204 7.526 -6.792 1.00 73.62 782 CYS A N 1
ATOM 5744 C CA . CYS A 1 782 ? 21.449 6.542 -7.845 1.00 73.62 782 CYS A CA 1
ATOM 5745 C C . CYS A 1 782 ? 20.250 5.596 -8.033 1.00 73.62 782 CYS A C 1
ATOM 5747 O O . CYS A 1 782 ? 19.497 5.337 -7.096 1.00 73.62 782 CYS A O 1
ATOM 5749 N N . PHE A 1 783 ? 20.091 5.035 -9.233 1.00 87.25 783 PHE A N 1
ATOM 5750 C CA . PHE A 1 783 ? 19.188 3.904 -9.481 1.00 87.25 783 PHE A CA 1
ATOM 5751 C C . PHE A 1 783 ? 19.946 2.575 -9.358 1.00 87.25 783 PHE A C 1
ATOM 5753 O O . PHE A 1 783 ? 21.179 2.540 -9.384 1.00 87.25 783 PHE A O 1
ATOM 5760 N N . TYR A 1 784 ? 19.220 1.462 -9.232 1.00 89.62 784 TYR A N 1
ATOM 5761 C CA . TYR A 1 784 ? 19.825 0.134 -9.357 1.00 89.62 784 TYR A CA 1
ATOM 5762 C C . TYR A 1 784 ? 19.993 -0.314 -10.819 1.00 89.62 784 TYR A C 1
ATOM 5764 O O . TYR A 1 784 ? 19.266 0.104 -11.720 1.00 89.62 784 TYR A O 1
ATOM 5772 N N . HIS A 1 785 ? 20.931 -1.237 -11.033 1.00 88.12 785 HIS A N 1
ATOM 5773 C CA . HIS A 1 785 ? 21.337 -1.759 -12.336 1.00 88.12 785 HIS A CA 1
ATOM 5774 C C . HIS A 1 785 ? 21.357 -3.294 -12.371 1.00 88.12 785 HIS A C 1
ATOM 5776 O O . HIS A 1 785 ? 21.360 -3.980 -11.343 1.00 88.12 785 HIS A O 1
ATOM 5782 N N . GLU A 1 786 ? 21.403 -3.850 -13.584 1.00 88.00 786 GLU A N 1
ATOM 5783 C CA . GLU A 1 786 ? 21.541 -5.289 -13.824 1.00 88.00 786 GLU A CA 1
ATOM 5784 C C . GLU A 1 786 ? 22.979 -5.696 -14.122 1.00 88.00 786 GLU A C 1
ATOM 5786 O O . GLU A 1 786 ? 23.572 -5.222 -15.092 1.00 88.00 786 GLU A O 1
ATOM 5791 N N . VAL A 1 787 ? 23.493 -6.685 -13.390 1.00 87.88 787 VAL A N 1
ATOM 5792 C CA . VAL A 1 787 ? 24.822 -7.250 -13.667 1.00 87.88 787 VAL A CA 1
ATOM 5793 C C . VAL A 1 787 ? 24.881 -7.899 -15.054 1.00 87.88 787 VAL A C 1
ATOM 5795 O O . VAL A 1 787 ? 25.851 -7.705 -15.783 1.00 87.88 787 VAL A O 1
ATOM 5798 N N . HIS A 1 788 ? 23.840 -8.627 -15.467 1.00 87.12 788 HIS A N 1
ATOM 5799 C CA . HIS A 1 788 ? 23.819 -9.290 -16.774 1.00 87.12 788 HIS A CA 1
ATOM 5800 C C . HIS A 1 788 ? 23.774 -8.286 -17.935 1.00 87.12 788 HIS A C 1
ATOM 5802 O O . HIS A 1 788 ? 24.473 -8.465 -18.936 1.00 87.12 788 HIS A O 1
ATOM 5808 N N . SER A 1 789 ? 22.977 -7.217 -17.828 1.00 85.50 789 SER A N 1
ATOM 5809 C CA . SER A 1 789 ? 22.953 -6.180 -18.867 1.00 85.50 789 SER A CA 1
ATOM 5810 C C . SER A 1 789 ? 24.269 -5.402 -18.912 1.00 85.50 789 SER A C 1
ATOM 5812 O O . SER A 1 789 ? 24.774 -5.168 -20.008 1.00 85.50 789 SER A O 1
ATOM 5814 N N . ALA A 1 790 ? 24.882 -5.111 -17.759 1.00 88.25 790 ALA A N 1
ATOM 5815 C CA . ALA A 1 790 ? 26.223 -4.526 -17.696 1.00 88.25 790 ALA A CA 1
ATOM 5816 C C . ALA A 1 790 ? 27.290 -5.435 -18.332 1.00 88.25 790 ALA A C 1
ATOM 5818 O O . ALA A 1 790 ? 28.109 -4.959 -19.112 1.00 88.25 790 ALA A O 1
ATOM 5819 N N . SER A 1 791 ? 27.230 -6.750 -18.090 1.00 89.38 791 SER A N 1
ATOM 5820 C CA . SER A 1 791 ? 28.165 -7.734 -18.666 1.00 89.38 791 SER A CA 1
ATOM 5821 C C . SER A 1 791 ? 28.111 -7.746 -20.194 1.00 89.38 791 SER A C 1
ATOM 5823 O O . SER A 1 791 ? 29.147 -7.660 -20.851 1.00 89.38 791 SER A O 1
ATOM 5825 N N . ARG A 1 792 ? 26.899 -7.735 -20.771 1.00 87.38 792 ARG A N 1
ATOM 5826 C CA . ARG A 1 792 ? 26.707 -7.646 -22.229 1.00 87.38 792 ARG A CA 1
ATOM 5827 C C . ARG A 1 792 ? 27.303 -6.367 -22.821 1.00 87.38 792 ARG A C 1
ATOM 5829 O O . ARG A 1 792 ? 27.907 -6.432 -23.886 1.00 87.38 792 ARG A O 1
ATOM 5836 N N . ARG A 1 793 ? 27.164 -5.221 -22.141 1.00 87.25 793 ARG A N 1
ATOM 5837 C CA . ARG A 1 793 ? 27.709 -3.932 -22.612 1.00 87.25 793 ARG A CA 1
ATOM 5838 C C . ARG A 1 793 ? 29.234 -3.904 -22.643 1.00 87.25 793 ARG A C 1
ATOM 5840 O O . ARG A 1 793 ? 29.805 -3.266 -23.522 1.00 87.25 793 ARG A O 1
ATOM 5847 N N . VAL A 1 794 ? 29.895 -4.614 -21.729 1.00 90.44 794 VAL A N 1
ATOM 5848 C CA . VAL A 1 794 ? 31.363 -4.731 -21.713 1.00 90.44 794 VAL A CA 1
ATOM 5849 C C . VAL A 1 794 ? 31.898 -5.926 -22.508 1.00 90.44 794 VAL A C 1
ATOM 5851 O O . VAL A 1 794 ? 33.102 -6.160 -22.491 1.00 90.44 794 VAL A O 1
ATOM 5854 N N . GLY A 1 795 ? 31.036 -6.663 -23.218 1.00 88.69 795 GLY A N 1
ATOM 5855 C CA . GLY A 1 795 ? 31.435 -7.794 -24.062 1.00 88.69 795 GLY A CA 1
ATOM 5856 C C . GLY A 1 795 ? 31.739 -9.089 -23.301 1.00 88.69 795 GLY A C 1
ATOM 5857 O O . GLY A 1 795 ? 32.372 -9.980 -23.858 1.00 88.69 795 GLY A O 1
ATOM 5858 N N . VAL A 1 796 ? 31.296 -9.213 -22.047 1.00 88.44 796 VAL A N 1
ATOM 5859 C CA . VAL A 1 796 ? 31.452 -10.430 -21.237 1.00 88.44 796 VAL A CA 1
ATOM 5860 C C . VAL A 1 796 ? 30.211 -11.310 -21.408 1.00 88.44 796 VAL A C 1
ATOM 5862 O O . VAL A 1 796 ? 29.105 -10.917 -21.027 1.00 88.44 796 VAL A O 1
ATOM 5865 N N . THR A 1 797 ? 30.390 -12.497 -21.996 1.00 80.12 797 THR A N 1
ATOM 5866 C CA . THR A 1 797 ? 29.314 -13.470 -22.269 1.00 80.12 797 THR A CA 1
ATOM 5867 C C . THR A 1 797 ? 28.801 -14.162 -21.009 1.00 80.12 797 THR A C 1
ATOM 5869 O O . THR A 1 797 ? 27.588 -14.284 -20.847 1.00 80.12 797 THR A O 1
ATOM 5872 N N . ASP A 1 798 ? 29.696 -14.544 -20.095 1.00 85.12 798 ASP A N 1
ATOM 5873 C CA . ASP A 1 798 ? 29.338 -15.187 -18.827 1.00 85.12 798 ASP A CA 1
ATOM 5874 C C . ASP A 1 798 ? 29.322 -14.160 -17.694 1.00 85.12 798 ASP A C 1
ATOM 5876 O O . ASP A 1 798 ? 30.360 -13.783 -17.146 1.00 85.12 798 ASP A O 1
ATOM 5880 N N . ALA A 1 799 ? 28.125 -13.681 -17.349 1.00 86.12 799 ALA A N 1
ATOM 5881 C CA . ALA A 1 799 ? 27.962 -12.667 -16.315 1.00 86.12 799 ALA A CA 1
ATOM 5882 C C . ALA A 1 799 ? 28.503 -13.167 -14.954 1.00 86.12 799 ALA A C 1
ATOM 5884 O O . ALA A 1 799 ? 28.089 -14.233 -14.480 1.00 86.12 799 ALA A O 1
ATOM 5885 N N . PRO A 1 800 ? 29.393 -12.411 -14.280 1.00 89.44 800 PRO A N 1
ATOM 5886 C CA . PRO A 1 800 ? 29.920 -12.805 -12.982 1.00 89.44 800 PRO A CA 1
ATOM 5887 C C . PRO A 1 800 ? 28.818 -12.826 -11.919 1.00 89.44 800 PRO A C 1
ATOM 5889 O O . PRO A 1 800 ? 27.818 -12.107 -11.9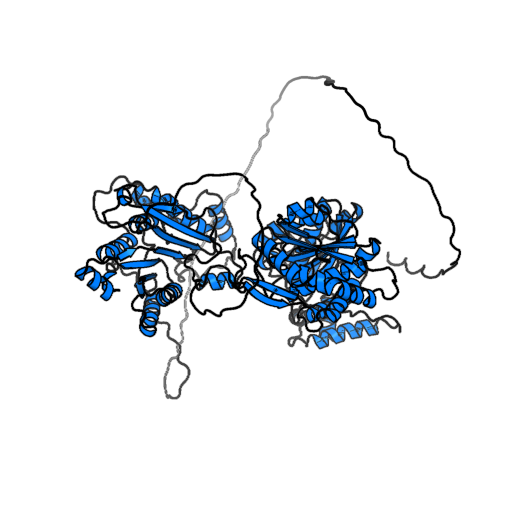88 1.00 89.44 800 PRO A O 1
ATOM 5892 N N . ARG A 1 801 ? 29.027 -13.632 -10.871 1.00 91.31 801 ARG A N 1
ATOM 5893 C CA . ARG A 1 801 ? 28.123 -13.659 -9.714 1.00 91.31 801 ARG A CA 1
ATOM 5894 C C . ARG A 1 801 ? 28.068 -12.276 -9.060 1.00 91.31 801 ARG A C 1
ATOM 5896 O O . ARG A 1 801 ? 29.114 -11.683 -8.802 1.00 91.31 801 ARG A O 1
ATOM 5903 N N . LEU A 1 802 ? 26.864 -11.821 -8.697 1.00 90.06 802 LEU A N 1
ATOM 5904 C CA . LEU A 1 802 ? 26.633 -10.529 -8.031 1.00 90.06 802 LEU A CA 1
ATOM 5905 C C . LEU A 1 802 ? 27.572 -10.303 -6.834 1.00 90.06 802 LEU A C 1
ATOM 5907 O O . LEU A 1 802 ? 28.143 -9.226 -6.704 1.00 90.06 802 LEU A O 1
ATOM 5911 N N . ALA A 1 803 ? 27.772 -11.328 -6.000 1.00 89.31 803 ALA A N 1
ATOM 5912 C CA . ALA A 1 803 ? 28.659 -11.258 -4.839 1.00 89.31 803 ALA A CA 1
ATOM 5913 C C . ALA A 1 803 ? 30.092 -10.838 -5.211 1.00 89.31 803 ALA A C 1
ATOM 5915 O O . ALA A 1 803 ? 30.664 -9.981 -4.547 1.00 89.31 803 ALA A O 1
ATOM 5916 N N . ARG A 1 804 ? 30.631 -11.366 -6.318 1.00 90.44 804 ARG A N 1
ATOM 5917 C CA . ARG A 1 804 ? 31.982 -11.047 -6.798 1.00 90.44 804 ARG A CA 1
ATOM 5918 C C . ARG A 1 804 ? 32.077 -9.614 -7.319 1.00 90.44 804 ARG A C 1
ATOM 5920 O O . ARG A 1 804 ? 33.070 -8.938 -7.082 1.00 90.44 804 ARG A O 1
ATOM 5927 N N . VAL A 1 805 ? 31.034 -9.131 -7.998 1.00 90.56 805 VAL A N 1
ATOM 5928 C CA . VAL A 1 805 ? 30.971 -7.736 -8.469 1.00 90.56 805 VAL A CA 1
ATOM 5929 C C . VAL A 1 805 ? 30.916 -6.768 -7.283 1.00 90.56 805 VAL A C 1
ATOM 5931 O O . VAL A 1 805 ? 31.653 -5.786 -7.257 1.00 90.56 805 VAL A O 1
ATOM 5934 N N . LEU A 1 806 ? 30.086 -7.066 -6.277 1.00 90.00 806 LEU A N 1
ATOM 5935 C CA . LEU A 1 806 ? 29.985 -6.276 -5.046 1.00 90.00 806 LEU A CA 1
ATOM 5936 C C . LEU A 1 806 ? 31.310 -6.228 -4.285 1.00 90.00 806 LEU A C 1
ATOM 5938 O O . LEU A 1 806 ? 31.751 -5.149 -3.889 1.00 90.00 806 LEU A O 1
ATOM 5942 N N . GLU A 1 807 ? 31.943 -7.384 -4.090 1.00 89.31 807 GLU A N 1
ATOM 5943 C CA . GLU A 1 807 ? 33.254 -7.499 -3.453 1.00 89.31 807 GLU A CA 1
ATOM 5944 C C . GLU A 1 807 ? 34.276 -6.623 -4.178 1.00 89.31 807 GLU A C 1
ATOM 5946 O O . GLU A 1 807 ? 34.888 -5.754 -3.559 1.00 89.31 807 GLU A O 1
ATOM 5951 N N . ARG A 1 808 ? 34.348 -6.733 -5.509 1.00 90.44 808 ARG A N 1
ATOM 5952 C CA . ARG A 1 808 ? 35.298 -5.978 -6.326 1.00 90.44 808 ARG A CA 1
ATOM 5953 C C . ARG A 1 808 ? 35.106 -4.462 -6.258 1.00 90.44 808 ARG A C 1
ATOM 5955 O O . ARG A 1 808 ? 36.089 -3.721 -6.188 1.00 90.44 808 ARG A O 1
ATOM 5962 N N . ILE A 1 809 ? 33.862 -3.979 -6.282 1.00 88.44 809 ILE A N 1
ATOM 5963 C CA . ILE A 1 809 ? 33.572 -2.541 -6.147 1.00 88.44 809 ILE A CA 1
ATOM 5964 C C . ILE A 1 809 ? 33.981 -2.049 -4.753 1.00 88.44 809 ILE A C 1
ATOM 5966 O O . ILE A 1 809 ? 34.645 -1.017 -4.628 1.00 88.44 809 ILE A O 1
ATOM 5970 N N . ASN A 1 810 ? 33.634 -2.803 -3.709 1.00 86.69 810 ASN A N 1
ATOM 5971 C CA . ASN A 1 810 ? 33.915 -2.427 -2.327 1.00 86.69 810 ASN A CA 1
ATOM 5972 C C . ASN A 1 810 ? 35.417 -2.503 -1.984 1.00 86.69 810 ASN A C 1
ATOM 5974 O O . ASN A 1 810 ? 35.921 -1.631 -1.280 1.00 86.69 810 ASN A O 1
ATOM 5978 N N . GLU A 1 811 ? 36.166 -3.471 -2.519 1.00 86.19 811 GLU A N 1
ATOM 5979 C CA . GLU A 1 811 ? 37.634 -3.529 -2.425 1.00 86.19 811 GLU A CA 1
ATOM 5980 C C . GLU A 1 811 ? 38.297 -2.285 -3.016 1.00 86.19 811 GLU A C 1
ATOM 5982 O O . GLU A 1 811 ? 39.145 -1.660 -2.379 1.00 86.19 811 GLU A O 1
ATOM 5987 N N . ARG A 1 812 ? 37.886 -1.885 -4.226 1.00 81.81 812 ARG A N 1
ATOM 5988 C CA . ARG A 1 812 ? 38.424 -0.691 -4.893 1.00 81.81 812 ARG A CA 1
ATOM 5989 C C . ARG A 1 812 ? 38.136 0.588 -4.115 1.00 81.81 812 ARG A C 1
ATOM 5991 O O . ARG A 1 812 ? 38.969 1.492 -4.115 1.00 81.81 812 ARG A O 1
ATOM 5998 N N . ALA A 1 813 ? 36.975 0.673 -3.469 1.00 78.38 813 ALA A N 1
ATOM 5999 C CA . ALA A 1 813 ? 36.634 1.801 -2.610 1.00 78.38 813 ALA A CA 1
ATOM 6000 C C . ALA A 1 813 ? 37.538 1.856 -1.366 1.00 78.38 813 ALA A C 1
ATOM 6002 O O . ALA A 1 813 ? 38.079 2.917 -1.058 1.00 78.38 813 ALA A O 1
ATOM 6003 N N . ARG A 1 814 ? 37.797 0.709 -0.720 1.00 76.88 814 ARG A N 1
ATOM 6004 C CA . ARG A 1 814 ? 38.722 0.604 0.427 1.00 76.88 814 ARG A CA 1
ATOM 6005 C C . ARG A 1 814 ? 40.166 0.936 0.045 1.00 76.88 814 ARG A C 1
ATOM 6007 O O . ARG A 1 814 ? 40.820 1.687 0.756 1.00 76.88 814 ARG A O 1
ATOM 6014 N N . GLY A 1 815 ? 40.642 0.461 -1.108 1.00 62.59 815 GLY A N 1
ATOM 6015 C CA . GLY A 1 815 ? 41.999 0.741 -1.600 1.00 62.59 815 GLY A CA 1
ATOM 6016 C C . GLY A 1 815 ? 42.262 2.212 -1.957 1.00 62.59 815 GLY A C 1
ATOM 6017 O O . GLY A 1 815 ? 43.415 2.622 -2.045 1.00 62.59 815 GLY A O 1
ATOM 6018 N N . ARG A 1 816 ? 41.211 3.024 -2.149 1.00 60.72 816 ARG A N 1
ATOM 6019 C CA . ARG A 1 816 ? 41.307 4.479 -2.377 1.00 60.72 816 ARG A CA 1
ATOM 6020 C C . ARG A 1 816 ? 41.193 5.305 -1.089 1.00 60.72 816 ARG A C 1
ATOM 6022 O O . ARG A 1 816 ? 41.585 6.468 -1.094 1.00 60.72 816 ARG A O 1
ATOM 6029 N N . GLY A 1 817 ? 40.670 4.721 -0.009 1.00 53.22 817 GLY A N 1
ATOM 6030 C CA . GLY A 1 817 ? 40.464 5.353 1.295 1.00 53.22 817 GLY A CA 1
ATOM 6031 C C . GLY A 1 817 ? 41.455 4.846 2.340 1.00 53.22 817 GLY A C 1
ATOM 6032 O O . GLY A 1 817 ? 41.064 4.168 3.283 1.00 53.22 817 GLY A O 1
ATOM 6033 N N . GLY A 1 818 ? 42.743 5.152 2.171 1.00 39.34 818 GLY A N 1
ATOM 6034 C CA . GLY A 1 818 ? 43.766 4.889 3.185 1.00 39.34 818 GLY A CA 1
ATOM 6035 C C . GLY A 1 818 ? 43.598 5.818 4.390 1.00 39.34 818 GLY A C 1
ATOM 6036 O O . GLY A 1 818 ? 44.150 6.914 4.407 1.00 39.34 818 GLY A O 1
ATOM 6037 N N . GLY A 1 819 ? 42.816 5.391 5.378 1.00 41.66 819 GLY A N 1
ATOM 6038 C CA . GLY A 1 819 ? 42.675 6.059 6.669 1.00 41.66 819 GLY A CA 1
ATOM 6039 C C . GLY A 1 819 ? 41.983 5.142 7.672 1.00 41.66 819 GLY A C 1
ATOM 6040 O O . GLY A 1 819 ? 40.773 4.938 7.599 1.00 41.66 819 GLY A O 1
ATOM 6041 N N . GLU A 1 820 ? 42.754 4.568 8.595 1.00 40.03 820 GLU A N 1
ATOM 6042 C CA . GLU A 1 820 ? 42.237 3.778 9.713 1.00 40.03 820 GLU A CA 1
ATOM 6043 C C . GLU A 1 820 ? 41.364 4.666 10.618 1.00 40.03 820 GLU A C 1
ATOM 6045 O O . GLU A 1 820 ? 41.826 5.683 11.133 1.00 40.03 820 GLU A O 1
ATOM 6050 N N . GLY A 1 821 ? 40.090 4.297 10.797 1.00 39.72 821 GLY A N 1
ATOM 6051 C CA . GLY A 1 821 ? 39.231 4.853 11.854 1.00 39.72 821 GLY A CA 1
ATOM 6052 C C . GLY A 1 821 ? 37.800 5.241 11.463 1.00 39.72 821 GLY A C 1
ATOM 6053 O O . GLY A 1 821 ? 36.970 5.416 12.351 1.00 39.72 821 GLY A O 1
ATOM 6054 N N . GLY A 1 822 ? 37.459 5.346 10.175 1.00 40.72 822 GLY A N 1
ATOM 6055 C CA . GLY A 1 822 ? 36.078 5.602 9.731 1.00 40.72 822 GLY A CA 1
ATOM 6056 C C . GLY A 1 822 ? 35.337 4.307 9.391 1.00 40.72 822 GLY A C 1
ATOM 6057 O O . GLY A 1 822 ? 35.896 3.459 8.698 1.00 40.72 822 GLY A O 1
ATOM 6058 N N . ARG A 1 823 ? 34.081 4.130 9.837 1.00 45.16 823 ARG A N 1
ATOM 6059 C CA . ARG A 1 823 ? 33.212 3.038 9.345 1.00 45.16 823 ARG A CA 1
ATOM 6060 C C . ARG A 1 823 ? 33.198 3.092 7.813 1.00 45.16 823 ARG A C 1
ATOM 6062 O O . ARG A 1 823 ? 32.741 4.076 7.247 1.00 45.16 823 ARG A O 1
ATOM 6069 N N . ALA A 1 824 ? 33.728 2.067 7.149 1.00 51.97 824 ALA A N 1
ATOM 6070 C CA . ALA A 1 824 ? 33.791 2.034 5.693 1.00 51.97 824 ALA A CA 1
ATOM 6071 C C . ALA A 1 824 ? 32.380 1.833 5.119 1.00 51.97 824 ALA A C 1
ATOM 6073 O O . ALA A 1 824 ? 31.878 0.707 5.100 1.00 51.97 824 ALA A O 1
ATOM 6074 N N . CYS A 1 825 ? 31.736 2.914 4.675 1.00 61.06 825 CYS A N 1
ATOM 6075 C CA . CYS A 1 825 ? 30.481 2.841 3.930 1.00 61.06 825 CYS A CA 1
ATOM 6076 C C . CYS A 1 825 ? 30.685 1.984 2.671 1.00 61.06 825 CYS A C 1
ATOM 6078 O O . CYS A 1 825 ? 31.710 2.086 1.987 1.00 61.06 825 CYS A O 1
ATOM 6080 N N . ALA A 1 826 ? 29.745 1.080 2.390 1.00 71.00 826 ALA A N 1
ATOM 6081 C CA . ALA A 1 826 ? 29.819 0.238 1.202 1.00 71.00 826 ALA A CA 1
ATOM 6082 C C . ALA A 1 826 ? 29.622 1.110 -0.048 1.00 71.00 826 ALA A C 1
ATOM 6084 O O . ALA A 1 826 ? 28.685 1.891 -0.108 1.00 71.00 826 ALA A O 1
ATOM 6085 N N . ALA A 1 827 ? 30.463 0.962 -1.071 1.00 83.12 827 ALA A N 1
ATOM 6086 C CA . ALA A 1 827 ? 30.318 1.684 -2.340 1.00 83.12 827 ALA A CA 1
ATOM 6087 C C . ALA A 1 827 ? 29.297 1.027 -3.293 1.00 83.12 827 ALA A C 1
ATOM 6089 O O . ALA A 1 827 ? 28.892 1.625 -4.300 1.00 83.12 827 ALA A O 1
ATOM 6090 N N . ALA A 1 828 ? 28.902 -0.217 -3.004 1.00 88.00 828 ALA A N 1
ATOM 6091 C CA . ALA A 1 828 ? 27.815 -0.915 -3.676 1.00 88.00 828 ALA A CA 1
ATOM 6092 C C . ALA A 1 828 ? 27.133 -1.955 -2.774 1.00 88.00 828 ALA A C 1
ATOM 6094 O O . ALA A 1 828 ? 27.784 -2.604 -1.948 1.00 88.00 828 ALA A O 1
ATOM 6095 N N . ALA A 1 829 ? 25.835 -2.160 -3.011 1.00 90.38 829 ALA A N 1
ATOM 6096 C CA . ALA A 1 829 ? 24.985 -3.121 -2.315 1.00 90.38 829 ALA A CA 1
ATOM 6097 C C . ALA A 1 829 ? 24.003 -3.807 -3.276 1.00 90.38 829 ALA A C 1
ATOM 6099 O O . ALA A 1 829 ? 23.641 -3.274 -4.327 1.00 90.38 829 ALA A O 1
ATOM 6100 N N . ALA A 1 830 ? 23.555 -5.008 -2.909 1.00 90.81 830 ALA A N 1
ATOM 6101 C CA . ALA A 1 830 ? 22.398 -5.623 -3.554 1.00 90.81 830 ALA A CA 1
ATOM 6102 C C . ALA A 1 830 ? 21.137 -4.830 -3.195 1.00 90.81 830 ALA A C 1
ATOM 6104 O O . ALA A 1 830 ? 20.992 -4.415 -2.046 1.00 90.81 830 ALA A O 1
ATOM 6105 N N . THR A 1 831 ? 20.219 -4.653 -4.146 1.00 91.00 831 THR A N 1
ATOM 6106 C CA . THR A 1 831 ? 18.989 -3.896 -3.877 1.00 91.00 831 THR A CA 1
ATOM 6107 C C . THR A 1 831 ? 17.830 -4.772 -3.397 1.00 91.00 831 THR A C 1
ATOM 6109 O O . THR A 1 831 ? 17.679 -5.923 -3.810 1.00 91.00 831 THR A O 1
ATOM 6112 N N . HIS A 1 832 ? 16.990 -4.224 -2.517 1.00 92.56 832 HIS A N 1
ATOM 6113 C CA . HIS A 1 832 ? 15.753 -4.840 -2.051 1.00 92.56 832 HIS A CA 1
ATOM 6114 C C . HIS A 1 832 ? 14.641 -4.813 -3.110 1.00 92.56 832 HIS A C 1
ATOM 6116 O O . HIS A 1 832 ? 13.751 -5.660 -3.057 1.00 92.56 832 HIS A O 1
ATOM 6122 N N . PHE A 1 833 ? 14.691 -3.883 -4.075 1.00 91.38 833 PHE A N 1
ATOM 6123 C CA . PHE A 1 833 ? 13.647 -3.727 -5.095 1.00 91.38 833 PHE A CA 1
ATOM 6124 C C . PHE A 1 833 ? 13.485 -4.975 -5.970 1.00 91.38 833 PHE A C 1
ATOM 6126 O O . PHE A 1 833 ? 12.364 -5.333 -6.350 1.00 91.38 833 PHE A O 1
ATOM 6133 N N . GLU A 1 834 ? 14.597 -5.630 -6.307 1.00 88.12 834 GLU A N 1
ATOM 6134 C CA . GLU A 1 834 ? 14.613 -6.839 -7.122 1.00 88.12 834 GLU A CA 1
ATOM 6135 C C . GLU A 1 834 ? 15.883 -7.664 -6.862 1.00 88.12 834 GLU A C 1
ATOM 6137 O O . GLU A 1 834 ? 16.997 -7.142 -6.802 1.00 88.12 834 GLU A O 1
ATOM 6142 N N . ALA A 1 835 ? 15.718 -8.981 -6.716 1.00 83.94 835 ALA A N 1
ATOM 6143 C CA . ALA A 1 835 ? 16.830 -9.887 -6.461 1.00 83.94 835 ALA A CA 1
ATOM 6144 C C . ALA A 1 835 ? 17.821 -9.914 -7.638 1.00 83.94 835 ALA A C 1
ATOM 6146 O O . ALA A 1 835 ? 17.432 -9.879 -8.802 1.00 83.94 835 ALA A O 1
ATOM 6147 N N . GLY A 1 836 ? 19.118 -10.006 -7.335 1.00 82.19 836 GLY A N 1
ATOM 6148 C CA . GLY A 1 836 ? 20.168 -10.076 -8.359 1.00 82.19 836 GLY A CA 1
ATOM 6149 C C . GLY A 1 836 ? 20.569 -8.726 -8.972 1.00 82.19 836 GLY A C 1
ATOM 6150 O O . GLY A 1 836 ? 21.480 -8.687 -9.800 1.00 82.19 836 GLY A O 1
ATOM 6151 N N . ARG A 1 837 ? 19.935 -7.622 -8.561 1.00 90.06 837 ARG A N 1
ATOM 6152 C CA . ARG A 1 837 ? 20.281 -6.257 -8.981 1.00 90.06 837 ARG A CA 1
ATOM 6153 C C . ARG A 1 837 ? 21.228 -5.583 -7.986 1.00 90.06 837 ARG A C 1
ATOM 6155 O O . ARG A 1 837 ? 21.304 -5.964 -6.815 1.00 90.06 837 ARG A O 1
ATOM 6162 N N . ILE A 1 838 ? 21.934 -4.560 -8.458 1.00 90.38 838 ILE A N 1
ATOM 6163 C CA . ILE A 1 838 ? 22.992 -3.860 -7.720 1.00 90.38 838 ILE A CA 1
ATOM 6164 C C . ILE A 1 838 ? 22.763 -2.345 -7.724 1.00 90.38 838 ILE A C 1
ATOM 6166 O O . ILE A 1 838 ? 22.477 -1.763 -8.765 1.00 90.38 838 ILE A O 1
ATOM 6170 N N . ARG A 1 839 ? 22.922 -1.703 -6.567 1.00 90.06 839 ARG A N 1
ATOM 6171 C CA . ARG A 1 839 ? 23.025 -0.247 -6.400 1.00 90.06 839 ARG A CA 1
ATOM 6172 C C . ARG A 1 839 ? 24.492 0.099 -6.152 1.00 90.06 839 ARG A C 1
ATOM 6174 O O . ARG A 1 839 ? 25.153 -0.587 -5.375 1.00 90.06 839 ARG A O 1
ATOM 6181 N N . SER A 1 840 ? 25.009 1.138 -6.803 1.00 86.56 840 SER A N 1
ATOM 6182 C CA . SER A 1 840 ? 26.379 1.615 -6.587 1.00 86.56 840 SER A CA 1
ATOM 6183 C C . SER A 1 840 ? 26.452 3.132 -6.679 1.00 86.56 840 SER A C 1
ATOM 6185 O O . SER A 1 840 ? 25.889 3.709 -7.605 1.00 86.56 840 SER A O 1
ATOM 6187 N N . ALA A 1 841 ? 27.224 3.749 -5.781 1.00 81.06 841 ALA A N 1
ATOM 6188 C CA . ALA A 1 841 ? 27.505 5.186 -5.795 1.00 81.06 841 ALA A CA 1
ATOM 6189 C C . ALA A 1 841 ? 28.202 5.650 -7.091 1.00 81.06 841 ALA A C 1
ATOM 6191 O O . ALA A 1 841 ? 28.103 6.806 -7.484 1.00 81.06 841 ALA A O 1
ATOM 6192 N N . GLY A 1 842 ? 28.915 4.749 -7.778 1.00 77.31 842 GLY A N 1
ATOM 6193 C CA . GLY A 1 842 ? 29.550 5.033 -9.068 1.00 77.31 842 GLY A CA 1
ATOM 6194 C C . GLY A 1 842 ? 28.675 4.726 -10.291 1.00 77.31 842 GLY A C 1
ATOM 6195 O O . GLY A 1 842 ? 29.178 4.768 -11.419 1.00 77.31 842 GLY A O 1
ATOM 6196 N N . GLY A 1 843 ? 27.400 4.377 -10.079 1.00 84.38 843 GLY A N 1
ATOM 6197 C CA . GLY A 1 843 ? 26.431 4.035 -11.122 1.00 84.38 843 GLY A CA 1
ATOM 6198 C C . GLY A 1 843 ? 26.860 2.870 -12.022 1.00 84.38 843 GLY A C 1
ATOM 6199 O O . GLY A 1 843 ? 27.698 2.038 -11.658 1.00 84.38 843 GLY A O 1
ATOM 6200 N N . ALA A 1 844 ? 26.306 2.831 -13.238 1.00 85.25 844 ALA A N 1
ATOM 6201 C CA . ALA A 1 844 ? 26.583 1.795 -14.237 1.00 85.25 844 ALA A CA 1
ATOM 6202 C C . ALA A 1 844 ? 28.083 1.629 -14.550 1.00 85.25 844 ALA A C 1
ATOM 6204 O O . ALA A 1 844 ? 28.564 0.505 -14.682 1.00 85.25 844 ALA A O 1
ATOM 6205 N N . ARG A 1 845 ? 28.847 2.730 -14.608 1.00 84.81 845 ARG A N 1
ATOM 6206 C CA . ARG A 1 845 ? 30.278 2.698 -14.959 1.00 84.81 845 ARG A CA 1
ATOM 6207 C C . ARG A 1 845 ? 31.118 1.937 -13.939 1.00 84.81 845 ARG A C 1
ATOM 6209 O O . ARG A 1 845 ? 31.947 1.122 -14.326 1.00 84.81 845 ARG A O 1
ATOM 6216 N N . ALA A 1 846 ? 30.891 2.156 -12.642 1.00 86.31 846 ALA A N 1
ATOM 6217 C CA . ALA A 1 846 ? 31.629 1.435 -11.605 1.00 86.31 846 ALA A CA 1
ATOM 6218 C C . ALA A 1 846 ? 31.354 -0.076 -11.639 1.00 86.31 846 ALA A C 1
ATOM 6220 O O . ALA A 1 846 ? 32.255 -0.873 -11.374 1.00 86.31 846 ALA A O 1
ATOM 6221 N N . ILE A 1 847 ? 30.130 -0.463 -12.007 1.00 89.44 847 ILE A N 1
ATOM 6222 C CA . ILE A 1 847 ? 29.733 -1.863 -12.179 1.00 89.44 847 ILE A CA 1
ATOM 6223 C C . ILE A 1 847 ? 30.442 -2.469 -13.393 1.00 89.44 847 ILE A C 1
ATOM 6225 O O . ILE A 1 847 ? 31.045 -3.533 -13.285 1.00 89.44 847 ILE A O 1
ATOM 6229 N N . GLU A 1 848 ? 30.426 -1.779 -14.531 1.00 90.56 848 GLU A N 1
ATOM 6230 C CA . GLU A 1 848 ? 31.103 -2.208 -15.760 1.00 90.56 848 GLU A CA 1
ATOM 6231 C C . GLU A 1 848 ? 32.617 -2.354 -15.570 1.00 90.56 848 GLU A C 1
ATOM 6233 O O . GLU A 1 848 ? 33.200 -3.370 -15.951 1.00 90.56 848 GLU A O 1
ATOM 6238 N N . ASP A 1 849 ? 33.255 -1.388 -14.910 1.00 89.56 849 ASP A N 1
ATOM 6239 C CA . ASP A 1 849 ? 34.685 -1.445 -14.612 1.00 89.56 849 ASP A CA 1
ATOM 6240 C C . ASP A 1 849 ? 35.036 -2.575 -13.642 1.00 89.56 849 ASP A C 1
ATOM 6242 O O . ASP A 1 849 ? 36.165 -3.069 -13.674 1.00 89.56 849 ASP A O 1
ATOM 6246 N N . ALA A 1 850 ? 34.122 -2.953 -12.745 1.00 91.12 850 ALA A N 1
ATOM 6247 C CA . ALA A 1 850 ? 34.303 -4.089 -11.846 1.00 91.12 850 ALA A CA 1
ATOM 6248 C C . ALA A 1 850 ? 34.112 -5.430 -12.562 1.00 91.12 850 ALA A C 1
ATOM 6250 O O . ALA A 1 850 ? 34.807 -6.375 -12.224 1.00 91.12 850 ALA A O 1
ATOM 6251 N N . ILE A 1 851 ? 33.224 -5.510 -13.558 1.00 91.69 851 ILE A N 1
ATOM 6252 C CA . ILE A 1 851 ? 33.036 -6.714 -14.385 1.00 91.69 851 ILE A CA 1
ATOM 6253 C C . ILE A 1 851 ? 34.246 -6.954 -15.298 1.00 91.69 851 ILE A C 1
ATOM 6255 O O . ILE A 1 851 ? 34.626 -8.100 -15.515 1.00 91.69 851 ILE A O 1
ATOM 6259 N N . ARG A 1 852 ? 34.863 -5.888 -15.827 1.00 89.75 852 ARG A N 1
ATOM 6260 C CA . ARG A 1 852 ? 36.067 -5.990 -16.675 1.00 89.75 852 ARG A CA 1
ATOM 6261 C C . ARG A 1 852 ? 37.303 -6.516 -15.942 1.00 89.75 852 ARG A C 1
ATOM 6263 O O . ARG A 1 852 ? 38.233 -6.967 -16.602 1.00 89.75 852 ARG A O 1
ATOM 6270 N N . SER A 1 853 ? 37.352 -6.383 -14.617 1.00 87.12 853 SER A N 1
ATOM 6271 C CA . SER A 1 853 ? 38.512 -6.757 -13.797 1.00 87.12 853 SER A CA 1
ATOM 6272 C C . SER A 1 853 ? 38.293 -8.018 -13.001 1.00 87.12 853 SER A C 1
ATOM 6274 O O . SER A 1 853 ? 39.319 -8.646 -12.675 1.00 87.12 853 SER A O 1
#

Secondary structure (DSSP, 8-state):
-----------------------------------------------------------------------------------------------------------------SSPPPP--HHHHSHHHHHHHHHH---EEEEEEET-T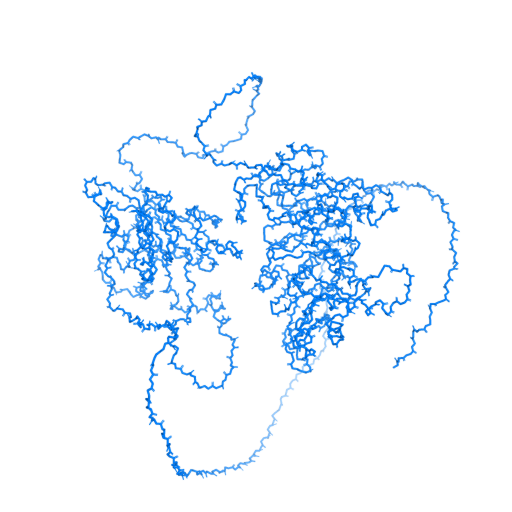T-HHHHHHHHH-TTSEEEEEES-HHHHHHHHHHHHHTT-TTEEEEE--SS----GGGTTS-------S-SSHHHHHHHHHHHTTEEEEEEEEES-----TTS-S-S-S---------S-HHHHHHHHHHSSS---GGGGGG-SS-HHHHHHHHHHEEEEEEEEEEESSHHHHHHHHHHHHHHTT---SSPPSEEEEES-SSPPSS-TTSS--HHHHHHHHTT---EEEEEEEEE-TTTTS--S-------------------------------------S--EEEEEETTEEEEEESS-SS--S--TT---GGGHHHHHHHHHHHHHHHHHTGGGG--SEEEEEETT-TTSHHHHHHHHHHHHHHHHHHHHH-TT--PPPPEEEEEEEESSHHHHHHHHHHHHHTT-TTTEEEEEES-HHHHHHH---SEEEE--SS-SGGGHHHHHHSPPTT-EEEEEE--HHHHTTSSHHHHHHHHS-B--TTSTTHHHHHHHHHHHHHHHHHHTTTEEEEEEEEEE-SS-EEEEEEEEESHHHHHHHHTTEEEEEEETTTTEEEEP-TT---SS----TTT--PEEEEEEE-S-SB-HHHHHHHHHHHHHH-TT-HHHHHHHHHHHHHTTS--TTSPPPPEEEHHHHHHHTT-SSPPPHHHHHHHHHHHHHHH---TTS----SEEE-SSSTTEEEETTHHHHHHHHH--

InterPro domains:
  IPR002905 tRNA methyltransferase, Trm1 [PF02005] (459-809)
  IPR002905 tRNA methyltransferase, Trm1 [PS51626] (434-851)
  IPR002905 tRNA methyltransferase, Trm1 [PTHR10631] (450-810)
  IPR003358 tRNA (guanine-N-7) methyltransferase, Trmb type [PF02390] (141-197)
  IPR003358 tRNA (guanine-N-7) methyltransferase, Trmb type [PS51625] (86-381)
  IPR029063 S-adenosyl-L-methionine-dependent methyltransferase superfamily [G3DSA:3.40.50.150] (128-382)
  IPR029063 S-adenosyl-L-methionine-dependent methyltransferase superfamily [G3DSA:3.40.50.150] (434-771)
  IPR029063 S-adenosyl-L-methionine-dependent methyltransferase superfamily [SSF53335] (144-214)
  IPR029063 S-adenosyl-L-methionine-dependent methyltransferase superfamily [SSF53335] (434-810)

pLDDT: mean 71.13, std 27.6, range [21.56, 98.75]

Sequence (853 aa):
GRAASRRCRAARQMCATSAADAASAAQERDARAAPAPGGRPPALSRCEHLCGDPAAGRRCKSATEGAHTRTCSAHAPEALAEIRTRSYAQAEATAPAEPRRRHRRLETACARPSHAPPAVDVCALFPCRAAAFAETGARWPLHVDLGCAKGGLVLALAAARADTCFLGVEFRSELVEAANELVRERGLANAAFVVGDVAAEGSDDAVASGFGALTDEPSSPLCRLLASARRGGAEIVGVSVLFPSPLNPRRRENPKTSNRDGSSNGGTGDARYMRRVADGSGANRRLKTQRLLTPVGARAVSAHLTCGGELHVASDYEGIATSLCAAVRQGDRLGVGEPCPSRLRERNAVWEASPTLGLPTERDRVCQVEWRPVWRKVWVAIGTPQELSPTSGDNAGDRLVATSHESAEIQGSLGGDGPVGDATGSGVGAGATVLVREGGCELRVSARLASSPGGTAGFFNPRMRANREFALAALAAATALRLRESGQPTAHALDACAASGALGLRWATQGQSAAAAAARAVRPLDTRPLPEIRVHLNDLDEQCVRLCEVNVTANGLSTRVEAVHARDCRALLCERVFDFVHLDPFGSVAPQLDAAFGSAPHGSVVSLTATDTAAIYGIYPRVGLRLYGARVSRRVPAFRECGARALAAACVYAAARHGRGVSVLRVAATEHFVSMAVGVRRGMRHADASLDRVRRCRYAPRTDTYDWLGEEAPSEEYAEVAGGDQGEMLGPLWSGPIFDAEWVRAECAALEEAAPDGPAIGILRKVAMEASCDEGDEGDACFYHEVHSASRRVGVTDAPRLARVLERINERARGRGGGEGGRACAAAAATHFEAGRIRSAGGARAIEDAIRS

Foldseek 3Di:
DPDDDPDDDDDDDDDDDDDDDDDDDDDDDDDDDDDDDDDDDDDDDDDDDDDDDDDDDDDDDDDDDDDDDDDDDDDDDDDDDDDDDDDDDDDDDDDDDDDDDDPDPPPPPPDPPPDDPPQDQVCVLQVVLLVCCVVPVAAAEEEEEQQCQLVPVVVVVLVVCVRYAYEYEHQDPVSQVNSVVVCVVVVRSRYHYDHDDLLPDDAPVVVVDPDDDDDPDQPGSLLSNLVSCVVSRYAHQEYEDEADDDPDVPPPDDPDDDPDDDDPPDDDPPVVLVCCVVVVHDPDSVVLSRQSQALCNLLSCLQRHDAQGKYKYKHLDPVNRVSNVVSNVSNQVPPDDDHRQWHWDWPDPAFDQDDPSNDADPVSLVCLVVVGDMGMTMIGTHGDPVVPDDPDDDDDDDDDDDDDDDDDDDDDDDDDDDDDDDDDDDDPDPFDWDWDDDLNFTFTATPCADSGDDDDQRDDHPVCLLVLLLQLLLLLLLQQPFVLVVLDQAFEAEPLACRLVRNQVSCLVQNQVLNVLLNCQQPVPDPRDGHQYAYEYEHLDVSSLVNNVVRCVVRVSPVRHPYYYNDNSLVVLQVDEGQEYEAEDDAAPQVNLLSVQQRYDARGKYKYKHQNCCLLLQVPQVSVCVRQVKGADNVQPLSLVLSVQSNLSSNLVSNLVNQKAKDWAAWFDDPGIIITMIHIHHHNVRSVVRVQQQFKWWQFLLLRDIDTDHPPDDPDDDPPDPPPTPIDIIGSGGQADNHDLSSLSSSLSSCCVSPVPGPNNVRSVQRNLLNLQQPDPDGGGATKDAQCSLCVSLVHPDRDQPVQLQVQLQVVQVVVDPDPDDDRRRQKGAHSSDGRIMDGNVYSVSSSVSRVD

Organism: NCBI:txid156133